Protein AF-0000000087147751 (afdb_homodimer)

Radius of gyration: 36.34 Å; Cα contacts (8 Å, |Δi|>4): 1838; chains: 2; bounding box: 48×115×85 Å

Structure (mmCIF, N/CA/C/O backbone):
data_AF-0000000087147751-model_v1
#
loop_
_entity.id
_entity.type
_entity.pdbx_description
1 polymer 'NUDIX domain-containing protein'
#
loop_
_atom_site.group_PDB
_atom_site.id
_atom_site.type_symbol
_atom_site.label_atom_id
_atom_site.label_alt_id
_atom_site.label_comp_id
_atom_site.label_asym_id
_atom_site.label_entity_id
_atom_site.label_seq_id
_atom_site.pdbx_PDB_ins_code
_atom_site.Cartn_x
_atom_site.Cartn_y
_atom_site.Cartn_z
_atom_site.occupancy
_atom_site.B_iso_or_equiv
_atom_site.auth_seq_id
_atom_site.auth_comp_id
_atom_site.auth_asym_id
_atom_site.auth_atom_id
_atom_site.pdbx_PDB_model_num
ATOM 1 N N . MET A 1 1 ? 7.914 -26.922 -52.219 1 71.75 1 MET A N 1
ATOM 2 C CA . MET A 1 1 ? 7.77 -27.781 -51.062 1 71.75 1 MET A CA 1
ATOM 3 C C . MET A 1 1 ? 6.504 -27.438 -50.281 1 71.75 1 MET A C 1
ATOM 5 O O . MET A 1 1 ? 6.188 -26.266 -50.094 1 71.75 1 MET A O 1
ATOM 9 N N . THR A 1 2 ? 5.574 -28.391 -50.031 1 90.44 2 THR A N 1
ATOM 10 C CA . THR A 1 2 ? 4.281 -28.219 -49.375 1 90.44 2 THR A CA 1
ATOM 11 C C . THR A 1 2 ? 4.465 -27.938 -47.906 1 90.44 2 THR A C 1
ATOM 13 O O . THR A 1 2 ? 5.297 -28.562 -47.25 1 90.44 2 THR A O 1
ATOM 16 N N . HIS A 1 3 ? 3.869 -26.812 -47.469 1 95.81 3 HIS A N 1
ATOM 17 C CA . HIS A 1 3 ? 3.898 -26.453 -46.062 1 95.81 3 HIS A CA 1
ATOM 18 C C . HIS A 1 3 ? 2.564 -26.75 -45.375 1 95.81 3 HIS A C 1
ATOM 20 O O . HIS A 1 3 ? 1.504 -26.484 -45.938 1 95.81 3 HIS A O 1
ATOM 26 N N . VAL A 1 4 ? 2.639 -27.391 -44.219 1 96.81 4 VAL A N 1
ATOM 27 C CA . VAL A 1 4 ? 1.438 -27.688 -43.438 1 96.81 4 VAL A CA 1
ATOM 28 C C . VAL A 1 4 ? 1.617 -27.219 -42 1 96.81 4 VAL A C 1
ATOM 30 O O . VAL A 1 4 ? 2.742 -27.125 -41.5 1 96.81 4 VAL A O 1
ATOM 33 N N . VAL A 1 5 ? 0.512 -26.781 -41.375 1 97.56 5 VAL A N 1
ATOM 34 C CA . VAL A 1 5 ? 0.527 -26.531 -39.938 1 97.56 5 VAL A CA 1
ATOM 35 C C . VAL A 1 5 ? 0.043 -27.781 -39.188 1 97.56 5 VAL A C 1
ATOM 37 O O . VAL A 1 5 ? -0.838 -28.484 -39.688 1 97.56 5 VAL A O 1
ATOM 40 N N . THR A 1 6 ? 0.641 -28.109 -38.125 1 97.81 6 THR A N 1
ATOM 41 C CA . THR A 1 6 ? 0.133 -29.078 -37.156 1 97.81 6 THR A CA 1
ATOM 42 C C . THR A 1 6 ? -0.045 -28.422 -35.781 1 97.81 6 THR A C 1
ATOM 44 O O . THR A 1 6 ? 0.925 -27.953 -35.188 1 97.81 6 THR A O 1
ATOM 47 N N . CYS A 1 7 ? -1.287 -28.422 -35.312 1 98.12 7 CYS A N 1
ATOM 48 C CA . CYS A 1 7 ? -1.621 -27.766 -34.031 1 98.12 7 CYS A CA 1
ATOM 49 C C . CYS A 1 7 ? -1.933 -28.797 -32.969 1 98.12 7 CYS A C 1
ATOM 51 O O . CYS A 1 7 ? -2.799 -29.656 -33.156 1 98.12 7 CYS A O 1
ATOM 53 N N . PHE A 1 8 ? -1.188 -28.688 -31.922 1 98.38 8 PHE A N 1
ATOM 54 C CA . PHE A 1 8 ? -1.499 -29.453 -30.719 1 98.38 8 PHE A CA 1
ATOM 55 C C . PHE A 1 8 ? -2.309 -28.609 -29.734 1 98.38 8 PHE A C 1
ATOM 57 O O . PHE A 1 8 ? -1.876 -27.531 -29.328 1 98.38 8 PHE A O 1
ATOM 64 N N . LEU A 1 9 ? -3.48 -29.047 -29.359 1 97.81 9 LEU A N 1
ATOM 65 C CA . LEU A 1 9 ? -4.293 -28.438 -28.297 1 97.81 9 LEU A CA 1
ATOM 66 C C . LEU A 1 9 ? -4.059 -29.125 -26.969 1 97.81 9 LEU A C 1
ATOM 68 O O . LEU A 1 9 ? -4.211 -30.344 -26.859 1 97.81 9 LEU A O 1
ATOM 72 N N . ARG A 1 10 ? -3.725 -28.375 -26.062 1 97.19 10 ARG A N 1
ATOM 73 C CA . ARG A 1 10 ? -3.412 -28.938 -24.75 1 97.19 10 ARG A CA 1
ATOM 74 C C . ARG A 1 10 ? -4.438 -28.5 -23.703 1 97.19 10 ARG A C 1
ATOM 76 O O . ARG A 1 10 ? -4.852 -27.344 -23.672 1 97.19 10 ARG A O 1
ATOM 83 N N . HIS A 1 11 ? -4.891 -29.359 -22.906 1 94.75 11 HIS A N 1
ATOM 84 C CA . HIS A 1 11 ? -5.645 -29.172 -21.688 1 94.75 11 HIS A CA 1
ATOM 85 C C . HIS A 1 11 ? -5.023 -29.938 -20.516 1 94.75 11 HIS A C 1
ATOM 87 O O . HIS A 1 11 ? -4.938 -31.172 -20.562 1 94.75 11 HIS A O 1
ATOM 93 N N . GLY A 1 12 ? -4.562 -29.203 -19.484 1 91.94 12 GLY A N 1
ATOM 94 C CA . GLY A 1 12 ? -3.748 -29.859 -18.484 1 91.94 12 GLY A CA 1
ATOM 95 C C . GLY A 1 12 ? -2.391 -30.281 -19 1 91.94 12 GLY A C 1
ATOM 96 O O . GLY A 1 12 ? -1.564 -29.453 -19.359 1 91.94 12 GLY A O 1
ATOM 97 N N . THR A 1 13 ? -2.258 -31.641 -19.094 1 95.19 13 THR A N 1
ATOM 98 C CA . THR A 1 13 ? -1.017 -32.156 -19.641 1 95.19 13 THR A CA 1
ATOM 99 C C . THR A 1 13 ? -1.295 -33.031 -20.875 1 95.19 13 THR A C 1
ATOM 101 O O . THR A 1 13 ? -0.369 -33.562 -21.484 1 95.19 13 THR A O 1
ATOM 104 N N . ASP A 1 14 ? -2.547 -33.094 -21.234 1 97 14 ASP A N 1
ATOM 105 C CA . ASP A 1 14 ? -2.932 -33.906 -22.375 1 97 14 ASP A CA 1
ATOM 106 C C . ASP A 1 14 ? -3.043 -33.094 -23.641 1 97 14 ASP A C 1
ATOM 108 O O . ASP A 1 14 ? -3.246 -31.875 -23.578 1 97 14 ASP A O 1
ATOM 112 N N . VAL A 1 15 ? -2.893 -33.75 -24.766 1 97.88 15 VAL A N 1
ATOM 113 C CA . VAL A 1 15 ? -3.104 -33.125 -26.062 1 97.88 15 VAL A CA 1
ATOM 114 C C . VAL A 1 15 ? -4.211 -33.844 -26.812 1 97.88 15 VAL A C 1
ATOM 116 O O . VAL A 1 15 ? -4.465 -35.031 -26.578 1 97.88 15 VAL A O 1
ATOM 119 N N . LEU A 1 16 ? -4.812 -33.094 -27.672 1 97.94 16 LEU A N 1
ATOM 120 C CA . LEU A 1 16 ? -5.879 -33.625 -28.516 1 97.94 16 LEU A CA 1
ATOM 121 C C . LEU A 1 16 ? -5.301 -34.344 -29.734 1 97.94 16 LEU A C 1
ATOM 123 O O . LEU A 1 16 ? -4.492 -33.75 -30.469 1 97.94 16 LEU A O 1
ATOM 127 N N . LEU A 1 17 ? -5.668 -35.625 -29.969 1 97.62 17 LEU A N 1
ATOM 128 C CA . LEU A 1 17 ? -5.402 -36.312 -31.219 1 97.62 17 LEU A CA 1
ATOM 129 C C . LEU A 1 17 ? -6.703 -36.656 -31.938 1 97.62 17 LEU A C 1
ATOM 131 O O . LEU A 1 17 ? -7.672 -37.094 -31.312 1 97.62 17 LEU A O 1
ATOM 135 N N . GLY A 1 18 ? -6.711 -36.375 -33.188 1 97.06 18 GLY A N 1
ATOM 136 C CA . GLY A 1 18 ? -7.824 -36.75 -34.031 1 97.06 18 GLY A CA 1
ATOM 137 C C . GLY A 1 18 ? -7.465 -37.844 -35.031 1 97.06 18 GLY A C 1
ATOM 138 O O . GLY A 1 18 ? -6.375 -37.812 -35.625 1 97.06 18 GLY A O 1
ATOM 139 N N . ARG A 1 19 ? -8.367 -38.719 -35.156 1 97.38 19 ARG A N 1
ATOM 140 C CA . ARG A 1 19 ? -8.203 -39.719 -36.219 1 97.38 19 ARG A CA 1
ATOM 141 C C . ARG A 1 19 ? -8.773 -39.219 -37.531 1 97.38 19 ARG A C 1
ATOM 143 O O . ARG A 1 19 ? -9.945 -38.812 -37.594 1 97.38 19 ARG A O 1
ATOM 150 N N . ARG A 1 20 ? -7.93 -39.219 -38.531 1 96.25 20 ARG A N 1
ATOM 151 C CA . ARG A 1 20 ? -8.328 -38.688 -39.812 1 96.25 20 ARG A CA 1
ATOM 152 C C . ARG A 1 20 ? -9.422 -39.531 -40.469 1 96.25 20 ARG A C 1
ATOM 154 O O . ARG A 1 20 ? -9.336 -40.75 -40.469 1 96.25 20 ARG A O 1
ATOM 161 N N . SER A 1 21 ? -10.438 -38.844 -41 1 96.38 21 SER A N 1
ATOM 162 C CA . SER A 1 21 ? -11.602 -39.531 -41.562 1 96.38 21 SER A CA 1
ATOM 163 C C . SER A 1 21 ? -11.375 -39.906 -43 1 96.38 21 SER A C 1
ATOM 165 O O . SER A 1 21 ? -10.297 -39.688 -43.562 1 96.38 21 SER A O 1
ATOM 167 N N . ASP A 1 22 ? -12.461 -40.5 -43.562 1 94.88 22 ASP A N 1
ATOM 168 C CA . ASP A 1 22 ? -12.422 -40.875 -45 1 94.88 22 ASP A CA 1
ATOM 169 C C . ASP A 1 22 ? -12.594 -39.625 -45.875 1 94.88 22 ASP A C 1
ATOM 171 O O . ASP A 1 22 ? -12.359 -39.719 -47.094 1 94.88 22 ASP A O 1
ATOM 175 N N . ALA A 1 23 ? -12.852 -38.594 -45.281 1 91.88 23 ALA A N 1
ATOM 176 C CA . ALA A 1 23 ? -13.109 -37.344 -46.031 1 91.88 23 ALA A CA 1
ATOM 177 C C . ALA A 1 23 ? -11.797 -36.688 -46.438 1 91.88 23 ALA A C 1
ATOM 179 O O . ALA A 1 23 ? -11.789 -35.812 -47.312 1 91.88 23 ALA A O 1
ATOM 180 N N . VAL A 1 24 ? -10.758 -37.125 -45.875 1 89.94 24 VAL A N 1
ATOM 181 C CA . VAL A 1 24 ? -9.492 -36.469 -46.156 1 89.94 24 VAL A CA 1
ATOM 182 C C . VAL A 1 24 ? -8.758 -37.219 -47.25 1 89.94 24 VAL A C 1
ATOM 184 O O . VAL A 1 24 ? -9.055 -38.406 -47.531 1 89.94 24 VAL A O 1
ATOM 187 N N . GLY A 1 25 ? -7.816 -36.656 -47.844 1 87.25 25 GLY A N 1
ATOM 188 C CA . GLY A 1 25 ? -7.156 -37.188 -49.031 1 87.25 25 GLY A CA 1
ATOM 189 C C . GLY A 1 25 ? -5.926 -38 -48.719 1 87.25 25 GLY A C 1
ATOM 190 O O . GLY A 1 25 ? -5.461 -38.781 -49.531 1 87.25 25 GLY A O 1
ATOM 191 N N . THR A 1 26 ? -5.41 -37.781 -47.562 1 89.5 26 THR A N 1
ATOM 192 C CA . THR A 1 26 ? -4.168 -38.469 -47.25 1 89.5 26 THR A CA 1
ATOM 193 C C . THR A 1 26 ? -4.207 -39 -45.812 1 89.5 26 THR A C 1
ATOM 195 O O . THR A 1 26 ? -4.832 -38.406 -44.938 1 89.5 26 THR A O 1
ATOM 198 N N . TYR A 1 27 ? -3.531 -40.25 -45.594 1 95 27 TYR A N 1
ATOM 199 C CA . TYR A 1 27 ? -3.293 -40.844 -44.312 1 95 27 TYR A CA 1
ATOM 200 C C . TYR A 1 27 ? -4.605 -41.094 -43.562 1 95 27 TYR A C 1
ATOM 202 O O . TYR A 1 27 ? -4.75 -40.75 -42.406 1 95 27 TYR A O 1
ATOM 210 N N . ILE A 1 28 ? -5.547 -41.625 -44.281 1 95.38 28 ILE A N 1
ATOM 211 C CA . ILE A 1 28 ? -6.855 -41.969 -43.719 1 95.38 28 ILE A CA 1
ATOM 212 C C . ILE A 1 28 ? -6.688 -42.969 -42.594 1 95.38 28 ILE A C 1
ATOM 214 O O . ILE A 1 28 ? -5.918 -43.938 -42.688 1 95.38 28 ILE A O 1
ATOM 218 N N . GLY A 1 29 ? -7.312 -42.656 -41.469 1 96.38 29 GLY A N 1
ATOM 219 C CA . GLY A 1 29 ? -7.301 -43.562 -40.344 1 96.38 29 GLY A CA 1
ATOM 220 C C . GLY A 1 29 ? -6.141 -43.344 -39.406 1 96.38 29 GLY A C 1
ATOM 221 O O . GLY A 1 29 ? -6.086 -43.938 -38.312 1 96.38 29 GLY A O 1
ATOM 222 N N . ARG A 1 30 ? -5.238 -42.5 -39.75 1 97.5 30 ARG A N 1
ATOM 223 C CA . ARG A 1 30 ? -4.078 -42.25 -38.906 1 97.5 30 ARG A CA 1
ATOM 224 C C . ARG A 1 30 ? -4.387 -41.156 -37.875 1 97.5 30 ARG A C 1
ATOM 226 O O . ARG A 1 30 ? -5.238 -40.281 -38.125 1 97.5 30 ARG A O 1
ATOM 233 N N . TRP A 1 31 ? -3.795 -41.219 -36.75 1 97.94 31 TRP A N 1
ATOM 234 C CA . TRP A 1 31 ? -3.922 -40.219 -35.75 1 97.94 31 TRP A CA 1
ATOM 235 C C . TRP A 1 31 ? -3.061 -39 -36.062 1 97.94 31 TRP A C 1
ATOM 237 O O . TRP A 1 31 ? -1.941 -39.125 -36.562 1 97.94 31 TRP A O 1
ATOM 247 N N . ALA A 1 32 ? -3.574 -37.781 -35.844 1 97.38 32 ALA A N 1
ATOM 248 C CA . ALA A 1 32 ? -2.891 -36.531 -36.188 1 97.38 32 ALA A CA 1
ATOM 249 C C . ALA A 1 32 ? -3.301 -35.438 -35.219 1 97.38 32 ALA A C 1
ATOM 251 O O . ALA A 1 32 ? -4.27 -35.562 -34.469 1 97.38 32 ALA A O 1
ATOM 252 N N . GLY A 1 33 ? -2.467 -34.406 -35.188 1 96.81 33 GLY A N 1
ATOM 253 C CA . GLY A 1 33 ? -2.961 -33.125 -34.656 1 96.81 33 GLY A CA 1
ATOM 254 C C . GLY A 1 33 ? -3.873 -32.406 -35.625 1 96.81 33 GLY A C 1
ATOM 255 O O . GLY A 1 33 ? -4.145 -32.875 -36.719 1 96.81 33 GLY A O 1
ATOM 256 N N . VAL A 1 34 ? -4.328 -31.25 -35.188 1 96.12 34 VAL A N 1
ATOM 257 C CA . VAL A 1 34 ? -5.086 -30.391 -36.094 1 96.12 34 VAL A CA 1
ATOM 258 C C . VAL A 1 34 ? -4.16 -29.844 -37.156 1 96.12 34 VAL A C 1
ATOM 260 O O . VAL A 1 34 ? -3.16 -29.188 -36.875 1 96.12 34 VAL A O 1
ATOM 263 N N . SER A 1 35 ? -4.508 -30.203 -38.344 1 94.62 35 SER A N 1
ATOM 264 C CA . SER A 1 35 ? -3.551 -29.875 -39.406 1 94.62 35 SER A CA 1
ATOM 265 C C . SER A 1 35 ? -4.254 -29.344 -40.656 1 94.62 35 SER A C 1
ATOM 267 O O . SER A 1 35 ? -5.449 -29.562 -40.844 1 94.62 35 SER A O 1
ATOM 269 N N . GLY A 1 36 ? -3.488 -28.625 -41.438 1 93.44 36 GLY A N 1
ATOM 270 C CA . GLY A 1 36 ? -3.93 -28.094 -42.688 1 93.44 36 GLY A CA 1
ATOM 271 C C . GLY A 1 36 ? -2.82 -27.406 -43.469 1 93.44 36 GLY A C 1
ATOM 272 O O . GLY A 1 36 ? -1.712 -27.234 -42.969 1 93.44 36 GLY A O 1
ATOM 273 N N . TYR A 1 37 ? -3.148 -27.062 -44.656 1 93.94 37 TYR A N 1
ATOM 274 C CA . TYR A 1 37 ? -2.154 -26.453 -45.531 1 93.94 37 TYR A CA 1
ATOM 275 C C . TYR A 1 37 ? -1.902 -25 -45.125 1 93.94 37 TYR A C 1
ATOM 277 O O . TYR A 1 37 ? -2.818 -24.312 -44.688 1 93.94 37 TYR A O 1
ATOM 285 N N . VAL A 1 38 ? -0.638 -24.594 -45.281 1 95.06 38 VAL A N 1
ATOM 286 C CA . VAL A 1 38 ? -0.313 -23.172 -45.188 1 95.06 38 VAL A CA 1
ATOM 287 C C . VAL A 1 38 ? -0.698 -22.469 -46.469 1 95.06 38 VAL A C 1
ATOM 289 O O . VAL A 1 38 ? -0.096 -22.703 -47.531 1 95.06 38 VAL A O 1
ATOM 292 N N . GLU A 1 39 ? -1.648 -21.656 -46.438 1 90.69 39 GLU A N 1
ATOM 293 C CA . GLU A 1 39 ? -2.115 -20.938 -47.625 1 90.69 39 GLU A CA 1
ATOM 294 C C . GLU A 1 39 ? -1.396 -19.594 -47.75 1 90.69 39 GLU A C 1
ATOM 296 O O . GLU A 1 39 ? -1.243 -19.094 -48.875 1 90.69 39 GLU A O 1
ATOM 301 N N . GLY A 1 40 ? -1.021 -19.031 -46.656 1 87.69 40 GLY A N 1
ATOM 302 C CA . GLY A 1 40 ? -0.342 -17.75 -46.656 1 87.69 40 GLY A CA 1
ATOM 303 C C . GLY A 1 40 ? 1.17 -17.875 -46.656 1 87.69 40 GLY A C 1
ATOM 304 O O . GLY A 1 40 ? 1.737 -18.703 -47.375 1 87.69 40 GLY A O 1
ATOM 305 N N . ASP A 1 41 ? 1.798 -17 -45.938 1 89.56 41 ASP A N 1
ATOM 306 C CA . ASP A 1 41 ? 3.248 -16.953 -45.781 1 89.56 41 ASP A CA 1
ATOM 307 C C . ASP A 1 41 ? 3.719 -18.016 -44.781 1 89.56 41 ASP A C 1
ATOM 309 O O . ASP A 1 41 ? 3.354 -17.969 -43.594 1 89.56 41 ASP A O 1
ATOM 313 N N . PRO A 1 42 ? 4.551 -18.922 -45.219 1 88.25 42 PRO A N 1
ATOM 314 C CA . PRO A 1 42 ? 5.047 -19.938 -44.281 1 88.25 42 PRO A CA 1
ATOM 315 C C . PRO A 1 42 ? 5.824 -19.328 -43.125 1 88.25 42 PRO A C 1
ATOM 317 O O . PRO A 1 42 ? 5.945 -19.953 -42.062 1 88.25 42 PRO A O 1
ATOM 320 N N . GLY A 1 43 ? 6.297 -18.141 -43.312 1 87.19 43 GLY A N 1
ATOM 321 C CA . GLY A 1 43 ? 6.996 -17.469 -42.25 1 87.19 43 GLY A CA 1
ATOM 322 C C . GLY A 1 43 ? 6.07 -16.969 -41.156 1 87.19 43 GLY A C 1
ATOM 323 O O . GLY A 1 43 ? 6.523 -16.625 -40.062 1 87.19 43 GLY A O 1
ATOM 324 N N . ASP A 1 44 ? 4.82 -16.922 -41.531 1 88 44 ASP A N 1
ATOM 325 C CA . ASP A 1 44 ? 3.807 -16.531 -40.562 1 88 44 ASP A CA 1
ATOM 326 C C . ASP A 1 44 ? 2.58 -17.438 -40.656 1 88 44 ASP A C 1
ATOM 328 O O . ASP A 1 44 ? 1.507 -17 -41.062 1 88 44 ASP A O 1
ATOM 332 N N . ALA A 1 45 ? 2.754 -18.656 -40.156 1 94.81 45 ALA A N 1
ATOM 333 C CA . ALA A 1 45 ? 1.753 -19.688 -40.375 1 94.81 45 ALA A CA 1
ATOM 334 C C . ALA A 1 45 ? 0.719 -19.703 -39.25 1 94.81 45 ALA A C 1
ATOM 336 O O . ALA A 1 45 ? -0.13 -20.594 -39.188 1 94.81 45 ALA A O 1
ATOM 337 N N . GLU A 1 46 ? 0.84 -18.719 -38.25 1 95.88 46 GLU A N 1
ATOM 338 C CA . GLU A 1 46 ? -0.061 -18.734 -37.094 1 95.88 46 GLU A CA 1
ATOM 339 C C . GLU A 1 46 ? -1.511 -18.547 -37.531 1 95.88 46 GLU A C 1
ATOM 341 O O . GLU A 1 46 ? -2.42 -19.156 -36.969 1 95.88 46 GLU A O 1
ATOM 346 N N . ARG A 1 47 ? -1.731 -17.594 -38.5 1 94.19 47 ARG A N 1
ATOM 347 C CA . ARG A 1 47 ? -3.082 -17.344 -39 1 94.19 47 ARG A CA 1
ATOM 348 C C . ARG A 1 47 ? -3.705 -18.625 -39.531 1 94.19 47 ARG A C 1
ATOM 350 O O . ARG A 1 47 ? -4.875 -18.906 -39.281 1 94.19 47 ARG A O 1
ATOM 357 N N . ASP A 1 48 ? -2.947 -19.359 -40.312 1 95.94 48 ASP A N 1
ATOM 358 C CA . ASP A 1 48 ? -3.42 -20.625 -40.844 1 95.94 48 ASP A CA 1
ATOM 359 C C . ASP A 1 48 ? -3.686 -21.641 -39.75 1 95.94 48 ASP A C 1
ATOM 361 O O . ASP A 1 48 ? -4.66 -22.391 -39.812 1 95.94 48 ASP A O 1
ATOM 365 N N . ALA A 1 49 ? -2.795 -21.656 -38.781 1 96.94 49 ALA A N 1
ATOM 366 C CA . ALA A 1 49 ? -2.965 -22.531 -37.625 1 96.94 49 ALA A CA 1
ATOM 367 C C . ALA A 1 49 ? -4.289 -22.266 -36.906 1 96.94 49 ALA A C 1
ATOM 369 O O . ALA A 1 49 ? -5.059 -23.203 -36.656 1 96.94 49 ALA A O 1
ATOM 370 N N . ARG A 1 50 ? -4.543 -21.016 -36.594 1 96.25 50 ARG A N 1
ATOM 371 C CA . ARG A 1 50 ? -5.762 -20.641 -35.906 1 96.25 50 ARG A CA 1
ATOM 372 C C . ARG A 1 50 ? -7 -20.969 -36.719 1 96.25 50 ARG A C 1
ATOM 374 O O . ARG A 1 50 ? -8.031 -21.359 -36.188 1 96.25 50 ARG A O 1
ATOM 381 N N . ARG A 1 51 ? -6.926 -20.734 -38 1 95.19 51 ARG A N 1
ATOM 382 C CA . ARG A 1 51 ? -8.023 -21.078 -38.875 1 95.19 51 ARG A CA 1
ATOM 383 C C . ARG A 1 51 ? -8.344 -22.578 -38.812 1 95.19 51 ARG A C 1
ATOM 385 O O . ARG A 1 51 ? -9.5 -22.953 -38.656 1 95.19 51 ARG A O 1
ATOM 392 N N . GLU A 1 52 ? -7.309 -23.438 -38.938 1 95.69 52 GLU A N 1
ATOM 393 C CA . GLU A 1 52 ? -7.492 -24.875 -38.875 1 95.69 52 GLU A CA 1
ATOM 394 C C . GLU A 1 52 ? -8.078 -25.312 -37.531 1 95.69 52 GLU A C 1
ATOM 396 O O . GLU A 1 52 ? -8.938 -26.203 -37.5 1 95.69 52 GLU A O 1
ATOM 401 N N . VAL A 1 53 ? -7.57 -24.734 -36.406 1 96.75 53 VAL A N 1
ATOM 402 C CA . VAL A 1 53 ? -8.078 -25.062 -35.094 1 96.75 53 VAL A CA 1
ATOM 403 C C . VAL A 1 53 ? -9.57 -24.734 -35.031 1 96.75 53 VAL A C 1
ATOM 405 O O . VAL A 1 53 ? -10.367 -25.562 -34.531 1 96.75 53 VAL A O 1
ATOM 408 N N . ARG A 1 54 ? -9.938 -23.547 -35.5 1 95.62 54 ARG A N 1
ATOM 409 C CA . ARG A 1 54 ? -11.344 -23.156 -35.5 1 95.62 54 ARG A CA 1
ATOM 410 C C . ARG A 1 54 ? -12.188 -24.094 -36.375 1 95.62 54 ARG A C 1
ATOM 412 O O . ARG A 1 54 ? -13.25 -24.547 -35.938 1 95.62 54 ARG A O 1
ATOM 419 N N . GLU A 1 55 ? -11.781 -24.406 -37.531 1 95.12 55 GLU A N 1
ATOM 420 C CA . GLU A 1 55 ? -12.547 -25.188 -38.5 1 95.12 55 GLU A CA 1
ATOM 421 C C . GLU A 1 55 ? -12.688 -26.641 -38.031 1 95.12 55 GLU A C 1
ATOM 423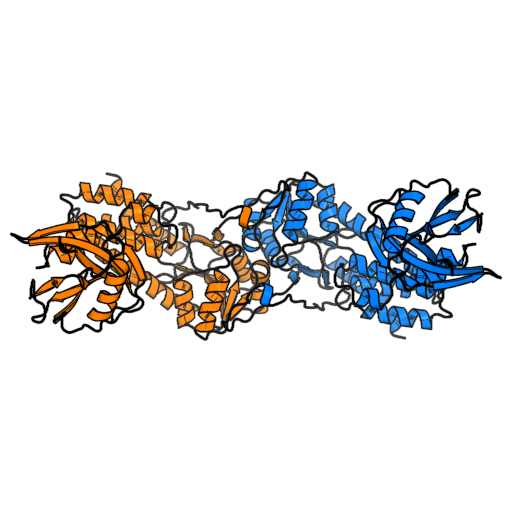 O O . GLU A 1 55 ? -13.766 -27.219 -38.156 1 95.12 55 GLU A O 1
ATOM 428 N N . GLU A 1 56 ? -11.602 -27.203 -37.531 1 95.5 56 GLU A N 1
ATOM 429 C CA . GLU A 1 56 ? -11.602 -28.641 -37.281 1 95.5 56 GLU A CA 1
ATOM 430 C C . GLU A 1 56 ? -12.109 -28.953 -35.875 1 95.5 56 GLU A C 1
ATOM 432 O O . GLU A 1 56 ? -12.531 -30.078 -35.594 1 95.5 56 GLU A O 1
ATOM 437 N N . THR A 1 57 ? -12.008 -27.984 -34.906 1 95.25 57 THR A N 1
ATOM 438 C CA . THR A 1 57 ? -12.32 -28.328 -33.5 1 95.25 57 THR A CA 1
ATOM 439 C C . THR A 1 57 ? -13.383 -27.391 -32.938 1 95.25 57 THR A C 1
ATOM 441 O O . THR A 1 57 ? -13.93 -27.656 -31.875 1 95.25 57 THR A O 1
ATOM 444 N N . GLY A 1 58 ? -13.648 -26.234 -33.562 1 92.38 58 GLY A N 1
ATOM 445 C CA . GLY A 1 58 ? -14.617 -25.281 -33.062 1 92.38 58 GLY A CA 1
ATOM 446 C C . GLY A 1 58 ? -14.039 -24.297 -32.094 1 92.38 58 GLY A C 1
ATOM 447 O O . GLY A 1 58 ? -14.727 -23.375 -31.641 1 92.38 58 GLY A O 1
ATOM 448 N N . TRP A 1 59 ? -12.766 -24.453 -31.656 1 87.81 59 TRP A N 1
ATOM 449 C CA . TRP A 1 59 ? -12.148 -23.547 -30.703 1 87.81 59 TRP A CA 1
ATOM 450 C C . TRP A 1 59 ? -11.664 -22.266 -31.391 1 87.81 59 TRP A C 1
ATOM 452 O O . TRP A 1 59 ? -10.758 -22.312 -32.219 1 87.81 59 TRP A O 1
ATOM 462 N N . GLY A 1 60 ? -12.258 -21.156 -31.047 1 85.81 60 GLY A N 1
ATOM 463 C CA . GLY A 1 60 ? -11.82 -19.891 -31.609 1 85.81 60 GLY A CA 1
ATOM 464 C C . GLY A 1 60 ? -10.898 -19.109 -30.688 1 85.81 60 GLY A C 1
ATOM 465 O O . GLY A 1 60 ? -10.164 -18.234 -31.141 1 85.81 60 GLY A O 1
ATOM 466 N N . ASP A 1 61 ? -10.875 -19.469 -29.469 1 88.56 61 ASP A N 1
ATOM 467 C CA . ASP A 1 61 ? -10.18 -18.609 -28.5 1 88.56 61 ASP A CA 1
ATOM 468 C C . ASP A 1 61 ? -9.047 -19.375 -27.812 1 88.56 61 ASP A C 1
ATOM 470 O O . ASP A 1 61 ? -8.727 -19.094 -26.656 1 88.56 61 ASP A O 1
ATOM 474 N N . ALA A 1 62 ? -8.43 -20.297 -28.531 1 91.56 62 ALA A N 1
ATOM 475 C CA . ALA A 1 62 ? -7.305 -21.016 -27.938 1 91.56 62 ALA A CA 1
ATOM 476 C C . ALA A 1 62 ? -6.102 -20.094 -27.75 1 91.56 62 ALA A C 1
ATOM 478 O O . ALA A 1 62 ? -5.836 -19.234 -28.594 1 91.56 62 ALA A O 1
ATOM 479 N N . THR A 1 63 ? -5.395 -20.266 -26.703 1 92.56 63 THR A N 1
ATOM 480 C CA . THR A 1 63 ? -4.254 -19.406 -26.391 1 92.56 63 THR A CA 1
ATOM 481 C C . THR A 1 63 ? -2.965 -20 -26.953 1 92.56 63 THR A C 1
ATOM 483 O O . THR A 1 63 ? -2.615 -21.141 -26.656 1 92.56 63 THR A O 1
ATOM 486 N N . LEU A 1 64 ? -2.238 -19.234 -27.781 1 95.06 64 LEU A N 1
ATOM 487 C CA . LEU A 1 64 ? -0.967 -19.703 -28.312 1 95.06 64 LEU A CA 1
ATOM 488 C C . LEU A 1 64 ? 0.08 -19.828 -27.219 1 95.06 64 LEU A C 1
ATOM 490 O O . LEU A 1 64 ? 0.342 -18.859 -26.5 1 95.06 64 LEU A O 1
ATOM 494 N N . VAL A 1 65 ? 0.631 -20.969 -27.094 1 94.81 65 VAL A N 1
ATOM 495 C CA . VAL A 1 65 ? 1.682 -21.203 -26.109 1 94.81 65 VAL A CA 1
ATOM 496 C C . VAL A 1 65 ? 3.051 -21.109 -26.766 1 94.81 65 VAL A C 1
ATOM 498 O O . VAL A 1 65 ? 3.961 -20.469 -26.234 1 94.81 65 VAL A O 1
ATOM 501 N N . ARG A 1 66 ? 3.141 -21.797 -27.969 1 95.38 66 ARG A N 1
ATOM 502 C CA . ARG A 1 66 ? 4.438 -21.844 -28.641 1 95.38 66 ARG A CA 1
ATOM 503 C C . ARG A 1 66 ? 4.281 -22.141 -30.125 1 95.38 66 ARG A C 1
ATOM 505 O O . ARG A 1 66 ? 3.459 -22.969 -30.516 1 95.38 66 ARG A O 1
ATOM 512 N N . ALA A 1 67 ? 5.051 -21.453 -30.922 1 96.81 67 ALA A N 1
ATOM 513 C CA . ALA A 1 67 ? 5.32 -21.812 -32.312 1 96.81 67 ALA A CA 1
ATOM 514 C C . ALA A 1 67 ? 6.684 -22.469 -32.469 1 96.81 67 ALA A C 1
ATOM 516 O O . ALA A 1 67 ? 7.719 -21.844 -32.219 1 96.81 67 ALA A O 1
ATOM 517 N N . GLY A 1 68 ? 6.648 -23.734 -32.812 1 96.44 68 GLY A N 1
ATOM 518 C CA . GLY A 1 68 ? 7.895 -24.469 -32.875 1 96.44 68 GLY A CA 1
ATOM 519 C C . GLY A 1 68 ? 8.633 -24.297 -34.188 1 96.44 68 GLY A C 1
ATOM 520 O O . GLY A 1 68 ? 8.07 -23.781 -35.156 1 96.44 68 GLY A O 1
ATOM 521 N N . ASP A 1 69 ? 9.922 -24.703 -34.188 1 95.88 69 ASP A N 1
ATOM 522 C CA . ASP A 1 69 ? 10.68 -24.734 -35.438 1 95.88 69 ASP A CA 1
ATOM 523 C C . ASP A 1 69 ? 10.062 -25.703 -36.438 1 95.88 69 ASP A C 1
ATOM 525 O O . ASP A 1 69 ? 9.609 -26.781 -36.031 1 95.88 69 ASP A O 1
ATOM 529 N N . PRO A 1 70 ? 10.055 -25.266 -37.688 1 96.94 70 PRO A N 1
ATOM 530 C CA . PRO A 1 70 ? 9.523 -26.172 -38.688 1 96.94 70 PRO A CA 1
ATOM 531 C C . PRO A 1 70 ? 10.297 -27.5 -38.75 1 96.94 70 PRO A C 1
ATOM 533 O O . PRO A 1 70 ? 11.508 -27.516 -38.531 1 96.94 70 PRO A O 1
ATOM 536 N N . VAL A 1 71 ? 9.547 -28.547 -39.062 1 97 71 VAL A N 1
ATOM 537 C CA . VAL A 1 71 ? 10.102 -29.891 -39.188 1 97 71 VAL A CA 1
ATOM 538 C C . VAL A 1 71 ? 9.875 -30.438 -40.594 1 97 71 VAL A C 1
ATOM 540 O O . VAL A 1 71 ? 8.734 -30.484 -41.062 1 97 71 VAL A O 1
ATOM 543 N N . ASP A 1 72 ? 10.969 -30.891 -41.219 1 96.75 72 ASP A N 1
ATOM 544 C CA . ASP A 1 72 ? 10.828 -31.547 -42.531 1 96.75 72 ASP A CA 1
ATOM 545 C C . ASP A 1 72 ? 10.477 -33.031 -42.375 1 96.75 72 ASP A C 1
ATOM 547 O O . ASP A 1 72 ? 11.141 -33.75 -41.625 1 96.75 72 ASP A O 1
ATOM 551 N N . VAL A 1 73 ? 9.453 -33.406 -43.062 1 96.31 73 VAL A N 1
ATOM 552 C CA . VAL A 1 73 ? 8.992 -34.781 -43 1 96.31 73 VAL A CA 1
ATOM 553 C C . VAL A 1 73 ? 9.117 -35.438 -44.344 1 96.31 73 VAL A C 1
ATOM 555 O O . VAL A 1 73 ? 8.82 -34.844 -45.375 1 96.31 73 VAL A O 1
ATOM 558 N N . GLU A 1 74 ? 9.625 -36.688 -44.344 1 94.31 74 GLU A N 1
ATOM 559 C CA . GLU A 1 74 ? 9.727 -37.5 -45.531 1 94.31 74 GLU A CA 1
ATOM 560 C C . GLU A 1 74 ? 8.977 -38.812 -45.375 1 94.31 74 GLU A C 1
ATOM 562 O O . GLU A 1 74 ? 9.125 -39.5 -44.375 1 94.31 74 GLU A O 1
ATOM 567 N N . ASP A 1 75 ? 8.148 -39.094 -46.25 1 93.31 75 ASP A N 1
ATOM 568 C CA . ASP A 1 75 ? 7.434 -40.375 -46.312 1 93.31 75 ASP A CA 1
ATOM 569 C C . ASP A 1 75 ? 7.434 -40.906 -47.75 1 93.31 75 ASP A C 1
ATOM 571 O O . ASP A 1 75 ? 6.508 -40.656 -48.531 1 93.31 75 ASP A O 1
ATOM 575 N N . GLY A 1 76 ? 8.367 -41.812 -47.969 1 91.62 76 GLY A N 1
ATOM 576 C CA . GLY A 1 76 ? 8.547 -42.281 -49.344 1 91.62 76 GLY A CA 1
ATOM 577 C C . GLY A 1 76 ? 8.938 -41.156 -50.281 1 91.62 76 GLY A C 1
ATOM 578 O O . GLY A 1 76 ? 9.945 -40.469 -50.062 1 91.62 76 GLY A O 1
ATOM 579 N N . ASP A 1 77 ? 8.039 -40.938 -51.219 1 87.94 77 ASP A N 1
ATOM 580 C CA . ASP A 1 77 ? 8.344 -39.969 -52.25 1 87.94 77 ASP A CA 1
ATOM 581 C C . ASP A 1 77 ? 7.73 -38.594 -51.906 1 87.94 77 ASP A C 1
ATOM 583 O O . ASP A 1 77 ? 7.918 -37.625 -52.625 1 87.94 77 ASP A O 1
ATOM 587 N N . ARG A 1 78 ? 7.09 -38.469 -50.812 1 89.31 78 ARG A N 1
ATOM 588 C CA . ARG A 1 78 ? 6.465 -37.219 -50.375 1 89.31 78 ARG A CA 1
ATOM 589 C C . ARG A 1 78 ? 7.324 -36.531 -49.344 1 89.31 78 ARG A C 1
ATOM 591 O O . ARG A 1 78 ? 7.84 -37.156 -48.406 1 89.31 78 ARG A O 1
ATOM 598 N N . THR A 1 79 ? 7.656 -35.312 -49.656 1 93.75 79 THR A N 1
ATOM 599 C CA . THR A 1 79 ? 8.344 -34.438 -48.688 1 93.75 79 THR A CA 1
ATOM 600 C C . THR A 1 79 ? 7.551 -33.188 -48.438 1 93.75 79 THR A C 1
ATOM 602 O O . THR A 1 79 ? 6.973 -32.594 -49.344 1 93.75 79 THR A O 1
ATOM 605 N N . TRP A 1 80 ? 7.414 -32.812 -47.25 1 95.06 80 TRP A N 1
ATOM 606 C CA . TRP A 1 80 ? 6.766 -31.547 -46.906 1 95.06 80 TRP A CA 1
ATOM 607 C C . TRP A 1 80 ? 7.328 -30.984 -45.594 1 95.06 80 TRP A C 1
ATOM 609 O O . TRP A 1 80 ? 8.102 -31.656 -44.906 1 95.06 80 TRP A O 1
ATOM 619 N N . THR A 1 81 ? 7.047 -29.703 -45.344 1 96.94 81 THR A N 1
ATOM 620 C CA . THR A 1 81 ? 7.48 -29.031 -44.125 1 96.94 81 THR A CA 1
ATOM 621 C C . THR A 1 81 ? 6.297 -28.797 -43.188 1 96.94 81 THR A C 1
ATOM 623 O O . THR A 1 81 ? 5.266 -28.25 -43.594 1 96.94 81 THR A O 1
ATOM 626 N N . VAL A 1 82 ? 6.465 -29.25 -41.938 1 97.5 82 VAL A N 1
ATOM 627 C CA . VAL A 1 82 ? 5.434 -29.078 -40.906 1 97.5 82 VAL A CA 1
ATOM 628 C C . VAL A 1 82 ? 5.77 -27.875 -40.031 1 97.5 82 VAL A C 1
ATOM 630 O O . VAL A 1 82 ? 6.887 -27.766 -39.531 1 97.5 82 VAL A O 1
ATOM 633 N N . HIS A 1 83 ? 4.84 -26.969 -39.875 1 98 83 HIS A N 1
ATOM 634 C CA . HIS A 1 83 ? 4.918 -25.891 -38.906 1 98 83 HIS A CA 1
ATOM 635 C C . HIS A 1 83 ? 4.117 -26.219 -37.656 1 98 83 HIS A C 1
ATOM 637 O O . HIS A 1 83 ? 2.893 -26.094 -37.625 1 98 83 HIS A O 1
ATOM 643 N N . PRO A 1 84 ? 4.785 -26.594 -36.562 1 98.25 84 PRO A N 1
ATOM 644 C CA . PRO A 1 84 ? 4.07 -27.031 -35.375 1 98.25 84 PRO A CA 1
ATOM 645 C C . PRO A 1 84 ? 3.674 -25.875 -34.469 1 98.25 84 PRO A C 1
ATOM 647 O O . PRO A 1 84 ? 4.438 -24.922 -34.312 1 98.25 84 PRO A O 1
ATOM 650 N N . PHE A 1 85 ? 2.488 -25.953 -33.812 1 98.19 85 PHE A N 1
ATOM 651 C CA . PHE A 1 85 ? 1.966 -25 -32.875 1 98.19 85 PHE A CA 1
ATOM 652 C C . PHE A 1 85 ? 1.371 -25.703 -31.656 1 98.19 85 PHE A C 1
ATOM 654 O O . PHE A 1 85 ? 0.785 -26.781 -31.781 1 98.19 85 PHE A O 1
ATOM 661 N N . LEU A 1 86 ? 1.576 -25.141 -30.516 1 98.12 86 LEU A N 1
ATOM 662 C CA . LEU A 1 86 ? 0.911 -25.578 -29.297 1 98.12 86 LEU A CA 1
ATOM 663 C C . LEU A 1 86 ? -0.04 -24.516 -28.781 1 98.12 86 LEU A C 1
ATOM 665 O O . LEU A 1 86 ? 0.363 -23.359 -28.578 1 98.12 86 LEU A O 1
ATOM 669 N N . PHE A 1 87 ? -1.321 -24.859 -28.578 1 97.31 87 PHE A N 1
ATOM 670 C CA . PHE A 1 87 ? -2.346 -23.984 -28.016 1 97.31 87 PHE A CA 1
ATOM 671 C C . PHE A 1 87 ? -2.879 -24.562 -26.703 1 97.31 87 PHE A C 1
ATOM 673 O O . PHE A 1 87 ? -2.965 -25.781 -26.547 1 97.31 87 PHE A O 1
ATOM 680 N N . GLU A 1 88 ? -3.184 -23.703 -25.797 1 95.5 88 GLU A N 1
ATOM 681 C CA . GLU A 1 88 ? -3.867 -24.094 -24.562 1 95.5 88 GLU A CA 1
ATOM 682 C C . GLU A 1 88 ? -5.363 -23.797 -24.641 1 95.5 88 GLU A C 1
ATOM 684 O O . GLU A 1 88 ? -5.766 -22.75 -25.172 1 95.5 88 GLU A O 1
ATOM 689 N N . VAL A 1 89 ? -6.156 -24.766 -24.219 1 93.81 89 VAL A N 1
ATOM 690 C CA . VAL A 1 89 ? -7.605 -24.594 -24.203 1 93.81 89 VAL A CA 1
ATOM 691 C C . VAL A 1 89 ? -8.133 -24.766 -22.781 1 93.81 89 VAL A C 1
ATOM 693 O O . VAL A 1 89 ? -7.484 -25.391 -21.953 1 93.81 89 VAL A O 1
ATOM 696 N N . ASP A 1 90 ? -9.336 -24.297 -22.531 1 86.44 90 ASP A N 1
ATOM 697 C CA . ASP A 1 90 ? -9.844 -24.234 -21.172 1 86.44 90 ASP A CA 1
ATOM 698 C C . ASP A 1 90 ? -10.852 -25.344 -20.906 1 86.44 90 ASP A C 1
ATOM 700 O O . ASP A 1 90 ? -11.359 -25.484 -19.797 1 86.44 90 ASP A O 1
ATOM 704 N N . SER A 1 91 ? -11.125 -26.062 -21.984 1 89.88 91 SER A N 1
ATOM 705 C CA . SER A 1 91 ? -12.023 -27.203 -21.828 1 89.88 91 SER A CA 1
ATOM 706 C C . SER A 1 91 ? -11.688 -28.312 -22.812 1 89.88 91 SER A C 1
ATOM 708 O O . SER A 1 91 ? -10.938 -28.094 -23.781 1 89.88 91 SER A O 1
ATOM 710 N N . ARG A 1 92 ? -12.25 -29.453 -22.594 1 92.94 92 ARG A N 1
ATOM 711 C CA . ARG A 1 92 ? -11.977 -30.609 -23.438 1 92.94 92 ARG A CA 1
ATOM 712 C C . ARG A 1 92 ? -13.094 -30.812 -24.453 1 92.94 92 ARG A C 1
ATOM 714 O O . ARG A 1 92 ? -13.133 -31.844 -25.141 1 92.94 92 ARG A O 1
ATOM 721 N N . THR A 1 93 ? -13.984 -29.844 -24.5 1 91.44 93 THR A N 1
ATOM 722 C CA . THR A 1 93 ? -15.094 -29.953 -25.438 1 91.44 93 THR A CA 1
ATOM 723 C C . THR A 1 93 ? -14.641 -29.625 -26.859 1 91.44 93 THR A C 1
ATOM 725 O O . THR A 1 93 ? -14.133 -28.531 -27.109 1 91.44 93 THR A O 1
ATOM 728 N N . VAL A 1 94 ? -14.867 -30.562 -27.75 1 92.69 94 VAL A N 1
ATOM 729 C CA . VAL A 1 94 ? -14.461 -30.406 -29.141 1 92.69 94 VAL A CA 1
ATOM 730 C C . VAL A 1 94 ? -15.672 -30.578 -30.062 1 92.69 94 VAL A C 1
ATOM 732 O O . VAL A 1 94 ? -16.516 -31.438 -29.828 1 92.69 94 VAL A O 1
ATOM 735 N N . THR A 1 95 ? -15.883 -29.734 -30.984 1 94.88 95 THR A N 1
ATOM 736 C CA . THR A 1 95 ? -16.828 -29.875 -32.094 1 94.88 95 THR A CA 1
ATOM 737 C C . THR A 1 95 ? -16.109 -30.172 -33.375 1 94.88 95 THR A C 1
ATOM 739 O O . THR A 1 95 ? -15.812 -29.266 -34.156 1 94.88 95 THR A O 1
ATOM 742 N N . PRO A 1 96 ? -15.891 -31.438 -33.688 1 94.38 96 PRO A N 1
ATOM 743 C CA . PRO A 1 96 ? -15.086 -31.797 -34.844 1 94.38 96 PRO A CA 1
ATOM 744 C C . PRO A 1 96 ? -15.836 -31.578 -36.156 1 94.38 96 PRO A C 1
ATOM 746 O O . PRO A 1 96 ? -17.062 -31.719 -36.219 1 94.38 96 PRO A O 1
ATOM 749 N N . ASN A 1 97 ? -15.125 -31.25 -37.188 1 94.81 97 ASN A N 1
ATOM 750 C CA . A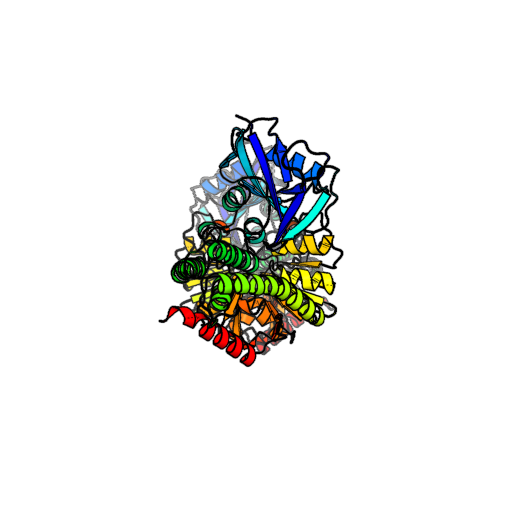SN A 1 97 ? -15.711 -31.234 -38.5 1 94.81 97 ASN A CA 1
ATOM 751 C C . ASN A 1 97 ? -15.586 -32.594 -39.188 1 94.81 97 ASN A C 1
ATOM 753 O O . ASN A 1 97 ? -15.305 -33.594 -38.531 1 94.81 97 ASN A O 1
ATOM 757 N N . GLU A 1 98 ? -15.773 -32.688 -40.531 1 94.5 98 GLU A N 1
ATOM 758 C CA . GLU A 1 98 ? -15.875 -33.938 -41.25 1 94.5 98 GLU A CA 1
ATOM 759 C C . GLU A 1 98 ? -14.508 -34.594 -41.406 1 94.5 98 GLU A C 1
ATOM 761 O O . GLU A 1 98 ? -14.414 -35.781 -41.719 1 94.5 98 GLU A O 1
ATOM 766 N N . GLU A 1 99 ? -13.453 -33.906 -41.188 1 94.12 99 GLU A N 1
ATOM 767 C CA . GLU A 1 99 ? -12.109 -34.438 -41.406 1 94.12 99 GLU A CA 1
ATOM 768 C C . GLU A 1 99 ? -11.68 -35.344 -40.25 1 94.12 99 GLU A C 1
ATOM 770 O O . GLU A 1 99 ? -10.734 -36.125 -40.375 1 94.12 99 GLU A O 1
ATOM 775 N N . ILE A 1 100 ? -12.352 -35.188 -39.062 1 95.44 100 ILE A N 1
ATOM 776 C CA . ILE A 1 100 ? -12.008 -35.969 -37.875 1 95.44 100 ILE A CA 1
ATOM 777 C C . ILE A 1 100 ? -13.07 -37 -37.594 1 95.44 100 ILE A C 1
ATOM 779 O O . ILE A 1 100 ? -14.227 -36.688 -37.312 1 95.44 100 ILE A O 1
ATOM 783 N N . ALA A 1 101 ? -12.656 -38.25 -37.656 1 96.31 101 ALA A N 1
ATOM 784 C CA . ALA A 1 101 ? -13.578 -39.375 -37.438 1 96.31 101 ALA A CA 1
ATOM 785 C C . ALA A 1 101 ? -13.875 -39.531 -35.938 1 96.31 101 ALA A C 1
ATOM 787 O O . ALA A 1 101 ? -15.016 -39.781 -35.562 1 96.31 101 ALA A O 1
ATOM 788 N N . THR A 1 102 ? -12.906 -39.469 -35.156 1 96.44 102 THR A N 1
ATOM 789 C CA . THR A 1 102 ? -12.969 -39.531 -33.688 1 96.44 102 THR A CA 1
ATOM 790 C C . THR A 1 102 ? -11.773 -38.781 -33.094 1 96.44 102 THR A C 1
ATOM 792 O O . THR A 1 102 ? -10.836 -38.406 -33.812 1 96.44 102 THR A O 1
ATOM 795 N N . TYR A 1 103 ? -11.867 -38.438 -31.844 1 96.75 103 TYR A N 1
ATOM 796 C CA . TYR A 1 103 ? -10.766 -37.75 -31.172 1 96.75 103 TYR A CA 1
ATOM 797 C C . TYR A 1 103 ? -10.586 -38.25 -29.75 1 96.75 103 TYR A C 1
ATOM 799 O O . TYR A 1 103 ? -11.508 -38.812 -29.172 1 96.75 103 TYR A O 1
ATOM 807 N N . GLU A 1 104 ? -9.398 -38.094 -29.172 1 97.56 104 GLU A N 1
ATOM 808 C CA . GLU A 1 104 ? -9.047 -38.469 -27.797 1 97.56 104 GLU A CA 1
ATOM 809 C C . GLU A 1 104 ? -8.078 -37.438 -27.203 1 97.56 104 GLU A C 1
ATOM 811 O O . GLU A 1 104 ? -7.23 -36.875 -27.906 1 97.56 104 GLU A O 1
ATOM 816 N N . TRP A 1 105 ? -8.25 -37.125 -25.953 1 97.38 105 TRP A N 1
ATOM 817 C CA . TRP A 1 105 ? -7.23 -36.438 -25.188 1 97.38 105 TRP A CA 1
ATOM 818 C C . TRP A 1 105 ? -6.242 -37.438 -24.562 1 97.38 105 TRP A C 1
ATOM 820 O O . TRP A 1 105 ? -6.633 -38.281 -23.781 1 97.38 105 TRP A O 1
ATOM 830 N N . VAL A 1 106 ? -5.004 -37.281 -24.984 1 97.12 106 VAL A N 1
ATOM 831 C CA . VAL A 1 106 ? -4.043 -38.312 -24.578 1 97.12 106 VAL A CA 1
ATOM 832 C C . VAL A 1 106 ? -2.779 -37.625 -24.047 1 97.12 106 VAL A C 1
ATOM 834 O O . VAL A 1 106 ? -2.525 -36.469 -24.328 1 97.12 106 VAL A O 1
ATOM 837 N N . SER A 1 107 ? -2.064 -38.469 -23.219 1 97.25 107 SER A N 1
ATOM 838 C CA . SER A 1 107 ? -0.688 -38.062 -22.938 1 97.25 107 SER A CA 1
ATOM 839 C C . SER A 1 107 ? 0.164 -38.094 -24.203 1 97.25 107 SER A C 1
ATOM 841 O O . SER A 1 107 ? 0.077 -39 -25 1 97.25 107 SER A O 1
ATOM 843 N N . PRO A 1 108 ? 0.956 -37.125 -24.391 1 97.94 108 PRO A N 1
ATOM 844 C CA . PRO A 1 108 ? 1.695 -37 -25.656 1 97.94 108 PRO A CA 1
ATOM 845 C C . PRO A 1 108 ? 2.525 -38.219 -25.984 1 97.94 108 PRO A C 1
ATOM 847 O O . PRO A 1 108 ? 2.604 -38.625 -27.141 1 97.94 108 PRO A O 1
ATOM 850 N N . PRO A 1 109 ? 3.115 -38.875 -25.062 1 97.38 109 PRO A N 1
ATOM 851 C CA . PRO A 1 109 ? 3.881 -40.094 -25.422 1 97.38 109 PRO A CA 1
ATOM 852 C C . PRO A 1 109 ? 3.039 -41.125 -26.156 1 97.38 109 PRO A C 1
ATOM 854 O O . PRO A 1 109 ? 3.586 -42 -26.828 1 97.38 109 PRO A O 1
ATOM 857 N N . ALA A 1 110 ? 1.796 -41.062 -26.047 1 96.44 110 ALA A N 1
ATOM 858 C CA . ALA A 1 110 ? 0.906 -41.938 -26.797 1 96.44 110 ALA A CA 1
ATOM 859 C C . ALA A 1 110 ? 1.118 -41.781 -28.297 1 96.44 110 ALA A C 1
ATOM 861 O O . ALA A 1 110 ? 0.839 -42.719 -29.062 1 96.44 110 ALA A O 1
ATOM 862 N N . ILE A 1 111 ? 1.579 -40.688 -28.719 1 97.75 111 ILE A N 1
ATOM 863 C CA . ILE A 1 111 ? 1.877 -40.438 -30.125 1 97.75 111 ILE A CA 1
ATOM 864 C C . ILE A 1 111 ? 2.861 -41.469 -30.656 1 97.75 111 ILE A C 1
ATOM 866 O O . ILE A 1 111 ? 2.77 -41.875 -31.812 1 97.7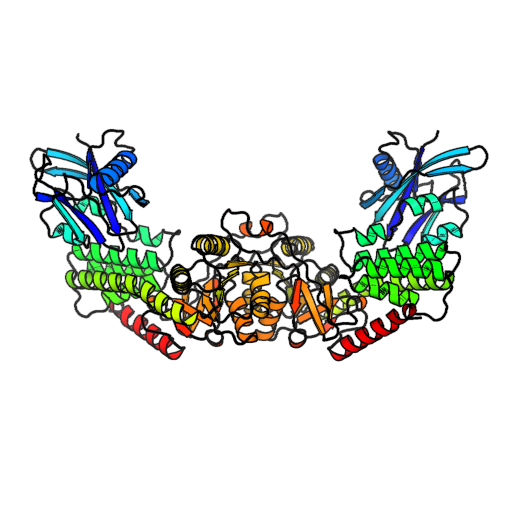5 111 ILE A O 1
ATOM 870 N N . ARG A 1 112 ? 3.744 -41.938 -29.844 1 96.62 112 ARG A N 1
ATOM 871 C CA . ARG A 1 112 ? 4.785 -42.875 -30.234 1 96.62 112 ARG A CA 1
ATOM 872 C C . ARG A 1 112 ? 4.242 -44.281 -30.281 1 96.62 112 ARG A C 1
ATOM 874 O O . ARG A 1 112 ? 4.875 -45.188 -30.844 1 96.62 112 ARG A O 1
ATOM 881 N N . GLU A 1 113 ? 3.088 -44.438 -29.734 1 95.62 113 GLU A N 1
ATOM 882 C CA . GLU A 1 113 ? 2.551 -45.781 -29.562 1 95.62 113 GLU A CA 1
ATOM 883 C C . GLU A 1 113 ? 1.371 -46.031 -30.5 1 95.62 113 GLU A C 1
ATOM 885 O O . GLU A 1 113 ? 0.781 -47.094 -30.5 1 95.62 113 GLU A O 1
ATOM 890 N N . ARG A 1 114 ? 1.098 -45.062 -31.297 1 96.81 114 ARG A N 1
ATOM 891 C CA . ARG A 1 114 ? -0.05 -45.125 -32.188 1 96.81 114 ARG A CA 1
ATOM 892 C C . ARG A 1 114 ? 0.382 -45 -33.656 1 96.81 114 ARG A C 1
ATOM 894 O O . ARG A 1 114 ? 1.51 -44.594 -33.938 1 96.81 114 ARG A O 1
ATOM 901 N N . GLU A 1 115 ? -0.539 -45.469 -34.531 1 97.31 115 GLU A N 1
ATOM 902 C CA . GLU A 1 115 ? -0.329 -45.188 -35.938 1 97.31 115 GLU A CA 1
ATOM 903 C C . GLU A 1 115 ? -0.689 -43.75 -36.312 1 97.31 115 GLU A C 1
ATOM 905 O O . GLU A 1 115 ? -1.856 -43.438 -36.562 1 97.31 115 GLU A O 1
ATOM 910 N N . THR A 1 116 ? 0.357 -42.906 -36.406 1 97.94 116 THR A N 1
ATOM 911 C CA . THR A 1 116 ? 0.138 -41.5 -36.625 1 97.94 116 THR A CA 1
ATOM 912 C C . THR A 1 116 ? 0.574 -41.094 -38.031 1 97.94 116 THR A C 1
ATOM 914 O O . THR A 1 116 ? 1.162 -41.906 -38.75 1 97.94 116 THR A O 1
ATOM 917 N N . VAL A 1 117 ? 0.176 -39.875 -38.438 1 97.12 117 VAL A N 1
ATOM 918 C CA . VAL A 1 117 ? 0.787 -39.281 -39.625 1 97.12 117 VAL A CA 1
ATOM 919 C C . VAL A 1 117 ? 2.297 -39.188 -39.406 1 97.12 117 VAL A C 1
ATOM 921 O O . VAL A 1 117 ? 2.779 -39.094 -38.281 1 97.12 117 VAL A O 1
ATOM 924 N N . PRO A 1 118 ? 3.018 -39.25 -40.5 1 96.44 118 PRO A N 1
ATOM 925 C CA . PRO A 1 118 ? 4.477 -39.188 -40.406 1 96.44 118 PRO A CA 1
ATOM 926 C C . PRO A 1 118 ? 4.965 -37.906 -39.719 1 96.44 118 PRO A C 1
ATOM 928 O O . PRO A 1 118 ? 4.438 -36.844 -39.969 1 96.44 118 PRO A O 1
ATOM 931 N N . GLY A 1 119 ? 5.922 -38.094 -38.75 1 96.56 119 GLY A N 1
ATOM 932 C CA . GLY A 1 119 ? 6.625 -36.969 -38.188 1 96.56 119 GLY A CA 1
ATOM 933 C C . GLY A 1 119 ? 5.871 -36.312 -37.031 1 96.56 119 GLY A C 1
ATOM 934 O O . GLY A 1 119 ? 6.273 -35.281 -36.531 1 96.56 119 GLY A O 1
ATOM 935 N N . LEU A 1 120 ? 4.816 -36.938 -36.594 1 98 120 LEU A N 1
ATOM 936 C CA . LEU A 1 120 ? 3.965 -36.281 -35.594 1 98 120 LEU A CA 1
ATOM 937 C C . LEU A 1 120 ? 4.719 -36.062 -34.281 1 98 120 LEU A C 1
ATOM 939 O O . LEU A 1 120 ? 4.59 -35.031 -33.656 1 98 120 LEU A O 1
ATOM 943 N N . TRP A 1 121 ? 5.512 -37 -33.812 1 97.94 121 TRP A N 1
ATOM 944 C CA . TRP A 1 121 ? 6.266 -36.875 -32.562 1 97.94 121 TRP A CA 1
ATOM 945 C C . TRP A 1 121 ? 7.301 -35.75 -32.688 1 97.94 121 TRP A C 1
ATOM 947 O O . TRP A 1 121 ? 7.469 -34.938 -31.766 1 97.94 121 TRP A O 1
ATOM 957 N N . ALA A 1 122 ? 7.965 -35.75 -33.812 1 97.44 122 ALA A N 1
ATOM 958 C CA . ALA A 1 122 ? 8.945 -34.688 -34.031 1 97.44 122 ALA A CA 1
ATOM 959 C C . ALA A 1 122 ? 8.289 -33.312 -34 1 97.44 122 ALA A C 1
ATOM 961 O O . ALA A 1 122 ? 8.875 -32.344 -33.5 1 97.44 122 ALA A O 1
ATOM 962 N N . ALA A 1 123 ? 7.137 -33.219 -34.562 1 98 123 ALA A N 1
ATOM 963 C CA . ALA A 1 123 ? 6.379 -31.969 -34.531 1 98 123 ALA A CA 1
ATOM 964 C C . ALA A 1 123 ? 6.004 -31.594 -33.125 1 98 123 ALA A C 1
ATOM 966 O O . ALA A 1 123 ? 6.121 -30.422 -32.719 1 98 123 ALA A O 1
ATOM 967 N N . TYR A 1 124 ? 5.598 -32.562 -32.375 1 98.12 124 TYR A N 1
ATOM 968 C CA . TYR A 1 124 ? 5.258 -32.312 -30.969 1 98.12 124 TYR A CA 1
ATOM 969 C C . TYR A 1 124 ? 6.484 -31.859 -30.188 1 98.12 124 TYR A C 1
ATOM 971 O O . TYR A 1 124 ? 6.422 -30.891 -29.422 1 98.12 124 TYR A O 1
ATOM 979 N N . GLU A 1 125 ? 7.539 -32.531 -30.359 1 97.69 125 GLU A N 1
ATOM 980 C CA . GLU A 1 125 ? 8.773 -32.188 -29.641 1 97.69 125 GLU A CA 1
ATOM 981 C C . GLU A 1 125 ? 9.18 -30.75 -29.891 1 97.69 125 GLU A C 1
ATOM 983 O O . GLU A 1 125 ? 9.734 -30.094 -29 1 97.69 125 GLU A O 1
ATOM 988 N N . ALA A 1 126 ? 8.859 -30.266 -31.062 1 97.62 126 ALA A N 1
ATOM 989 C CA . ALA A 1 126 ? 9.25 -28.922 -31.453 1 97.62 126 ALA A CA 1
ATOM 990 C C . ALA A 1 126 ? 8.477 -27.875 -30.641 1 97.62 126 ALA A C 1
ATOM 992 O O . ALA A 1 126 ? 8.883 -26.703 -30.578 1 97.62 126 ALA A O 1
ATOM 993 N N . VAL A 1 127 ? 7.387 -28.297 -30 1 98.06 127 VAL A N 1
ATOM 994 C CA . VAL A 1 127 ? 6.582 -27.312 -29.281 1 98.06 127 VAL A CA 1
ATOM 995 C C . VAL A 1 127 ? 6.453 -27.719 -27.828 1 98.06 127 VAL A C 1
ATOM 997 O O . VAL A 1 127 ? 5.891 -26.969 -27.016 1 98.06 127 VAL A O 1
ATOM 1000 N N . ALA A 1 128 ? 6.938 -28.906 -27.469 1 97.81 128 ALA A N 1
ATOM 1001 C CA . ALA A 1 128 ? 6.863 -29.391 -26.094 1 97.81 128 ALA A CA 1
ATOM 1002 C C . ALA A 1 128 ? 7.699 -28.516 -25.156 1 97.81 128 ALA A C 1
ATOM 1004 O O . ALA A 1 128 ? 8.664 -27.891 -25.594 1 97.81 128 ALA A O 1
ATOM 1005 N N . PRO A 1 129 ? 7.285 -28.438 -23.891 1 97.44 129 PRO A N 1
ATOM 1006 C CA . PRO A 1 129 ? 8.148 -27.719 -22.953 1 97.44 129 PRO A CA 1
ATOM 1007 C C . PRO A 1 129 ? 9.5 -28.406 -22.75 1 97.44 129 PRO A C 1
ATOM 1009 O O . PRO A 1 129 ? 9.625 -29.609 -22.953 1 97.44 129 PRO A O 1
ATOM 1012 N N . THR A 1 130 ? 10.508 -27.625 -22.453 1 97.25 130 THR A N 1
ATOM 1013 C CA . THR A 1 130 ? 11.867 -28.078 -22.188 1 97.25 130 THR A CA 1
ATOM 1014 C C . THR A 1 130 ? 12.344 -27.578 -20.812 1 97.25 130 THR A C 1
ATOM 1016 O O . THR A 1 130 ? 11.633 -26.844 -20.141 1 97.25 130 THR A O 1
ATOM 1019 N N . VAL A 1 131 ? 13.5 -28.062 -20.375 1 97.81 131 VAL A N 1
ATOM 1020 C CA . VAL A 1 131 ? 14.109 -27.562 -19.156 1 97.81 131 VAL A CA 1
ATOM 1021 C C . VAL A 1 131 ? 14.273 -26.047 -19.234 1 97.81 131 VAL A C 1
ATOM 1023 O O . VAL A 1 131 ? 14.031 -25.328 -18.266 1 97.81 131 VAL A O 1
ATOM 1026 N N . THR A 1 132 ? 14.602 -25.594 -20.422 1 96.44 132 THR A N 1
ATOM 1027 C CA . THR A 1 132 ? 14.789 -24.156 -20.641 1 96.44 132 THR A CA 1
ATOM 1028 C C . THR A 1 132 ? 13.469 -23.406 -20.5 1 96.44 132 THR A C 1
ATOM 1030 O O . THR A 1 132 ? 13.43 -22.312 -19.922 1 96.44 132 THR A O 1
ATOM 1033 N N . THR A 1 133 ? 12.367 -23.984 -21 1 94.62 133 THR A N 1
ATOM 1034 C CA . THR A 1 133 ? 11.039 -23.406 -20.828 1 94.62 133 THR A CA 1
ATOM 1035 C C . THR A 1 133 ? 10.711 -23.203 -19.359 1 94.62 133 THR A C 1
ATOM 1037 O O . THR A 1 133 ? 10.242 -22.125 -18.953 1 94.62 133 THR A O 1
ATOM 1040 N N . VAL A 1 134 ? 11 -24.125 -18.547 1 95.69 134 VAL A N 1
ATOM 1041 C CA . VAL A 1 134 ? 10.711 -24.094 -17.109 1 95.69 134 VAL A CA 1
ATOM 1042 C C . VAL A 1 134 ? 11.633 -23.094 -16.422 1 95.69 134 VAL A C 1
ATOM 1044 O O . VAL A 1 134 ? 11.188 -22.281 -15.602 1 95.69 134 VAL A O 1
ATOM 1047 N N . ALA A 1 135 ? 12.867 -23.031 -16.812 1 94.75 135 ALA A N 1
ATOM 1048 C CA . ALA A 1 135 ? 13.891 -22.219 -16.156 1 94.75 135 ALA A CA 1
ATOM 1049 C C . ALA A 1 135 ? 13.703 -20.734 -16.453 1 94.75 135 ALA A C 1
ATOM 1051 O O . ALA A 1 135 ? 14.062 -19.875 -15.648 1 94.75 135 ALA A O 1
ATOM 1052 N N . THR A 1 136 ? 13.039 -20.422 -17.625 1 92.5 136 THR A N 1
ATOM 1053 C CA . THR A 1 136 ? 13.086 -19.031 -18.062 1 92.5 136 THR A CA 1
ATOM 1054 C C . THR A 1 136 ? 11.703 -18.391 -18 1 92.5 136 THR A C 1
ATOM 1056 O O . THR A 1 136 ? 11.562 -17.188 -18.188 1 92.5 136 THR A O 1
ATOM 1059 N N . ASP A 1 137 ? 10.719 -19.188 -17.703 1 89.38 137 ASP A N 1
ATOM 1060 C CA . ASP A 1 137 ? 9.359 -18.656 -17.625 1 89.38 137 ASP A CA 1
ATOM 1061 C C . ASP A 1 137 ? 9.195 -17.734 -16.422 1 89.38 137 ASP A C 1
ATOM 1063 O O . ASP A 1 137 ? 9.32 -18.156 -15.281 1 89.38 137 ASP A O 1
ATOM 1067 N N . THR A 1 138 ? 8.922 -16.5 -16.656 1 78.62 138 THR A N 1
ATOM 1068 C CA . THR A 1 138 ? 8.742 -15.523 -15.578 1 78.62 138 THR A CA 1
ATOM 1069 C C . THR A 1 138 ? 7.285 -15.078 -15.492 1 78.62 138 THR A C 1
ATOM 1071 O O . THR A 1 138 ? 6.961 -14.133 -14.773 1 78.62 138 THR A O 1
ATOM 1074 N N . VAL A 1 139 ? 6.438 -15.688 -16.219 1 75.62 139 VAL A N 1
ATOM 1075 C CA . VAL A 1 139 ? 5.047 -15.258 -16.344 1 75.62 139 VAL A CA 1
ATOM 1076 C C . VAL A 1 139 ? 4.152 -16.109 -15.461 1 75.62 139 VAL A C 1
ATOM 1078 O O . VAL A 1 139 ? 3.254 -15.602 -14.797 1 75.62 139 VAL A O 1
ATOM 1081 N N . HIS A 1 140 ? 4.457 -17.359 -15.352 1 82.5 140 HIS A N 1
ATOM 1082 C CA . HIS A 1 140 ? 3.525 -18.281 -14.711 1 82.5 140 HIS A CA 1
ATOM 1083 C C . HIS A 1 140 ? 3.982 -18.625 -13.289 1 82.5 140 HIS A C 1
ATOM 1085 O O . HIS A 1 140 ? 5.164 -18.484 -12.969 1 82.5 140 HIS A O 1
ATOM 1091 N N . GLY A 1 141 ? 3.051 -19.125 -12.508 1 81.94 141 GLY A N 1
ATOM 1092 C CA . GLY A 1 141 ? 3.311 -19.531 -11.133 1 81.94 141 GLY A CA 1
ATOM 1093 C C . GLY A 1 141 ? 3.818 -20.953 -11.008 1 81.94 141 GLY A C 1
ATOM 1094 O O . GLY A 1 141 ? 3.93 -21.672 -12 1 81.94 141 GLY A O 1
ATOM 1095 N N . SER A 1 142 ? 4.102 -21.328 -9.812 1 88.12 142 SER A N 1
ATOM 1096 C CA . SER A 1 142 ? 4.75 -22.609 -9.531 1 88.12 142 SER A CA 1
ATOM 1097 C C . SER A 1 142 ? 3.832 -23.781 -9.852 1 88.12 142 SER A C 1
ATOM 1099 O O . SER A 1 142 ? 4.297 -24.844 -10.25 1 88.12 142 SER A O 1
ATOM 1101 N N . ALA A 1 143 ? 2.535 -23.625 -9.648 1 87.81 143 ALA A N 1
ATOM 1102 C CA . ALA A 1 143 ? 1.613 -24.703 -9.992 1 87.81 143 ALA A CA 1
ATOM 1103 C C . ALA A 1 143 ? 1.688 -25.031 -11.477 1 87.81 143 ALA A C 1
ATOM 1105 O O . ALA A 1 143 ? 1.768 -26.203 -11.852 1 87.81 143 ALA A O 1
ATOM 1106 N N . TRP A 1 144 ? 1.685 -24.016 -12.266 1 88.12 144 TRP A N 1
ATOM 1107 C CA . TRP A 1 144 ? 1.781 -24.203 -13.711 1 88.12 144 TRP A CA 1
ATOM 1108 C C . TRP A 1 144 ? 3.145 -24.766 -14.094 1 88.12 144 TRP A C 1
ATOM 1110 O O . TRP A 1 144 ? 3.23 -25.75 -14.836 1 88.12 144 TRP A O 1
ATOM 1120 N N . LEU A 1 145 ? 4.172 -24.219 -13.602 1 92.62 145 LEU A N 1
ATOM 1121 C CA . LEU A 1 145 ? 5.523 -24.594 -14.008 1 92.62 145 LEU A CA 1
ATOM 1122 C C . LEU A 1 145 ? 5.863 -26 -13.531 1 92.62 145 LEU A C 1
ATOM 1124 O O . LEU A 1 145 ? 6.609 -26.719 -14.195 1 92.62 145 LEU A O 1
ATOM 1128 N N . SER A 1 146 ? 5.348 -26.375 -12.375 1 95.88 146 SER A N 1
ATOM 1129 C CA . SER A 1 146 ? 5.613 -27.734 -11.914 1 95.88 146 SER A CA 1
ATOM 1130 C C . SER A 1 146 ? 4.969 -28.766 -12.828 1 95.88 146 SER A C 1
ATOM 1132 O O . SER A 1 146 ? 5.512 -29.859 -13.016 1 95.88 146 SER A O 1
ATOM 1134 N N . LEU A 1 147 ? 3.857 -28.422 -13.383 1 94.94 147 LEU A N 1
ATOM 1135 C CA . LEU A 1 147 ? 3.221 -29.297 -14.352 1 94.94 147 LEU A CA 1
ATOM 1136 C C . LEU A 1 147 ? 4.066 -29.406 -15.617 1 94.94 147 LEU A C 1
ATOM 1138 O O . LEU A 1 147 ? 4.227 -30.5 -16.156 1 94.94 147 LEU A O 1
ATOM 1142 N N . ARG A 1 148 ? 4.531 -28.281 -16.031 1 96.75 148 ARG A N 1
ATOM 1143 C CA . ARG A 1 148 ? 5.387 -28.297 -17.219 1 96.75 148 ARG A CA 1
ATOM 1144 C C . ARG A 1 148 ? 6.641 -29.125 -16.969 1 96.75 148 ARG A C 1
ATOM 1146 O O . ARG A 1 148 ? 7.105 -29.844 -17.859 1 96.75 148 ARG A O 1
ATOM 1153 N N . ALA A 1 149 ? 7.176 -29.031 -15.82 1 98.19 149 ALA A N 1
ATOM 1154 C CA . ALA A 1 149 ? 8.344 -29.828 -15.477 1 98.19 149 ALA A CA 1
ATOM 1155 C C . ALA A 1 149 ? 8.039 -31.328 -15.578 1 98.19 149 ALA A C 1
ATOM 1157 O O . ALA A 1 149 ? 8.836 -32.094 -16.109 1 98.19 149 ALA A O 1
ATOM 1158 N N . LEU A 1 150 ? 6.922 -31.703 -15.086 1 98.12 150 LEU A N 1
ATOM 1159 C CA . LEU A 1 150 ? 6.52 -33.094 -15.141 1 98.12 150 LEU A CA 1
ATOM 1160 C C . LEU A 1 150 ? 6.305 -33.562 -16.578 1 98.12 150 LEU A C 1
ATOM 1162 O O . LEU A 1 150 ? 6.59 -34.688 -16.938 1 98.12 150 LEU A O 1
ATOM 1166 N N . GLU A 1 151 ? 5.789 -32.656 -17.391 1 98.12 151 GLU A N 1
ATOM 1167 C CA . GLU A 1 151 ? 5.652 -32.938 -18.812 1 98.12 151 GLU A CA 1
ATOM 1168 C C . GLU A 1 151 ? 7.008 -33.219 -19.453 1 98.12 151 GLU A C 1
ATOM 1170 O O . GLU A 1 151 ? 7.152 -34.156 -20.234 1 98.12 151 GLU A O 1
ATOM 1175 N N . VAL A 1 152 ? 7.941 -32.375 -19.156 1 98.56 152 VAL A N 1
ATOM 1176 C CA . VAL A 1 152 ? 9.289 -32.562 -19.688 1 98.56 152 VAL A CA 1
ATOM 1177 C C . VAL A 1 152 ? 9.836 -33.906 -19.266 1 98.56 152 VAL A C 1
ATOM 1179 O O . VAL A 1 152 ? 10.367 -34.656 -20.094 1 98.56 152 VAL A O 1
ATOM 1182 N N . LEU A 1 153 ? 9.703 -34.219 -18.016 1 98.5 153 LEU A N 1
ATOM 1183 C CA . LEU A 1 153 ? 10.211 -35.469 -17.469 1 98.5 153 LEU A CA 1
ATOM 1184 C C . LEU A 1 153 ? 9.539 -36.656 -18.156 1 98.5 153 LEU A C 1
ATOM 1186 O O . LEU A 1 153 ? 10.211 -37.594 -18.578 1 98.5 153 LEU A O 1
ATOM 1190 N N . ARG A 1 154 ? 8.258 -36.625 -18.234 1 98.25 154 ARG A N 1
ATOM 1191 C CA . ARG A 1 154 ? 7.449 -37.656 -18.875 1 98.25 154 ARG A CA 1
ATOM 1192 C C . ARG A 1 154 ? 7.906 -37.875 -20.312 1 98.25 154 ARG A C 1
ATOM 1194 O O . ARG A 1 154 ? 8.141 -39.031 -20.703 1 98.25 154 ARG A O 1
ATOM 1201 N N . ASP A 1 155 ? 8.023 -36.812 -21.031 1 98.25 155 ASP A N 1
ATOM 1202 C CA . ASP A 1 155 ? 8.352 -36.906 -22.453 1 98.25 155 ASP A CA 1
ATOM 1203 C C . ASP A 1 155 ? 9.781 -37.406 -22.656 1 98.25 155 ASP A C 1
ATOM 1205 O O . ASP A 1 155 ? 10.047 -38.188 -23.578 1 98.25 155 ASP A O 1
ATOM 1209 N N . ARG A 1 156 ? 10.664 -36.938 -21.844 1 97.88 156 ARG A N 1
ATOM 1210 C CA . ARG A 1 156 ? 12.039 -37.438 -21.906 1 97.88 156 ARG A CA 1
ATOM 1211 C C . ARG A 1 156 ? 12.102 -38.938 -21.562 1 97.88 156 ARG A C 1
ATOM 1213 O O . ARG A 1 156 ? 12.828 -39.688 -22.219 1 97.88 156 ARG A O 1
ATOM 1220 N N . ALA A 1 157 ? 11.422 -39.344 -20.578 1 98 157 ALA A N 1
ATOM 1221 C CA . ALA A 1 157 ? 11.391 -40.75 -20.172 1 98 157 ALA A CA 1
ATOM 1222 C C . ALA A 1 157 ? 10.875 -41.625 -21.312 1 98 157 ALA A C 1
ATOM 1224 O O . ALA A 1 157 ? 11.305 -42.781 -21.453 1 98 157 ALA A O 1
ATOM 1225 N N . ALA A 1 158 ? 9.992 -41.094 -22.094 1 96.88 158 ALA A N 1
ATOM 1226 C CA . ALA A 1 158 ? 9.375 -41.844 -23.188 1 96.88 158 ALA A CA 1
ATOM 1227 C C . ALA A 1 158 ? 10.391 -42.125 -24.281 1 96.88 158 ALA A C 1
ATOM 1229 O O . ALA A 1 158 ? 10.203 -43.062 -25.062 1 96.88 158 ALA A O 1
ATOM 1230 N N . VAL A 1 159 ? 11.492 -41.406 -24.375 1 96.75 159 VAL A N 1
ATOM 1231 C CA . VAL A 1 159 ? 12.414 -41.562 -25.484 1 96.75 159 VAL A CA 1
ATOM 1232 C C . VAL A 1 159 ? 13.789 -41.969 -24.953 1 96.75 159 VAL A C 1
ATOM 1234 O O . VAL A 1 159 ? 14.703 -42.281 -25.719 1 96.75 159 VAL A O 1
ATOM 1237 N N . ALA A 1 160 ? 13.953 -41.969 -23.656 1 96.62 160 ALA A N 1
ATOM 1238 C CA . ALA A 1 160 ? 15.266 -42.188 -23.062 1 96.62 160 ALA A CA 1
ATOM 1239 C C . ALA A 1 160 ? 15.656 -43.656 -23.172 1 96.62 160 ALA A C 1
ATOM 1241 O O . ALA A 1 160 ? 14.797 -44.562 -23.078 1 96.62 160 ALA A O 1
ATOM 1242 N N . ASP A 1 161 ? 16.969 -43.938 -23.25 1 94.94 161 ASP A N 1
ATOM 1243 C CA . ASP A 1 161 ? 17.5 -45.281 -23.391 1 94.94 161 ASP A CA 1
ATOM 1244 C C . ASP A 1 161 ? 17.609 -45.969 -22.031 1 94.94 161 ASP A C 1
ATOM 1246 O O . ASP A 1 161 ? 17.5 -47.188 -21.922 1 94.94 161 ASP A O 1
ATOM 1250 N N . ASP A 1 162 ? 17.922 -45.125 -21.031 1 96.06 162 ASP A N 1
ATOM 1251 C CA . ASP A 1 162 ? 18.109 -45.688 -19.688 1 96.06 162 ASP A CA 1
ATOM 1252 C C . ASP A 1 162 ? 17.766 -44.656 -18.609 1 96.06 162 ASP A C 1
ATOM 1254 O O . ASP A 1 162 ? 17.406 -43.531 -18.922 1 96.06 162 ASP A O 1
ATOM 1258 N N . HIS A 1 163 ? 17.859 -45.188 -17.453 1 95.31 163 HIS A N 1
ATOM 1259 C CA . HIS A 1 163 ? 17.469 -44.406 -16.297 1 95.31 163 HIS A CA 1
ATOM 1260 C C . HIS A 1 163 ? 18.406 -43.219 -16.094 1 95.31 163 HIS A C 1
ATOM 1262 O O . HIS A 1 163 ? 17.984 -42.156 -15.664 1 95.31 163 HIS A O 1
ATOM 1268 N N . ALA A 1 164 ? 19.641 -43.375 -16.391 1 95.88 164 ALA A N 1
ATOM 1269 C CA . ALA A 1 164 ? 20.641 -42.312 -16.188 1 95.88 164 ALA A CA 1
ATOM 1270 C C . ALA A 1 164 ? 20.297 -41.062 -17.016 1 95.88 164 ALA A C 1
ATOM 1272 O O . ALA A 1 164 ? 20.484 -39.938 -16.547 1 95.88 164 ALA A O 1
ATOM 1273 N N . ALA A 1 165 ? 19.828 -41.312 -18.156 1 96.5 165 ALA A N 1
ATOM 1274 C CA . ALA A 1 165 ? 19.438 -40.188 -19.031 1 96.5 165 ALA A CA 1
ATOM 1275 C C . ALA A 1 165 ? 18.25 -39.438 -18.453 1 96.5 165 ALA A C 1
ATOM 1277 O O . ALA A 1 165 ? 18.219 -38.188 -18.484 1 96.5 165 ALA A O 1
ATOM 1278 N N . VAL A 1 166 ? 17.312 -40.156 -17.922 1 97.5 166 VAL A N 1
ATOM 1279 C CA . VAL A 1 166 ? 16.141 -39.531 -17.312 1 97.5 166 VAL A CA 1
ATOM 1280 C C . VAL A 1 166 ? 16.531 -38.781 -16.047 1 97.5 166 VAL A C 1
ATOM 1282 O O . VAL A 1 166 ? 16.078 -37.656 -15.797 1 97.5 166 VAL A O 1
ATOM 1285 N N . ALA A 1 167 ? 17.422 -39.375 -15.281 1 97.38 167 ALA A N 1
ATOM 1286 C CA . ALA A 1 167 ? 17.891 -38.781 -14.023 1 97.38 167 ALA A CA 1
ATOM 1287 C C . ALA A 1 167 ? 18.609 -37.469 -14.266 1 97.38 167 ALA A C 1
ATOM 1289 O O . ALA A 1 167 ? 18.5 -36.531 -13.461 1 97.38 167 ALA A O 1
ATOM 1290 N N . SER A 1 168 ? 19.344 -37.406 -15.328 1 97.31 168 SER A N 1
ATOM 1291 C CA . SER A 1 168 ? 20.031 -36.188 -15.664 1 97.31 168 SER A CA 1
ATOM 1292 C C . SER A 1 168 ? 19.047 -35.031 -15.914 1 97.31 168 SER A C 1
ATOM 1294 O O . SER A 1 168 ? 19.234 -33.938 -15.398 1 97.31 168 SER A O 1
ATOM 1296 N N . VAL A 1 169 ? 17.984 -35.312 -16.609 1 97.75 169 VAL A N 1
ATOM 1297 C CA . VAL A 1 169 ? 16.953 -34.312 -16.891 1 97.75 169 VAL A CA 1
ATOM 1298 C C . VAL A 1 169 ? 16.234 -33.938 -15.594 1 97.75 169 VAL A C 1
ATOM 1300 O O . VAL A 1 169 ? 15.922 -32.781 -15.367 1 97.75 169 VAL A O 1
ATOM 1303 N N . ALA A 1 170 ? 15.984 -34.906 -14.781 1 98.06 170 ALA A N 1
ATOM 1304 C CA . ALA A 1 170 ? 15.328 -34.688 -13.5 1 98.06 170 ALA A CA 1
ATOM 1305 C C . ALA A 1 170 ? 16.141 -33.719 -12.641 1 98.06 170 ALA A C 1
ATOM 1307 O O . ALA A 1 170 ? 15.578 -32.812 -12.008 1 98.06 170 ALA A O 1
ATOM 1308 N N . ARG A 1 171 ? 17.438 -33.875 -12.633 1 97.5 171 ARG A N 1
ATOM 1309 C CA . ARG A 1 171 ? 18.312 -33 -11.883 1 97.5 171 ARG A CA 1
ATOM 1310 C C . ARG A 1 171 ? 18.234 -31.562 -12.422 1 97.5 171 ARG A C 1
ATOM 1312 O O . ARG A 1 171 ? 18.172 -30.594 -11.656 1 97.5 171 ARG A O 1
ATOM 1319 N N . ASP A 1 172 ? 18.234 -31.453 -13.711 1 97.75 172 ASP A N 1
ATOM 1320 C CA . ASP A 1 172 ? 18.141 -30.156 -14.344 1 97.75 172 ASP A CA 1
ATOM 1321 C C . ASP A 1 172 ? 16.812 -29.469 -14 1 97.75 172 ASP A C 1
ATOM 1323 O O . ASP A 1 172 ? 16.797 -28.25 -13.75 1 97.75 172 ASP A O 1
ATOM 1327 N N . LEU A 1 173 ? 15.734 -30.203 -13.992 1 97.75 173 LEU A N 1
ATOM 1328 C CA . LEU A 1 173 ? 14.414 -29.656 -13.695 1 97.75 173 LEU A CA 1
ATOM 1329 C C . LEU A 1 173 ? 14.328 -29.219 -12.234 1 97.75 173 LEU A C 1
ATOM 1331 O O . LEU A 1 173 ? 13.797 -28.156 -11.938 1 97.75 173 LEU A O 1
ATOM 1335 N N . ARG A 1 174 ? 14.828 -30.031 -11.383 1 94.88 174 ARG A N 1
ATOM 1336 C CA . ARG A 1 174 ? 14.836 -29.734 -9.953 1 94.88 174 ARG A CA 1
ATOM 1337 C C . ARG A 1 174 ? 15.539 -28.406 -9.688 1 94.88 174 ARG A C 1
ATOM 1339 O O . ARG A 1 174 ? 15.109 -27.641 -8.82 1 94.88 174 ARG A O 1
ATOM 1346 N N . ASP A 1 175 ? 16.531 -28.141 -10.438 1 93.56 175 ASP A N 1
ATOM 1347 C CA . ASP A 1 175 ? 17.391 -26.984 -10.18 1 93.56 175 ASP A CA 1
ATOM 1348 C C . ASP A 1 175 ? 16.953 -25.781 -11 1 93.56 175 ASP A C 1
ATOM 1350 O O . ASP A 1 175 ? 17.484 -24.672 -10.82 1 93.56 175 ASP A O 1
ATOM 1354 N N . ALA A 1 176 ? 15.961 -26 -11.836 1 94.31 176 ALA A N 1
ATOM 1355 C CA . ALA A 1 176 ? 15.57 -24.969 -12.797 1 94.31 176 ALA A CA 1
ATOM 1356 C C . ALA A 1 176 ? 14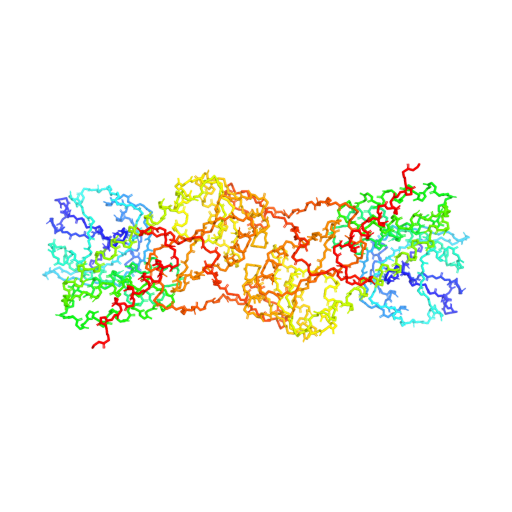.945 -23.766 -12.094 1 94.31 176 ALA A C 1
ATOM 1358 O O . ALA A 1 176 ? 15.102 -22.625 -12.539 1 94.31 176 ALA A O 1
ATOM 1359 N N . ARG A 1 177 ? 14.211 -24.094 -11.016 1 92.06 177 ARG A N 1
ATOM 1360 C CA . ARG A 1 177 ? 13.539 -23.047 -10.25 1 92.06 177 ARG A CA 1
ATOM 1361 C C . ARG A 1 177 ? 13.703 -23.281 -8.75 1 92.06 177 ARG A C 1
ATOM 1363 O O . ARG A 1 177 ? 12.742 -23.641 -8.062 1 92.06 177 ARG A O 1
ATOM 1370 N N . PRO A 1 178 ? 14.82 -22.922 -8.203 1 88.75 178 PRO A N 1
ATOM 1371 C CA . PRO A 1 178 ? 15.102 -23.25 -6.801 1 88.75 178 PRO A CA 1
ATOM 1372 C C . PRO A 1 178 ? 14.109 -22.609 -5.832 1 88.75 178 PRO A C 1
ATOM 1374 O O . PRO A 1 178 ? 13.867 -23.156 -4.75 1 88.75 178 PRO A O 1
ATOM 1377 N N . SER A 1 179 ? 13.492 -21.562 -6.238 1 88.25 179 SER A N 1
ATOM 1378 C CA . SER A 1 179 ? 12.57 -20.859 -5.352 1 88.25 179 SER A CA 1
ATOM 1379 C C . SER A 1 179 ? 11.18 -21.484 -5.383 1 88.25 179 SER A C 1
ATOM 1381 O O . SER A 1 179 ? 10.344 -21.188 -4.527 1 88.25 179 SER A O 1
ATOM 1383 N N . MET A 1 180 ? 10.938 -22.312 -6.355 1 91.25 180 MET A N 1
ATOM 1384 C CA . MET A 1 180 ? 9.617 -22.922 -6.508 1 91.25 180 MET A CA 1
ATOM 1385 C C . MET A 1 180 ? 9.625 -24.375 -6.051 1 91.25 180 MET A C 1
ATOM 1387 O O . MET A 1 180 ? 9.875 -25.281 -6.848 1 91.25 180 MET A O 1
ATOM 1391 N N . ALA A 1 181 ? 9.297 -24.547 -4.832 1 94.44 181 ALA A N 1
ATOM 1392 C CA . ALA A 1 181 ? 9.398 -25.859 -4.184 1 94.44 181 ALA A CA 1
ATOM 1393 C C . ALA A 1 181 ? 8.57 -26.906 -4.922 1 94.44 181 ALA A C 1
ATOM 1395 O O . ALA A 1 181 ? 8.953 -28.062 -4.992 1 94.44 181 ALA A O 1
ATOM 1396 N N . ALA A 1 182 ? 7.43 -26.484 -5.426 1 95.88 182 ALA A N 1
ATOM 1397 C CA . ALA A 1 182 ? 6.523 -27.422 -6.074 1 95.88 182 ALA A CA 1
ATOM 1398 C C . ALA A 1 182 ? 7.203 -28.109 -7.254 1 95.88 182 ALA A C 1
ATOM 1400 O O . ALA A 1 182 ? 6.949 -29.297 -7.52 1 95.88 182 ALA A O 1
ATOM 1401 N N . VAL A 1 183 ? 8.062 -27.406 -7.98 1 96.44 183 VAL A N 1
ATOM 1402 C CA . VAL A 1 183 ? 8.75 -27.984 -9.133 1 96.44 183 VAL A CA 1
ATOM 1403 C C . VAL A 1 183 ? 9.656 -29.125 -8.688 1 96.44 183 VAL A C 1
ATOM 1405 O O . VAL A 1 183 ? 9.492 -30.266 -9.133 1 96.44 183 VAL A O 1
ATOM 1408 N N . ALA A 1 184 ? 10.516 -28.859 -7.75 1 96.44 184 ALA A N 1
ATOM 1409 C CA . ALA A 1 184 ? 11.453 -29.875 -7.273 1 96.44 184 ALA A CA 1
ATOM 1410 C C . ALA A 1 184 ? 10.719 -31.031 -6.602 1 96.44 184 ALA A C 1
ATOM 1412 O O . ALA A 1 184 ? 11.039 -32.188 -6.832 1 96.44 184 ALA A O 1
ATOM 1413 N N . ASN A 1 185 ? 9.75 -30.703 -5.789 1 97.62 185 ASN A N 1
ATOM 1414 C CA . ASN A 1 185 ? 9.055 -31.719 -5.008 1 97.62 185 ASN A CA 1
ATOM 1415 C C . ASN A 1 185 ? 8.312 -32.719 -5.906 1 97.62 185 ASN A C 1
ATOM 1417 O O . ASN A 1 185 ? 8.328 -33.906 -5.656 1 97.62 185 ASN A O 1
ATOM 1421 N N . ARG A 1 186 ? 7.711 -32.219 -6.93 1 97.62 186 ARG A N 1
ATOM 1422 C CA . ARG A 1 186 ? 6.961 -33.125 -7.809 1 97.62 186 ARG A CA 1
ATOM 1423 C C . ARG A 1 186 ? 7.898 -33.938 -8.672 1 97.62 186 ARG A C 1
ATOM 1425 O O . ARG A 1 186 ? 7.641 -35.125 -8.93 1 97.62 186 ARG A O 1
ATOM 1432 N N . VAL A 1 187 ? 8.977 -33.344 -9.133 1 98 187 VAL A N 1
ATOM 1433 C CA . VAL A 1 187 ? 9.977 -34.094 -9.883 1 98 187 VAL A CA 1
ATOM 1434 C C . VAL A 1 187 ? 10.57 -35.188 -8.992 1 98 187 VAL A C 1
ATOM 1436 O O . VAL A 1 187 ? 10.664 -36.344 -9.406 1 98 187 VAL A O 1
ATOM 1439 N N . ASN A 1 188 ? 10.93 -34.812 -7.793 1 97.75 188 ASN A N 1
ATOM 1440 C CA . ASN A 1 188 ? 11.461 -35.781 -6.84 1 97.75 188 ASN A CA 1
ATOM 1441 C C . ASN A 1 188 ? 10.477 -36.938 -6.586 1 97.75 188 ASN A C 1
ATOM 1443 O O . ASN A 1 188 ? 10.875 -38.094 -6.508 1 97.75 188 ASN A O 1
ATOM 1447 N N . ARG A 1 189 ? 9.281 -36.625 -6.418 1 97.5 189 ARG A N 1
ATOM 1448 C CA . ARG A 1 189 ? 8.266 -37.625 -6.176 1 97.5 189 ARG A CA 1
ATOM 1449 C C . ARG A 1 189 ? 8.203 -38.625 -7.328 1 97.5 189 ARG A C 1
ATOM 1451 O O . ARG A 1 189 ? 8.125 -39.844 -7.105 1 97.5 189 ARG A O 1
ATOM 1458 N N . ALA A 1 190 ? 8.281 -38.156 -8.57 1 97.75 190 ALA A N 1
ATOM 1459 C CA . ALA A 1 190 ? 8.227 -39 -9.75 1 97.75 190 ALA A CA 1
ATOM 1460 C C . ALA A 1 190 ? 9.461 -39.906 -9.82 1 97.75 190 ALA A C 1
ATOM 1462 O O . ALA A 1 190 ? 9.383 -41.031 -10.344 1 97.75 190 ALA A O 1
ATOM 1463 N N . MET A 1 191 ? 10.539 -39.5 -9.242 1 97.56 191 MET A N 1
ATOM 1464 C CA . MET A 1 191 ? 11.805 -40.219 -9.367 1 97.56 191 MET A CA 1
ATOM 1465 C C . MET A 1 191 ? 12.008 -41.156 -8.188 1 97.56 191 MET A C 1
ATOM 1467 O O . MET A 1 191 ? 12.875 -42.062 -8.234 1 97.56 191 MET A O 1
ATOM 1471 N N . SER A 1 192 ? 11.344 -41.031 -7.125 1 94.94 192 SER A N 1
ATOM 1472 C CA . SER A 1 192 ? 11.664 -41.625 -5.828 1 94.94 192 SER A CA 1
ATOM 1473 C C . SER A 1 192 ? 11.336 -43.125 -5.797 1 94.94 192 SER A C 1
ATOM 1475 O O . SER A 1 192 ? 11.789 -43.844 -4.906 1 94.94 192 SER A O 1
ATOM 1477 N N . ALA A 1 193 ? 10.766 -43.75 -6.699 1 87.94 193 ALA A N 1
ATOM 1478 C CA . ALA A 1 193 ? 10.344 -45.156 -6.621 1 87.94 193 ALA A CA 1
ATOM 1479 C C . ALA A 1 193 ? 11.508 -46.094 -6.926 1 87.94 193 ALA A C 1
ATOM 1481 O O . ALA A 1 193 ? 12.508 -45.656 -7.512 1 87.94 193 ALA A O 1
ATOM 1482 N N . ALA A 1 194 ? 11.289 -47.281 -6.531 1 84.62 194 ALA A N 1
ATOM 1483 C CA . ALA A 1 194 ? 12.32 -48.312 -6.641 1 84.62 194 ALA A CA 1
ATOM 1484 C C . ALA A 1 194 ? 12.547 -48.719 -8.094 1 84.62 194 ALA A C 1
ATOM 1486 O O . ALA A 1 194 ? 13.688 -48.969 -8.508 1 84.62 194 ALA A O 1
ATOM 1487 N N . ASP A 1 195 ? 11.531 -48.75 -8.844 1 89.38 195 ASP A N 1
ATOM 1488 C CA . ASP A 1 195 ? 11.672 -49.062 -10.25 1 89.38 195 ASP A CA 1
ATOM 1489 C C . ASP A 1 195 ? 12.266 -47.906 -11.039 1 89.38 195 ASP A C 1
ATOM 1491 O O . ASP A 1 195 ? 11.594 -46.906 -11.266 1 89.38 195 ASP A O 1
ATOM 1495 N N . ARG A 1 196 ? 13.492 -48.156 -11.484 1 92.25 196 ARG A N 1
ATOM 1496 C CA . ARG A 1 196 ? 14.25 -47.062 -12.102 1 92.25 196 ARG A CA 1
ATOM 1497 C C . ARG A 1 196 ? 14.383 -47.281 -13.602 1 92.25 196 ARG A C 1
ATOM 1499 O O . ARG A 1 196 ? 15.477 -47.156 -14.156 1 92.25 196 ARG A O 1
ATOM 1506 N N . THR A 1 197 ? 13.305 -47.594 -14.211 1 96.06 197 THR A N 1
ATOM 1507 C CA . THR A 1 197 ? 13.273 -47.688 -15.672 1 96.06 197 THR A CA 1
ATOM 1508 C C . THR A 1 197 ? 12.617 -46.438 -16.25 1 96.06 197 THR A C 1
ATOM 1510 O O . THR A 1 197 ? 11.75 -45.812 -15.617 1 96.06 197 THR A O 1
ATOM 1513 N N . PRO A 1 198 ? 13.031 -46.094 -17.406 1 97.06 198 PRO A N 1
ATOM 1514 C CA . PRO A 1 198 ? 12.391 -44.938 -18.047 1 97.06 198 PRO A CA 1
ATOM 1515 C C . PRO A 1 198 ? 10.867 -45.094 -18.141 1 97.06 198 PRO A C 1
ATOM 1517 O O . PRO A 1 198 ? 10.133 -44.156 -17.875 1 97.06 198 PRO A O 1
ATOM 1520 N N . ALA A 1 199 ? 10.445 -46.281 -18.422 1 96.44 199 ALA A N 1
ATOM 1521 C CA . ALA A 1 199 ? 9.008 -46.531 -18.531 1 96.44 199 ALA A CA 1
ATOM 1522 C C . ALA A 1 199 ? 8.305 -46.281 -17.203 1 96.44 199 ALA A C 1
ATOM 1524 O O . ALA A 1 199 ? 7.199 -45.719 -17.172 1 96.44 199 ALA A O 1
ATOM 1525 N N . ALA A 1 200 ? 8.922 -46.75 -16.172 1 97.25 200 ALA A N 1
ATOM 1526 C CA . ALA A 1 200 ? 8.344 -46.531 -14.852 1 97.25 200 ALA A CA 1
ATOM 1527 C C . ALA A 1 200 ? 8.289 -45.062 -14.492 1 97.25 200 ALA A C 1
ATOM 1529 O O . ALA A 1 200 ? 7.301 -44.594 -13.922 1 97.25 200 ALA A O 1
ATOM 1530 N N . VAL A 1 201 ? 9.359 -44.344 -14.805 1 97.75 201 VAL A N 1
ATOM 1531 C CA . VAL A 1 201 ? 9.406 -42.906 -14.531 1 97.75 201 VAL A CA 1
ATOM 1532 C C . VAL A 1 201 ? 8.32 -42.188 -15.344 1 97.75 201 VAL A C 1
ATOM 1534 O O . VAL A 1 201 ? 7.645 -41.312 -14.828 1 97.75 201 VAL A O 1
ATOM 1537 N N . ARG A 1 202 ? 8.133 -42.531 -16.609 1 97.75 202 ARG A N 1
ATOM 1538 C CA . ARG A 1 202 ? 7.082 -41.969 -17.438 1 97.75 202 ARG A CA 1
ATOM 1539 C C . ARG A 1 202 ? 5.715 -42.125 -16.766 1 97.75 202 ARG A C 1
ATOM 1541 O O . ARG A 1 202 ? 4.973 -41.125 -16.641 1 97.75 202 ARG A O 1
ATOM 1548 N N . THR A 1 203 ? 5.469 -43.281 -16.312 1 97.25 203 THR A N 1
ATOM 1549 C CA . THR A 1 203 ? 4.184 -43.594 -15.695 1 97.25 203 THR A CA 1
ATOM 1550 C C . THR A 1 203 ? 3.994 -42.781 -14.414 1 97.25 203 THR A C 1
ATOM 1552 O O . THR A 1 203 ? 2.92 -42.219 -14.18 1 97.25 203 THR A O 1
ATOM 1555 N N . ARG A 1 204 ? 5.004 -42.688 -13.656 1 97.69 204 ARG A N 1
ATOM 1556 C CA . ARG A 1 204 ? 4.918 -41.938 -12.406 1 97.69 204 ARG A CA 1
ATOM 1557 C C . ARG A 1 204 ? 4.777 -40.438 -12.664 1 97.69 204 ARG A C 1
ATOM 1559 O O . ARG A 1 204 ? 4.039 -39.75 -11.961 1 97.69 204 ARG A O 1
ATOM 1566 N N . ALA A 1 205 ? 5.527 -39.938 -13.625 1 97.94 205 ALA A N 1
ATOM 1567 C CA . ALA A 1 205 ? 5.41 -38.531 -13.977 1 97.94 205 ALA A CA 1
ATOM 1568 C C . ALA A 1 205 ? 3.984 -38.188 -14.398 1 97.94 205 ALA A C 1
ATOM 1570 O O . ALA A 1 205 ? 3.461 -37.125 -14.023 1 97.94 205 ALA A O 1
ATOM 1571 N N . GLU A 1 206 ? 3.33 -39.031 -15.141 1 97.06 206 GLU A N 1
ATOM 1572 C CA . GLU A 1 206 ? 1.939 -38.844 -15.547 1 97.06 206 GLU A CA 1
ATOM 1573 C C . GLU A 1 206 ? 1.009 -38.844 -14.336 1 97.06 206 GLU A C 1
ATOM 1575 O O . GLU A 1 206 ? 0.13 -38 -14.227 1 97.06 206 GLU A O 1
ATOM 1580 N N . ARG A 1 207 ? 1.257 -39.781 -13.477 1 96.81 207 ARG A N 1
ATOM 1581 C CA . ARG A 1 207 ? 0.424 -39.906 -12.281 1 96.81 207 ARG A CA 1
ATOM 1582 C C . ARG A 1 207 ? 0.591 -38.656 -11.391 1 96.81 207 ARG A C 1
ATOM 1584 O O . ARG A 1 207 ? -0.39 -38.125 -10.867 1 96.81 207 ARG A O 1
ATOM 1591 N N . VAL A 1 208 ? 1.84 -38.281 -11.203 1 97.31 208 VAL A N 1
ATOM 1592 C CA . VAL A 1 208 ? 2.121 -37.125 -10.375 1 97.31 208 VAL A CA 1
ATOM 1593 C C . VAL A 1 208 ? 1.503 -35.875 -11.008 1 97.31 208 VAL A C 1
ATOM 1595 O O . VAL A 1 208 ? 0.983 -35 -10.297 1 97.31 208 VAL A O 1
ATOM 1598 N N . ALA A 1 209 ? 1.51 -35.75 -12.297 1 96.75 209 ALA A N 1
ATOM 1599 C CA . ALA A 1 209 ? 0.905 -34.625 -12.992 1 96.75 209 ALA A CA 1
ATOM 1600 C C . ALA A 1 209 ? -0.61 -34.594 -12.805 1 96.75 209 ALA A C 1
ATOM 1602 O O . ALA A 1 209 ? -1.199 -33.562 -12.539 1 96.75 209 ALA A O 1
ATOM 1603 N N . ASP A 1 210 ? -1.229 -35.75 -12.953 1 94.94 210 ASP A N 1
ATOM 1604 C CA . ASP A 1 210 ? -2.666 -35.844 -12.727 1 94.94 210 ASP A CA 1
ATOM 1605 C C . ASP A 1 210 ? -3.025 -35.438 -11.297 1 94.94 210 ASP A C 1
ATOM 1607 O O . ASP A 1 210 ? -3.979 -34.688 -11.086 1 94.94 210 ASP A O 1
ATOM 1611 N N . ALA A 1 211 ? -2.273 -35.938 -10.398 1 96 211 ALA A N 1
ATOM 1612 C CA . ALA A 1 211 ? -2.494 -35.625 -9 1 96 211 ALA A CA 1
ATOM 1613 C C . ALA A 1 211 ? -2.312 -34.125 -8.75 1 96 211 ALA A C 1
ATOM 1615 O O . ALA A 1 211 ? -3.004 -33.531 -7.914 1 96 211 ALA A O 1
ATOM 1616 N N . ALA A 1 212 ? -1.343 -33.562 -9.406 1 94.75 212 ALA A N 1
ATOM 1617 C CA . ALA A 1 212 ? -1.085 -32.125 -9.258 1 94.75 212 ALA A CA 1
ATOM 1618 C C . ALA A 1 212 ? -2.289 -31.312 -9.711 1 94.75 212 ALA A C 1
ATOM 1620 O O . ALA A 1 212 ? -2.648 -30.328 -9.062 1 94.75 212 ALA A O 1
ATOM 1621 N N . LEU A 1 213 ? -2.898 -31.656 -10.797 1 91.12 213 LEU A N 1
ATOM 1622 C CA . LEU A 1 213 ? -4.09 -30.984 -11.305 1 91.12 213 LEU A CA 1
ATOM 1623 C C . LEU A 1 213 ? -5.246 -31.109 -10.32 1 91.12 213 LEU A C 1
ATOM 1625 O O . LEU A 1 213 ? -5.965 -30.141 -10.07 1 91.12 213 LEU A O 1
ATOM 1629 N N . ASP A 1 214 ? -5.332 -32.25 -9.734 1 93.5 214 ASP A N 1
ATOM 1630 C CA . ASP A 1 214 ? -6.402 -32.5 -8.773 1 93.5 214 ASP A CA 1
ATOM 1631 C C . ASP A 1 214 ? -6.141 -31.797 -7.453 1 93.5 214 ASP A C 1
ATOM 1633 O O . ASP A 1 214 ? -7.078 -31.375 -6.77 1 93.5 214 ASP A O 1
ATOM 1637 N N . ALA A 1 215 ? -4.898 -31.688 -7.102 1 94.62 215 ALA A N 1
ATOM 1638 C CA . ALA A 1 215 ? -4.512 -31.109 -5.82 1 94.62 215 ALA A CA 1
ATOM 1639 C C . ALA A 1 215 ? -5.027 -29.672 -5.695 1 94.62 215 ALA A C 1
ATOM 1641 O O . ALA A 1 215 ? -5.562 -29.297 -4.648 1 94.62 215 ALA A O 1
ATOM 1642 N N . GLY A 1 216 ? -4.879 -28.906 -6.711 1 90.62 216 GLY A N 1
ATOM 1643 C CA . GLY A 1 216 ? -5.379 -27.547 -6.699 1 90.62 216 GLY A CA 1
ATOM 1644 C C . GLY A 1 216 ? -6.883 -27.453 -6.547 1 90.62 216 GLY A C 1
ATOM 1645 O O . GLY A 1 216 ? -7.391 -26.656 -5.754 1 90.62 216 GLY A O 1
ATOM 1646 N N . ARG A 1 217 ? -7.539 -28.297 -7.246 1 92 217 ARG A N 1
ATOM 1647 C CA . ARG A 1 217 ? -9 -28.328 -7.203 1 92 217 ARG A CA 1
ATOM 1648 C C . ARG A 1 217 ? -9.492 -28.734 -5.824 1 92 217 ARG A C 1
ATOM 1650 O O . ARG A 1 217 ? -10.43 -28.141 -5.289 1 92 217 ARG A O 1
ATOM 1657 N N . GLU A 1 218 ? -8.906 -29.734 -5.312 1 96.94 218 GLU A N 1
ATOM 1658 C CA . GLU A 1 218 ? -9.305 -30.234 -4.008 1 96.94 218 GLU A CA 1
ATOM 1659 C C . GLU A 1 218 ? -9.023 -29.219 -2.902 1 96.94 218 GLU A C 1
ATOM 1661 O O . GLU A 1 218 ? -9.844 -29.031 -2.002 1 96.94 218 GLU A O 1
ATOM 1666 N N . ALA A 1 219 ? -7.891 -28.641 -2.977 1 97.19 219 ALA A N 1
ATOM 1667 C CA . ALA A 1 219 ? -7.562 -27.594 -2.004 1 97.19 219 ALA A CA 1
ATOM 1668 C C . ALA A 1 219 ? -8.578 -26.469 -2.047 1 97.19 219 ALA A C 1
ATOM 1670 O O . ALA A 1 219 ? -9.031 -25.984 -1.004 1 97.19 219 ALA A O 1
ATOM 1671 N N . ALA A 1 220 ? -8.961 -26.031 -3.232 1 96.56 220 ALA A N 1
ATOM 1672 C CA . ALA A 1 220 ? -9.938 -24.953 -3.402 1 96.56 220 ALA A CA 1
ATOM 1673 C C . ALA A 1 220 ? -11.289 -25.344 -2.828 1 96.56 220 ALA A C 1
ATOM 1675 O O . ALA A 1 220 ? -11.953 -24.531 -2.174 1 96.56 220 ALA A O 1
ATOM 1676 N N . THR A 1 221 ? -11.68 -26.562 -3.094 1 97.75 221 THR A N 1
ATOM 1677 C CA . THR A 1 221 ? -12.9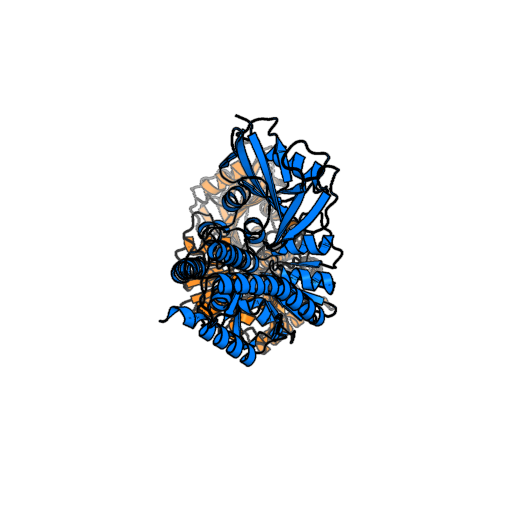61 -27.047 -2.598 1 97.75 221 THR A CA 1
ATOM 1678 C C . THR A 1 221 ? -12.984 -27.047 -1.072 1 97.75 221 THR A C 1
ATOM 1680 O O . THR A 1 221 ? -13.961 -26.594 -0.465 1 97.75 221 THR A O 1
ATOM 1683 N N . ARG A 1 222 ? -11.977 -27.516 -0.491 1 98.25 222 ARG A N 1
ATOM 1684 C CA . ARG A 1 222 ? -11.883 -27.547 0.965 1 98.25 222 ARG A CA 1
ATOM 1685 C C . ARG A 1 222 ? -11.844 -26.125 1.542 1 98.25 222 ARG A C 1
ATOM 1687 O O . ARG A 1 222 ? -12.422 -25.859 2.596 1 98.25 222 ARG A O 1
ATOM 1694 N N . ALA A 1 223 ? -11.117 -25.266 0.884 1 98.5 223 ALA A N 1
ATOM 1695 C CA . ALA A 1 223 ? -11.023 -23.875 1.327 1 98.5 223 ALA A CA 1
ATOM 1696 C C . ALA A 1 223 ? -12.383 -23.188 1.274 1 98.5 223 ALA A C 1
ATOM 1698 O O . ALA A 1 223 ? -12.703 -22.359 2.137 1 98.5 223 ALA A O 1
ATOM 1699 N N . ALA A 1 224 ? -13.156 -23.484 0.233 1 98.56 224 ALA A N 1
ATOM 1700 C CA . ALA A 1 224 ? -14.492 -22.906 0.082 1 98.56 224 ALA A CA 1
ATOM 1701 C C . ALA A 1 224 ? -15.359 -23.203 1.302 1 98.56 224 ALA A C 1
ATOM 1703 O O . ALA A 1 224 ? -16.172 -22.375 1.703 1 98.56 224 ALA A O 1
ATOM 1704 N N . GLU A 1 225 ? -15.102 -24.297 1.912 1 97.94 225 GLU A N 1
ATOM 1705 C CA . GLU A 1 225 ? -15.883 -24.719 3.072 1 97.94 225 GLU A CA 1
ATOM 1706 C C . GLU A 1 225 ? -15.5 -23.922 4.316 1 97.94 225 GLU A C 1
ATOM 1708 O O . GLU A 1 225 ? -16.219 -23.938 5.312 1 97.94 225 GLU A O 1
ATOM 1713 N N . ARG A 1 226 ? -14.461 -23.141 4.234 1 97.44 226 ARG A N 1
ATOM 1714 C CA . ARG A 1 226 ? -13.945 -22.406 5.387 1 97.44 226 ARG A CA 1
ATOM 1715 C C . ARG A 1 226 ? -14.227 -20.922 5.25 1 97.44 226 ARG A C 1
ATOM 1717 O O . ARG A 1 226 ? -13.875 -20.125 6.133 1 97.44 226 ARG A O 1
ATOM 1724 N N . CYS A 1 227 ? -14.766 -20.406 4.199 1 97.25 227 CYS A N 1
ATOM 1725 C CA . CYS A 1 227 ? -14.93 -18.984 3.893 1 97.25 227 CYS A CA 1
ATOM 1726 C C . CYS A 1 227 ? -16 -18.359 4.77 1 97.25 227 CYS A C 1
ATOM 1728 O O . CYS A 1 227 ? -15.844 -17.234 5.238 1 97.25 227 CYS A O 1
ATOM 1730 N N . GLY A 1 228 ? -17.109 -19 5.035 1 97.38 228 GLY A N 1
ATOM 1731 C CA . GLY A 1 228 ? -18.25 -18.359 5.676 1 97.38 228 GLY A CA 1
ATOM 1732 C C . GLY A 1 228 ? -18.938 -17.328 4.793 1 97.38 228 GLY A C 1
ATOM 1733 O O . GLY A 1 228 ? -19.031 -17.516 3.576 1 97.38 228 GLY A O 1
ATOM 1734 N N . ALA A 1 229 ? -19.5 -16.266 5.434 1 98.44 229 ALA A N 1
ATOM 1735 C CA . ALA A 1 229 ? -20.234 -15.25 4.703 1 98.44 229 ALA A CA 1
ATOM 1736 C C . ALA A 1 229 ? -19.297 -14.195 4.121 1 98.44 229 ALA A C 1
ATOM 1738 O O . ALA A 1 229 ? -19.641 -13.523 3.148 1 98.44 229 ALA A O 1
ATOM 1739 N N . SER A 1 230 ? -18.109 -14.055 4.699 1 98.81 230 SER A N 1
ATOM 1740 C CA . SER A 1 230 ? -17.188 -13.008 4.254 1 98.81 230 SER A CA 1
ATOM 1741 C C . SER A 1 230 ? -15.734 -13.406 4.473 1 98.81 230 SER A C 1
ATOM 1743 O O . SER A 1 230 ? -15.414 -14.07 5.461 1 98.81 230 SER A O 1
ATOM 1745 N N . VAL A 1 231 ? -14.906 -12.969 3.553 1 98.88 231 VAL A N 1
ATOM 1746 C CA . VAL A 1 231 ? -13.492 -13.336 3.574 1 98.88 231 VAL A CA 1
ATOM 1747 C C . VAL A 1 231 ? -12.633 -12.117 3.24 1 98.88 231 VAL A C 1
ATOM 1749 O O . VAL A 1 231 ? -13.047 -11.258 2.457 1 98.88 231 VAL A O 1
ATOM 1752 N N . ALA A 1 232 ? -11.531 -12.008 3.926 1 98.94 232 ALA A N 1
ATOM 1753 C CA . ALA A 1 232 ? -10.492 -11.07 3.521 1 98.94 232 ALA A CA 1
ATOM 1754 C C . ALA A 1 232 ? -9.344 -11.797 2.828 1 98.94 232 ALA A C 1
ATOM 1756 O O . ALA A 1 232 ? -9.008 -12.93 3.186 1 98.94 232 ALA A O 1
ATOM 1757 N N . THR A 1 233 ? -8.789 -11.188 1.799 1 98.81 233 THR A N 1
ATOM 1758 C CA . THR A 1 233 ? -7.695 -11.797 1.054 1 98.81 233 THR A CA 1
ATOM 1759 C C . THR A 1 233 ? -6.824 -10.727 0.404 1 98.81 233 THR A C 1
ATOM 1761 O O . THR A 1 233 ? -6.98 -9.539 0.682 1 98.81 233 THR A O 1
ATOM 1764 N N . LEU A 1 234 ? -5.75 -11.156 -0.249 1 98.38 234 LEU A N 1
ATOM 1765 C CA . LEU A 1 234 ? -4.887 -10.281 -1.039 1 98.38 234 LEU A CA 1
ATOM 1766 C C . LEU A 1 234 ? -4.23 -11.055 -2.178 1 98.38 234 LEU A C 1
ATOM 1768 O O . LEU A 1 234 ? -4.301 -12.281 -2.223 1 98.38 234 LEU A O 1
ATOM 1772 N N . SER A 1 235 ? -3.74 -10.375 -3.111 1 93.88 235 SER A N 1
ATOM 1773 C CA . SER A 1 235 ? -2.92 -10.891 -4.203 1 93.88 235 SER A CA 1
ATOM 1774 C C . SER A 1 235 ? -3.732 -11.797 -5.125 1 93.88 235 SER A C 1
ATOM 1776 O O . SER A 1 235 ? -4.965 -11.82 -5.055 1 93.88 235 SER A O 1
ATOM 1778 N N . ARG A 1 236 ? -3.012 -12.414 -6.09 1 92.88 236 ARG A N 1
ATOM 1779 C CA . ARG A 1 236 ? -3.604 -13.312 -7.074 1 92.88 236 ARG A CA 1
ATOM 1780 C C . ARG A 1 236 ? -3.164 -14.75 -6.832 1 92.88 236 ARG A C 1
ATOM 1782 O O . ARG A 1 236 ? -1.988 -15.086 -6.996 1 92.88 236 ARG A O 1
ATOM 1789 N N . SER A 1 237 ? -4.047 -15.508 -6.32 1 91.62 237 SER A N 1
ATOM 1790 C CA . SER A 1 237 ? -3.896 -16.953 -6.211 1 91.62 237 SER A CA 1
ATOM 1791 C C . SER A 1 237 ? -5.012 -17.688 -6.957 1 91.62 237 SER A C 1
ATOM 1793 O O . SER A 1 237 ? -6.191 -17.516 -6.637 1 91.62 237 SER A O 1
ATOM 1795 N N . GLY A 1 238 ? -4.617 -18.5 -7.922 1 89.56 238 GLY A N 1
ATOM 1796 C CA . GLY A 1 238 ? -5.617 -19.25 -8.656 1 89.56 238 GLY A CA 1
ATOM 1797 C C . GLY A 1 238 ? -6.453 -20.156 -7.777 1 89.56 238 GLY A C 1
ATOM 1798 O O . GLY A 1 238 ? -7.664 -20.281 -7.973 1 89.56 238 GLY A O 1
ATOM 1799 N N . THR A 1 239 ? -5.852 -20.75 -6.812 1 92.19 239 THR A N 1
ATOM 1800 C CA . THR A 1 239 ? -6.551 -21.656 -5.914 1 92.19 239 THR A CA 1
ATOM 1801 C C . THR A 1 239 ? -7.488 -20.906 -4.984 1 92.19 239 THR A C 1
ATOM 1803 O O . THR A 1 239 ? -8.602 -21.344 -4.715 1 92.19 239 THR A O 1
ATOM 1806 N N . VAL A 1 240 ? -7.109 -19.781 -4.488 1 96.75 240 VAL A N 1
ATOM 1807 C CA . VAL A 1 240 ? -7.953 -18.953 -3.629 1 96.75 240 VAL A CA 1
ATOM 1808 C C . VAL A 1 240 ? -9.141 -18.438 -4.43 1 96.75 240 VAL A C 1
ATOM 1810 O O . VAL A 1 240 ? -10.281 -18.469 -3.955 1 96.75 240 VAL A O 1
ATOM 1813 N N . ARG A 1 241 ? -8.836 -17.969 -5.652 1 95.56 241 ARG A N 1
ATOM 1814 C CA . ARG A 1 241 ? -9.914 -17.469 -6.496 1 95.56 241 ARG A CA 1
ATOM 1815 C C . ARG A 1 241 ? -10.961 -18.547 -6.75 1 95.56 241 ARG A C 1
ATOM 1817 O O . ARG A 1 241 ? -12.164 -18.281 -6.668 1 95.56 241 ARG A O 1
ATOM 1824 N N . ALA A 1 242 ? -10.5 -19.719 -7.043 1 93.56 242 ALA A N 1
ATOM 1825 C CA . ALA A 1 242 ? -11.414 -20.828 -7.281 1 93.56 242 ALA A CA 1
ATOM 1826 C C . ALA A 1 242 ? -12.273 -21.094 -6.051 1 93.56 242 ALA A C 1
ATOM 1828 O O . ALA A 1 242 ? -13.477 -21.359 -6.168 1 93.56 242 ALA A O 1
ATOM 1829 N N . ALA A 1 243 ? -11.68 -21.047 -4.898 1 97.69 243 ALA A N 1
ATOM 1830 C CA . ALA A 1 243 ? -12.406 -21.266 -3.65 1 97.69 243 ALA A CA 1
ATOM 1831 C C . ALA A 1 243 ? -13.477 -20.188 -3.459 1 97.69 243 ALA A C 1
ATOM 1833 O O . ALA A 1 243 ? -14.609 -20.484 -3.092 1 97.69 243 ALA A O 1
ATOM 1834 N N . LEU A 1 244 ? -13.133 -18.938 -3.721 1 98.44 244 LEU A N 1
ATOM 1835 C CA . LEU A 1 244 ? -14.047 -17.812 -3.545 1 98.44 244 LEU A CA 1
ATOM 1836 C C . LEU A 1 244 ? -15.203 -17.891 -4.527 1 98.44 244 LEU A C 1
ATOM 1838 O O . LEU A 1 244 ? -16.359 -17.625 -4.168 1 98.44 244 LEU A O 1
ATOM 1842 N N . GLU A 1 245 ? -14.914 -18.266 -5.75 1 97.25 245 GLU A N 1
ATOM 1843 C CA . GLU A 1 245 ? -15.961 -18.391 -6.762 1 97.25 245 GLU A CA 1
ATOM 1844 C C . GLU A 1 245 ? -16.938 -19.5 -6.418 1 97.25 245 GLU A C 1
ATOM 1846 O O . GLU A 1 245 ? -18.109 -19.453 -6.805 1 97.25 245 GLU A O 1
ATOM 1851 N N . ARG A 1 246 ? -16.453 -20.453 -5.742 1 97.19 246 ARG A N 1
ATOM 1852 C CA . ARG A 1 246 ? -17.297 -21.562 -5.312 1 97.19 246 ARG A CA 1
ATOM 1853 C C . ARG A 1 246 ? -18.141 -21.172 -4.102 1 97.19 246 ARG A C 1
ATOM 1855 O O . ARG A 1 246 ? -19.359 -21.406 -4.078 1 97.19 246 ARG A O 1
ATOM 1862 N N . ALA A 1 247 ? -17.5 -20.578 -3.129 1 98.38 247 ALA A N 1
ATOM 1863 C CA . ALA A 1 247 ? -18.156 -20.266 -1.864 1 98.38 247 ALA A CA 1
ATOM 1864 C C . ALA A 1 247 ? -19 -19 -1.983 1 98.38 247 ALA A C 1
ATOM 1866 O O . ALA A 1 247 ? -19.969 -18.828 -1.235 1 98.38 247 ALA A O 1
ATOM 1867 N N . ARG A 1 248 ? -18.656 -18.094 -2.803 1 98.38 248 ARG A N 1
ATOM 1868 C CA . ARG A 1 248 ? -19.297 -16.828 -3.148 1 98.38 248 ARG A CA 1
ATOM 1869 C C . ARG A 1 248 ? -19.531 -15.977 -1.907 1 98.38 248 ARG A C 1
ATOM 1871 O O . ARG A 1 248 ? -20.641 -15.492 -1.677 1 98.38 248 ARG A O 1
ATOM 1878 N N . PRO A 1 249 ? -18.562 -15.844 -1.034 1 98.75 249 PRO A N 1
ATOM 1879 C CA . PRO A 1 249 ? -18.688 -14.914 0.095 1 98.75 249 PRO A CA 1
ATOM 1880 C C . PRO A 1 249 ? -18.531 -13.453 -0.322 1 98.75 249 PRO A C 1
ATOM 1882 O O . PRO A 1 249 ? -18.172 -13.172 -1.464 1 98.75 249 PRO A O 1
ATOM 1885 N N . ALA A 1 250 ? -18.891 -12.508 0.591 1 98.81 250 ALA A N 1
ATOM 1886 C CA . ALA A 1 250 ? -18.391 -11.148 0.436 1 98.81 250 ALA A CA 1
ATOM 1887 C C . ALA A 1 250 ? -16.859 -11.117 0.577 1 98.81 250 ALA A C 1
ATOM 1889 O O . ALA A 1 250 ? -16.297 -11.82 1.419 1 98.81 250 ALA A O 1
ATOM 1890 N N . VAL A 1 251 ? -16.203 -10.312 -0.265 1 98.88 251 VAL A N 1
ATOM 1891 C CA . VAL A 1 251 ? -14.75 -10.375 -0.301 1 98.88 251 VAL A CA 1
ATOM 1892 C C . VAL A 1 251 ? -14.172 -8.984 -0.035 1 98.88 251 VAL A C 1
ATOM 1894 O O . VAL A 1 251 ? -14.539 -8.016 -0.695 1 98.88 251 VAL A O 1
ATOM 1897 N N . LEU A 1 252 ? -13.336 -8.867 0.972 1 98.94 252 LEU A N 1
ATOM 1898 C CA . LEU A 1 252 ? -12.422 -7.746 1.167 1 98.94 252 LEU A CA 1
ATOM 1899 C C . LEU A 1 252 ? -11.039 -8.078 0.62 1 98.94 252 LEU A C 1
ATOM 1901 O O . LEU A 1 252 ? -10.438 -9.078 1.005 1 98.94 252 LEU A O 1
ATOM 1905 N N . ILE A 1 253 ? -10.555 -7.238 -0.315 1 98.88 253 ILE A N 1
ATOM 1906 C CA . ILE A 1 253 ? -9.289 -7.609 -0.934 1 98.88 253 ILE A CA 1
ATOM 1907 C C . ILE A 1 253 ? -8.375 -6.387 -1.007 1 98.88 253 ILE A C 1
ATOM 1909 O O . ILE A 1 253 ? -8.828 -5.281 -1.313 1 98.88 253 ILE A O 1
ATOM 1913 N N . GLY A 1 254 ? -7.109 -6.582 -0.626 1 98.69 254 GLY A N 1
ATOM 1914 C CA . GLY A 1 254 ? -6.098 -5.551 -0.793 1 98.69 254 GLY A CA 1
ATOM 1915 C C . GLY A 1 254 ? -5.633 -5.398 -2.229 1 98.69 254 GLY A C 1
ATOM 1916 O O . GLY A 1 254 ? -5.66 -6.359 -3.002 1 98.69 254 GLY A O 1
ATOM 1917 N N . GLU A 1 255 ? -5.102 -4.305 -2.57 1 97.69 255 GLU A N 1
ATOM 1918 C CA . GLU A 1 255 ? -4.734 -4.012 -3.953 1 97.69 255 GLU A CA 1
ATOM 1919 C C . GLU A 1 255 ? -3.443 -4.723 -4.344 1 97.69 255 GLU A C 1
ATOM 1921 O O . GLU A 1 255 ? -3.232 -5.043 -5.516 1 97.69 255 GLU A O 1
ATOM 1926 N N . SER A 1 256 ? -2.498 -4.918 -3.344 1 96.31 256 SER A N 1
ATOM 1927 C CA . SER A 1 256 ? -1.23 -5.609 -3.555 1 96.31 256 SER A CA 1
ATOM 1928 C C . SER A 1 256 ? -0.296 -4.789 -4.441 1 96.31 256 SER A C 1
ATOM 1930 O O . SER A 1 256 ? 0.152 -5.266 -5.484 1 96.31 256 SER A O 1
ATOM 1932 N N . ARG A 1 257 ? 0.062 -3.635 -3.893 1 94.06 257 ARG A N 1
ATOM 1933 C CA . ARG A 1 257 ? 1.06 -2.785 -4.535 1 94.06 257 ARG A CA 1
ATOM 1934 C C . ARG A 1 257 ? 2.439 -3.432 -4.488 1 94.06 257 ARG A C 1
ATOM 1936 O O . ARG A 1 257 ? 2.756 -4.168 -3.551 1 94.06 257 ARG A O 1
ATOM 1943 N N . PRO A 1 258 ? 3.244 -3.24 -5.645 1 91.88 258 PRO A N 1
ATOM 1944 C CA . PRO A 1 258 ? 3.064 -2.232 -6.691 1 91.88 258 PRO A CA 1
ATOM 1945 C C . PRO A 1 258 ? 2.377 -2.789 -7.938 1 91.88 258 PRO A C 1
ATOM 1947 O O . PRO A 1 258 ? 1.883 -2.023 -8.766 1 91.88 258 PRO A O 1
ATOM 1950 N N . ALA A 1 259 ? 2.357 -4.145 -8.109 1 89.69 259 ALA A N 1
ATOM 1951 C CA . ALA A 1 259 ? 1.822 -4.746 -9.328 1 89.69 259 ALA A CA 1
ATOM 1952 C C . ALA A 1 259 ? 0.297 -4.684 -9.344 1 89.69 259 ALA A C 1
ATOM 1954 O O . ALA A 1 259 ? -0.322 -4.805 -10.406 1 89.69 259 ALA A O 1
ATOM 1955 N N . ARG A 1 260 ? -0.354 -4.594 -8.172 1 94.88 260 ARG A N 1
ATOM 1956 C CA . ARG A 1 260 ? -1.79 -4.406 -7.992 1 94.88 260 ARG A CA 1
ATOM 1957 C C . ARG A 1 260 ? -2.566 -5.625 -8.484 1 94.88 260 ARG A C 1
ATOM 1959 O O . ARG A 1 260 ? -3.619 -5.484 -9.109 1 94.88 260 ARG A O 1
ATOM 1966 N N . GLU A 1 261 ? -2.053 -6.785 -8.312 1 93.12 261 GLU A N 1
ATOM 1967 C CA . GLU A 1 261 ? -2.729 -8.016 -8.703 1 93.12 261 GLU A CA 1
ATOM 1968 C C . GLU A 1 261 ? -4.074 -8.164 -7.996 1 93.12 261 GLU A C 1
ATOM 1970 O O . GLU A 1 261 ? -5.012 -8.742 -8.547 1 93.12 261 GLU A O 1
ATOM 1975 N N . GLY A 1 262 ? -4.168 -7.617 -6.777 1 96.62 262 GLY A N 1
ATOM 1976 C CA . GLY A 1 262 ? -5.418 -7.684 -6.043 1 96.62 262 GLY A CA 1
ATOM 1977 C C . GLY A 1 262 ? -6.559 -6.965 -6.742 1 96.62 262 GLY A C 1
ATOM 1978 O O . GLY A 1 262 ? -7.711 -7.395 -6.668 1 96.62 262 GLY A O 1
ATOM 1979 N N . ALA A 1 263 ? -6.246 -5.883 -7.406 1 97.19 263 ALA A N 1
ATOM 1980 C CA . ALA A 1 263 ? -7.266 -5.137 -8.141 1 97.19 263 ALA A CA 1
ATOM 1981 C C . ALA A 1 263 ? -7.801 -5.953 -9.312 1 97.19 263 ALA A C 1
ATOM 1983 O O . ALA A 1 263 ? -9 -5.945 -9.594 1 97.19 263 ALA A O 1
ATOM 1984 N N . ASP A 1 264 ? -6.918 -6.66 -9.984 1 94.19 264 ASP A N 1
ATOM 1985 C CA . ASP A 1 264 ? -7.328 -7.527 -11.086 1 94.19 264 ASP A CA 1
ATOM 1986 C C . ASP A 1 264 ? -8.258 -8.633 -10.594 1 94.19 264 ASP A C 1
ATOM 1988 O O . ASP A 1 264 ? -9.258 -8.945 -11.242 1 94.19 264 ASP A O 1
ATOM 1992 N N . VAL A 1 265 ? -7.906 -9.219 -9.484 1 96.38 265 VAL A N 1
ATOM 1993 C CA . VAL A 1 265 ? -8.711 -10.281 -8.906 1 96.38 265 VAL A CA 1
ATOM 1994 C C . VAL A 1 265 ? -10.062 -9.727 -8.469 1 96.38 265 VAL A C 1
ATOM 1996 O O . VAL A 1 265 ? -11.102 -10.359 -8.68 1 96.38 265 VAL A O 1
ATOM 1999 N N . ALA A 1 266 ? -10.055 -8.539 -7.867 1 98.5 266 ALA A N 1
ATOM 2000 C CA . ALA A 1 266 ? -11.305 -7.895 -7.461 1 98.5 266 ALA A CA 1
ATOM 2001 C C . ALA A 1 266 ? -12.25 -7.73 -8.648 1 98.5 266 ALA A C 1
ATOM 2003 O O . ALA A 1 266 ? -13.438 -8.055 -8.555 1 98.5 266 ALA A O 1
ATOM 2004 N N . ALA A 1 267 ? -11.711 -7.262 -9.766 1 97.75 267 ALA A N 1
ATOM 2005 C CA . ALA A 1 267 ? -12.516 -7.055 -10.969 1 97.75 267 ALA A CA 1
ATOM 2006 C C . ALA A 1 267 ? -13.094 -8.375 -11.469 1 97.75 267 ALA A C 1
ATOM 2008 O O . ALA A 1 267 ? -14.281 -8.445 -11.797 1 97.75 267 ALA A O 1
ATOM 2009 N N . ALA A 1 268 ? -12.25 -9.391 -11.523 1 95.62 268 ALA A N 1
ATOM 2010 C CA . ALA A 1 268 ? -12.68 -10.695 -12.016 1 95.62 268 ALA A CA 1
ATOM 2011 C C . ALA A 1 268 ? -13.789 -11.281 -11.141 1 95.62 268 ALA A C 1
ATOM 2013 O O . ALA A 1 268 ? -14.781 -11.812 -11.648 1 95.62 268 ALA A O 1
ATOM 2014 N N . LEU A 1 269 ? -13.617 -11.18 -9.812 1 98.06 269 LEU A N 1
ATOM 2015 C CA . LEU A 1 269 ? -14.609 -11.703 -8.875 1 98.06 269 LEU A CA 1
ATOM 2016 C C . LEU A 1 269 ? -15.914 -10.922 -8.984 1 98.06 269 LEU A C 1
ATOM 2018 O O . LEU A 1 269 ? -17 -11.508 -8.953 1 98.06 269 LEU A O 1
ATOM 2022 N N . ALA A 1 270 ? -15.773 -9.625 -9.078 1 98.56 270 ALA A N 1
ATOM 2023 C CA . ALA A 1 270 ? -16.969 -8.797 -9.227 1 98.56 270 ALA A CA 1
ATOM 2024 C C . ALA A 1 270 ? -17.719 -9.133 -10.508 1 98.56 270 ALA A C 1
ATOM 2026 O O . ALA A 1 270 ? -18.953 -9.234 -10.508 1 98.56 270 ALA A O 1
ATOM 2027 N N . ASP A 1 271 ? -16.984 -9.328 -11.562 1 97.19 271 ASP A N 1
ATOM 2028 C CA . ASP A 1 271 ? -17.578 -9.711 -12.836 1 97.19 271 ASP A CA 1
ATOM 2029 C C . ASP A 1 271 ? -18.297 -11.055 -12.727 1 97.19 271 ASP A C 1
ATOM 2031 O O . ASP A 1 271 ? -19.281 -11.305 -13.422 1 97.19 271 ASP A O 1
ATOM 2035 N N . ALA A 1 272 ? -17.812 -11.859 -11.883 1 96.75 272 ALA A N 1
ATOM 2036 C CA . ALA A 1 272 ? -18.422 -13.172 -11.656 1 96.75 272 ALA A CA 1
ATOM 2037 C C . ALA A 1 272 ? -19.625 -13.055 -10.727 1 96.75 272 ALA A C 1
ATOM 2039 O O . ALA A 1 272 ? -20.266 -14.062 -10.406 1 96.75 272 ALA A O 1
ATOM 2040 N N . GLY A 1 273 ? -19.859 -11.906 -10.18 1 98.12 273 GLY A N 1
ATOM 2041 C CA . GLY A 1 273 ? -21.094 -11.664 -9.445 1 98.12 273 GLY A CA 1
ATOM 2042 C C . GLY A 1 273 ? -20.891 -11.625 -7.941 1 98.12 273 GLY A C 1
ATOM 2043 O O . GLY A 1 273 ? -21.859 -11.594 -7.18 1 98.12 273 GLY A O 1
ATOM 2044 N N . LEU A 1 274 ? -19.688 -11.641 -7.457 1 98.62 274 LEU A N 1
ATOM 2045 C CA . LEU A 1 274 ? -19.422 -11.602 -6.023 1 98.62 274 LEU A CA 1
ATOM 2046 C C . LEU A 1 274 ? -19.453 -10.164 -5.508 1 98.62 274 LEU A C 1
ATOM 2048 O O . LEU A 1 274 ? -19.219 -9.219 -6.273 1 98.62 274 LEU A O 1
ATOM 2052 N N . ASP A 1 275 ? -19.812 -10.016 -4.215 1 98.75 275 ASP A N 1
ATOM 2053 C CA . ASP A 1 275 ? -19.703 -8.742 -3.516 1 98.75 275 ASP A CA 1
ATOM 2054 C C . ASP A 1 275 ? -18.266 -8.477 -3.084 1 98.75 275 ASP A C 1
ATOM 2056 O O . ASP A 1 275 ? -17.766 -9.086 -2.131 1 98.75 275 ASP A O 1
ATOM 2060 N N . VAL A 1 276 ? -17.609 -7.531 -3.801 1 98.81 276 VAL A N 1
ATOM 2061 C CA . VAL A 1 276 ? -16.172 -7.359 -3.605 1 98.81 276 VAL A CA 1
ATOM 2062 C C . VAL A 1 276 ? -15.867 -5.922 -3.193 1 98.81 276 VAL A C 1
ATOM 2064 O O . VAL A 1 276 ? -16.344 -4.977 -3.824 1 98.81 276 VAL A O 1
ATOM 2067 N N . THR A 1 277 ? -15.117 -5.711 -2.15 1 98.88 277 THR A N 1
ATOM 2068 C CA . THR A 1 277 ? -14.578 -4.422 -1.727 1 98.88 277 THR A CA 1
ATOM 2069 C C . THR A 1 277 ? -13.062 -4.406 -1.852 1 98.88 277 THR A C 1
ATOM 2071 O O . THR A 1 277 ? -12.375 -5.211 -1.225 1 98.88 277 THR A O 1
ATOM 2074 N N . LEU A 1 278 ? -12.586 -3.541 -2.695 1 98.75 278 LEU A N 1
ATOM 2075 C CA . LEU A 1 278 ? -11.156 -3.312 -2.879 1 98.75 278 LEU A CA 1
ATOM 2076 C C . LEU A 1 278 ? -10.664 -2.189 -1.971 1 98.75 278 LEU A C 1
ATOM 2078 O O . LEU A 1 278 ? -11.336 -1.164 -1.826 1 98.75 278 LEU A O 1
ATOM 2082 N N . THR A 1 279 ? -9.547 -2.355 -1.346 1 98.69 279 THR A N 1
ATOM 2083 C CA . THR A 1 279 ? -8.953 -1.313 -0.52 1 98.69 279 THR A CA 1
ATOM 2084 C C . THR A 1 279 ? -7.438 -1.282 -0.7 1 98.69 279 THR A C 1
ATOM 2086 O O . THR A 1 279 ? -6.875 -2.115 -1.413 1 98.69 279 THR A O 1
ATOM 2089 N N . THR A 1 280 ? -6.73 -0.294 -0.155 1 98.31 280 THR A N 1
ATOM 2090 C CA . THR A 1 280 ? -5.273 -0.219 -0.206 1 98.31 280 THR A CA 1
ATOM 2091 C C . THR A 1 280 ? -4.648 -1.222 0.757 1 98.31 280 THR A C 1
ATOM 2093 O O . THR A 1 280 ? -5.301 -1.68 1.697 1 98.31 280 THR A O 1
ATOM 2096 N N . ASP A 1 281 ? -3.367 -1.562 0.517 1 98.44 281 ASP A N 1
ATOM 2097 C CA . ASP A 1 281 ? -2.662 -2.457 1.43 1 98.44 281 ASP A CA 1
ATOM 2098 C C . ASP A 1 281 ? -2.551 -1.844 2.822 1 98.44 281 ASP A C 1
ATOM 2100 O O . ASP A 1 281 ? -2.602 -2.557 3.828 1 98.44 281 ASP A O 1
ATOM 2104 N N . ALA A 1 282 ? -2.441 -0.537 2.895 1 98.19 282 ALA A N 1
ATOM 2105 C CA . ALA A 1 282 ? -2.336 0.185 4.16 1 98.19 282 ALA A CA 1
ATOM 2106 C C . ALA A 1 282 ? -3.623 0.062 4.969 1 98.19 282 ALA A C 1
ATOM 2108 O O . ALA A 1 282 ? -3.586 -0.003 6.199 1 98.19 282 ALA A O 1
ATOM 2109 N N . ALA A 1 283 ? -4.766 0.018 4.27 1 98.44 283 ALA A N 1
ATOM 2110 C CA . ALA A 1 283 ? -6.07 0.057 4.926 1 98.44 283 ALA A CA 1
ATOM 2111 C C . ALA A 1 283 ? -6.539 -1.348 5.297 1 98.44 283 ALA A C 1
ATOM 2113 O O . ALA A 1 283 ? -7.43 -1.511 6.133 1 98.44 283 ALA A O 1
ATOM 2114 N N . LEU A 1 284 ? -5.969 -2.355 4.703 1 98.62 284 LEU A N 1
ATOM 2115 C CA . LEU A 1 284 ? -6.477 -3.721 4.777 1 98.62 284 LEU A CA 1
ATOM 2116 C C . LEU A 1 284 ? -6.555 -4.195 6.223 1 98.62 284 LEU A C 1
ATOM 2118 O O . LEU A 1 284 ? -7.586 -4.723 6.652 1 98.62 284 LEU A O 1
ATOM 2122 N N . PRO A 1 285 ? -5.543 -3.951 7.098 1 98.44 285 PRO A N 1
ATOM 2123 C CA . PRO A 1 285 ? -5.641 -4.387 8.492 1 98.44 285 PRO A CA 1
ATOM 2124 C C . PRO A 1 285 ? -6.793 -3.715 9.242 1 98.44 285 PRO A C 1
ATOM 2126 O O . PRO A 1 285 ? -7.539 -4.383 9.961 1 98.44 285 PRO A O 1
ATOM 2129 N N . ALA A 1 286 ? -6.957 -2.424 9.023 1 98.19 286 ALA A N 1
ATOM 2130 C CA . ALA A 1 286 ? -8.023 -1.706 9.711 1 98.19 286 ALA A CA 1
ATOM 2131 C C . ALA A 1 286 ? -9.391 -2.113 9.18 1 98.19 286 ALA A C 1
ATOM 2133 O O . ALA A 1 286 ? -10.352 -2.246 9.938 1 98.19 286 ALA A O 1
ATOM 2134 N N . GLU A 1 287 ? -9.508 -2.291 7.863 1 98.5 287 GLU A N 1
ATOM 2135 C CA . GLU A 1 287 ? -10.766 -2.707 7.25 1 98.5 287 GLU A CA 1
ATOM 2136 C C . GLU A 1 287 ? -11.18 -4.098 7.727 1 98.5 287 GLU A C 1
ATOM 2138 O O . GLU A 1 287 ? -12.367 -4.375 7.883 1 98.5 287 GLU A O 1
ATOM 2143 N N . LEU A 1 288 ? -10.203 -4.973 7.883 1 98.69 288 LEU A N 1
ATOM 2144 C CA . LEU A 1 288 ? -10.508 -6.285 8.445 1 98.69 288 LEU A CA 1
ATOM 2145 C C . LEU A 1 288 ? -11.172 -6.152 9.805 1 98.69 288 LEU A C 1
ATOM 2147 O O . LEU A 1 288 ? -12.18 -6.805 10.078 1 98.69 288 LEU A O 1
ATOM 2151 N N . GLY A 1 289 ? -10.602 -5.348 10.664 1 97.56 289 GLY A N 1
ATOM 2152 C CA . GLY A 1 289 ? -11.188 -5.137 11.984 1 97.56 289 GLY A CA 1
ATOM 2153 C C . GLY A 1 289 ? -12.586 -4.559 11.922 1 97.56 289 GLY A C 1
ATOM 2154 O O . GLY A 1 289 ? -13.469 -4.973 12.68 1 97.56 289 GLY A O 1
ATOM 2155 N N . ALA A 1 290 ? -12.805 -3.611 11.031 1 96.75 290 ALA A N 1
ATOM 2156 C CA . ALA A 1 290 ? -14.086 -2.918 10.922 1 96.75 290 ALA A CA 1
ATOM 2157 C C . ALA A 1 290 ? -15.164 -3.84 10.367 1 96.75 290 ALA A C 1
ATOM 2159 O O . ALA A 1 290 ? -16.328 -3.754 10.758 1 96.75 290 ALA A O 1
ATOM 2160 N N . ARG A 1 291 ? -14.766 -4.793 9.5 1 97.19 291 ARG A N 1
ATOM 2161 C CA . ARG A 1 291 ? -15.742 -5.598 8.773 1 97.19 291 ARG A CA 1
ATOM 2162 C C . ARG A 1 291 ? -15.898 -6.973 9.414 1 97.19 291 ARG A C 1
ATOM 2164 O O . ARG A 1 291 ? -16.891 -7.66 9.188 1 97.19 291 ARG A O 1
ATOM 2171 N N . ASP A 1 292 ? -14.906 -7.391 10.133 1 97.44 292 ASP A N 1
ATOM 2172 C CA . ASP A 1 292 ? -14.953 -8.625 10.906 1 97.44 292 ASP A CA 1
ATOM 2173 C C . ASP A 1 292 ? -15.312 -9.82 10.023 1 97.44 292 ASP A C 1
ATOM 2175 O O . ASP A 1 292 ? -16.312 -10.5 10.273 1 97.44 292 ASP A O 1
ATOM 2179 N N . PRO A 1 293 ? -14.492 -10.078 8.984 1 98.69 293 PRO A N 1
ATOM 2180 C CA . PRO A 1 293 ? -14.766 -11.234 8.125 1 98.69 293 PRO A CA 1
ATOM 2181 C C . PRO A 1 293 ? -14.703 -12.562 8.883 1 98.69 293 PRO A C 1
ATOM 2183 O O . PRO A 1 293 ? -14.102 -12.633 9.961 1 98.69 293 PRO A O 1
ATOM 2186 N N . ASP A 1 294 ? -15.281 -13.594 8.328 1 98.81 294 ASP A N 1
ATOM 2187 C CA . ASP A 1 294 ? -15.328 -14.914 8.953 1 98.81 294 ASP A CA 1
ATOM 2188 C C . ASP A 1 294 ? -13.977 -15.617 8.844 1 98.81 294 ASP A C 1
ATOM 2190 O O . ASP A 1 294 ? -13.641 -16.453 9.68 1 98.81 294 ASP A O 1
ATOM 2194 N N . ALA A 1 295 ? -13.211 -15.266 7.793 1 98.88 295 ALA A N 1
ATOM 2195 C CA . ALA A 1 295 ? -11.906 -15.906 7.586 1 98.88 295 ALA A CA 1
ATOM 2196 C C . ALA A 1 295 ? -11.008 -15.039 6.707 1 98.88 295 ALA A C 1
ATOM 2198 O O . ALA A 1 295 ? -11.492 -14.148 6 1 98.88 295 ALA A O 1
ATOM 2199 N N . VAL A 1 296 ? -9.797 -15.258 6.902 1 98.94 296 VAL A N 1
ATOM 2200 C CA . VAL A 1 296 ? -8.797 -14.812 5.934 1 98.94 296 VAL A CA 1
ATOM 2201 C C . VAL A 1 296 ? -8.344 -16 5.082 1 98.94 296 VAL A C 1
ATOM 2203 O O . VAL A 1 296 ? -8.07 -17.078 5.605 1 98.94 296 VAL A O 1
ATOM 2206 N N . LEU A 1 297 ? -8.336 -15.812 3.777 1 98.88 297 LEU A N 1
ATOM 2207 C CA . LEU A 1 297 ? -7.887 -16.844 2.836 1 98.88 297 LEU A CA 1
ATOM 2208 C C . LEU A 1 297 ? -6.777 -16.297 1.939 1 98.88 297 LEU A C 1
ATOM 2210 O O . LEU A 1 297 ? -6.98 -15.328 1.207 1 98.88 297 LEU A O 1
ATOM 2214 N N . VAL A 1 298 ? -5.598 -16.922 2.01 1 98.5 298 VAL A N 1
ATOM 2215 C CA . VAL A 1 298 ? -4.484 -16.484 1.179 1 98.5 298 VAL A CA 1
ATOM 2216 C C . VAL A 1 298 ? -3.799 -17.688 0.541 1 98.5 298 VAL A C 1
ATOM 2218 O O . VAL A 1 298 ? -4.012 -18.828 0.966 1 98.5 298 VAL A O 1
ATOM 2221 N N . GLY A 1 299 ? -3.072 -17.438 -0.533 1 96.56 299 GLY A N 1
ATOM 2222 C CA . GLY A 1 299 ? -2.246 -18.469 -1.141 1 96.56 299 GLY A CA 1
ATOM 2223 C C . GLY A 1 299 ? -0.884 -18.594 -0.488 1 96.56 299 GLY A C 1
ATOM 2224 O O . GLY A 1 299 ? -0.685 -18.156 0.644 1 96.56 299 GLY A O 1
ATOM 2225 N N . ALA A 1 300 ? 0.007 -19.297 -1.187 1 96.12 300 ALA A N 1
ATOM 2226 C CA . ALA A 1 300 ? 1.388 -19.469 -0.738 1 96.12 300 ALA A CA 1
ATOM 2227 C C . ALA A 1 300 ? 2.332 -19.641 -1.923 1 96.12 300 ALA A C 1
ATOM 2229 O O . ALA A 1 300 ? 1.994 -20.328 -2.895 1 96.12 300 ALA A O 1
ATOM 2230 N N . ASP A 1 301 ? 3.379 -18.938 -1.799 1 92.88 301 ASP A N 1
ATOM 2231 C CA . ASP A 1 301 ? 4.496 -19.266 -2.676 1 92.88 301 ASP A CA 1
ATOM 2232 C C . ASP A 1 301 ? 5.238 -20.516 -2.176 1 92.88 301 ASP A C 1
ATOM 2234 O O . ASP A 1 301 ? 5.656 -21.359 -2.971 1 92.88 301 ASP A O 1
ATOM 2238 N N . ALA A 1 302 ? 5.305 -20.562 -0.879 1 95.56 302 ALA A N 1
ATOM 2239 C CA . ALA A 1 302 ? 5.895 -21.719 -0.219 1 95.56 302 ALA A CA 1
ATOM 2240 C C . ALA A 1 302 ? 5.41 -21.844 1.222 1 95.56 302 ALA A C 1
ATOM 2242 O O . ALA A 1 302 ? 5.074 -20.828 1.854 1 95.56 302 ALA A O 1
ATOM 2243 N N . VAL A 1 303 ? 5.301 -23.031 1.663 1 98.06 303 VAL A N 1
ATOM 2244 C CA . VAL A 1 303 ? 5.133 -23.328 3.08 1 98.06 303 VAL A CA 1
ATOM 2245 C C . VAL A 1 303 ? 6.414 -23.953 3.625 1 98.06 303 VAL A C 1
ATOM 2247 O O . VAL A 1 303 ? 6.871 -24.984 3.125 1 98.06 303 VAL A O 1
ATOM 2250 N N . LEU A 1 304 ? 7.004 -23.328 4.633 1 98.06 304 LEU A N 1
ATOM 2251 C CA . LEU A 1 304 ? 8.281 -23.812 5.152 1 98.06 304 LEU A CA 1
ATOM 2252 C C . LEU A 1 304 ? 8.07 -24.969 6.121 1 98.06 304 LEU A C 1
ATOM 2254 O O . LEU A 1 304 ? 6.965 -25.156 6.633 1 98.06 304 LEU A O 1
ATOM 2258 N N . ALA A 1 305 ? 9.109 -25.688 6.395 1 98.06 305 ALA A N 1
ATOM 2259 C CA . ALA A 1 305 ? 9.039 -26.906 7.203 1 98.06 305 ALA A CA 1
ATOM 2260 C C . ALA A 1 305 ? 8.594 -26.578 8.625 1 98.06 305 ALA A C 1
ATOM 2262 O O . ALA A 1 305 ? 8.016 -27.422 9.312 1 98.06 305 ALA A O 1
ATOM 2263 N N . ASP A 1 306 ? 8.773 -25.359 9.086 1 97.38 306 ASP A N 1
ATOM 2264 C CA . ASP A 1 306 ? 8.391 -24.984 10.445 1 97.38 306 ASP A CA 1
ATOM 2265 C C . ASP A 1 306 ? 6.949 -24.484 10.492 1 97.38 306 ASP A C 1
ATOM 2267 O O . ASP A 1 306 ? 6.469 -24.062 11.539 1 97.38 306 ASP A O 1
ATOM 2271 N N . GLY A 1 307 ? 6.371 -24.438 9.352 1 97.81 307 GLY A N 1
ATOM 2272 C CA . GLY A 1 307 ? 4.969 -24.047 9.289 1 97.81 307 GLY A CA 1
ATOM 2273 C C . GLY A 1 307 ? 4.77 -22.609 8.859 1 97.81 307 GLY A C 1
ATOM 2274 O O . GLY A 1 307 ? 3.646 -22.203 8.555 1 97.81 307 GLY A O 1
ATOM 2275 N N . SER A 1 308 ? 5.816 -21.828 8.828 1 98.12 308 SER A N 1
ATOM 2276 C CA . SER A 1 308 ? 5.684 -20.469 8.32 1 98.12 308 SER A CA 1
ATOM 2277 C C . SER A 1 308 ? 5.34 -20.453 6.836 1 98.12 308 SER A C 1
ATOM 2279 O O . SER A 1 308 ? 5.605 -21.438 6.129 1 98.12 308 SER A O 1
ATOM 2281 N N . VAL A 1 309 ? 4.789 -19.391 6.445 1 97.94 309 VAL A N 1
ATOM 2282 C CA . VAL A 1 309 ? 4.289 -19.312 5.074 1 97.94 309 VAL A CA 1
ATOM 2283 C C . VAL A 1 309 ? 4.945 -18.125 4.355 1 97.94 309 VAL A C 1
ATOM 2285 O O . VAL A 1 309 ? 5.039 -17.031 4.906 1 97.94 309 VAL A O 1
ATOM 2288 N N . VAL A 1 310 ? 5.48 -18.375 3.199 1 96.94 310 VAL A N 1
ATOM 2289 C CA . VAL A 1 310 ? 5.961 -17.344 2.301 1 96.94 310 VAL A CA 1
ATOM 2290 C C . VAL A 1 310 ? 4.898 -17.016 1.254 1 96.94 310 VAL A C 1
ATOM 2292 O O . VAL A 1 310 ? 4.523 -17.891 0.458 1 96.94 310 VAL A O 1
ATOM 2295 N N . ASN A 1 311 ? 4.375 -15.852 1.261 1 96.06 311 ASN A N 1
ATOM 2296 C CA . ASN A 1 311 ? 3.355 -15.391 0.322 1 96.06 311 ASN A CA 1
ATOM 2297 C C . ASN A 1 311 ? 3.523 -13.914 -0.009 1 96.06 311 ASN A C 1
ATOM 2299 O O . ASN A 1 311 ? 4.445 -13.266 0.486 1 96.06 311 ASN A O 1
ATOM 2303 N N . LYS A 1 312 ? 2.67 -13.492 -0.903 1 95.75 312 LYS A N 1
ATOM 2304 C CA . LYS A 1 312 ? 2.73 -12.094 -1.321 1 95.75 312 LYS A CA 1
ATOM 2305 C C . LYS A 1 312 ? 2.871 -11.172 -0.117 1 95.75 312 LYS A C 1
ATOM 2307 O O . LYS A 1 312 ? 2.211 -11.367 0.905 1 95.75 312 LYS A O 1
ATOM 2312 N N . VAL A 1 313 ? 3.75 -10.227 -0.346 1 97.31 313 VAL A N 1
ATOM 2313 C CA . VAL A 1 313 ? 3.99 -9.242 0.699 1 97.31 313 VAL A CA 1
ATOM 2314 C C . VAL A 1 313 ? 2.672 -8.594 1.112 1 97.31 313 VAL A C 1
ATOM 2316 O O . VAL A 1 313 ? 1.823 -8.305 0.266 1 97.31 313 VAL A O 1
ATOM 2319 N N . GLY A 1 314 ? 2.471 -8.359 2.434 1 98.38 314 GLY A N 1
ATOM 2320 C CA . GLY A 1 314 ? 1.216 -7.898 3.008 1 98.38 314 GLY A CA 1
ATOM 2321 C C . GLY A 1 314 ? 0.489 -8.977 3.787 1 98.38 314 GLY A C 1
ATOM 2322 O O . GLY A 1 314 ? -0.395 -8.68 4.594 1 98.38 314 GLY A O 1
ATOM 2323 N N . THR A 1 315 ? 0.856 -10.211 3.529 1 98.69 315 THR A N 1
ATOM 2324 C CA . THR A 1 315 ? 0.225 -11.336 4.207 1 98.69 315 THR A CA 1
ATOM 2325 C C . THR A 1 315 ? 0.52 -11.305 5.707 1 98.69 315 THR A C 1
ATOM 2327 O O . THR A 1 315 ? -0.372 -11.531 6.527 1 98.69 315 THR A O 1
ATOM 2330 N N . ARG A 1 316 ? 1.747 -11.023 6.074 1 98.62 316 ARG A N 1
ATOM 2331 C CA . ARG A 1 316 ? 2.102 -10.953 7.488 1 98.62 316 ARG A CA 1
ATOM 2332 C C . ARG A 1 316 ? 1.261 -9.906 8.211 1 98.62 316 ARG A C 1
ATOM 2334 O O . ARG A 1 316 ? 0.723 -10.172 9.289 1 98.62 316 ARG A O 1
ATOM 2341 N N . GLY A 1 317 ? 1.167 -8.688 7.582 1 98.69 317 GLY A N 1
ATOM 2342 C CA . GLY A 1 317 ? 0.352 -7.637 8.172 1 98.69 317 GLY A CA 1
ATOM 2343 C C . GLY A 1 317 ? -1.106 -8.031 8.328 1 98.69 317 GLY A C 1
ATOM 2344 O O . GLY A 1 317 ? -1.726 -7.754 9.352 1 98.69 317 GLY A O 1
ATOM 2345 N N . LEU A 1 318 ? -1.641 -8.656 7.324 1 98.88 318 LEU A N 1
ATOM 2346 C CA . LEU A 1 318 ? -3.027 -9.109 7.348 1 98.88 318 LEU A CA 1
ATOM 2347 C C . LEU A 1 318 ? -3.234 -10.156 8.438 1 98.88 318 LEU A C 1
ATOM 2349 O O . LEU A 1 318 ? -4.242 -10.133 9.141 1 98.88 318 LEU A O 1
ATOM 2353 N N . ALA A 1 319 ? -2.297 -11.039 8.562 1 98.94 319 ALA A N 1
ATOM 2354 C CA . ALA A 1 319 ? -2.387 -12.094 9.57 1 98.94 319 ALA A CA 1
ATOM 2355 C C . ALA A 1 319 ? -2.322 -11.516 10.977 1 98.94 319 ALA A C 1
ATOM 2357 O O . ALA A 1 319 ? -3.012 -11.992 11.883 1 98.94 319 ALA A O 1
ATOM 2358 N N . LEU A 1 320 ? -1.492 -10.555 11.195 1 98.88 320 LEU A N 1
ATOM 2359 C CA . LEU A 1 320 ? -1.428 -9.883 12.484 1 98.88 320 LEU A CA 1
ATOM 2360 C C . LEU A 1 320 ? -2.766 -9.234 12.828 1 98.88 320 LEU A C 1
ATOM 2362 O O . LEU A 1 320 ? -3.232 -9.328 13.969 1 98.88 320 LEU A O 1
ATOM 2366 N N . ALA A 1 321 ? -3.373 -8.539 11.852 1 98.88 321 ALA A N 1
ATOM 2367 C CA . ALA A 1 321 ? -4.684 -7.934 12.062 1 98.88 321 ALA A CA 1
ATOM 2368 C C . ALA A 1 321 ? -5.734 -8.984 12.398 1 98.88 321 ALA A C 1
ATOM 2370 O O . ALA A 1 321 ? -6.57 -8.781 13.281 1 98.88 321 ALA A O 1
ATOM 2371 N N . ALA A 1 322 ? -5.676 -10.102 11.68 1 98.88 322 ALA A N 1
ATOM 2372 C CA . ALA A 1 322 ? -6.613 -11.195 11.922 1 98.88 322 ALA A CA 1
ATOM 2373 C C . ALA A 1 322 ? -6.477 -11.727 13.344 1 98.88 322 ALA A C 1
ATOM 2375 O O . ALA A 1 322 ? -7.48 -11.992 14.016 1 98.88 322 ALA A O 1
ATOM 2376 N N . ALA A 1 323 ? -5.246 -11.914 13.781 1 98.75 323 ALA A N 1
ATOM 2377 C CA . ALA A 1 323 ? -4.996 -12.398 15.133 1 98.75 323 ALA A CA 1
ATOM 2378 C C . ALA A 1 323 ? -5.602 -11.461 16.172 1 98.75 323 ALA A C 1
ATOM 2380 O O . ALA A 1 323 ? -6.207 -11.914 17.156 1 98.75 323 ALA A O 1
ATOM 2381 N N . ARG A 1 324 ? -5.453 -10.156 15.938 1 98.25 324 ARG A N 1
ATOM 2382 C CA . ARG A 1 324 ? -5.996 -9.141 16.828 1 98.25 324 ARG A CA 1
ATOM 2383 C C . ARG A 1 324 ? -7.512 -9.273 16.953 1 98.25 324 ARG A C 1
ATOM 2385 O O . ARG A 1 324 ? -8.078 -9.047 18.031 1 98.25 324 ARG A O 1
ATOM 2392 N N . GLU A 1 325 ? -8.164 -9.641 15.891 1 98.31 325 GLU A N 1
ATOM 2393 C CA . GLU A 1 325 ? -9.617 -9.672 15.844 1 98.31 325 GLU A CA 1
ATOM 2394 C C . GLU A 1 325 ? -10.148 -11.094 16.016 1 98.31 325 GLU A C 1
ATOM 2396 O O . GLU A 1 325 ? -11.352 -11.336 15.898 1 98.31 325 GLU A O 1
ATOM 2401 N N . ASN A 1 326 ? -9.289 -12.078 16.219 1 98.44 326 ASN A N 1
ATOM 2402 C CA . ASN A 1 326 ? -9.633 -13.484 16.359 1 98.44 326 ASN A CA 1
ATOM 2403 C C . ASN A 1 326 ? -10.297 -14.039 15.109 1 98.44 326 ASN A C 1
ATOM 2405 O O . ASN A 1 326 ? -11.305 -14.75 15.188 1 98.44 326 ASN A O 1
ATOM 2409 N N . VAL A 1 327 ? -9.852 -13.617 13.984 1 98.81 327 VAL A N 1
ATOM 2410 C CA . VAL A 1 327 ? -10.289 -14.133 12.688 1 98.81 327 VAL A CA 1
ATOM 2411 C C . VAL A 1 327 ? -9.336 -15.242 12.227 1 98.81 327 VAL A C 1
ATOM 2413 O O . VAL A 1 327 ? -8.117 -15.039 12.188 1 98.81 327 VAL A O 1
ATOM 2416 N N . PRO A 1 328 ? -9.789 -16.422 11.867 1 98.88 328 PRO A N 1
ATOM 2417 C CA . PRO A 1 328 ? -8.891 -17.5 11.422 1 98.88 328 PRO A CA 1
ATOM 2418 C C . PRO A 1 328 ? -8.227 -17.188 10.086 1 98.88 328 PRO A C 1
ATOM 2420 O O . PRO A 1 328 ? -8.852 -16.594 9.203 1 98.88 328 PRO A O 1
ATOM 2423 N N . VAL A 1 329 ? -6.984 -17.609 9.961 1 98.94 329 VAL A N 1
ATOM 2424 C CA . VAL A 1 329 ? -6.211 -17.422 8.742 1 98.94 329 VAL A CA 1
ATOM 2425 C C . VAL A 1 329 ? -5.926 -18.781 8.102 1 98.94 329 VAL A C 1
ATOM 2427 O O . VAL A 1 329 ? -5.207 -19.609 8.68 1 98.94 329 VAL A O 1
ATOM 2430 N N . TYR A 1 330 ? -6.457 -19 6.91 1 98.88 330 TYR A N 1
ATOM 2431 C CA . TYR A 1 330 ? -6.223 -20.219 6.16 1 98.88 330 TYR A CA 1
ATOM 2432 C C . TYR A 1 330 ? -5.344 -19.969 4.941 1 98.88 330 TYR A C 1
ATOM 2434 O O . TYR A 1 330 ? -5.602 -19.031 4.176 1 98.88 330 TYR A O 1
ATOM 2442 N N . VAL A 1 331 ? -4.352 -20.766 4.816 1 98.81 331 VAL A N 1
ATOM 2443 C CA . VAL A 1 331 ? -3.488 -20.75 3.641 1 98.81 331 VAL A CA 1
ATOM 2444 C C . VAL A 1 331 ? -3.885 -21.891 2.697 1 98.81 331 VAL A C 1
ATOM 2446 O O . VAL A 1 331 ? -3.982 -23.047 3.115 1 98.81 331 VAL A O 1
ATOM 2449 N N . VAL A 1 332 ? -4.121 -21.547 1.466 1 98.25 332 VAL A N 1
ATOM 2450 C CA . VAL A 1 332 ? -4.566 -22.531 0.487 1 98.25 332 VAL A CA 1
ATOM 2451 C C . VAL A 1 332 ? -3.436 -22.844 -0.491 1 98.25 332 VAL A C 1
ATOM 2453 O O . VAL A 1 332 ? -2.992 -21.953 -1.231 1 98.25 332 VAL A O 1
ATOM 2456 N N . ALA A 1 333 ? -3.008 -24.047 -0.491 1 96.44 333 ALA A N 1
ATOM 2457 C CA . ALA A 1 333 ? -1.889 -24.438 -1.348 1 96.44 333 ALA A CA 1
ATOM 2458 C C . ALA A 1 333 ? -1.839 -25.938 -1.536 1 96.44 333 ALA A C 1
ATOM 2460 O O . ALA A 1 333 ? -2.336 -26.703 -0.696 1 96.44 333 ALA A O 1
ATOM 2461 N N . ALA A 1 334 ? -1.252 -26.391 -2.658 1 97 334 ALA A N 1
ATOM 2462 C CA . ALA A 1 334 ? -0.933 -27.812 -2.812 1 97 334 ALA A CA 1
ATOM 2463 C C . ALA A 1 334 ? 0.155 -28.234 -1.83 1 97 334 ALA A C 1
ATOM 2465 O O . ALA A 1 334 ? 1.062 -27.453 -1.523 1 97 334 ALA A O 1
ATOM 2466 N N . ALA A 1 335 ? 0.135 -29.453 -1.405 1 98 335 ALA A N 1
ATOM 2467 C CA . ALA A 1 335 ? 1.131 -29.969 -0.474 1 98 335 ALA A CA 1
ATOM 2468 C C . ALA A 1 335 ? 2.531 -29.906 -1.078 1 98 335 ALA A C 1
ATOM 2470 O O . ALA A 1 335 ? 3.523 -29.828 -0.352 1 98 335 ALA A O 1
ATOM 2471 N N . ALA A 1 336 ? 2.562 -29.859 -2.354 1 97.5 336 ALA A N 1
ATOM 2472 C CA . ALA A 1 336 ? 3.844 -29.828 -3.055 1 97.5 336 ALA A CA 1
ATOM 2473 C C . ALA A 1 336 ? 4.57 -28.516 -2.816 1 97.5 336 ALA A C 1
ATOM 2475 O O . ALA A 1 336 ? 5.77 -28.406 -3.072 1 97.5 336 ALA A O 1
ATOM 2476 N N . LYS A 1 337 ? 3.871 -27.5 -2.285 1 96.75 337 LYS A N 1
ATOM 2477 C CA . LYS A 1 337 ? 4.488 -26.203 -2.021 1 96.75 337 LYS A CA 1
ATOM 2478 C C . LYS A 1 337 ? 5.133 -26.172 -0.637 1 96.75 337 LYS A C 1
ATOM 2480 O O . LYS A 1 337 ? 5.762 -25.188 -0.262 1 96.75 337 LYS A O 1
ATOM 2485 N N . VAL A 1 338 ? 4.996 -27.234 0.115 1 98.12 338 VAL A N 1
ATOM 2486 C CA . VAL A 1 338 ? 5.719 -27.359 1.376 1 98.12 338 VAL A CA 1
ATOM 2487 C C . VAL A 1 338 ? 7.195 -27.641 1.102 1 98.12 338 VAL A C 1
ATOM 2489 O O . VAL A 1 338 ? 7.531 -28.578 0.378 1 98.12 338 VAL A O 1
ATOM 2492 N N . ARG A 1 339 ? 8.016 -26.875 1.639 1 97.31 339 ARG A N 1
ATOM 2493 C CA . ARG A 1 339 ? 9.453 -27.062 1.479 1 97.31 339 ARG A CA 1
ATOM 2494 C C . ARG A 1 339 ? 9.984 -28.094 2.461 1 97.31 339 ARG A C 1
ATOM 2496 O O . ARG A 1 339 ? 9.477 -28.219 3.582 1 97.31 339 ARG A O 1
ATOM 2503 N N . PRO A 1 340 ? 11.031 -28.781 2.008 1 96.31 340 PRO A N 1
ATOM 2504 C CA . PRO A 1 340 ? 11.664 -29.734 2.93 1 96.31 340 PRO A CA 1
ATOM 2505 C C . PRO A 1 340 ? 12.523 -29.031 3.988 1 96.31 340 PRO A C 1
ATOM 2507 O O . PRO A 1 340 ? 12.969 -29.672 4.945 1 96.31 340 PRO A O 1
ATOM 2510 N N . ASP A 1 341 ? 12.789 -27.766 3.758 1 95.5 341 ASP A N 1
ATOM 2511 C CA . ASP A 1 341 ? 13.625 -26.984 4.664 1 95.5 341 ASP A CA 1
ATOM 2512 C C . ASP A 1 341 ? 12.953 -25.656 5.02 1 95.5 341 ASP A C 1
ATOM 2514 O O . ASP A 1 341 ? 11.758 -25.484 4.793 1 95.5 341 ASP A O 1
ATOM 2518 N N . GLU A 1 342 ? 13.688 -24.797 5.652 1 95.06 342 GLU A N 1
ATOM 2519 C CA . GLU A 1 342 ? 13.133 -23.531 6.125 1 95.06 342 GLU A CA 1
ATOM 2520 C C . GLU A 1 342 ? 13.734 -22.359 5.371 1 95.06 342 GLU A C 1
ATOM 2522 O O . GLU A 1 342 ? 13.648 -21.219 5.832 1 95.06 342 GLU A O 1
ATOM 2527 N N . ARG A 1 343 ? 14.352 -22.734 4.219 1 92 343 ARG A N 1
ATOM 2528 C CA . ARG A 1 343 ? 15.008 -21.688 3.445 1 92 343 ARG A CA 1
ATOM 2529 C C . ARG A 1 343 ? 13.984 -20.781 2.75 1 92 343 ARG A C 1
ATOM 2531 O O . ARG A 1 343 ? 13.062 -21.281 2.096 1 92 343 ARG A O 1
ATOM 2538 N N . VAL A 1 344 ? 14.148 -19.406 2.957 1 90.69 344 VAL A N 1
ATOM 2539 C CA . VAL A 1 344 ? 13.344 -18.422 2.24 1 90.69 344 VAL A CA 1
ATOM 2540 C C . VAL A 1 344 ? 14.117 -17.906 1.034 1 90.69 344 VAL A C 1
ATOM 2542 O O . VAL A 1 344 ? 15.281 -17.516 1.158 1 90.69 344 VAL A O 1
ATOM 2545 N N . HIS A 1 345 ? 13.531 -17.938 -0.119 1 89.62 345 HIS A N 1
ATOM 2546 C CA . HIS A 1 345 ? 14.117 -17.359 -1.32 1 89.62 345 HIS A CA 1
ATOM 2547 C C . HIS A 1 345 ? 13.562 -15.961 -1.574 1 89.62 345 HIS A C 1
ATOM 2549 O O . HIS A 1 345 ? 12.438 -15.812 -2.051 1 89.62 345 HIS A O 1
ATOM 2555 N N . ALA A 1 346 ? 14.422 -15.062 -1.312 1 88.69 346 ALA A N 1
ATOM 2556 C CA . ALA A 1 346 ? 13.992 -13.672 -1.403 1 88.69 346 ALA A CA 1
ATOM 2557 C C . ALA A 1 346 ? 13.828 -13.234 -2.859 1 88.69 346 ALA A C 1
ATOM 2559 O O . ALA A 1 346 ? 14.625 -13.633 -3.721 1 88.69 346 ALA A O 1
ATOM 2560 N N . GLU A 1 347 ? 12.789 -12.609 -3.168 1 89.12 347 GLU A N 1
ATOM 2561 C CA . GLU A 1 347 ? 12.531 -11.945 -4.445 1 89.12 347 GLU A CA 1
ATOM 2562 C C . GLU A 1 347 ? 12.156 -10.484 -4.242 1 89.12 347 GLU A C 1
ATOM 2564 O O . GLU A 1 347 ? 11.422 -10.148 -3.311 1 89.12 347 GLU A O 1
ATOM 2569 N N . ALA A 1 348 ? 12.719 -9.633 -5.109 1 93.62 348 ALA A N 1
ATOM 2570 C CA . ALA A 1 348 ? 12.445 -8.203 -4.988 1 93.62 348 ALA A CA 1
ATOM 2571 C C . ALA A 1 348 ? 12.031 -7.609 -6.332 1 93.62 348 ALA A C 1
ATOM 2573 O O . ALA A 1 348 ? 12.523 -8.023 -7.383 1 93.62 348 ALA A O 1
ATOM 2574 N N . GLY A 1 349 ? 11.07 -6.711 -6.238 1 92.56 349 GLY A N 1
ATOM 2575 C CA . GLY A 1 349 ? 10.742 -5.922 -7.414 1 92.56 349 GLY A CA 1
ATOM 2576 C C . GLY A 1 349 ? 11.75 -4.82 -7.691 1 92.56 349 GLY A C 1
ATOM 2577 O O . GLY A 1 349 ? 12.711 -4.648 -6.941 1 92.56 349 GLY A O 1
ATOM 2578 N N . GLU A 1 350 ? 11.484 -4.055 -8.711 1 94.75 350 GLU A N 1
ATOM 2579 C CA . GLU A 1 350 ? 12.383 -2.977 -9.109 1 94.75 350 GLU A CA 1
ATOM 2580 C C . GLU A 1 350 ? 12.219 -1.753 -8.211 1 94.75 350 GLU A C 1
ATOM 2582 O O . GLU A 1 350 ? 11.094 -1.412 -7.828 1 94.75 350 GLU A O 1
ATOM 2587 N N . ALA A 1 351 ? 13.289 -1.129 -7.938 1 96.06 351 ALA A N 1
ATOM 2588 C CA . ALA A 1 351 ? 13.273 0.078 -7.117 1 96.06 351 ALA A CA 1
ATOM 2589 C C . ALA A 1 351 ? 12.453 1.182 -7.781 1 96.06 351 ALA A C 1
ATOM 2591 O O . ALA A 1 351 ? 11.742 1.927 -7.105 1 96.06 351 ALA A O 1
ATOM 2592 N N . VAL A 1 352 ? 12.469 1.249 -9.094 1 95.81 352 VAL A N 1
ATOM 2593 C CA . VAL A 1 352 ? 11.859 2.334 -9.859 1 95.81 352 VAL A CA 1
ATOM 2594 C C . VAL A 1 352 ? 10.336 2.262 -9.734 1 95.81 352 VAL A C 1
ATOM 2596 O O . VAL A 1 352 ? 9.648 3.268 -9.914 1 95.81 352 VAL A O 1
ATOM 2599 N N . ASP A 1 353 ? 9.836 1.089 -9.352 1 94.94 353 ASP A N 1
ATOM 2600 C CA . ASP A 1 353 ? 8.391 0.94 -9.164 1 94.94 353 ASP A CA 1
ATOM 2601 C C . ASP A 1 353 ? 7.906 1.758 -7.973 1 94.94 353 ASP A C 1
ATOM 2603 O O . ASP A 1 353 ? 6.719 2.082 -7.879 1 94.94 353 ASP A O 1
ATOM 2607 N N . LEU A 1 354 ? 8.844 2.086 -7.039 1 95.81 354 LEU A N 1
ATOM 2608 C CA . LEU A 1 354 ? 8.469 2.814 -5.832 1 95.81 354 LEU A CA 1
ATOM 2609 C C . LEU A 1 354 ? 9.023 4.234 -5.863 1 95.81 354 LEU A C 1
ATOM 2611 O O . LEU A 1 354 ? 8.398 5.16 -5.34 1 95.81 354 LEU A O 1
ATOM 2615 N N . TYR A 1 355 ? 10.234 4.355 -6.363 1 97.44 355 TYR A N 1
ATOM 2616 C CA . TYR A 1 355 ? 10.852 5.676 -6.352 1 97.44 355 TYR A CA 1
ATOM 2617 C C . TYR A 1 355 ? 11.758 5.867 -7.566 1 97.44 355 TYR A C 1
ATOM 2619 O O . TYR A 1 355 ? 12.68 5.086 -7.785 1 97.44 355 TYR A O 1
ATOM 2627 N N . ASP A 1 356 ? 11.516 6.945 -8.305 1 96.06 356 ASP A N 1
ATOM 2628 C CA . ASP A 1 356 ? 12.312 7.262 -9.484 1 96.06 356 ASP A CA 1
ATOM 2629 C C . ASP A 1 356 ? 12.844 8.688 -9.422 1 96.06 356 ASP A C 1
ATOM 2631 O O . ASP A 1 356 ? 13.25 9.258 -10.438 1 96.06 356 ASP A O 1
ATOM 2635 N N . GLY A 1 357 ? 12.844 9.328 -8.289 1 96 357 GLY A N 1
ATOM 2636 C CA . GLY A 1 357 ? 13.328 10.688 -8.125 1 96 357 GLY A CA 1
ATOM 2637 C C . GLY A 1 357 ? 14.828 10.773 -7.938 1 96 357 GLY A C 1
ATOM 2638 O O . GLY A 1 357 ? 15.516 9.75 -7.895 1 96 357 GLY A O 1
ATOM 2639 N N . PRO A 1 358 ? 15.344 11.953 -7.812 1 96.81 358 PRO A N 1
ATOM 2640 C CA . PRO A 1 358 ? 16.797 12.172 -7.781 1 96.81 358 PRO A CA 1
ATOM 2641 C C . PRO A 1 358 ? 17.391 11.984 -6.387 1 96.81 358 PRO A C 1
ATOM 2643 O O . PRO A 1 358 ? 18.609 11.852 -6.242 1 96.81 358 PRO A O 1
ATOM 2646 N N . ALA A 1 359 ? 16.578 11.984 -5.309 1 97.44 359 ALA A N 1
ATOM 2647 C CA . ALA A 1 359 ? 17.109 11.859 -3.949 1 97.44 359 ALA A CA 1
ATOM 2648 C C . ALA A 1 359 ? 17.719 10.484 -3.717 1 97.44 359 ALA A C 1
ATOM 2650 O O . ALA A 1 359 ? 17.297 9.5 -4.336 1 97.44 359 ALA A O 1
ATOM 2651 N N . PRO A 1 360 ? 18.719 10.391 -2.885 1 98.12 360 PRO A N 1
ATOM 2652 C CA . PRO A 1 360 ? 19.359 9.102 -2.637 1 98.12 360 PRO A CA 1
ATOM 2653 C C . PRO A 1 360 ? 18.562 8.227 -1.663 1 98.12 360 PRO A C 1
ATOM 2655 O O . PRO A 1 360 ? 19.094 7.84 -0.615 1 98.12 360 PRO A O 1
ATOM 2658 N N . VAL A 1 361 ? 17.469 7.855 -2.012 1 98.31 361 VAL A N 1
ATOM 2659 C CA . VAL A 1 361 ? 16.578 7.004 -1.227 1 98.31 361 VAL A CA 1
ATOM 2660 C C . VAL A 1 361 ? 16.859 5.535 -1.539 1 98.31 361 VAL A C 1
ATOM 2662 O O . VAL A 1 361 ? 16.969 5.152 -2.707 1 98.31 361 VAL A O 1
ATOM 2665 N N . SER A 1 362 ? 17.125 4.715 -0.522 1 98.44 362 SER A N 1
ATOM 2666 C CA . SER A 1 362 ? 17.125 3.266 -0.706 1 98.44 362 SER A CA 1
ATOM 2667 C C . SER A 1 362 ? 15.703 2.717 -0.788 1 98.44 362 SER A C 1
ATOM 2669 O O . SER A 1 362 ? 14.789 3.266 -0.177 1 98.44 362 SER A O 1
ATOM 2671 N N . VAL A 1 363 ? 15.547 1.633 -1.577 1 98.38 363 VAL A N 1
ATOM 2672 C CA . VAL A 1 363 ? 14.219 1.062 -1.749 1 98.38 363 VAL A CA 1
ATOM 2673 C C . VAL A 1 363 ? 14.227 -0.41 -1.342 1 98.38 363 VAL A C 1
ATOM 2675 O O . VAL A 1 363 ? 15.109 -1.169 -1.76 1 98.38 363 VAL A O 1
ATOM 2678 N N . ALA A 1 364 ? 13.352 -0.807 -0.455 1 98.38 364 ALA A N 1
ATOM 2679 C CA . ALA A 1 364 ? 13.023 -2.203 -0.179 1 98.38 364 ALA A CA 1
ATOM 2680 C C . ALA A 1 364 ? 11.695 -2.594 -0.816 1 98.38 364 ALA A C 1
ATOM 2682 O O . ALA A 1 364 ? 10.633 -2.162 -0.364 1 98.38 364 ALA A O 1
ATOM 2683 N N . ASN A 1 365 ? 11.742 -3.402 -1.844 1 97.69 365 ASN A N 1
ATOM 2684 C CA . ASN A 1 365 ? 10.555 -3.797 -2.588 1 97.69 365 ASN A CA 1
ATOM 2685 C C . ASN A 1 365 ? 10.406 -5.316 -2.652 1 97.69 365 ASN A C 1
ATOM 2687 O O . ASN A 1 365 ? 10.367 -5.895 -3.738 1 97.69 365 ASN A O 1
ATOM 2691 N N . PRO A 1 366 ? 10.289 -5.941 -1.473 1 97.12 366 PRO A N 1
ATOM 2692 C CA . PRO A 1 366 ? 10.141 -7.398 -1.482 1 97.12 366 PRO A CA 1
ATOM 2693 C C . PRO A 1 366 ? 8.828 -7.852 -2.111 1 97.12 366 PRO A C 1
ATOM 2695 O O . PRO A 1 366 ? 7.793 -7.203 -1.928 1 97.12 366 PRO A O 1
ATOM 2698 N N . VAL A 1 367 ? 8.82 -8.977 -2.805 1 93.5 367 VAL A N 1
ATOM 2699 C CA . VAL A 1 367 ? 7.629 -9.531 -3.447 1 93.5 367 VAL A CA 1
ATOM 2700 C C . VAL A 1 367 ? 6.836 -10.367 -2.441 1 93.5 367 VAL A C 1
ATOM 2702 O O . VAL A 1 367 ? 5.605 -10.391 -2.484 1 93.5 367 VAL A O 1
ATOM 2705 N N . PHE A 1 368 ? 7.551 -11.031 -1.542 1 94.62 368 PHE A N 1
ATOM 2706 C CA . PHE A 1 368 ? 6.934 -11.93 -0.575 1 94.62 368 PHE A CA 1
ATOM 2707 C C . PHE A 1 368 ? 7.379 -11.594 0.842 1 94.62 368 PHE A C 1
ATOM 2709 O O . PHE A 1 368 ? 8.391 -10.914 1.034 1 94.62 368 PHE A O 1
ATOM 2716 N N . ASP A 1 369 ? 6.598 -11.953 1.783 1 97.19 369 ASP A N 1
ATOM 2717 C CA . ASP A 1 369 ? 7.008 -11.906 3.184 1 97.19 369 ASP A CA 1
ATOM 2718 C C . ASP A 1 369 ? 6.746 -13.242 3.875 1 97.19 369 ASP A C 1
ATOM 2720 O O . ASP A 1 369 ? 6.125 -14.141 3.297 1 97.19 369 ASP A O 1
ATOM 2724 N N . ARG A 1 370 ? 7.418 -13.43 4.98 1 97.62 370 ARG A N 1
ATOM 2725 C CA . ARG A 1 370 ? 7.254 -14.625 5.793 1 97.62 370 ARG A CA 1
ATOM 2726 C C . ARG A 1 370 ? 6.242 -14.398 6.91 1 97.62 370 ARG A C 1
ATOM 2728 O O . ARG A 1 370 ? 6.434 -13.523 7.758 1 97.62 370 ARG A O 1
ATOM 2735 N N . THR A 1 371 ? 5.176 -15.094 6.902 1 98.31 371 THR A N 1
ATOM 2736 C CA . THR A 1 371 ? 4.176 -15.078 7.965 1 98.31 371 THR A CA 1
ATOM 2737 C C . THR A 1 371 ? 4.434 -16.203 8.961 1 98.31 371 THR A C 1
ATOM 2739 O O . THR A 1 371 ? 4.441 -17.391 8.586 1 98.31 371 THR A O 1
ATOM 2742 N N . PRO A 1 372 ? 4.625 -15.898 10.227 1 98.12 372 PRO A N 1
ATOM 2743 C CA . PRO A 1 372 ? 4.906 -16.922 11.234 1 98.12 372 PRO A CA 1
ATOM 2744 C C . PRO A 1 372 ? 3.789 -17.953 11.352 1 98.12 372 PRO A C 1
ATOM 2746 O O . PRO A 1 372 ? 2.611 -17.625 11.203 1 98.12 372 PRO A O 1
ATOM 2749 N N . ALA A 1 373 ? 4.184 -19.172 11.734 1 98.38 373 ALA A N 1
ATOM 2750 C CA . ALA A 1 373 ? 3.268 -20.297 11.789 1 98.38 373 ALA A CA 1
ATOM 2751 C C . ALA A 1 373 ? 2.154 -20.062 12.805 1 98.38 373 ALA A C 1
ATOM 2753 O O . ALA A 1 373 ? 1.021 -20.516 12.617 1 98.38 373 ALA A O 1
ATOM 2754 N N . ASP A 1 374 ? 2.453 -19.344 13.883 1 98.38 374 ASP A N 1
ATOM 2755 C CA . ASP A 1 374 ? 1.485 -19.141 14.953 1 98.38 374 ASP A CA 1
ATOM 2756 C C . ASP A 1 374 ? 0.357 -18.219 14.516 1 98.38 374 ASP A C 1
ATOM 2758 O O . ASP A 1 374 ? -0.677 -18.125 15.18 1 98.38 374 ASP A O 1
ATOM 2762 N N . LEU A 1 375 ? 0.502 -17.531 13.375 1 98.62 375 LEU A N 1
ATOM 2763 C CA . LEU A 1 375 ? -0.534 -16.641 12.852 1 98.62 375 LEU A CA 1
ATOM 2764 C C . LEU A 1 375 ? -1.408 -17.375 11.844 1 98.62 375 LEU A C 1
ATOM 2766 O O . LEU A 1 375 ? -2.375 -16.812 11.328 1 98.62 375 LEU A O 1
ATOM 2770 N N . VAL A 1 376 ? -1.079 -18.625 11.555 1 98.69 376 VAL A N 1
ATOM 2771 C CA . VAL A 1 376 ? -1.781 -19.422 10.555 1 98.69 376 VAL A CA 1
ATOM 2772 C C . VAL A 1 376 ? -2.645 -20.469 11.242 1 98.69 376 VAL A C 1
ATOM 2774 O O . VAL A 1 376 ? -2.133 -21.312 11.984 1 98.69 376 VAL A O 1
ATOM 2777 N N . THR A 1 377 ? -3.943 -20.438 11.016 1 98.69 377 THR A N 1
ATOM 2778 C CA . THR A 1 377 ? -4.871 -21.391 11.602 1 98.69 377 THR A CA 1
ATOM 2779 C C . THR A 1 377 ? -4.676 -22.781 10.992 1 98.69 377 THR A C 1
ATOM 2781 O O . THR A 1 377 ? -4.762 -23.797 11.688 1 98.69 377 THR A O 1
ATOM 2784 N N . GLY A 1 378 ? -4.414 -22.828 9.695 1 98.62 378 GLY A N 1
ATOM 2785 C CA . GLY A 1 378 ? -4.168 -24.078 8.992 1 98.62 378 GLY A CA 1
ATOM 2786 C C . GLY A 1 378 ? -3.809 -23.875 7.531 1 98.62 378 GLY A C 1
ATOM 2787 O O . GLY A 1 378 ? -4.164 -22.859 6.93 1 98.62 378 GLY A O 1
ATOM 2788 N N . VAL A 1 379 ? -3.111 -24.828 6.996 1 98.75 379 VAL A N 1
ATOM 2789 C CA . VAL A 1 379 ? -2.822 -24.875 5.566 1 98.75 379 VAL A CA 1
ATOM 2790 C C . VAL A 1 379 ? -3.777 -25.844 4.875 1 98.75 379 VAL A C 1
ATOM 2792 O O . VAL A 1 379 ? -3.709 -27.047 5.102 1 98.75 379 VAL A O 1
ATOM 2795 N N . VAL A 1 380 ? -4.617 -25.344 4.031 1 98.75 380 VAL A N 1
ATOM 2796 C CA . VAL A 1 380 ? -5.629 -26.141 3.354 1 98.75 380 VAL A CA 1
ATOM 2797 C C . VAL A 1 380 ? -5.047 -26.734 2.068 1 98.75 380 VAL A C 1
ATOM 2799 O O . VAL A 1 380 ? -4.691 -26 1.146 1 98.75 380 VAL A O 1
ATOM 2802 N N . THR A 1 381 ? -4.961 -28.047 1.978 1 98.31 381 THR A N 1
ATOM 2803 C CA . THR A 1 381 ? -4.391 -28.75 0.832 1 98.31 381 THR A CA 1
ATOM 2804 C C . THR A 1 381 ? -5.328 -29.859 0.357 1 98.31 381 THR A C 1
ATOM 2806 O O . THR A 1 381 ? -6.418 -30.031 0.904 1 98.31 381 THR A O 1
ATOM 2809 N N . GLU A 1 382 ? -4.863 -30.578 -0.633 1 97.62 382 GLU A N 1
ATOM 2810 C CA . GLU A 1 382 ? -5.605 -31.734 -1.125 1 97.62 382 GLU A CA 1
ATOM 2811 C C . GLU A 1 382 ? -5.59 -32.875 -0.111 1 97.62 382 GLU A C 1
ATOM 2813 O O . GLU A 1 382 ? -6.41 -33.781 -0.187 1 97.62 382 GLU A O 1
ATOM 2818 N N . ARG A 1 383 ? -4.766 -32.75 0.872 1 97.44 383 ARG A N 1
ATOM 2819 C CA . ARG A 1 383 ? -4.629 -33.781 1.896 1 97.44 383 ARG A CA 1
ATOM 2820 C C . ARG A 1 383 ? -5.418 -33.438 3.146 1 97.44 383 ARG A C 1
ATOM 2822 O O . ARG A 1 383 ? -5.355 -34.156 4.156 1 97.44 383 ARG A O 1
ATOM 2829 N N . GLY A 1 384 ? -6.105 -32.312 3.086 1 98 384 GLY A N 1
ATOM 2830 C CA . GLY A 1 384 ? -6.82 -31.797 4.242 1 98 384 GLY A CA 1
ATOM 2831 C C . GLY A 1 384 ? -6.262 -30.484 4.75 1 98 384 GLY A C 1
ATOM 2832 O O . GLY A 1 384 ? -5.555 -29.781 4.027 1 98 384 GLY A O 1
ATOM 2833 N N . VAL A 1 385 ? -6.711 -30.141 5.965 1 98.38 385 VAL A N 1
ATOM 2834 C CA . VAL A 1 385 ? -6.191 -28.938 6.625 1 98.38 385 VAL A CA 1
ATOM 2835 C C . VAL A 1 385 ? -5.012 -29.312 7.52 1 98.38 385 VAL A C 1
ATOM 2837 O O . VAL A 1 385 ? -5.191 -29.953 8.555 1 98.38 385 VAL A O 1
ATOM 2840 N N . LEU A 1 386 ? -3.859 -28.859 7.156 1 98.56 386 LEU A N 1
ATOM 2841 C CA . LEU A 1 386 ? -2.627 -29.25 7.828 1 98.56 386 LEU A CA 1
ATOM 2842 C C . LEU A 1 386 ? -2.303 -28.297 8.969 1 98.56 386 LEU A C 1
ATOM 2844 O O . LEU A 1 386 ? -2.309 -27.078 8.789 1 98.56 386 LEU A O 1
ATOM 2848 N N . ASP A 1 387 ? -2.027 -28.812 10.148 1 97.69 387 ASP A N 1
ATOM 2849 C CA . ASP A 1 387 ? -1.434 -28.016 11.227 1 97.69 387 ASP A CA 1
ATOM 2850 C C . ASP A 1 387 ? 0.09 -28.109 11.195 1 97.69 387 ASP A C 1
ATOM 2852 O O . ASP A 1 387 ? 0.669 -28.578 10.211 1 97.69 387 ASP A O 1
ATOM 2856 N N . GLY A 1 388 ? 0.74 -27.609 12.148 1 96.75 388 GLY A N 1
ATOM 2857 C CA . GLY A 1 388 ? 2.193 -27.562 12.18 1 96.75 388 GLY A CA 1
ATOM 2858 C C . GLY A 1 388 ? 2.834 -28.938 12.094 1 96.75 388 GLY A C 1
ATOM 2859 O O . GLY A 1 388 ? 3.809 -29.125 11.359 1 96.75 388 GLY A O 1
ATOM 2860 N N . ASP A 1 389 ? 2.268 -29.875 12.75 1 97.12 389 ASP A N 1
ATOM 2861 C CA . ASP A 1 389 ? 2.803 -31.234 12.734 1 97.12 389 ASP A CA 1
ATOM 2862 C C . ASP A 1 389 ? 2.609 -31.875 11.367 1 97.12 389 ASP A C 1
ATOM 2864 O O . ASP A 1 389 ? 3.488 -32.594 10.883 1 97.12 389 ASP A O 1
ATOM 2868 N N . ASP A 1 390 ? 1.464 -31.641 10.812 1 98.38 390 ASP A N 1
ATOM 2869 C CA . ASP A 1 390 ? 1.193 -32.156 9.477 1 98.38 390 ASP A CA 1
ATOM 2870 C C . ASP A 1 390 ? 2.168 -31.594 8.453 1 98.38 390 ASP A C 1
ATOM 2872 O O . ASP A 1 390 ? 2.648 -32.312 7.574 1 98.38 390 ASP A O 1
ATOM 2876 N N . VAL A 1 391 ? 2.432 -30.312 8.562 1 98.56 391 VAL A N 1
ATOM 2877 C CA . VAL A 1 391 ? 3.357 -29.656 7.645 1 98.56 391 VAL A CA 1
ATOM 2878 C C . VAL A 1 391 ? 4.746 -30.281 7.785 1 98.56 391 VAL A C 1
ATOM 2880 O O . VAL A 1 391 ? 5.41 -30.562 6.785 1 98.56 391 VAL A O 1
ATOM 2883 N N . ARG A 1 392 ? 5.148 -30.547 8.977 1 98 392 ARG A N 1
ATOM 2884 C CA . ARG A 1 392 ? 6.445 -31.172 9.219 1 98 392 ARG A CA 1
ATOM 2885 C C . ARG A 1 392 ? 6.508 -32.562 8.609 1 98 392 ARG A C 1
ATOM 2887 O O . ARG A 1 392 ? 7.543 -32.969 8.07 1 98 392 ARG A O 1
ATOM 2894 N N . ALA A 1 393 ? 5.441 -33.25 8.695 1 98.44 393 ALA A N 1
ATOM 2895 C CA . ALA A 1 393 ? 5.379 -34.594 8.125 1 98.44 393 ALA A CA 1
ATOM 2896 C C . ALA A 1 393 ? 5.492 -34.531 6.602 1 98.44 393 ALA A C 1
ATOM 2898 O O . ALA A 1 393 ? 6.184 -35.375 5.996 1 98.44 393 ALA A O 1
ATOM 2899 N N . VAL A 1 394 ? 4.801 -33.594 6.008 1 98.5 394 VAL A N 1
ATOM 2900 C CA . VAL A 1 394 ? 4.867 -33.438 4.559 1 98.5 394 VAL A CA 1
ATOM 2901 C C . VAL A 1 394 ? 6.289 -33.062 4.148 1 98.5 394 VAL A C 1
ATOM 2903 O O . VAL A 1 394 ? 6.82 -33.562 3.166 1 98.5 394 VAL A O 1
ATOM 2906 N N . ALA A 1 395 ? 6.914 -32.156 4.879 1 98.44 395 ALA A N 1
ATOM 2907 C CA . ALA A 1 395 ? 8.297 -31.766 4.617 1 98.44 395 ALA A CA 1
ATOM 2908 C C . ALA A 1 395 ? 9.234 -32.969 4.672 1 98.44 395 ALA A C 1
ATOM 2910 O O . ALA A 1 395 ? 10.117 -33.125 3.822 1 98.44 395 ALA A O 1
ATOM 2911 N N . ALA A 1 396 ? 9.008 -33.812 5.633 1 98.12 396 ALA A N 1
ATOM 2912 C CA . ALA A 1 396 ? 9.82 -35.031 5.777 1 98.12 396 ALA A CA 1
ATOM 2913 C C . ALA A 1 396 ? 9.625 -35.969 4.582 1 98.12 396 ALA A C 1
ATOM 2915 O O . ALA A 1 396 ? 10.586 -36.594 4.117 1 98.12 396 ALA A O 1
ATOM 2916 N N . GLU A 1 397 ? 8.438 -36.094 4.172 1 98 397 GLU A N 1
ATOM 2917 C CA . GLU A 1 397 ? 8.148 -36.906 2.982 1 98 397 GLU A CA 1
ATOM 2918 C C . GLU A 1 397 ? 8.898 -36.375 1.764 1 98 397 GLU A C 1
ATOM 2920 O O . GLU A 1 397 ? 9.461 -37.125 0.99 1 98 397 GLU A O 1
ATOM 2925 N N . HIS A 1 398 ? 8.867 -35.031 1.586 1 97.62 398 HIS A N 1
ATOM 2926 C CA . HIS A 1 398 ? 9.578 -34.438 0.464 1 97.62 398 HIS A CA 1
ATOM 2927 C C . HIS A 1 398 ? 11.078 -34.688 0.558 1 97.62 398 HIS A C 1
ATOM 2929 O O . HIS A 1 398 ? 11.734 -34.906 -0.457 1 97.62 398 HIS A O 1
ATOM 2935 N N . ARG A 1 399 ? 11.641 -34.625 1.765 1 96.25 399 ARG A N 1
ATOM 2936 C CA . ARG A 1 399 ? 13.055 -34.938 1.955 1 96.25 399 ARG A CA 1
ATOM 2937 C C . ARG A 1 399 ? 13.359 -36.406 1.547 1 96.25 399 ARG A C 1
ATOM 2939 O O . ARG A 1 399 ? 14.375 -36.656 0.898 1 96.25 399 ARG A O 1
ATOM 2946 N N . ALA A 1 400 ? 12.516 -37.25 1.944 1 96.88 400 ALA A N 1
ATOM 2947 C CA . ALA A 1 400 ? 12.695 -38.656 1.607 1 96.88 400 ALA A CA 1
ATOM 2948 C C . ALA A 1 400 ? 12.641 -38.875 0.098 1 96.88 400 ALA A C 1
ATOM 2950 O O . ALA A 1 400 ? 13.43 -39.656 -0.457 1 96.88 400 ALA A O 1
ATOM 2951 N N . ASN A 1 401 ? 11.68 -38.188 -0.561 1 96.69 401 ASN A N 1
ATOM 2952 C CA . ASN A 1 401 ? 11.547 -38.312 -2.01 1 96.69 401 ASN A CA 1
ATOM 2953 C C . ASN A 1 401 ? 12.797 -37.812 -2.727 1 96.69 401 ASN A C 1
ATOM 2955 O O . ASN A 1 401 ? 13.141 -38.281 -3.807 1 96.69 401 ASN A O 1
ATOM 2959 N N . ALA A 1 402 ? 13.461 -36.875 -2.146 1 95.44 402 ALA A N 1
ATOM 2960 C CA . ALA A 1 402 ? 14.625 -36.25 -2.775 1 95.44 402 ALA A CA 1
ATOM 2961 C C . ALA A 1 402 ? 15.844 -37.156 -2.689 1 95.44 402 ALA A C 1
ATOM 2963 O O . ALA A 1 402 ? 16.844 -36.938 -3.377 1 95.44 402 ALA A O 1
ATOM 2964 N N . ALA A 1 403 ? 15.812 -38.25 -2.031 1 93.94 403 ALA A N 1
ATOM 2965 C CA . ALA A 1 403 ? 16.953 -39.125 -1.736 1 93.94 403 ALA A CA 1
ATOM 2966 C C . ALA A 1 403 ? 17.297 -40 -2.936 1 93.94 403 ALA A C 1
ATOM 2968 O O . ALA A 1 403 ? 18.344 -40.656 -2.943 1 93.94 403 ALA A O 1
ATOM 2969 N N . TRP A 1 404 ? 16.516 -40.031 -3.943 1 92.88 404 TRP A N 1
ATOM 2970 C CA . TRP A 1 404 ? 16.781 -40.875 -5.113 1 92.88 404 TRP A CA 1
ATOM 2971 C C . TRP A 1 404 ? 18.109 -40.5 -5.766 1 92.88 404 TRP A C 1
ATOM 2973 O O . TRP A 1 404 ? 18.734 -41.312 -6.445 1 92.88 404 TRP A O 1
ATOM 2983 N N . ASP A 1 405 ? 18.578 -39.281 -5.555 1 84.38 405 ASP A N 1
ATOM 2984 C CA . ASP A 1 405 ? 19.75 -38.75 -6.227 1 84.38 405 ASP A CA 1
ATOM 2985 C C . ASP A 1 405 ? 21 -38.875 -5.348 1 84.38 405 ASP A C 1
ATOM 2987 O O . ASP A 1 405 ? 22.078 -38.469 -5.746 1 84.38 405 ASP A O 1
ATOM 2991 N N . GLU A 1 406 ? 21.062 -39.125 -4.02 1 77.12 406 GLU A N 1
ATOM 2992 C CA . GLU A 1 406 ? 22.188 -39.188 -3.105 1 77.12 406 GLU A CA 1
ATOM 2993 C C . GLU A 1 406 ? 23.047 -40.438 -3.369 1 77.12 406 GLU A C 1
ATOM 2995 O O . GLU A 1 406 ? 24.203 -40.5 -2.975 1 77.12 406 GLU A O 1
ATOM 3000 N N . GLY A 1 407 ? 22.766 -41.406 -4.309 1 55.19 407 GLY A N 1
ATOM 3001 C CA . GLY A 1 407 ? 23.625 -42.531 -4.547 1 55.19 407 GLY A CA 1
ATOM 3002 C C . GLY A 1 407 ? 24.422 -42.438 -5.844 1 55.19 407 GLY A C 1
ATOM 3003 O O . GLY A 1 407 ? 24.062 -41.656 -6.727 1 55.19 407 GLY A O 1
ATOM 3004 N N . MET B 1 1 ? -5.215 57.406 -11.688 1 72.19 1 MET B N 1
ATOM 3005 C CA . MET B 1 1 ? -5.172 57 -10.281 1 72.19 1 MET B CA 1
ATOM 3006 C C . MET B 1 1 ? -3.943 56.156 -9.992 1 72.19 1 MET B C 1
ATOM 3008 O O . MET B 1 1 ? -3.6 55.25 -10.781 1 72.19 1 MET B O 1
ATOM 3012 N N . THR B 1 2 ? -3.07 56.5 -9.055 1 90.44 2 THR B N 1
ATOM 3013 C CA . THR B 1 2 ? -1.819 55.844 -8.695 1 90.44 2 THR B CA 1
ATOM 3014 C C . THR B 1 2 ? -2.088 54.5 -8.016 1 90.44 2 THR B C 1
ATOM 3016 O O . THR B 1 2 ? -2.982 54.406 -7.172 1 90.44 2 THR B O 1
ATOM 3019 N N . HIS B 1 3 ? -1.488 53.469 -8.594 1 95.81 3 HIS B N 1
ATOM 3020 C CA . HIS B 1 3 ? -1.599 52.125 -8.016 1 95.81 3 HIS B CA 1
ATOM 3021 C C . HIS B 1 3 ? -0.321 51.75 -7.277 1 95.81 3 HIS B C 1
ATOM 3023 O O . HIS B 1 3 ? 0.783 52 -7.762 1 95.81 3 HIS B O 1
ATOM 3029 N N . VAL B 1 4 ? -0.478 51.219 -6.066 1 96.81 4 VAL B N 1
ATOM 3030 C CA . VAL B 1 4 ? 0.662 50.75 -5.277 1 96.81 4 VAL B CA 1
ATOM 3031 C C . VAL B 1 4 ? 0.406 49.344 -4.777 1 96.81 4 VAL B C 1
ATOM 3033 O O . VAL B 1 4 ? -0.746 48.938 -4.617 1 96.81 4 VAL B O 1
ATOM 3036 N N . VAL B 1 5 ? 1.485 48.562 -4.656 1 97.56 5 VAL B N 1
ATOM 3037 C CA . VAL B 1 5 ? 1.385 47.281 -3.969 1 97.56 5 VAL B CA 1
ATOM 3038 C C . VAL B 1 5 ? 1.777 47.438 -2.502 1 97.56 5 VAL B C 1
ATOM 3040 O O . VAL B 1 5 ? 2.662 48.219 -2.178 1 97.56 5 VAL B O 1
ATOM 3043 N N . THR B 1 6 ? 1.096 46.812 -1.619 1 97.88 6 THR B N 1
ATOM 3044 C CA . THR B 1 6 ? 1.508 46.625 -0.232 1 97.88 6 THR B CA 1
ATOM 3045 C C . THR B 1 6 ? 1.614 45.156 0.106 1 97.88 6 THR B C 1
ATOM 3047 O O . THR B 1 6 ? 0.622 44.406 0.049 1 97.88 6 THR B O 1
ATOM 3050 N N . CYS B 1 7 ? 2.832 44.719 0.481 1 98.19 7 CYS B N 1
ATOM 3051 C CA . CYS B 1 7 ? 3.102 43.312 0.768 1 98.19 7 CYS B CA 1
ATOM 3052 C C . CYS B 1 7 ? 3.309 43.094 2.262 1 98.19 7 CYS B C 1
ATOM 3054 O O . CYS B 1 7 ? 4.156 43.75 2.877 1 98.19 7 CYS B O 1
ATOM 3056 N N . PHE B 1 8 ? 2.5 42.25 2.762 1 98.38 8 PHE B N 1
ATOM 3057 C CA . PHE B 1 8 ? 2.705 41.75 4.121 1 98.38 8 PHE B CA 1
ATOM 3058 C C . PHE B 1 8 ? 3.473 40.438 4.117 1 98.38 8 PHE B C 1
ATOM 3060 O O . PHE B 1 8 ? 3.047 39.469 3.49 1 98.38 8 PHE B O 1
ATOM 3067 N N . LEU B 1 9 ? 4.605 40.375 4.77 1 97.88 9 LEU B N 1
ATOM 3068 C CA . LEU B 1 9 ? 5.363 39.156 4.988 1 97.88 9 LEU B CA 1
ATOM 3069 C C . LEU B 1 9 ? 5.016 38.531 6.34 1 97.88 9 LEU B C 1
ATOM 3071 O O . LEU B 1 9 ? 5.125 39.188 7.375 1 97.88 9 LEU B O 1
ATOM 3075 N N . ARG B 1 10 ? 4.645 37.344 6.285 1 97.25 10 ARG B N 1
ATOM 3076 C CA . ARG B 1 10 ? 4.234 36.688 7.516 1 97.25 10 ARG B CA 1
ATOM 3077 C C . ARG B 1 10 ? 5.203 35.562 7.883 1 97.25 10 ARG B C 1
ATOM 3079 O O . ARG B 1 10 ? 5.648 34.812 7.016 1 97.25 10 ARG B O 1
ATOM 3086 N N . HIS B 1 11 ? 5.578 35.469 9.07 1 94.88 11 HIS B N 1
ATOM 3087 C CA . HIS B 1 11 ? 6.262 34.344 9.727 1 94.88 11 HIS B CA 1
ATOM 3088 C C . HIS B 1 11 ? 5.539 33.938 11.008 1 94.88 11 HIS B C 1
ATOM 3090 O O . HIS B 1 11 ? 5.426 34.719 11.945 1 94.88 11 HIS B O 1
ATOM 3096 N N . GLY B 1 12 ? 5.035 32.656 11.031 1 92 12 GLY B N 1
ATOM 3097 C CA . GLY B 1 12 ? 4.133 32.312 12.117 1 92 12 GLY B CA 1
ATOM 3098 C C . GLY B 1 12 ? 2.799 33.031 12.047 1 92 12 GLY B C 1
ATOM 3099 O O . GLY B 1 12 ? 2.029 32.812 11.102 1 92 12 GLY B O 1
ATOM 3100 N N . THR B 1 13 ? 2.631 33.938 13.055 1 95.31 13 THR B N 1
ATOM 3101 C CA . THR B 1 13 ? 1.412 34.75 13.047 1 95.31 13 THR B CA 1
ATOM 3102 C C . THR B 1 13 ? 1.744 36.219 12.992 1 95.31 13 THR B C 1
ATOM 3104 O O . THR B 1 13 ? 0.844 37.062 12.984 1 95.31 13 THR B O 1
ATOM 3107 N N . ASP B 1 14 ? 3.02 36.5 12.883 1 97 14 ASP B N 1
ATOM 3108 C CA . ASP B 1 14 ? 3.453 37.906 12.859 1 97 14 ASP B CA 1
ATOM 3109 C C . ASP B 1 14 ? 3.674 38.375 11.43 1 97 14 ASP B C 1
ATOM 3111 O O . ASP B 1 14 ? 3.918 37.562 10.523 1 97 14 ASP B O 1
ATOM 3115 N N . VAL B 1 15 ? 3.566 39.688 11.258 1 97.94 15 VAL B N 1
ATOM 3116 C CA . VAL B 1 15 ? 3.885 40.312 9.969 1 97.94 15 VAL B CA 1
ATOM 3117 C C . VAL B 1 15 ? 5.016 41.312 10.148 1 97.94 15 VAL B C 1
ATOM 3119 O O . VAL B 1 15 ? 5.219 41.844 11.242 1 97.94 15 VAL B O 1
ATOM 3122 N N . LEU B 1 16 ? 5.691 41.5 9.07 1 98 16 LEU B N 1
ATOM 3123 C CA . LEU B 1 16 ? 6.789 42.469 9.047 1 98 16 LEU B CA 1
ATOM 3124 C C . LEU B 1 16 ? 6.27 43.875 8.82 1 98 16 LEU B C 1
ATOM 3126 O O . LEU B 1 16 ? 5.531 44.125 7.863 1 98 16 LEU B O 1
ATOM 3130 N N . LEU B 1 17 ? 6.602 44.844 9.711 1 97.69 17 LEU B N 1
ATOM 3131 C CA . LEU B 1 17 ? 6.395 46.25 9.484 1 97.69 17 LEU B CA 1
ATOM 3132 C C . LEU B 1 17 ? 7.727 47 9.383 1 97.69 17 LEU B C 1
ATOM 3134 O O . LEU B 1 17 ? 8.641 46.75 10.172 1 97.69 17 LEU B O 1
ATOM 3138 N N . GLY B 1 18 ? 7.832 47.781 8.414 1 97.12 18 GLY B N 1
ATOM 3139 C CA . GLY B 1 18 ? 8.984 48.656 8.266 1 97.12 18 GLY B CA 1
ATOM 3140 C C . GLY B 1 18 ? 8.656 50.125 8.461 1 97.12 18 GLY B C 1
ATOM 3141 O O . GLY B 1 18 ? 7.613 50.594 8.016 1 97.12 18 GLY B O 1
ATOM 3142 N N . ARG B 1 19 ? 9.531 50.75 9.156 1 97.44 19 ARG B N 1
ATOM 3143 C CA . ARG B 1 19 ? 9.406 52.188 9.273 1 97.44 19 ARG B CA 1
ATOM 3144 C C . ARG B 1 19 ? 10.086 52.906 8.109 1 97.44 19 ARG B C 1
ATOM 3146 O O . ARG B 1 19 ? 11.266 52.656 7.836 1 97.44 19 ARG B O 1
ATOM 3153 N N . ARG B 1 20 ? 9.305 53.719 7.457 1 96.31 20 ARG B N 1
ATOM 3154 C CA . ARG B 1 20 ? 9.805 54.406 6.262 1 96.31 20 ARG B CA 1
ATOM 3155 C C . ARG B 1 20 ? 10.914 55.375 6.613 1 96.31 20 ARG B C 1
ATOM 3157 O O . ARG B 1 20 ? 10.789 56.156 7.566 1 96.31 20 ARG B O 1
ATOM 3164 N N . SER B 1 21 ? 11.984 55.344 5.812 1 96.38 21 SER B N 1
ATOM 3165 C CA . SER B 1 21 ? 13.156 56.156 6.082 1 96.38 21 SER B CA 1
ATOM 3166 C C . SER B 1 21 ? 13.016 57.562 5.461 1 96.38 21 SER B C 1
ATOM 3168 O O . SER B 1 21 ? 11.984 57.875 4.867 1 96.38 21 SER B O 1
ATOM 3170 N N . ASP B 1 22 ? 14.109 58.344 5.652 1 94.94 22 ASP B N 1
ATOM 3171 C CA . ASP B 1 22 ? 14.156 59.656 5.074 1 94.94 22 ASP B CA 1
ATOM 3172 C C . ASP B 1 22 ? 14.43 59.625 3.574 1 94.94 22 ASP B C 1
ATOM 3174 O O . ASP B 1 22 ? 14.266 60.625 2.869 1 94.94 22 ASP B O 1
ATOM 3178 N N . ALA B 1 23 ? 14.68 58.469 3.131 1 91.88 23 ALA B N 1
ATOM 3179 C CA . ALA B 1 23 ? 15.023 58.312 1.722 1 91.88 23 ALA B CA 1
ATOM 3180 C C . ALA B 1 23 ? 13.773 58.281 0.854 1 91.88 23 ALA B C 1
ATOM 3182 O O . ALA B 1 23 ? 13.844 58.406 -0.368 1 91.88 23 ALA B O 1
ATOM 3183 N N . VAL B 1 24 ? 12.68 58.125 1.496 1 90 24 VAL B N 1
ATOM 3184 C CA . VAL B 1 24 ? 11.461 57.969 0.71 1 90 24 VAL B CA 1
ATOM 3185 C C . VAL B 1 24 ? 10.781 59.344 0.576 1 90 24 VAL B C 1
ATOM 3187 O O . VAL B 1 24 ? 11.062 60.25 1.345 1 90 24 VAL B O 1
ATOM 3190 N N . GLY B 1 25 ? 9.898 59.469 -0.306 1 87.44 25 GLY B N 1
ATOM 3191 C CA . GLY B 1 25 ? 9.305 60.75 -0.662 1 87.44 25 GLY B CA 1
ATOM 3192 C C . GLY B 1 25 ? 8.023 61.031 0.099 1 87.44 25 GLY B C 1
ATOM 3193 O O . GLY B 1 25 ? 7.594 62.188 0.176 1 87.44 25 GLY B O 1
ATOM 3194 N N . THR B 1 26 ? 7.434 60.031 0.587 1 89.31 26 THR B N 1
ATOM 3195 C CA . THR B 1 26 ? 6.148 60.219 1.245 1 89.31 26 THR B CA 1
ATOM 3196 C C . THR B 1 26 ? 6.074 59.438 2.541 1 89.31 26 THR B C 1
ATOM 3198 O O . THR B 1 26 ? 6.648 58.344 2.641 1 89.31 26 THR B O 1
ATOM 3201 N N . TYR B 1 27 ? 5.352 60.062 3.602 1 94.94 27 TYR B N 1
ATOM 3202 C CA . TYR B 1 27 ? 5.008 59.406 4.863 1 94.94 27 TYR B CA 1
ATOM 3203 C C . TYR B 1 27 ? 6.258 58.969 5.602 1 94.94 27 TYR B C 1
ATOM 3205 O O . TYR B 1 27 ? 6.332 57.812 6.055 1 94.94 27 TYR B O 1
ATOM 3213 N N . ILE B 1 28 ? 7.234 59.812 5.637 1 95.38 28 ILE B N 1
ATOM 3214 C CA . ILE B 1 28 ? 8.492 59.531 6.332 1 95.38 28 ILE B CA 1
ATOM 3215 C C . ILE B 1 28 ? 8.211 59.25 7.809 1 95.38 28 ILE B C 1
ATOM 3217 O O . ILE B 1 28 ? 7.426 59.969 8.438 1 95.38 28 ILE B O 1
ATOM 3221 N N . GLY B 1 29 ? 8.781 58.156 8.289 1 96.44 29 GLY B N 1
ATOM 3222 C CA . GLY B 1 29 ? 8.656 57.844 9.703 1 96.44 29 GLY B CA 1
ATOM 3223 C C . GLY B 1 29 ? 7.445 57 10.023 1 96.44 29 GLY B C 1
ATOM 3224 O O . GLY B 1 29 ? 7.305 56.5 11.141 1 96.44 29 GLY B O 1
ATOM 3225 N N . ARG B 1 30 ? 6.59 56.781 9.109 1 97.56 30 ARG B N 1
ATOM 3226 C CA . ARG B 1 30 ? 5.387 56 9.336 1 97.56 30 ARG B CA 1
ATOM 3227 C C . ARG B 1 30 ? 5.664 54.5 9.125 1 97.56 30 ARG B C 1
ATOM 3229 O O . ARG B 1 30 ? 6.555 54.156 8.359 1 97.56 30 ARG B O 1
ATOM 3236 N N . TRP B 1 31 ? 4.996 53.688 9.836 1 98 31 TRP B N 1
ATOM 3237 C CA . TRP B 1 31 ? 5.086 52.25 9.664 1 98 31 TRP B CA 1
ATOM 3238 C C . TRP B 1 31 ? 4.293 51.812 8.445 1 98 31 TRP B C 1
ATOM 3240 O O . TRP B 1 31 ? 3.207 52.312 8.172 1 98 31 TRP B O 1
ATOM 3250 N N . ALA B 1 32 ? 4.836 50.875 7.672 1 97.38 32 ALA B N 1
ATOM 3251 C CA . ALA B 1 32 ? 4.219 50.375 6.445 1 97.38 32 ALA B CA 1
ATOM 3252 C C . ALA B 1 32 ? 4.598 48.938 6.18 1 97.38 32 ALA B C 1
ATOM 3254 O O . ALA B 1 32 ? 5.516 48.406 6.809 1 97.38 32 ALA B O 1
ATOM 3255 N N . GLY B 1 33 ? 3.799 48.281 5.328 1 96.88 33 GLY B N 1
ATOM 3256 C CA . GLY B 1 33 ? 4.297 47.094 4.699 1 96.88 33 GLY B CA 1
ATOM 3257 C C . GLY B 1 33 ? 5.293 47.344 3.586 1 96.88 33 GLY B C 1
ATOM 3258 O O . GLY B 1 33 ? 5.609 48.5 3.299 1 96.88 33 GLY B O 1
ATOM 3259 N N . VAL B 1 34 ? 5.754 46.281 2.99 1 96.12 34 VAL B N 1
ATOM 3260 C CA . VAL B 1 34 ? 6.598 46.438 1.812 1 96.12 34 VAL B CA 1
ATOM 3261 C C . VAL B 1 34 ? 5.766 47 0.653 1 96.12 34 VAL B C 1
ATOM 3263 O O . VAL B 1 34 ? 4.762 46.375 0.264 1 96.12 34 VAL B O 1
ATOM 3266 N N . SER B 1 35 ? 6.184 48.125 0.217 1 94.69 35 SER B N 1
ATOM 3267 C CA . SER B 1 35 ? 5.309 48.781 -0.749 1 94.69 35 SER B CA 1
ATOM 3268 C C . SER B 1 35 ? 6.105 49.375 -1.895 1 94.69 35 SER B C 1
ATOM 3270 O O . SER B 1 35 ? 7.305 49.625 -1.761 1 94.69 35 SER B O 1
ATOM 3272 N N . GLY B 1 36 ? 5.414 49.594 -2.969 1 93.5 36 GLY B N 1
ATOM 3273 C CA . GLY B 1 36 ? 5.953 50.25 -4.148 1 93.5 36 GLY B CA 1
ATOM 3274 C C . GLY B 1 36 ? 4.918 50.469 -5.238 1 93.5 36 GLY B C 1
ATOM 3275 O O . GLY B 1 36 ? 3.785 50 -5.129 1 93.5 36 GLY B O 1
ATOM 3276 N N . TYR B 1 37 ? 5.328 51.188 -6.219 1 93.94 37 TYR B N 1
ATOM 3277 C CA . TYR B 1 37 ? 4.414 51.531 -7.305 1 93.94 37 TYR B CA 1
ATOM 3278 C C . TYR B 1 37 ? 4.184 50.312 -8.203 1 93.94 37 TYR B C 1
ATOM 3280 O O . TYR B 1 37 ? 5.09 49.5 -8.414 1 93.94 37 TYR B O 1
ATOM 3288 N N . VAL B 1 38 ? 2.945 50.219 -8.703 1 95.12 38 VAL B N 1
ATOM 3289 C CA . VAL B 1 38 ? 2.662 49.281 -9.781 1 95.12 38 VAL B CA 1
ATOM 3290 C C . VAL B 1 38 ? 3.154 49.844 -11.109 1 95.12 38 VAL B C 1
ATOM 3292 O O . VAL B 1 38 ? 2.619 50.844 -11.602 1 95.12 38 VAL B O 1
ATOM 3295 N N . GLU B 1 39 ? 4.129 49.281 -11.656 1 90.62 39 GLU B N 1
ATOM 3296 C CA . GLU B 1 39 ? 4.695 49.75 -12.914 1 90.62 39 GLU B CA 1
ATOM 3297 C C . GLU B 1 39 ? 4.035 49.062 -14.109 1 90.62 39 GLU B C 1
ATOM 3299 O O . GLU B 1 39 ? 3.977 49.656 -15.203 1 90.62 39 GLU B O 1
ATOM 3304 N N . GLY B 1 40 ? 3.602 47.875 -13.891 1 87.75 40 GLY B N 1
ATOM 3305 C CA . GLY B 1 40 ? 2.969 47.094 -14.961 1 87.75 40 GLY B CA 1
ATOM 3306 C C . GLY B 1 40 ? 1.455 47.219 -14.953 1 87.75 40 GLY B C 1
ATOM 3307 O O . GLY B 1 40 ? 0.909 48.312 -14.789 1 87.75 40 GLY B O 1
ATOM 3308 N N . ASP B 1 41 ? 0.808 46.125 -15.242 1 89.56 41 ASP B N 1
ATOM 3309 C CA . ASP B 1 41 ? -0.647 46.031 -15.273 1 89.56 41 ASP B CA 1
ATOM 3310 C C . ASP B 1 41 ? -1.218 45.906 -13.867 1 89.56 41 ASP B C 1
ATOM 3312 O O . ASP B 1 41 ? -0.924 44.938 -13.148 1 89.56 41 ASP B O 1
ATOM 3316 N N . PRO B 1 42 ? -2.053 46.844 -13.484 1 88.44 42 PRO B N 1
ATOM 3317 C CA . PRO B 1 42 ? -2.641 46.75 -12.148 1 88.44 42 PRO B CA 1
ATOM 3318 C C . PRO B 1 42 ? -3.475 45.469 -11.945 1 88.44 42 PRO B C 1
ATOM 3320 O O . PRO B 1 42 ? -3.682 45.031 -10.812 1 88.44 42 PRO B O 1
ATOM 3323 N N . GLY B 1 43 ? -3.887 44.938 -13.031 1 87.38 43 GLY B N 1
ATOM 3324 C CA . GLY B 1 43 ? -4.633 43.688 -12.945 1 87.38 43 GLY B CA 1
ATOM 3325 C C . GLY B 1 43 ? -3.768 42.5 -12.594 1 87.38 43 GLY B C 1
ATOM 3326 O O . GLY B 1 43 ? -4.277 41.438 -12.227 1 87.38 43 GLY B O 1
ATOM 3327 N N . ASP B 1 44 ? -2.492 42.719 -12.789 1 88.12 44 ASP B N 1
ATOM 3328 C CA . ASP B 1 44 ? -1.533 41.656 -12.422 1 88.12 44 ASP B CA 1
ATOM 3329 C C . ASP B 1 44 ? -0.33 42.281 -11.695 1 88.12 44 ASP B C 1
ATOM 3331 O O . ASP B 1 44 ? 0.78 42.281 -12.227 1 88.12 44 ASP B O 1
ATOM 3335 N N . ALA B 1 45 ? -0.568 42.625 -10.445 1 94.88 45 ALA B N 1
ATOM 3336 C CA . ALA B 1 45 ? 0.414 43.438 -9.703 1 94.88 45 ALA B CA 1
ATOM 3337 C C . ALA B 1 45 ? 1.371 42.531 -8.93 1 94.88 45 ALA B C 1
ATOM 3339 O O . ALA B 1 45 ? 2.184 43 -8.133 1 94.88 45 ALA B O 1
ATOM 3340 N N . GLU B 1 46 ? 1.216 41.125 -9.109 1 95.88 46 GLU B N 1
ATOM 3341 C CA . GLU B 1 46 ? 2.037 40.188 -8.32 1 95.88 46 GLU B CA 1
ATOM 3342 C C . GLU B 1 46 ? 3.52 40.375 -8.648 1 95.88 46 GLU B C 1
ATOM 3344 O O . GLU B 1 46 ? 4.371 40.281 -7.762 1 95.88 46 GLU B O 1
ATOM 3349 N N . ARG B 1 47 ? 3.83 40.531 -9.969 1 94.38 47 ARG B N 1
ATOM 3350 C CA . ARG B 1 47 ? 5.215 40.75 -10.375 1 94.38 47 ARG B CA 1
ATOM 3351 C C . ARG B 1 47 ? 5.836 41.938 -9.664 1 94.38 47 ARG B C 1
ATOM 3353 O O . ARG B 1 47 ? 6.973 41.875 -9.195 1 94.38 47 ARG B O 1
ATOM 3360 N N . ASP B 1 48 ? 5.109 43.031 -9.609 1 96 48 ASP B N 1
ATOM 3361 C CA . ASP B 1 48 ? 5.574 44.219 -8.914 1 96 48 ASP B CA 1
ATOM 3362 C C . ASP B 1 48 ? 5.734 43.969 -7.422 1 96 48 ASP B C 1
ATOM 3364 O O . ASP B 1 48 ? 6.684 44.438 -6.797 1 96 48 ASP B O 1
ATOM 3368 N N . ALA B 1 49 ? 4.781 43.25 -6.871 1 96.94 49 ALA B N 1
ATOM 3369 C CA . ALA B 1 49 ? 4.844 42.875 -5.457 1 96.94 49 ALA B CA 1
ATOM 3370 C C . ALA B 1 49 ? 6.125 42.125 -5.145 1 96.94 49 ALA B C 1
ATOM 3372 O O . ALA B 1 49 ? 6.844 42.438 -4.199 1 96.94 49 ALA B O 1
ATOM 3373 N N . ARG B 1 50 ? 6.402 41.094 -5.93 1 96.25 50 ARG B N 1
ATOM 3374 C CA . ARG B 1 50 ? 7.586 40.25 -5.711 1 96.25 50 ARG B CA 1
ATOM 3375 C C . ARG B 1 50 ? 8.867 41.062 -5.879 1 96.25 50 ARG B C 1
ATOM 3377 O O . ARG B 1 50 ? 9.852 40.844 -5.172 1 96.25 50 ARG B O 1
ATOM 3384 N N . ARG B 1 51 ? 8.883 41.906 -6.844 1 95.25 51 ARG B N 1
ATOM 3385 C CA . ARG B 1 51 ? 10.023 42.812 -7.043 1 95.25 51 ARG B CA 1
ATOM 3386 C C . ARG B 1 51 ? 10.281 43.656 -5.801 1 95.25 51 ARG B C 1
ATOM 3388 O O . ARG B 1 51 ? 11.422 43.75 -5.332 1 95.25 51 ARG B O 1
ATOM 3395 N N . GLU B 1 52 ? 9.234 44.312 -5.266 1 95.75 52 GLU B N 1
ATOM 3396 C CA . GLU B 1 52 ? 9.367 45.156 -4.086 1 95.75 52 GLU B CA 1
ATOM 3397 C C . GLU B 1 52 ? 9.852 44.375 -2.881 1 95.75 52 GLU B C 1
ATOM 3399 O O . GLU B 1 52 ? 10.664 44.844 -2.094 1 95.75 52 GLU B O 1
ATOM 3404 N N . VAL B 1 53 ? 9.289 43.125 -2.691 1 96.81 53 VAL B N 1
ATOM 3405 C CA . VAL B 1 53 ? 9.695 42.281 -1.582 1 96.81 53 VAL B CA 1
ATOM 3406 C C . VAL B 1 53 ? 11.188 41.969 -1.689 1 96.81 53 VAL B C 1
ATOM 3408 O O . VAL B 1 53 ? 11.922 42.094 -0.702 1 96.81 53 VAL B O 1
ATOM 3411 N N . ARG B 1 54 ? 11.633 41.625 -2.898 1 95.69 54 ARG B N 1
ATOM 3412 C CA . ARG B 1 54 ? 13.047 41.312 -3.113 1 95.69 54 ARG B CA 1
ATOM 3413 C C . ARG B 1 54 ? 13.906 42.531 -2.854 1 95.69 54 ARG B C 1
ATOM 3415 O O . ARG B 1 54 ? 14.93 42.469 -2.16 1 95.69 54 ARG B O 1
ATOM 3422 N N . GLU B 1 55 ? 13.562 43.656 -3.348 1 95.25 55 GLU B N 1
ATOM 3423 C CA . GLU B 1 55 ? 14.367 44.875 -3.273 1 95.25 55 GLU B CA 1
ATOM 3424 C C . GLU B 1 55 ? 14.422 45.406 -1.848 1 95.25 55 GLU B C 1
ATOM 3426 O O . GLU B 1 55 ? 15.484 45.844 -1.375 1 95.25 55 GLU B O 1
ATOM 3431 N N . GLU B 1 56 ? 13.297 45.406 -1.15 1 95.56 56 GLU B N 1
ATOM 3432 C CA . GLU B 1 56 ? 13.227 46.094 0.134 1 95.56 56 GLU B CA 1
ATOM 3433 C C . GLU B 1 56 ? 13.633 45.156 1.279 1 95.56 56 GLU B C 1
ATOM 3435 O O . GLU B 1 56 ? 14 45.625 2.357 1 95.56 56 GLU B O 1
ATOM 3440 N N . THR B 1 57 ? 13.492 43.812 1.108 1 95.31 57 THR B N 1
ATOM 3441 C CA . THR B 1 57 ? 13.703 42.938 2.252 1 95.31 57 THR B CA 1
ATOM 3442 C C . THR B 1 57 ? 14.758 41.875 1.937 1 95.31 57 THR B C 1
ATOM 3444 O O . THR B 1 57 ? 15.234 41.156 2.834 1 95.31 57 THR B O 1
ATOM 3447 N N . GLY B 1 58 ? 15.102 41.625 0.666 1 92.56 58 GLY B N 1
ATOM 3448 C CA . GLY B 1 58 ? 16.078 40.625 0.277 1 92.56 58 GLY B CA 1
ATOM 3449 C C . GLY B 1 58 ? 15.453 39.25 0.074 1 92.56 58 GLY B C 1
ATOM 3450 O O . GLY B 1 58 ? 16.141 38.312 -0.335 1 92.56 58 GLY B O 1
ATOM 3451 N N . TRP B 1 59 ? 14.156 39.062 0.364 1 88 59 TRP B N 1
ATOM 3452 C CA . TRP B 1 59 ? 13.508 37.75 0.203 1 88 59 TRP B CA 1
ATOM 3453 C C . TRP B 1 59 ? 13.109 37.531 -1.25 1 88 59 TRP B C 1
ATOM 3455 O O . TRP B 1 59 ? 12.258 38.25 -1.789 1 88 59 TRP B O 1
ATOM 3465 N N . GLY B 1 60 ? 13.711 36.562 -1.869 1 85.88 60 GLY B N 1
ATOM 3466 C CA . GLY B 1 60 ? 13.352 36.219 -3.242 1 85.88 60 GLY B CA 1
ATOM 3467 C C . GLY B 1 60 ? 12.398 35.062 -3.352 1 85.88 60 GLY B C 1
ATOM 3468 O O . GLY B 1 60 ? 11.727 34.906 -4.371 1 85.88 60 GLY B O 1
ATOM 3469 N N . ASP B 1 61 ? 12.273 34.312 -2.33 1 88.69 61 ASP B N 1
ATOM 3470 C CA . ASP B 1 61 ? 11.547 33.062 -2.463 1 88.69 61 ASP B CA 1
ATOM 3471 C C . ASP B 1 61 ? 10.344 33 -1.521 1 88.69 61 ASP B C 1
ATOM 3473 O O . ASP B 1 61 ? 9.969 31.938 -1.034 1 88.69 61 ASP B O 1
ATOM 3477 N N . ALA B 1 62 ? 9.758 34.156 -1.274 1 91.5 62 ALA B N 1
ATOM 3478 C CA . ALA B 1 62 ? 8.578 34.188 -0.419 1 91.5 62 ALA B CA 1
ATOM 3479 C C . ALA B 1 62 ? 7.395 33.5 -1.102 1 91.5 62 ALA B C 1
ATOM 3481 O O . ALA B 1 62 ? 7.207 33.625 -2.314 1 91.5 62 ALA B O 1
ATOM 3482 N N . THR B 1 63 ? 6.621 32.781 -0.369 1 92.56 63 THR B N 1
ATOM 3483 C CA . THR B 1 63 ? 5.488 32.062 -0.92 1 92.56 63 THR B CA 1
ATOM 3484 C C . THR B 1 63 ? 4.223 32.906 -0.887 1 92.56 63 THR B C 1
ATOM 3486 O O . THR B 1 63 ? 3.814 33.375 0.175 1 92.56 63 THR B O 1
ATOM 3489 N N . LEU B 1 64 ? 3.58 33.094 -2.049 1 95.12 64 LEU B N 1
ATOM 3490 C CA . LEU B 1 64 ? 2.334 33.875 -2.096 1 95.12 64 LEU B CA 1
ATOM 3491 C C . LEU B 1 64 ? 1.211 33.094 -1.395 1 95.12 64 LEU B C 1
ATOM 3493 O O . LEU B 1 64 ? 0.926 31.953 -1.735 1 95.12 64 LEU B O 1
ATOM 3497 N N . VAL B 1 65 ? 0.62 33.719 -0.453 1 94.88 65 VAL B N 1
ATOM 3498 C CA . VAL B 1 65 ? -0.5 33.125 0.272 1 94.88 65 VAL B CA 1
ATOM 3499 C C . VAL B 1 65 ? -1.818 33.625 -0.31 1 94.88 65 VAL B C 1
ATOM 3501 O O . VAL B 1 65 ? -2.742 32.844 -0.541 1 94.88 65 VAL B O 1
ATOM 3504 N N . ARG B 1 66 ? -1.856 35 -0.51 1 95.38 66 ARG B N 1
ATOM 3505 C CA . ARG B 1 66 ? -3.109 35.594 -0.966 1 95.38 66 ARG B CA 1
ATOM 3506 C C . ARG B 1 66 ? -2.867 36.969 -1.635 1 95.38 66 ARG B C 1
ATOM 3508 O O . ARG B 1 66 ? -2.047 37.75 -1.168 1 95.38 66 ARG B O 1
ATOM 3515 N N . ALA B 1 67 ? -3.551 37.188 -2.721 1 96.88 67 ALA B N 1
ATOM 3516 C CA . ALA B 1 67 ? -3.738 38.5 -3.316 1 96.88 67 ALA B CA 1
ATOM 3517 C C . ALA B 1 67 ? -5.113 39.062 -2.973 1 96.88 67 ALA B C 1
ATOM 3519 O O . ALA B 1 67 ? -6.137 38.531 -3.398 1 96.88 67 ALA B O 1
ATOM 3520 N N . GLY B 1 68 ? -5.105 40.094 -2.193 1 96.44 68 GLY B N 1
ATOM 3521 C CA . GLY B 1 68 ? -6.371 40.656 -1.731 1 96.44 68 GLY B CA 1
ATOM 3522 C C . GLY B 1 68 ? -7.012 41.594 -2.727 1 96.44 68 GLY B C 1
ATOM 3523 O O . GLY B 1 68 ? -6.367 42.031 -3.691 1 96.44 68 GLY B O 1
ATOM 3524 N N . ASP B 1 69 ? -8.312 41.906 -2.496 1 95.88 69 ASP B N 1
ATOM 3525 C CA . ASP B 1 69 ? -8.984 42.938 -3.295 1 95.88 69 ASP B CA 1
ATOM 3526 C C . ASP B 1 69 ? -8.336 44.281 -3.096 1 95.88 69 ASP B C 1
ATOM 3528 O O . ASP B 1 69 ? -7.938 44.656 -1.981 1 95.88 69 ASP B O 1
ATOM 3532 N N . PRO B 1 70 ? -8.234 45 -4.215 1 96.94 70 PRO B N 1
ATOM 3533 C CA . PRO B 1 70 ? -7.672 46.344 -4.082 1 96.94 70 PRO B CA 1
ATOM 3534 C C . PRO B 1 70 ? -8.477 47.219 -3.131 1 96.94 70 PRO B C 1
ATOM 3536 O O . PRO B 1 70 ? -9.695 47.094 -3.051 1 96.94 70 PRO B O 1
ATOM 3539 N N . VAL B 1 71 ? -7.738 48.125 -2.449 1 97.06 71 VAL B N 1
ATOM 3540 C CA . VAL B 1 71 ? -8.328 49.031 -1.497 1 97.06 71 VAL B CA 1
ATOM 3541 C C . VAL B 1 71 ? -8.023 50.469 -1.924 1 97.06 71 VAL B C 1
ATOM 3543 O O . VAL B 1 71 ? -6.863 50.844 -2.105 1 97.06 71 VAL B O 1
ATOM 3546 N N . ASP B 1 72 ? -9.094 51.312 -2.031 1 96.81 72 ASP B N 1
ATOM 3547 C CA . ASP B 1 72 ? -8.883 52.719 -2.312 1 96.81 72 ASP B CA 1
ATOM 3548 C C . ASP B 1 72 ? -8.602 53.5 -1.029 1 96.81 72 ASP B C 1
ATOM 3550 O O . ASP B 1 72 ? -9.32 53.375 -0.041 1 96.81 72 ASP B O 1
ATOM 3554 N N . VAL B 1 73 ? -7.543 54.25 -1.089 1 96.31 73 VAL B N 1
ATOM 3555 C CA . VAL B 1 73 ?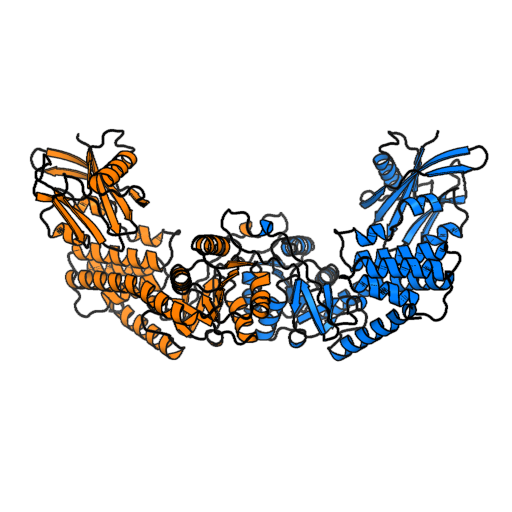 -7.137 55.031 0.077 1 96.31 73 VAL B CA 1
ATOM 3556 C C . VAL B 1 73 ? -7.188 56.531 -0.251 1 96.31 73 VAL B C 1
ATOM 3558 O O . VAL B 1 73 ? -6.805 56.938 -1.347 1 96.31 73 VAL B O 1
ATOM 3561 N N . GLU B 1 74 ? -7.738 57.281 0.693 1 94.38 74 GLU B N 1
ATOM 3562 C CA . GLU B 1 74 ? -7.789 58.719 0.587 1 94.38 74 GLU B CA 1
ATOM 3563 C C . GLU B 1 74 ? -7.094 59.406 1.772 1 94.38 74 GLU B C 1
ATOM 3565 O O . GLU B 1 74 ? -7.328 59.031 2.924 1 94.38 74 GLU B O 1
ATOM 3570 N N . ASP B 1 75 ? -6.234 60.219 1.517 1 93.38 75 ASP B N 1
ATOM 3571 C CA . ASP B 1 75 ? -5.562 61.031 2.521 1 93.38 75 ASP B CA 1
ATOM 3572 C C . ASP B 1 75 ? -5.48 62.5 2.08 1 93.38 75 ASP B C 1
ATOM 3574 O O . ASP B 1 75 ? -4.504 62.906 1.455 1 93.38 75 ASP B O 1
ATOM 3578 N N . GLY B 1 76 ? -6.422 63.281 2.598 1 91.69 76 GLY B N 1
ATOM 3579 C CA . GLY B 1 76 ? -6.523 64.625 2.104 1 91.69 76 GLY B CA 1
ATOM 3580 C C . GLY B 1 76 ? -6.816 64.688 0.616 1 91.69 76 GLY B C 1
ATOM 3581 O O . GLY B 1 76 ? -7.812 64.188 0.145 1 91.69 76 GLY B O 1
ATOM 3582 N N . ASP B 1 77 ? -5.852 65.25 -0.058 1 87.75 77 ASP B N 1
ATOM 3583 C CA . ASP B 1 77 ? -6.055 65.5 -1.488 1 87.75 77 ASP B CA 1
ATOM 3584 C C . ASP B 1 77 ? -5.418 64.375 -2.305 1 87.75 77 ASP B C 1
ATOM 3586 O O . ASP B 1 77 ? -5.516 64.375 -3.533 1 87.75 77 ASP B O 1
ATOM 3590 N N . ARG B 1 78 ? -4.855 63.406 -1.698 1 87.38 78 ARG B N 1
ATOM 3591 C CA . ARG B 1 78 ? -4.223 62.281 -2.365 1 87.38 78 ARG B CA 1
ATOM 3592 C C . ARG B 1 78 ? -5.121 61.031 -2.328 1 87.38 78 ARG B C 1
ATOM 3594 O O . ARG B 1 78 ? -5.703 60.719 -1.289 1 87.38 78 ARG B O 1
ATOM 3601 N N . THR B 1 79 ? -5.387 60.531 -3.51 1 93.75 79 THR B N 1
ATOM 3602 C CA . THR B 1 79 ? -6.109 59.281 -3.631 1 93.75 79 THR B CA 1
ATOM 3603 C C . THR B 1 79 ? -5.293 58.25 -4.422 1 93.75 79 THR B C 1
ATOM 3605 O O . THR B 1 79 ? -4.641 58.594 -5.406 1 93.75 79 THR B O 1
ATOM 3608 N N . TRP B 1 80 ? -5.219 57.094 -3.984 1 95.12 80 TRP B N 1
ATOM 3609 C CA . TRP B 1 80 ? -4.555 56.031 -4.711 1 95.12 80 TRP B CA 1
ATOM 3610 C C . TRP B 1 80 ? -5.184 54.656 -4.383 1 95.12 80 TRP B C 1
ATOM 3612 O O . TRP B 1 80 ? -6.02 54.562 -3.48 1 95.12 80 TRP B O 1
ATOM 3622 N N . THR B 1 81 ? -4.887 53.656 -5.219 1 96.94 81 THR B N 1
ATOM 3623 C CA . THR B 1 81 ? -5.371 52.312 -5.027 1 96.94 81 THR B CA 1
ATOM 3624 C C . THR B 1 81 ? -4.246 51.406 -4.551 1 96.94 81 THR B C 1
ATOM 3626 O O . THR B 1 81 ? -3.176 51.344 -5.16 1 96.94 81 THR B O 1
ATOM 3629 N N . VAL B 1 82 ? -4.492 50.688 -3.443 1 97.56 82 VAL B N 1
ATOM 3630 C CA . VAL B 1 82 ? -3.523 49.75 -2.881 1 97.56 82 VAL B CA 1
ATOM 3631 C C . VAL B 1 82 ? -3.879 48.312 -3.299 1 97.56 82 VAL B C 1
ATOM 3633 O O . VAL B 1 82 ? -5.02 47.906 -3.139 1 97.56 82 VAL B O 1
ATOM 3636 N N . HIS B 1 83 ? -2.941 47.625 -3.873 1 98 83 HIS B N 1
ATOM 3637 C CA . HIS B 1 83 ? -3.049 46.188 -4.129 1 98 83 HIS B CA 1
ATOM 3638 C C . HIS B 1 83 ? -2.342 45.375 -3.045 1 98 83 HIS B C 1
ATOM 3640 O O . HIS B 1 83 ? -1.116 45.25 -3.059 1 98 83 HIS B O 1
ATOM 3646 N N . PRO B 1 84 ? -3.088 44.781 -2.133 1 98.25 84 PRO B N 1
ATOM 3647 C CA . PRO B 1 84 ? -2.467 44.094 -0.999 1 98.25 84 PRO B CA 1
ATOM 3648 C C . PRO B 1 84 ? -2.092 42.656 -1.318 1 98.25 84 PRO B C 1
ATOM 3650 O O . PRO B 1 84 ? -2.832 41.969 -2.023 1 98.25 84 PRO B O 1
ATOM 3653 N N . PHE B 1 85 ? -0.954 42.156 -0.79 1 98.25 85 PHE B N 1
ATOM 3654 C CA . PHE B 1 85 ? -0.463 40.812 -0.924 1 98.25 85 PHE B CA 1
ATOM 3655 C C . PHE B 1 85 ? 0.03 40.25 0.416 1 98.25 85 PHE B C 1
ATOM 3657 O O . PHE B 1 85 ? 0.589 41 1.22 1 98.25 85 PHE B O 1
ATOM 3664 N N . LEU B 1 86 ? -0.234 39.031 0.666 1 98.19 86 LEU B N 1
ATOM 3665 C CA . LEU B 1 86 ? 0.335 38.312 1.807 1 98.19 86 LEU B CA 1
ATOM 3666 C C . LEU B 1 86 ? 1.283 37.219 1.345 1 98.19 86 LEU B C 1
ATOM 3668 O O . LEU B 1 86 ? 0.901 36.375 0.548 1 98.19 86 LEU B O 1
ATOM 3672 N N . PHE B 1 87 ? 2.535 37.25 1.811 1 97.31 87 PHE B N 1
ATOM 3673 C CA . PHE B 1 87 ? 3.547 36.219 1.545 1 97.31 87 PHE B CA 1
ATOM 3674 C C . PHE B 1 87 ? 3.975 35.531 2.836 1 97.31 87 PHE B C 1
ATOM 3676 O O . PHE B 1 87 ? 4.012 36.156 3.896 1 97.31 87 PHE B O 1
ATOM 3683 N N . GLU B 1 88 ? 4.242 34.281 2.744 1 95.56 88 GLU B N 1
ATOM 3684 C CA . GLU B 1 88 ? 4.828 33.531 3.85 1 95.56 88 GLU B CA 1
ATOM 3685 C C . GLU B 1 88 ? 6.336 33.344 3.668 1 95.56 88 GLU B C 1
ATOM 3687 O O . GLU B 1 88 ? 6.809 33.094 2.557 1 95.56 88 GLU B O 1
ATOM 3692 N N . VAL B 1 89 ? 7.07 33.625 4.746 1 93.88 89 VAL B N 1
ATOM 3693 C CA . VAL B 1 89 ? 8.523 33.438 4.711 1 93.88 89 VAL B CA 1
ATOM 3694 C C . VAL B 1 89 ? 8.945 32.438 5.758 1 93.88 89 VAL B C 1
ATOM 3696 O O . VAL B 1 89 ? 8.227 32.188 6.727 1 93.88 89 VAL B O 1
ATOM 3699 N N . ASP B 1 90 ? 10.141 31.875 5.625 1 86.5 90 ASP B N 1
ATOM 3700 C CA . ASP B 1 90 ? 10.555 30.75 6.457 1 86.5 90 ASP B CA 1
ATOM 3701 C C . ASP B 1 90 ? 11.516 31.203 7.555 1 86.5 90 ASP B C 1
ATOM 3703 O O . ASP B 1 90 ? 11.945 30.391 8.375 1 86.5 90 ASP B O 1
ATOM 3707 N N . SER B 1 91 ? 11.844 32.5 7.457 1 89.94 91 SER B N 1
ATOM 3708 C CA . SER B 1 91 ? 12.695 33.031 8.5 1 89.94 91 SER B CA 1
ATOM 3709 C C . SER B 1 91 ? 12.383 34.531 8.75 1 89.94 91 SER B C 1
ATOM 3711 O O . SER B 1 91 ? 11.703 35.156 7.941 1 89.94 91 SER B O 1
ATOM 3713 N N . ARG B 1 92 ? 12.883 35.031 9.82 1 93 92 ARG B N 1
ATOM 3714 C CA . ARG B 1 92 ? 12.633 36.406 10.195 1 93 92 ARG B CA 1
ATOM 3715 C C . ARG B 1 92 ? 13.805 37.312 9.812 1 93 92 ARG B C 1
ATOM 3717 O O . ARG B 1 92 ? 13.852 38.469 10.195 1 93 92 ARG B O 1
ATOM 3724 N N . THR B 1 93 ? 14.719 36.719 9.078 1 91.5 93 THR B N 1
ATOM 3725 C CA . THR B 1 93 ? 15.883 37.469 8.664 1 91.5 93 THR B CA 1
ATOM 3726 C C . THR B 1 93 ? 15.531 38.406 7.504 1 91.5 93 THR B C 1
ATOM 3728 O O . THR B 1 93 ? 15.062 37.969 6.457 1 91.5 93 THR B O 1
ATOM 3731 N N . VAL B 1 94 ? 15.805 39.688 7.703 1 92.81 94 VAL B N 1
ATOM 3732 C CA . VAL B 1 94 ? 15.492 40.688 6.703 1 92.81 94 VAL B CA 1
ATOM 3733 C C . VAL B 1 94 ? 16.75 41.5 6.352 1 92.81 94 VAL B C 1
ATOM 3735 O O . VAL B 1 94 ? 17.547 41.812 7.23 1 92.81 94 VAL B O 1
ATOM 3738 N N . THR B 1 95 ? 17.062 41.688 5.125 1 95 95 THR B N 1
ATOM 3739 C CA . THR B 1 95 ? 18.078 42.625 4.637 1 95 95 THR B CA 1
ATOM 3740 C C . THR B 1 95 ? 17.422 43.844 4.016 1 95 95 THR B C 1
ATOM 3742 O O . THR B 1 95 ? 17.219 43.906 2.801 1 95 95 THR B O 1
ATOM 3745 N N . PRO B 1 96 ? 17.188 44.844 4.809 1 94.44 96 PRO B N 1
ATOM 3746 C CA . PRO B 1 96 ? 16.453 46.031 4.316 1 94.44 96 PRO B CA 1
ATOM 3747 C C . PRO B 1 96 ? 17.281 46.906 3.389 1 94.44 96 PRO B C 1
ATOM 3749 O O . PRO B 1 96 ? 18.5 46.969 3.549 1 94.44 96 PRO B O 1
ATOM 3752 N N . ASN B 1 97 ? 16.656 47.5 2.463 1 94.88 97 ASN B N 1
ATOM 3753 C CA . ASN B 1 97 ? 17.344 48.531 1.678 1 94.88 97 ASN B CA 1
ATOM 3754 C C . ASN B 1 97 ? 17.203 49.906 2.322 1 94.88 97 ASN B C 1
ATOM 3756 O O . ASN B 1 97 ? 16.859 50.031 3.498 1 94.88 97 ASN B O 1
ATOM 3760 N N . GLU B 1 98 ? 17.484 51 1.593 1 94.56 98 GLU B N 1
ATOM 3761 C CA . GLU B 1 98 ? 17.594 52.344 2.148 1 94.56 98 GLU B CA 1
ATOM 3762 C C . GLU B 1 98 ? 16.219 52.938 2.475 1 94.56 98 GLU B C 1
ATOM 3764 O O . GLU B 1 98 ? 16.109 53.906 3.221 1 94.56 98 GLU B O 1
ATOM 3769 N N . GLU B 1 99 ? 15.172 52.375 1.997 1 94.25 99 GLU B N 1
ATOM 3770 C CA . GLU B 1 99 ? 13.82 52.906 2.193 1 94.25 99 GLU B CA 1
ATOM 3771 C C . GLU B 1 99 ? 13.289 52.562 3.58 1 94.25 99 GLU B C 1
ATOM 3773 O O . GLU B 1 99 ? 12.328 53.156 4.051 1 94.25 99 GLU B O 1
ATOM 3778 N N . ILE B 1 100 ? 13.891 51.531 4.238 1 95.56 100 ILE B N 1
ATOM 3779 C CA . ILE B 1 100 ? 13.438 51.062 5.547 1 95.56 100 ILE B CA 1
ATOM 3780 C C . ILE B 1 100 ? 14.453 51.469 6.613 1 95.56 100 ILE B C 1
ATOM 3782 O O . ILE B 1 100 ? 15.594 51 6.602 1 95.56 100 ILE B O 1
ATOM 3786 N N . ALA B 1 101 ? 13.992 52.312 7.523 1 96.38 101 ALA B N 1
ATOM 3787 C CA . ALA B 1 101 ? 14.867 52.781 8.594 1 96.38 101 ALA B CA 1
ATOM 3788 C C . ALA B 1 101 ? 15.047 51.688 9.664 1 96.38 101 ALA B C 1
ATOM 3790 O O . ALA B 1 101 ? 16.156 51.5 10.18 1 96.38 101 ALA B O 1
ATOM 3791 N N . THR B 1 102 ? 14.031 51.062 10.047 1 96.5 102 THR B N 1
ATOM 3792 C CA . THR B 1 102 ? 14 49.938 10.977 1 96.5 102 THR B CA 1
ATOM 3793 C C . THR B 1 102 ? 12.789 49.062 10.695 1 96.5 102 THR B C 1
ATOM 3795 O O . THR B 1 102 ? 11.922 49.406 9.898 1 96.5 102 THR B O 1
ATOM 3798 N N . TYR B 1 103 ? 12.812 47.844 11.188 1 96.81 103 TYR B N 1
ATOM 3799 C CA . TYR B 1 103 ? 11.695 46.938 10.977 1 96.81 103 TYR B CA 1
ATOM 3800 C C . TYR B 1 103 ? 11.406 46.125 12.234 1 96.81 103 TYR B C 1
ATOM 3802 O O . TYR B 1 103 ? 12.266 46 13.109 1 96.81 103 TYR B O 1
ATOM 3810 N N . GLU B 1 104 ? 10.195 45.625 12.398 1 97.56 104 GLU B N 1
ATOM 3811 C CA . GLU B 1 104 ? 9.742 44.781 13.492 1 97.56 104 GLU B CA 1
ATOM 3812 C C . GLU B 1 104 ? 8.766 43.719 13 1 97.56 104 GLU B C 1
ATOM 3814 O O . GLU B 1 104 ? 7.984 43.938 12.078 1 97.56 104 GLU B O 1
ATOM 3819 N N . TRP B 1 105 ? 8.875 42.531 13.531 1 97.44 105 TRP B N 1
ATOM 3820 C CA . TRP B 1 105 ? 7.828 41.531 13.391 1 97.44 105 TRP B CA 1
ATOM 3821 C C . TRP B 1 105 ? 6.77 41.688 14.477 1 97.44 105 TRP B C 1
ATOM 3823 O O . TRP B 1 105 ? 7.078 41.594 15.664 1 97.44 105 TRP B O 1
ATOM 3833 N N . VAL B 1 106 ? 5.574 41.969 14.039 1 97.19 106 VAL B N 1
ATOM 3834 C CA . VAL B 1 106 ? 4.555 42.312 15.031 1 97.19 106 VAL B CA 1
ATOM 3835 C C . VAL B 1 106 ? 3.281 41.5 14.742 1 97.19 106 VAL B C 1
ATOM 3837 O O . VAL B 1 106 ? 3.086 41.031 13.633 1 97.19 106 VAL B O 1
ATOM 3840 N N . SER B 1 107 ? 2.484 41.406 15.859 1 97.31 107 SER B N 1
ATOM 3841 C CA . SER B 1 107 ? 1.106 40.969 15.625 1 97.31 107 SER B CA 1
ATOM 3842 C C . SER B 1 107 ? 0.341 42 14.805 1 97.31 107 SER B C 1
ATOM 3844 O O . SER B 1 107 ? 0.456 43.219 15.039 1 97.31 107 SER B O 1
ATOM 3846 N N . PRO B 1 108 ? -0.405 41.594 13.875 1 97.94 108 PRO B N 1
ATOM 3847 C CA . PRO B 1 108 ? -1.056 42.531 12.945 1 97.94 108 PRO B CA 1
ATOM 3848 C C . PRO B 1 108 ? -1.9 43.562 13.664 1 97.94 108 PRO B C 1
ATOM 3850 O O . PRO B 1 108 ? -1.916 44.75 13.258 1 97.94 108 PRO B O 1
ATOM 3853 N N . PRO B 1 109 ? -2.572 43.281 14.711 1 97.38 109 PRO B N 1
ATOM 3854 C CA . PRO B 1 109 ? -3.35 44.312 15.391 1 97.38 109 PRO B CA 1
ATOM 3855 C C . PRO B 1 109 ? -2.496 45.5 15.812 1 97.38 109 PRO B C 1
ATOM 3857 O O . PRO B 1 109 ? -3.021 46.594 16.031 1 97.38 109 PRO B O 1
ATOM 3860 N N . ALA B 1 110 ? -1.255 45.344 15.898 1 96.56 110 ALA B N 1
ATOM 3861 C CA . ALA B 1 110 ? -0.346 46.469 16.188 1 96.56 110 ALA B CA 1
ATOM 3862 C C . ALA B 1 110 ? -0.457 47.562 15.133 1 96.56 110 ALA B C 1
ATOM 3864 O O . ALA B 1 110 ? -0.159 48.719 15.398 1 96.56 110 ALA B O 1
ATOM 3865 N N . ILE B 1 111 ? -0.866 47.219 13.984 1 97.81 111 ILE B N 1
ATOM 3866 C CA . ILE B 1 111 ? -1.063 48.156 12.891 1 97.81 111 ILE B CA 1
ATOM 3867 C C . ILE B 1 111 ? -2.045 49.25 13.32 1 97.81 111 ILE B C 1
ATOM 3869 O O . ILE B 1 111 ? -1.892 50.406 12.953 1 97.81 111 ILE B O 1
ATOM 3873 N N . ARG B 1 112 ? -2.979 48.938 14.125 1 96.69 112 ARG B N 1
ATOM 3874 C CA . ARG B 1 112 ? -4.023 49.875 14.555 1 96.69 112 ARG B CA 1
ATOM 3875 C C . ARG B 1 112 ? -3.527 50.75 15.688 1 96.69 112 ARG B C 1
ATOM 3877 O O . ARG B 1 112 ? -4.148 51.781 16 1 96.69 112 ARG B O 1
ATOM 3884 N N . GLU B 1 113 ? -2.426 50.375 16.203 1 95.69 113 GLU B N 1
ATOM 3885 C CA . GLU B 1 113 ? -1.943 51.062 17.406 1 95.69 113 GLU B CA 1
ATOM 3886 C C . GLU B 1 113 ? -0.714 51.906 17.094 1 95.69 113 GLU B C 1
ATOM 3888 O O . GLU B 1 113 ? -0.164 52.562 17.984 1 95.69 113 GLU B O 1
ATOM 3893 N N . ARG B 1 114 ? -0.357 51.906 15.867 1 96.88 114 ARG B N 1
ATOM 3894 C CA . ARG B 1 114 ? 0.842 52.656 15.461 1 96.88 114 ARG B CA 1
ATOM 3895 C C . ARG B 1 114 ? 0.511 53.719 14.422 1 96.88 114 ARG B C 1
ATOM 3897 O O . ARG B 1 114 ? -0.583 53.719 13.852 1 96.88 114 ARG B O 1
ATOM 3904 N N . GLU B 1 115 ? 1.475 54.656 14.305 1 97.31 115 GLU B N 1
ATOM 3905 C CA . GLU B 1 115 ? 1.366 55.625 13.211 1 97.31 115 GLU B CA 1
ATOM 3906 C C . GLU B 1 115 ? 1.797 55 11.883 1 97.31 115 GLU B C 1
ATOM 3908 O O . GLU B 1 115 ? 2.986 55 11.562 1 97.31 115 GLU B O 1
ATOM 3913 N N . THR B 1 116 ? 0.779 54.594 11.102 1 98 116 THR B N 1
ATOM 3914 C CA . THR B 1 116 ? 1.06 53.875 9.852 1 98 116 THR B CA 1
ATOM 3915 C C . THR B 1 116 ? 0.729 54.75 8.648 1 98 116 THR B C 1
ATOM 3917 O O . THR B 1 116 ? 0.166 55.844 8.805 1 98 116 THR B O 1
ATOM 3920 N N . VAL B 1 117 ? 1.189 54.312 7.484 1 97.19 117 VAL B N 1
ATOM 3921 C CA . VAL B 1 117 ? 0.68 54.906 6.254 1 97.19 117 VAL B CA 1
ATOM 3922 C C . VAL B 1 117 ? -0.836 54.719 6.188 1 97.19 117 VAL B C 1
ATOM 3924 O O . VAL B 1 117 ? -1.392 53.812 6.785 1 97.19 117 VAL B O 1
ATOM 3927 N N . PRO B 1 118 ? -1.482 55.656 5.52 1 96.44 118 PRO B N 1
ATOM 3928 C CA . PRO B 1 118 ? -2.943 55.594 5.445 1 96.44 118 PRO B CA 1
ATOM 3929 C C . PRO B 1 118 ? -3.434 54.281 4.832 1 96.44 118 PRO B C 1
ATOM 3931 O O . PRO B 1 118 ? -2.852 53.781 3.859 1 96.44 118 PRO B O 1
ATOM 3934 N N . GLY B 1 119 ? -4.457 53.656 5.508 1 96.56 119 GLY B N 1
ATOM 3935 C CA . GLY B 1 119 ? -5.16 52.531 4.926 1 96.56 119 GLY B CA 1
ATOM 3936 C C . GLY B 1 119 ? -4.461 51.219 5.172 1 96.56 119 GLY B C 1
ATOM 3937 O O . GLY B 1 119 ? -4.867 50.188 4.629 1 96.56 119 GLY B O 1
ATOM 3938 N N . LEU B 1 120 ? -3.453 51.188 5.98 1 98.06 120 LEU B N 1
ATOM 3939 C CA . LEU B 1 120 ? -2.648 50 6.133 1 98.06 120 LEU B CA 1
ATOM 3940 C C . LEU B 1 120 ? -3.48 48.844 6.727 1 98.06 120 LEU B C 1
ATOM 3942 O O . LEU B 1 120 ? -3.348 47.688 6.312 1 98.06 120 LEU B O 1
ATOM 3946 N N . TRP B 1 121 ? -4.332 49.094 7.695 1 98 121 TRP B N 1
ATOM 3947 C CA . TRP B 1 121 ? -5.16 48.031 8.297 1 98 121 TRP B CA 1
ATOM 3948 C C . TRP B 1 121 ? -6.148 47.469 7.285 1 98 121 TRP B C 1
ATOM 3950 O O . TRP B 1 121 ? -6.352 46.25 7.215 1 98 121 TRP B O 1
ATOM 3960 N N . ALA B 1 122 ? -6.734 48.375 6.535 1 97.44 122 ALA B N 1
ATOM 3961 C CA . ALA B 1 122 ? -7.668 47.938 5.5 1 97.44 122 ALA B CA 1
ATOM 3962 C C . ALA B 1 122 ? -6.969 47.031 4.484 1 97.44 122 ALA B C 1
ATOM 3964 O O . ALA B 1 122 ? -7.551 46.062 4.008 1 97.44 122 ALA B O 1
ATOM 3965 N N . ALA B 1 123 ? -5.777 47.406 4.148 1 98 123 ALA B N 1
ATOM 3966 C CA . ALA B 1 123 ? -4.984 46.562 3.234 1 98 123 ALA B CA 1
ATOM 3967 C C . ALA B 1 123 ? -4.688 45.219 3.838 1 98 123 ALA B C 1
ATOM 3969 O O . ALA B 1 123 ? -4.785 44.188 3.154 1 98 123 ALA B O 1
ATOM 3970 N N . TYR B 1 124 ? -4.359 45.188 5.094 1 98.19 124 TYR B N 1
ATOM 3971 C CA . TYR B 1 124 ? -4.105 43.938 5.77 1 98.19 124 TYR B CA 1
ATOM 3972 C C . TYR B 1 124 ? -5.363 43.062 5.82 1 98.19 124 TYR B C 1
ATOM 3974 O O . TYR B 1 124 ? -5.316 41.875 5.539 1 98.19 124 TYR B O 1
ATOM 3982 N N . GLU B 1 125 ? -6.434 43.656 6.164 1 97.69 125 GLU B N 1
ATOM 3983 C CA . GLU B 1 125 ? -7.695 42.938 6.258 1 97.69 125 GLU B CA 1
ATOM 3984 C C . GLU B 1 125 ? -8.039 42.25 4.941 1 97.69 125 GLU B C 1
ATOM 3986 O O . GLU B 1 125 ? -8.625 41.156 4.934 1 97.69 125 GLU B O 1
ATOM 3991 N N . ALA B 1 126 ? -7.633 42.844 3.881 1 97.62 126 ALA B N 1
ATOM 3992 C CA . ALA B 1 126 ? -7.953 42.344 2.551 1 97.62 126 ALA B CA 1
ATOM 3993 C C . ALA B 1 126 ? -7.203 41.031 2.273 1 97.62 126 ALA B C 1
ATOM 3995 O O . ALA B 1 126 ? -7.57 40.281 1.37 1 97.62 126 ALA B O 1
ATOM 3996 N N . VAL B 1 127 ? -6.168 40.75 3.074 1 98.06 127 VAL B N 1
ATOM 3997 C CA . VAL B 1 127 ? -5.383 39.562 2.789 1 98.06 127 VAL B CA 1
ATOM 3998 C C . VAL B 1 127 ? -5.359 38.656 4.016 1 98.06 127 VAL B C 1
ATOM 4000 O O . VAL B 1 127 ? -4.824 37.531 3.967 1 98.06 127 VAL B O 1
ATOM 4003 N N . ALA B 1 128 ? -5.902 39.125 5.125 1 97.81 128 ALA B N 1
ATOM 4004 C CA . ALA B 1 128 ? -5.934 38.344 6.359 1 97.81 128 ALA B CA 1
ATOM 4005 C C . ALA B 1 128 ? -6.805 37.094 6.203 1 97.81 128 ALA B C 1
ATOM 4007 O O . ALA B 1 128 ? -7.715 37.062 5.371 1 97.81 128 ALA B O 1
ATOM 4008 N N . PRO B 1 129 ? -6.469 36.031 6.953 1 97.44 129 PRO B N 1
ATOM 4009 C CA . PRO B 1 129 ? -7.371 34.875 6.91 1 97.44 129 PRO B CA 1
ATOM 4010 C C . PRO B 1 129 ? -8.758 35.188 7.477 1 97.44 129 PRO B C 1
ATOM 4012 O O . PRO B 1 129 ? -8.898 36.094 8.297 1 97.44 129 PRO B O 1
ATOM 4015 N N . THR B 1 130 ? -9.75 34.5 6.98 1 97.25 130 THR B N 1
ATOM 4016 C CA . THR B 1 130 ? -11.141 34.625 7.414 1 97.25 130 THR B CA 1
ATOM 4017 C C . THR B 1 130 ? -11.688 33.281 7.836 1 97.25 130 THR B C 1
ATOM 4019 O O . THR B 1 130 ? -11 32.25 7.719 1 97.25 130 THR B O 1
ATOM 4022 N N . VAL B 1 131 ? -12.883 33.25 8.398 1 97.88 131 VAL B N 1
ATOM 4023 C CA . VAL B 1 131 ? -13.555 32 8.719 1 97.88 131 VAL B CA 1
ATOM 4024 C C . VAL B 1 131 ? -13.672 31.141 7.465 1 97.88 131 VAL B C 1
ATOM 4026 O O . VAL B 1 131 ? -13.469 29.922 7.52 1 97.88 131 VAL B O 1
ATOM 4029 N N . THR B 1 132 ? -13.906 31.797 6.355 1 96.44 132 THR B N 1
ATOM 4030 C CA . THR B 1 132 ? -14.039 31.094 5.09 1 96.44 132 THR B CA 1
ATOM 4031 C C . THR B 1 132 ? -12.711 30.469 4.676 1 96.44 132 THR B C 1
ATOM 4033 O O . THR B 1 132 ? -12.68 29.344 4.176 1 96.44 132 THR B O 1
ATOM 4036 N N . THR B 1 133 ? -11.594 31.172 4.883 1 94.69 133 THR B N 1
ATOM 4037 C CA . THR B 1 133 ? -10.266 30.641 4.609 1 94.69 133 THR B CA 1
ATOM 4038 C C . THR B 1 133 ? -10.031 29.359 5.383 1 94.69 133 THR B C 1
ATOM 4040 O O . THR B 1 133 ? -9.547 28.359 4.82 1 94.69 133 THR B O 1
ATOM 4043 N N . VAL B 1 134 ? -10.391 29.297 6.602 1 95.75 134 VAL B N 1
ATOM 4044 C CA . VAL B 1 134 ? -10.195 28.141 7.473 1 95.75 134 VAL B CA 1
ATOM 4045 C C . VAL B 1 134 ? -11.133 27.016 7.051 1 95.75 134 VAL B C 1
ATOM 4047 O O . VAL B 1 134 ? -10.719 25.859 6.957 1 95.75 134 VAL B O 1
ATOM 4050 N N . ALA B 1 135 ? -12.336 27.328 6.68 1 94.94 135 ALA B N 1
ATOM 4051 C CA . ALA B 1 135 ? -13.375 26.344 6.383 1 94.94 135 ALA B CA 1
ATOM 4052 C C . ALA B 1 135 ? -13.117 25.656 5.047 1 94.94 135 ALA B C 1
ATOM 4054 O O . ALA B 1 135 ? -13.492 24.5 4.855 1 94.94 135 ALA B O 1
ATOM 4055 N N . THR B 1 136 ? -12.375 26.359 4.125 1 92.5 136 THR B N 1
ATOM 4056 C CA . THR B 1 136 ? -12.352 25.844 2.76 1 92.5 136 THR B CA 1
ATOM 4057 C C . THR B 1 136 ? -10.953 25.359 2.389 1 92.5 136 THR B C 1
ATOM 4059 O O . THR B 1 136 ? -10.758 24.75 1.328 1 92.5 136 THR B O 1
ATOM 4062 N N . ASP B 1 137 ? -10.023 25.578 3.254 1 89.38 137 ASP B N 1
ATOM 4063 C CA . ASP B 1 137 ? -8.656 25.141 2.969 1 89.38 137 ASP B CA 1
ATOM 4064 C C . ASP B 1 137 ? -8.539 23.625 2.98 1 89.38 137 ASP B C 1
ATOM 4066 O O . ASP B 1 137 ? -8.766 22.984 4.012 1 89.38 137 ASP B O 1
ATOM 4070 N N . THR B 1 138 ? -8.203 23.016 1.887 1 79 138 THR B N 1
ATOM 4071 C CA . THR B 1 138 ? -8.062 21.578 1.791 1 79 138 THR B CA 1
ATOM 4072 C C . THR B 1 138 ? -6.605 21.188 1.583 1 79 138 THR B C 1
ATOM 4074 O O . THR B 1 138 ? -6.301 20.016 1.295 1 79 138 THR B O 1
ATOM 4077 N N . VAL B 1 139 ? -5.73 22.109 1.685 1 75.69 139 VAL B N 1
ATOM 4078 C CA . VAL B 1 139 ? -4.324 21.906 1.358 1 75.69 139 VAL B CA 1
ATOM 4079 C C . VAL B 1 139 ? -3.52 21.703 2.641 1 75.69 139 VAL B C 1
ATOM 4081 O O . VAL B 1 139 ? -2.652 20.828 2.709 1 75.69 139 VAL B O 1
ATOM 4084 N N . HIS B 1 140 ? -3.861 22.391 3.67 1 82.5 140 HIS B N 1
ATOM 4085 C CA . HIS B 1 140 ? -3.002 22.406 4.848 1 82.5 140 HIS B CA 1
ATOM 4086 C C . HIS B 1 140 ? -3.559 21.531 5.957 1 82.5 140 HIS B C 1
ATOM 4088 O O . HIS B 1 140 ? -4.754 21.219 5.973 1 82.5 140 HIS B O 1
ATOM 4094 N N . GLY B 1 141 ? -2.699 21.203 6.902 1 81.94 141 GLY B N 1
ATOM 4095 C CA . GLY B 1 141 ? -3.062 20.375 8.039 1 81.94 141 GLY B CA 1
ATOM 4096 C C . GLY B 1 141 ? -3.625 21.172 9.203 1 81.94 141 GLY B C 1
ATOM 4097 O O . GLY B 1 141 ? -3.693 22.391 9.148 1 81.94 141 GLY B O 1
ATOM 4098 N N . SER B 1 142 ? -4 20.484 10.227 1 88.06 142 SER B N 1
ATOM 4099 C CA . SER B 1 142 ? -4.707 21.062 11.359 1 88.06 142 SER B CA 1
ATOM 4100 C C . SER B 1 142 ? -3.809 22.016 12.141 1 88.06 142 SER B C 1
ATOM 4102 O O . SER B 1 142 ? -4.281 23 12.703 1 88.06 142 SER B O 1
ATOM 4104 N N . ALA B 1 143 ? -2.521 21.719 12.234 1 87.75 143 ALA B N 1
ATOM 4105 C CA . ALA B 1 143 ? -1.613 22.609 12.938 1 87.75 143 ALA B CA 1
ATOM 4106 C C . ALA B 1 143 ? -1.595 24 12.289 1 87.75 143 ALA B C 1
ATOM 4108 O O . ALA B 1 143 ? -1.675 25.016 12.977 1 87.75 143 ALA B O 1
ATOM 4109 N N . TRP B 1 144 ? -1.517 23.984 11.008 1 88.12 144 TRP B N 1
ATOM 4110 C CA . TRP B 1 144 ? -1.521 25.234 10.258 1 88.12 144 TRP B CA 1
ATOM 4111 C C . TRP B 1 144 ? -2.873 25.938 10.367 1 88.12 144 TRP B C 1
ATOM 4113 O O . TRP B 1 144 ? -2.938 27.125 10.68 1 88.12 144 TRP B O 1
ATOM 4123 N N . LEU B 1 145 ? -3.904 25.234 10.164 1 92.62 145 LEU B N 1
ATOM 4124 C CA . LEU B 1 145 ? -5.234 25.828 10.117 1 92.62 145 LEU B CA 1
ATOM 4125 C C . LEU B 1 145 ? -5.652 26.344 11.492 1 92.62 145 LEU B C 1
ATOM 4127 O O . LEU B 1 145 ? -6.379 27.328 11.602 1 92.62 145 LEU B O 1
ATOM 4131 N N . SER B 1 146 ? -5.234 25.656 12.531 1 95.88 146 SER B N 1
ATOM 4132 C CA . SER B 1 146 ? -5.574 26.125 13.867 1 95.88 146 SER B CA 1
ATOM 4133 C C . SER B 1 146 ? -4.902 27.469 14.164 1 95.88 146 SER B C 1
ATOM 4135 O O . SER B 1 146 ? -5.465 28.297 14.867 1 95.88 146 SER B O 1
ATOM 4137 N N . LEU B 1 147 ? -3.75 27.656 13.625 1 94.94 147 LEU B N 1
ATOM 4138 C CA . LEU B 1 147 ? -3.076 28.938 13.766 1 94.94 147 LEU B CA 1
ATOM 4139 C C . LEU B 1 147 ? -3.836 30.031 13.023 1 94.94 147 LEU B C 1
ATOM 4141 O O . LEU B 1 147 ? -3.996 31.141 13.531 1 94.94 147 LEU B O 1
ATOM 4145 N N . ARG B 1 148 ? -4.238 29.672 11.836 1 96.75 148 ARG B N 1
ATOM 4146 C CA . ARG B 1 148 ? -5.012 30.641 11.07 1 96.75 148 ARG B CA 1
ATOM 4147 C C . ARG B 1 148 ? -6.309 31 11.789 1 96.75 148 ARG B C 1
ATOM 4149 O O . ARG B 1 148 ? -6.73 32.156 11.773 1 96.75 148 ARG B O 1
ATOM 4156 N N . ALA B 1 149 ? -6.91 30.062 12.383 1 98.19 149 ALA B N 1
ATOM 4157 C CA . ALA B 1 149 ? -8.125 30.312 13.148 1 98.19 149 ALA B CA 1
ATOM 4158 C C . ALA B 1 149 ? -7.859 31.312 14.273 1 98.19 149 ALA B C 1
ATOM 4160 O O . ALA B 1 149 ? -8.648 32.219 14.508 1 98.19 149 ALA B O 1
ATOM 4161 N N . LEU B 1 150 ? -6.797 31.125 14.953 1 98.12 150 LEU B N 1
ATOM 4162 C CA . LEU B 1 150 ? -6.434 32.031 16.047 1 98.12 150 LEU B CA 1
ATOM 4163 C C . LEU B 1 150 ? -6.133 33.438 15.523 1 98.12 150 LEU B C 1
ATOM 4165 O O . LEU B 1 150 ? -6.43 34.406 16.188 1 98.12 150 LEU B O 1
ATOM 4169 N N . GLU B 1 151 ? -5.539 33.469 14.344 1 98.12 151 GLU B N 1
ATOM 4170 C CA . GLU B 1 151 ? -5.316 34.781 13.711 1 98.12 151 GLU B CA 1
ATOM 4171 C C . GLU B 1 151 ? -6.637 35.5 13.445 1 98.12 151 GLU B C 1
ATOM 4173 O O . GLU B 1 151 ? -6.754 36.688 13.695 1 98.12 151 GLU B O 1
ATOM 4178 N N . VAL B 1 152 ? -7.555 34.781 12.914 1 98.56 152 VAL B N 1
ATOM 4179 C CA . VAL B 1 152 ? -8.867 35.344 12.641 1 98.56 152 VAL B CA 1
ATOM 4180 C C . VAL B 1 152 ? -9.484 35.875 13.93 1 98.56 152 VAL B C 1
ATOM 4182 O O . VAL B 1 152 ? -9.984 37 13.977 1 98.56 152 VAL B O 1
ATOM 4185 N N . LEU B 1 153 ? -9.445 35.062 14.945 1 98.5 153 LEU B N 1
ATOM 4186 C CA . LEU B 1 153 ? -10.023 35.438 16.234 1 98.5 153 LEU B CA 1
ATOM 4187 C C . LEU B 1 153 ? -9.344 36.688 16.797 1 98.5 153 LEU B C 1
ATOM 4189 O O . LEU B 1 153 ? -10.016 37.625 17.234 1 98.5 153 LEU B O 1
ATOM 4193 N N . ARG B 1 154 ? -8.062 36.688 16.797 1 98.25 154 ARG B N 1
ATOM 4194 C CA . ARG B 1 154 ? -7.25 37.781 17.266 1 98.25 154 ARG B CA 1
ATOM 4195 C C . ARG B 1 154 ? -7.617 39.062 16.531 1 98.25 154 ARG B C 1
ATOM 4197 O O . ARG B 1 154 ? -7.852 40.094 17.156 1 98.25 154 ARG B O 1
ATOM 4204 N N . ASP B 1 155 ? -7.66 39 15.234 1 98.25 155 ASP B N 1
ATOM 4205 C CA . ASP B 1 155 ? -7.895 40.156 14.414 1 98.25 155 ASP B CA 1
ATOM 4206 C C . ASP B 1 155 ? -9.32 40.688 14.586 1 98.25 155 ASP B C 1
ATOM 4208 O O . ASP B 1 155 ? -9.555 41.906 14.602 1 98.25 155 ASP B O 1
ATOM 4212 N N . ARG B 1 156 ? -10.242 39.781 14.672 1 97.88 156 ARG B N 1
ATOM 4213 C CA . ARG B 1 156 ? -11.617 40.188 14.93 1 97.88 156 ARG B CA 1
ATOM 4214 C C . ARG B 1 156 ? -11.75 40.844 16.297 1 97.88 156 ARG B C 1
ATOM 4216 O O . ARG B 1 156 ? -12.469 41.844 16.453 1 97.88 156 ARG B O 1
ATOM 4223 N N . ALA B 1 157 ? -11.156 40.312 17.266 1 98 157 ALA B N 1
ATOM 4224 C CA . ALA B 1 157 ? -11.203 40.875 18.625 1 98 157 ALA B CA 1
ATOM 4225 C C . ALA B 1 157 ? -10.641 42.281 18.656 1 98 157 ALA B C 1
ATOM 4227 O O . ALA B 1 157 ? -11.094 43.125 19.438 1 98 157 ALA B O 1
ATOM 4228 N N . ALA B 1 158 ? -9.688 42.531 17.812 1 96.88 158 ALA B N 1
ATOM 4229 C CA . ALA B 1 158 ? -9.023 43.812 17.766 1 96.88 158 ALA B CA 1
ATOM 4230 C C . ALA B 1 158 ? -9.977 44.906 17.266 1 96.88 158 ALA B C 1
ATOM 4232 O O . ALA B 1 158 ? -9.773 46.094 17.531 1 96.88 158 ALA B O 1
ATOM 4233 N N . VAL B 1 159 ? -11.055 44.562 16.562 1 96.75 159 VAL B N 1
ATOM 4234 C CA . VAL B 1 159 ? -11.914 45.562 15.953 1 96.75 159 VAL B CA 1
ATOM 4235 C C . VAL B 1 159 ? -13.336 45.438 16.5 1 96.75 159 VAL B C 1
ATOM 4237 O O . VAL B 1 159 ? -14.195 46.281 16.203 1 96.75 159 VAL B O 1
ATOM 4240 N N . ALA B 1 160 ? -13.578 44.406 17.266 1 96.62 160 ALA B N 1
ATOM 4241 C CA . ALA B 1 160 ? -14.93 44.156 17.734 1 96.62 160 ALA B CA 1
ATOM 4242 C C . ALA B 1 160 ? -15.352 45.156 18.797 1 96.62 160 ALA B C 1
ATOM 4244 O O . ALA B 1 160 ? -14.539 45.594 19.625 1 96.62 160 ALA B O 1
ATOM 4245 N N . ASP B 1 161 ? -16.672 45.438 18.875 1 94.94 161 ASP B N 1
ATOM 4246 C CA . ASP B 1 161 ? -17.234 46.375 19.828 1 94.94 161 ASP B CA 1
ATOM 4247 C C . ASP B 1 161 ? -17.453 45.75 21.188 1 94.94 161 ASP B C 1
ATOM 4249 O O . ASP B 1 161 ? -17.391 46.406 22.219 1 94.94 161 ASP B O 1
ATOM 4253 N N . ASP B 1 162 ? -17.797 44.438 21.141 1 96.06 162 ASP B N 1
ATOM 4254 C CA . ASP B 1 162 ? -18.078 43.75 22.391 1 96.06 162 ASP B CA 1
ATOM 4255 C C . ASP B 1 162 ? -17.781 42.281 22.266 1 96.06 162 ASP B C 1
ATOM 4257 O O . ASP B 1 162 ? -17.359 41.781 21.203 1 96.06 162 ASP B O 1
ATOM 4261 N N . HIS B 1 163 ? -17.969 41.688 23.391 1 95.38 163 HIS B N 1
ATOM 4262 C CA . HIS B 1 163 ? -17.625 40.25 23.5 1 95.38 163 HIS B CA 1
ATOM 4263 C C . HIS B 1 163 ? -18.547 39.406 22.641 1 95.38 163 HIS B C 1
ATOM 4265 O O . HIS B 1 163 ? -18.109 38.375 22.094 1 95.38 163 HIS B O 1
ATOM 4271 N N . ALA B 1 164 ? -19.766 39.781 22.5 1 95.88 164 ALA B N 1
ATOM 4272 C CA . ALA B 1 164 ? -20.734 39 21.734 1 95.88 164 ALA B CA 1
ATOM 4273 C C . ALA B 1 164 ? -20.297 38.875 20.281 1 95.88 164 ALA B C 1
ATOM 4275 O O . ALA B 1 164 ? -20.484 37.812 19.672 1 95.88 164 ALA B O 1
ATOM 4276 N N . ALA B 1 165 ? -19.766 39.906 19.766 1 96.5 165 ALA B N 1
ATOM 4277 C CA . ALA B 1 165 ? -19.297 39.875 18.391 1 96.5 165 ALA B CA 1
ATOM 4278 C C . ALA B 1 165 ? -18.125 38.906 18.219 1 96.5 165 ALA B C 1
ATOM 4280 O O . ALA B 1 165 ? -18.047 38.188 17.234 1 96.5 165 ALA B O 1
ATOM 4281 N N . VAL B 1 166 ? -17.234 38.906 19.156 1 97.5 166 VAL B N 1
ATOM 4282 C CA . VAL B 1 166 ? -16.094 38.031 19.125 1 97.5 166 VAL B CA 1
ATOM 4283 C C . VAL B 1 166 ? -16.547 36.562 19.297 1 97.5 166 VAL B C 1
ATOM 4285 O O . VAL B 1 166 ? -16.062 35.688 18.594 1 97.5 166 VAL B O 1
ATOM 4288 N N . ALA B 1 167 ? -17.5 36.375 20.172 1 97.38 167 ALA B N 1
ATOM 4289 C CA . ALA B 1 167 ? -18.031 35.031 20.453 1 97.38 167 ALA B CA 1
ATOM 4290 C C . ALA B 1 167 ? -18.688 34.438 19.219 1 97.38 167 ALA B C 1
ATOM 4292 O O . ALA B 1 167 ? -18.609 33.219 18.984 1 97.38 167 ALA B O 1
ATOM 4293 N N . SER B 1 168 ? -19.344 35.25 18.484 1 97.31 168 SER B N 1
ATOM 4294 C CA . SER B 1 168 ? -19.969 34.781 17.25 1 97.31 168 SER B CA 1
ATOM 4295 C C . SER B 1 168 ? -18.938 34.25 16.266 1 97.31 168 SER B C 1
ATOM 4297 O O . SER B 1 168 ? -19.125 33.156 15.703 1 97.31 168 SER B O 1
ATOM 4299 N N . VAL B 1 169 ? -17.844 34.906 16.125 1 97.75 169 VAL B N 1
ATOM 4300 C CA . VAL B 1 169 ? -16.766 34.5 15.234 1 97.75 169 VAL B CA 1
ATOM 4301 C C . VAL B 1 169 ? -16.125 33.219 15.781 1 97.75 169 VAL B C 1
ATOM 4303 O O . VAL B 1 169 ? -15.781 32.312 15.023 1 97.75 169 VAL B O 1
ATOM 4306 N N . ALA B 1 170 ? -15.953 33.188 17.062 1 98.06 170 ALA B N 1
ATOM 4307 C CA . ALA B 1 170 ? -15.375 32 17.703 1 98.06 170 ALA B CA 1
ATOM 4308 C C . ALA B 1 170 ? -16.203 30.766 17.422 1 98.06 170 ALA B C 1
ATOM 4310 O O . ALA B 1 170 ? -15.656 29.688 17.156 1 98.06 170 ALA B O 1
ATOM 4311 N N . ARG B 1 171 ? -17.516 30.906 17.484 1 97.56 171 ARG B N 1
ATOM 4312 C CA . ARG B 1 171 ? -18.406 29.781 17.172 1 97.56 171 ARG B CA 1
ATOM 4313 C C . ARG B 1 171 ? -18.25 29.328 15.734 1 97.56 171 ARG B C 1
ATOM 4315 O O . ARG B 1 171 ? -18.203 28.141 15.453 1 97.56 171 ARG B O 1
ATOM 4322 N N . ASP B 1 172 ? -18.156 30.281 14.867 1 97.81 172 ASP B N 1
ATOM 4323 C CA . ASP B 1 172 ? -17.984 29.969 13.453 1 97.81 172 ASP B CA 1
ATOM 4324 C C . ASP B 1 172 ? -16.672 29.219 13.211 1 97.81 172 ASP B C 1
ATOM 4326 O O . ASP B 1 172 ? -16.609 28.281 12.422 1 97.81 172 ASP B O 1
ATOM 4330 N N . LEU B 1 173 ? -15.609 29.641 13.867 1 97.81 173 LEU B N 1
ATOM 4331 C CA . LEU B 1 173 ? -14.297 29.031 13.711 1 97.81 173 LEU B CA 1
ATOM 4332 C C . LEU B 1 173 ? -14.289 27.609 14.266 1 97.81 173 LEU B C 1
ATOM 4334 O O . LEU B 1 173 ? -13.742 26.688 13.648 1 97.81 173 LEU B O 1
ATOM 4338 N N . ARG B 1 174 ? -14.867 27.453 15.406 1 95 174 ARG B N 1
ATOM 4339 C CA . ARG B 1 174 ? -14.961 26.156 16.047 1 95 174 ARG B CA 1
ATOM 4340 C C . ARG B 1 174 ? -15.633 25.141 15.125 1 95 174 ARG B C 1
ATOM 4342 O O . ARG B 1 174 ? -15.242 23.969 15.078 1 95 174 ARG B O 1
ATOM 4349 N N . ASP B 1 175 ? -16.578 25.594 14.391 1 93.62 175 ASP B N 1
ATOM 4350 C CA . ASP B 1 175 ? -17.406 24.703 13.586 1 93.62 175 ASP B CA 1
ATOM 4351 C C . ASP B 1 175 ? -16.891 24.594 12.156 1 93.62 175 ASP B C 1
ATOM 4353 O O . ASP B 1 175 ? -17.375 23.781 11.367 1 93.62 175 ASP B O 1
ATOM 4357 N N . ALA B 1 176 ? -15.844 25.344 11.883 1 94.44 176 ALA B N 1
ATOM 4358 C CA . ALA B 1 176 ? -15.352 25.453 10.508 1 94.44 176 ALA B CA 1
ATOM 4359 C C . ALA B 1 176 ? -14.742 24.141 10.039 1 94.44 176 ALA B C 1
ATOM 4361 O O . ALA B 1 176 ? -14.836 23.797 8.859 1 94.44 176 ALA B O 1
ATOM 4362 N N . ARG B 1 177 ? -14.094 23.469 10.992 1 92.19 177 ARG B N 1
ATOM 4363 C CA . ARG B 1 177 ? -13.438 22.203 10.688 1 92.19 177 ARG B CA 1
ATOM 4364 C C . ARG B 1 177 ? -13.711 21.172 11.773 1 92.19 177 ARG B C 1
ATOM 4366 O O . ARG B 1 177 ? -12.82 20.828 12.555 1 92.19 177 ARG B O 1
ATOM 4373 N N . PRO B 1 178 ? -14.852 20.547 11.758 1 88.94 178 PRO B N 1
ATOM 4374 C CA . PRO B 1 178 ? -15.242 19.656 12.859 1 88.94 178 PRO B CA 1
ATOM 4375 C C . PRO B 1 178 ? -14.297 18.469 13.023 1 88.94 178 PRO B C 1
ATOM 4377 O O . PRO B 1 178 ? -14.141 17.953 14.133 1 88.94 178 PRO B O 1
ATOM 4380 N N . SER B 1 179 ? -13.609 18.125 11.977 1 88.38 179 SER B N 1
ATOM 4381 C CA . SER B 1 179 ? -12.727 16.969 12.031 1 88.38 179 SER B CA 1
ATOM 4382 C C . SER B 1 179 ? -11.359 17.328 12.602 1 88.38 179 SER B C 1
ATOM 4384 O O . SER B 1 179 ? -10.57 16.453 12.945 1 88.38 179 SER B O 1
ATOM 4386 N N . MET B 1 180 ? -11.078 18.609 12.672 1 91.38 180 MET B N 1
ATOM 4387 C CA . MET B 1 180 ? -9.773 19.062 13.148 1 91.38 180 MET B CA 1
ATOM 4388 C C . MET B 1 180 ? -9.859 19.594 14.57 1 91.38 180 MET B C 1
ATOM 4390 O O . MET B 1 180 ? -10.078 20.797 14.773 1 91.38 180 MET B O 1
ATOM 4394 N N . ALA B 1 181 ? -9.617 18.734 15.477 1 94.62 181 ALA B N 1
ATOM 4395 C CA . ALA B 1 181 ? -9.805 19.031 16.891 1 94.62 181 ALA B CA 1
ATOM 4396 C C . ALA B 1 181 ? -8.961 20.234 17.312 1 94.62 181 ALA B C 1
ATOM 4398 O O . ALA B 1 181 ? -9.375 21.016 18.172 1 94.62 181 ALA B O 1
ATOM 4399 N N . ALA B 1 182 ? -7.777 20.328 16.75 1 95.94 182 ALA B N 1
ATOM 4400 C CA . ALA B 1 182 ? -6.859 21.391 17.156 1 95.94 182 ALA B CA 1
ATOM 4401 C C . ALA B 1 182 ? -7.484 22.766 16.922 1 95.94 182 ALA B C 1
ATOM 4403 O O . ALA B 1 182 ? -7.25 23.703 17.703 1 95.94 182 ALA B O 1
ATOM 4404 N N . VAL B 1 183 ? -8.273 22.922 15.859 1 96.5 183 VAL B N 1
ATOM 4405 C CA . VAL B 1 183 ? -8.898 24.203 15.555 1 96.5 183 VAL B CA 1
ATOM 4406 C C . VAL B 1 183 ? -9.867 24.594 16.672 1 96.5 183 VAL B C 1
ATOM 4408 O O . VAL B 1 183 ? -9.711 25.641 17.297 1 96.5 183 VAL B O 1
ATOM 4411 N N . ALA B 1 184 ? -10.773 23.734 16.984 1 96.5 184 ALA B N 1
ATOM 4412 C CA . ALA B 1 184 ? -11.773 24.016 18.016 1 96.5 184 ALA B CA 1
ATOM 4413 C C . ALA B 1 184 ? -11.117 24.172 19.375 1 96.5 184 ALA B C 1
ATOM 4415 O O . ALA B 1 184 ? -11.461 25.078 20.141 1 96.5 184 ALA B O 1
ATOM 4416 N N . ASN B 1 185 ? -10.195 23.297 19.703 1 97.69 185 ASN B N 1
ATOM 4417 C CA . ASN B 1 185 ? -9.586 23.297 21.016 1 97.69 185 ASN B CA 1
ATOM 4418 C C . ASN B 1 185 ? -8.82 24.578 21.297 1 97.69 185 ASN B C 1
ATOM 4420 O O . ASN B 1 185 ? -8.883 25.125 22.391 1 97.69 185 ASN B O 1
ATOM 4424 N N . ARG B 1 186 ? -8.141 25.062 20.312 1 97.69 186 ARG B N 1
ATOM 4425 C CA . ARG B 1 186 ? -7.359 26.281 20.531 1 97.69 186 ARG B CA 1
ATOM 4426 C C . ARG B 1 186 ? -8.266 27.516 20.578 1 97.69 186 ARG B C 1
ATOM 4428 O O . ARG B 1 186 ? -8.023 28.422 21.375 1 97.69 186 ARG B O 1
ATOM 4435 N N . VAL B 1 187 ? -9.289 27.531 19.766 1 98.06 187 VAL B N 1
ATOM 4436 C CA . VAL B 1 187 ? -10.266 28.609 19.828 1 98.06 187 VAL B CA 1
ATOM 4437 C C . VAL B 1 187 ? -10.945 28.609 21.203 1 98.06 187 VAL B C 1
ATOM 4439 O O . VAL B 1 187 ? -11.047 29.656 21.844 1 98.06 187 VAL B O 1
ATOM 4442 N N . ASN B 1 188 ? -11.359 27.453 21.625 1 97.75 188 ASN B N 1
ATOM 4443 C CA . ASN B 1 188 ? -11.992 27.328 22.938 1 97.75 188 ASN B CA 1
ATOM 4444 C C . ASN B 1 188 ? -11.062 27.797 24.047 1 97.75 188 ASN B C 1
ATOM 4446 O O . ASN B 1 188 ? -11.5 28.453 24.984 1 97.75 188 ASN B O 1
ATOM 4450 N N . ARG B 1 189 ? -9.867 27.422 23.984 1 97.5 189 ARG B N 1
ATOM 4451 C CA . ARG B 1 189 ? -8.898 27.828 25 1 97.5 189 ARG B CA 1
ATOM 4452 C C . ARG B 1 189 ? -8.797 29.344 25.078 1 97.5 189 ARG B C 1
ATOM 4454 O O . ARG B 1 189 ? -8.773 29.922 26.172 1 97.5 189 ARG B O 1
ATOM 4461 N N . ALA B 1 190 ? -8.789 30.031 23.938 1 97.75 190 ALA B N 1
ATOM 4462 C CA . ALA B 1 190 ? -8.688 31.5 23.891 1 97.75 190 ALA B CA 1
ATOM 4463 C C . ALA B 1 190 ? -9.938 32.156 24.469 1 97.75 190 ALA B C 1
ATOM 4465 O O . ALA B 1 190 ? -9.867 33.25 25.031 1 97.75 190 ALA B O 1
ATOM 4466 N N . MET B 1 191 ? -11.039 31.469 24.438 1 97.56 191 MET B N 1
ATOM 4467 C CA . MET B 1 191 ? -12.312 32.062 24.844 1 97.56 191 MET B CA 1
ATOM 4468 C C . MET B 1 191 ? -12.633 31.703 26.297 1 97.56 191 MET B C 1
ATOM 4470 O O . MET B 1 191 ? -13.523 32.312 26.891 1 97.56 191 MET B O 1
ATOM 4474 N N . SER B 1 192 ? -12.023 30.781 26.906 1 94.94 192 SER B N 1
ATOM 4475 C CA . SER B 1 192 ? -12.461 30.125 28.125 1 94.94 192 SER B CA 1
ATOM 4476 C C . SER B 1 192 ? -12.18 31 29.344 1 94.94 192 SER B C 1
ATOM 4478 O O . SER B 1 192 ? -12.727 30.766 30.422 1 94.94 192 SER B O 1
ATOM 4480 N N . ALA B 1 193 ? -11.547 32.062 29.312 1 88 193 ALA B N 1
ATOM 4481 C CA . ALA B 1 193 ? -11.18 32.875 30.484 1 88 193 ALA B CA 1
ATOM 4482 C C . ALA B 1 193 ? -12.344 33.719 30.969 1 88 193 ALA B C 1
ATOM 4484 O O . ALA B 1 193 ? -13.289 33.969 30.203 1 88 193 ALA B O 1
ATOM 4485 N N . ALA B 1 194 ? -12.195 34.156 32.188 1 84.62 194 ALA B N 1
ATOM 4486 C CA . ALA B 1 194 ? -13.25 34.906 32.844 1 84.62 194 ALA B CA 1
ATOM 4487 C C . ALA B 1 194 ? -13.391 36.312 32.25 1 84.62 194 ALA B C 1
ATOM 4489 O O . ALA B 1 194 ? -14.508 36.812 32.125 1 84.62 194 ALA B O 1
ATOM 4490 N N . ASP B 1 195 ? -12.336 36.875 31.875 1 89.5 195 ASP B N 1
ATOM 4491 C CA . ASP B 1 195 ? -12.383 38.219 31.281 1 89.5 195 ASP B CA 1
ATOM 4492 C C . ASP B 1 195 ? -12.898 38.125 29.844 1 89.5 195 ASP B C 1
ATOM 4494 O O . ASP B 1 195 ? -12.18 37.688 28.938 1 89.5 195 ASP B O 1
ATOM 4498 N N . ARG B 1 196 ? -14.109 38.656 29.688 1 92.19 196 ARG B N 1
ATOM 4499 C CA . ARG B 1 196 ? -14.789 38.5 28.406 1 92.19 196 ARG B CA 1
ATOM 4500 C C . ARG B 1 196 ? -14.844 39.844 27.656 1 92.19 196 ARG B C 1
ATOM 4502 O O . ARG B 1 196 ? -15.906 40.25 27.188 1 92.19 196 ARG B O 1
ATOM 4509 N N . THR B 1 197 ? -13.727 40.469 27.562 1 96.12 197 THR B N 1
ATOM 4510 C CA . THR B 1 197 ? -13.602 41.656 26.734 1 96.12 197 THR B CA 1
ATOM 4511 C C . THR B 1 197 ? -12.875 41.312 25.422 1 96.12 197 THR B C 1
ATOM 4513 O O . THR B 1 197 ? -12.023 40.406 25.391 1 96.12 197 THR B O 1
ATOM 4516 N N . PRO B 1 198 ? -13.195 42.031 24.438 1 97.06 198 PRO B N 1
ATOM 4517 C CA . PRO B 1 198 ? -12.477 41.812 23.188 1 97.06 198 PRO B CA 1
ATOM 4518 C C . PRO B 1 198 ? -10.961 41.938 23.344 1 97.06 198 PRO B C 1
ATOM 4520 O O . PRO B 1 198 ? -10.211 41.094 22.812 1 97.06 198 PRO B O 1
ATOM 4523 N N . ALA B 1 199 ? -10.547 42.844 24.125 1 96.44 199 ALA B N 1
ATOM 4524 C CA . ALA B 1 199 ? -9.117 43.062 24.344 1 96.44 199 ALA B CA 1
ATOM 4525 C C . ALA B 1 199 ? -8.492 41.844 25.016 1 96.44 199 ALA B C 1
ATOM 4527 O O . ALA B 1 199 ? -7.379 41.438 24.688 1 96.44 199 ALA B O 1
ATOM 4528 N N . ALA B 1 200 ? -9.195 41.344 25.969 1 97.25 200 ALA B N 1
ATOM 4529 C CA . ALA B 1 200 ? -8.703 40.156 26.672 1 97.25 200 ALA B CA 1
ATOM 4530 C C . ALA B 1 200 ? -8.617 38.938 25.719 1 97.25 200 ALA B C 1
ATOM 4532 O O . ALA B 1 200 ? -7.66 38.188 25.766 1 97.25 200 ALA B O 1
ATOM 4533 N N . VAL B 1 201 ? -9.648 38.781 24.891 1 97.75 201 VAL B N 1
ATOM 4534 C CA . VAL B 1 201 ? -9.672 37.688 23.938 1 97.75 201 VAL B CA 1
ATOM 4535 C C . VAL B 1 201 ? -8.516 37.844 22.953 1 97.75 201 VAL B C 1
ATOM 4537 O O . VAL B 1 201 ? -7.844 36.875 22.609 1 97.75 201 VAL B O 1
ATOM 4540 N N . ARG B 1 202 ? -8.258 39.031 22.438 1 97.81 202 ARG B N 1
ATOM 4541 C CA . ARG B 1 202 ? -7.133 39.312 21.547 1 97.81 202 ARG B CA 1
ATOM 4542 C C . ARG B 1 202 ? -5.82 38.844 22.172 1 97.81 202 ARG B C 1
ATOM 4544 O O . ARG B 1 202 ? -5.059 38.094 21.531 1 97.81 202 ARG B O 1
ATOM 4551 N N . THR B 1 203 ? -5.637 39.188 23.391 1 97.25 203 THR B N 1
ATOM 4552 C CA . THR B 1 203 ? -4.406 38.844 24.094 1 97.25 203 THR B CA 1
ATOM 4553 C C . THR B 1 203 ? -4.277 37.344 24.25 1 97.25 203 THR B C 1
ATOM 4555 O O . THR B 1 203 ? -3.205 36.781 24.031 1 97.25 203 THR B O 1
ATOM 4558 N N . ARG B 1 204 ? -5.328 36.75 24.594 1 97.69 204 ARG B N 1
ATOM 4559 C CA . ARG B 1 204 ? -5.305 35.281 24.781 1 97.69 204 ARG B CA 1
ATOM 4560 C C . ARG B 1 204 ? -5.102 34.562 23.453 1 97.69 204 ARG B C 1
ATOM 4562 O O . ARG B 1 204 ? -4.391 33.562 23.391 1 97.69 204 ARG B O 1
ATOM 4569 N N . ALA B 1 205 ? -5.77 35.031 22.422 1 97.94 205 ALA B N 1
ATOM 4570 C CA . ALA B 1 205 ? -5.586 34.438 21.094 1 97.94 205 ALA B CA 1
ATOM 4571 C C . ALA B 1 205 ? -4.121 34.5 20.672 1 97.94 205 ALA B C 1
ATOM 4573 O O . ALA B 1 205 ? -3.59 33.531 20.109 1 97.94 205 ALA B O 1
ATOM 4574 N N . GLU B 1 206 ? -3.451 35.594 20.906 1 97.06 206 GLU B N 1
ATOM 4575 C CA . GLU B 1 206 ? -2.033 35.75 20.594 1 97.06 206 GLU B CA 1
ATOM 4576 C C . GLU B 1 206 ? -1.185 34.75 21.391 1 97.06 206 GLU B C 1
ATOM 4578 O O . GLU B 1 206 ? -0.288 34.125 20.844 1 97.06 206 GLU B O 1
ATOM 4583 N N . ARG B 1 207 ? -1.514 34.688 22.656 1 96.81 207 ARG B N 1
ATOM 4584 C CA . ARG B 1 207 ? -0.764 33.781 23.531 1 96.81 207 ARG B CA 1
ATOM 4585 C C . ARG B 1 207 ? -0.951 32.312 23.109 1 96.81 207 ARG B C 1
ATOM 4587 O O . ARG B 1 207 ? 0.01 31.547 23.078 1 96.81 207 ARG B O 1
ATOM 4594 N N . VAL B 1 208 ? -2.191 31.969 22.844 1 97.31 208 VAL B N 1
ATOM 4595 C CA . VAL B 1 208 ? -2.488 30.609 22.406 1 97.31 208 VAL B CA 1
ATOM 4596 C C . VAL B 1 208 ? -1.79 30.312 21.094 1 97.31 208 VAL B C 1
ATOM 4598 O O . VAL B 1 208 ? -1.288 29.219 20.875 1 97.31 208 VAL B O 1
ATOM 4601 N N . ALA B 1 209 ? -1.714 31.25 20.188 1 96.75 209 ALA B N 1
ATOM 4602 C CA . ALA B 1 209 ? -1.029 31.078 18.922 1 96.75 209 ALA B CA 1
ATOM 4603 C C . ALA B 1 209 ? 0.47 30.875 19.125 1 96.75 209 ALA B C 1
ATOM 4605 O O . ALA B 1 209 ? 1.074 30 18.5 1 96.75 209 ALA B O 1
ATOM 4606 N N . ASP B 1 210 ? 1.062 31.688 19.969 1 94.94 210 ASP B N 1
ATOM 4607 C CA . ASP B 1 210 ? 2.479 31.531 20.297 1 94.94 210 ASP B CA 1
ATOM 4608 C C . ASP B 1 210 ? 2.76 30.156 20.875 1 94.94 210 ASP B C 1
ATOM 4610 O O . ASP B 1 210 ? 3.723 29.484 20.484 1 94.94 210 ASP B O 1
ATOM 4614 N N . ALA B 1 211 ? 1.932 29.766 21.766 1 95.88 211 ALA B N 1
ATOM 4615 C CA . ALA B 1 211 ? 2.072 28.453 22.391 1 95.88 211 ALA B CA 1
ATOM 4616 C C . ALA B 1 211 ? 1.924 27.344 21.359 1 95.88 211 ALA B C 1
ATOM 4618 O O . ALA B 1 211 ? 2.578 26.312 21.453 1 95.88 211 ALA B O 1
ATOM 4619 N N . ALA B 1 212 ? 1.016 27.547 20.453 1 94.69 212 ALA B N 1
ATOM 4620 C CA . ALA B 1 212 ? 0.796 26.562 19.406 1 94.69 212 ALA B CA 1
ATOM 4621 C C . ALA B 1 212 ? 2.053 26.359 18.562 1 94.69 212 ALA B C 1
ATOM 4623 O O . ALA B 1 212 ? 2.4 25.234 18.203 1 94.69 212 ALA B O 1
ATOM 4624 N N . LEU B 1 213 ? 2.719 27.422 18.188 1 91 213 LEU B N 1
ATOM 4625 C CA . LEU B 1 213 ? 3.961 27.375 17.438 1 91 213 LEU B CA 1
ATOM 4626 C C . LEU B 1 213 ? 5.047 26.641 18.219 1 91 213 LEU B C 1
ATOM 4628 O O . LEU B 1 213 ? 5.777 25.812 17.656 1 91 213 LEU B O 1
ATOM 4632 N N . ASP B 1 214 ? 5.062 26.875 19.469 1 93.44 214 ASP B N 1
ATOM 4633 C CA . ASP B 1 214 ? 6.055 26.25 20.328 1 93.44 214 ASP B CA 1
ATOM 4634 C C . ASP B 1 214 ? 5.73 24.766 20.562 1 93.44 214 ASP B C 1
ATOM 4636 O O . ASP B 1 214 ? 6.633 23.953 20.719 1 93.44 214 ASP B O 1
ATOM 4640 N N . ALA B 1 215 ? 4.469 24.469 20.625 1 94.62 215 ALA B N 1
ATOM 4641 C CA . ALA B 1 215 ? 4.02 23.109 20.922 1 94.62 215 ALA B CA 1
ATOM 4642 C C . ALA B 1 215 ? 4.574 22.109 19.906 1 94.62 215 ALA B C 1
ATOM 4644 O O . ALA B 1 215 ? 5.043 21.031 20.281 1 94.62 215 ALA B O 1
ATOM 4645 N N . GLY B 1 216 ? 4.512 22.438 18.672 1 90.56 216 GLY B N 1
ATOM 4646 C CA . GLY B 1 216 ? 5.055 21.578 17.641 1 90.56 216 GLY B CA 1
ATOM 4647 C C . GLY B 1 216 ? 6.547 21.359 17.781 1 90.56 216 GLY B C 1
ATOM 4648 O O . GLY B 1 216 ? 7.027 20.219 17.672 1 90.56 216 GLY B O 1
ATOM 4649 N N . ARG B 1 217 ? 7.223 22.406 18.047 1 92 217 ARG B N 1
ATOM 4650 C CA . ARG B 1 217 ? 8.672 22.328 18.188 1 92 217 ARG B CA 1
ATOM 4651 C C . ARG B 1 217 ? 9.062 21.484 19.406 1 92 217 ARG B C 1
ATOM 4653 O O . ARG B 1 217 ? 9.984 20.672 19.328 1 92 217 ARG B O 1
ATOM 4660 N N . GLU B 1 218 ? 8.406 21.719 20.453 1 96.88 218 GLU B N 1
ATOM 4661 C CA . GLU B 1 218 ? 8.703 21 21.688 1 96.88 218 GLU B CA 1
ATOM 4662 C C . GLU B 1 218 ? 8.383 19.516 21.547 1 96.88 218 GLU B C 1
ATOM 4664 O O . GLU B 1 218 ? 9.148 18.656 22.016 1 96.88 218 GLU B O 1
ATOM 4669 N N . ALA B 1 219 ? 7.277 19.234 20.969 1 97.19 219 ALA B N 1
ATOM 4670 C CA . ALA B 1 219 ? 6.918 17.844 20.719 1 97.19 219 ALA B CA 1
ATOM 4671 C C . ALA B 1 219 ? 7.973 17.141 19.875 1 97.19 219 ALA B C 1
ATOM 4673 O O . ALA B 1 219 ? 8.367 16.016 20.172 1 97.19 219 ALA B O 1
ATOM 4674 N N . ALA B 1 220 ? 8.445 17.797 18.828 1 96.5 220 ALA B N 1
ATOM 4675 C CA . ALA B 1 220 ? 9.461 17.234 17.938 1 96.5 220 ALA B CA 1
ATOM 4676 C C . ALA B 1 220 ? 10.766 16.984 18.703 1 96.5 220 ALA B C 1
ATOM 4678 O O . ALA B 1 220 ? 11.414 15.953 18.5 1 96.5 220 ALA B O 1
ATOM 4679 N N . THR B 1 221 ? 11.141 17.922 19.516 1 97.69 221 THR B N 1
ATOM 4680 C CA . THR B 1 221 ? 12.367 17.797 20.297 1 97.69 221 THR B CA 1
ATOM 4681 C C . THR B 1 221 ? 12.289 16.609 21.234 1 97.69 221 THR B C 1
ATOM 4683 O O . THR B 1 221 ? 13.234 15.812 21.312 1 97.69 221 THR B O 1
ATOM 4686 N N . ARG B 1 222 ? 11.227 16.453 21.875 1 98.25 222 ARG B N 1
ATOM 4687 C CA . ARG B 1 222 ? 11.031 15.328 22.797 1 98.25 222 ARG B CA 1
ATOM 4688 C C . ARG B 1 222 ? 11 14.008 22.031 1 98.25 222 ARG B C 1
ATOM 4690 O O . ARG B 1 222 ? 11.516 13 22.516 1 98.25 222 ARG B O 1
ATOM 4697 N N . ALA B 1 223 ? 10.352 14.016 20.906 1 98.5 223 ALA B N 1
ATOM 4698 C CA . ALA B 1 223 ? 10.273 12.812 20.078 1 98.5 223 ALA B CA 1
ATOM 4699 C C . ALA B 1 223 ? 11.656 12.383 19.594 1 98.5 223 ALA B C 1
ATOM 4701 O O . ALA B 1 223 ? 11.945 11.188 19.5 1 98.5 223 ALA B O 1
ATOM 4702 N N . ALA B 1 224 ? 12.492 13.367 19.25 1 98.56 224 ALA B N 1
ATOM 4703 C CA . ALA B 1 224 ? 13.852 13.086 18.781 1 98.56 224 ALA B CA 1
ATOM 4704 C C . ALA B 1 224 ? 14.625 12.273 19.828 1 98.56 224 ALA B C 1
ATOM 4706 O O . ALA B 1 224 ? 15.438 11.422 19.469 1 98.56 224 ALA B O 1
ATOM 4707 N N . GLU B 1 225 ? 14.289 12.484 21.047 1 97.94 225 GLU B N 1
ATOM 4708 C CA . GLU B 1 225 ? 14.977 11.805 22.141 1 97.94 225 GLU B CA 1
ATOM 4709 C C . GLU B 1 225 ? 14.531 10.352 22.25 1 97.94 225 GLU B C 1
ATOM 4711 O O . GLU B 1 225 ? 15.188 9.547 22.922 1 97.94 225 GLU B O 1
ATOM 4716 N N . ARG B 1 226 ? 13.531 9.961 21.516 1 97.44 226 ARG B N 1
ATOM 4717 C CA . ARG B 1 226 ? 12.961 8.625 21.609 1 97.44 226 ARG B CA 1
ATOM 4718 C C . ARG B 1 226 ? 13.297 7.793 20.375 1 97.44 226 ARG B C 1
ATOM 4720 O O . ARG B 1 226 ? 12.922 6.625 20.281 1 97.44 226 ARG B O 1
ATOM 4727 N N . CYS B 1 227 ? 13.93 8.289 19.359 1 97.25 227 CYS B N 1
ATOM 4728 C CA . CYS B 1 227 ? 14.156 7.648 18.062 1 97.25 227 CYS B CA 1
ATOM 4729 C C . CYS B 1 227 ? 15.188 6.535 18.188 1 97.25 227 CYS B C 1
ATOM 4731 O O . CYS B 1 227 ? 15.031 5.469 17.594 1 97.25 227 CYS B O 1
ATOM 4733 N N . GLY B 1 228 ? 16.25 6.676 18.906 1 97.38 228 GLY B N 1
ATOM 4734 C CA . GLY B 1 228 ? 17.375 5.746 18.875 1 97.38 228 GLY B CA 1
ATOM 4735 C C . GLY B 1 228 ? 18.141 5.781 17.578 1 97.38 228 GLY B C 1
ATOM 4736 O O . GLY B 1 228 ? 18.297 6.848 16.969 1 97.38 228 GLY B O 1
ATOM 4737 N N . ALA B 1 229 ? 18.688 4.617 17.188 1 98.44 229 ALA B N 1
ATOM 4738 C CA . ALA B 1 229 ? 19.516 4.535 15.984 1 98.44 229 ALA B CA 1
ATOM 4739 C C . ALA B 1 229 ? 18.656 4.371 14.734 1 98.44 229 ALA B C 1
ATOM 4741 O O . ALA B 1 229 ? 19.078 4.711 13.625 1 98.44 229 ALA B O 1
ATOM 4742 N N . SER B 1 230 ? 17.422 3.857 14.891 1 98.81 230 SER B N 1
ATOM 4743 C CA . SER B 1 230 ? 16.578 3.596 13.734 1 98.81 230 SER B CA 1
ATOM 4744 C C . SER B 1 230 ? 15.102 3.719 14.086 1 98.81 230 SER B C 1
ATOM 4746 O O . SER B 1 230 ? 14.695 3.357 15.195 1 98.81 230 SER B O 1
ATOM 4748 N N . VAL B 1 231 ? 14.352 4.207 13.125 1 98.88 231 VAL B N 1
ATOM 4749 C CA . VAL B 1 231 ? 12.93 4.465 13.336 1 98.88 231 VAL B CA 1
ATOM 4750 C C . VAL B 1 231 ? 12.133 4 12.109 1 98.88 231 VAL B C 1
ATOM 4752 O O . VAL B 1 231 ? 12.625 4.07 10.984 1 98.88 231 VAL B O 1
ATOM 4755 N N . ALA B 1 232 ? 10.992 3.438 12.375 1 98.94 232 ALA B N 1
ATOM 4756 C CA . ALA B 1 232 ? 10.008 3.209 11.32 1 98.94 232 ALA B CA 1
ATOM 4757 C C . ALA B 1 232 ? 8.883 4.238 11.391 1 98.94 232 ALA B C 1
ATOM 4759 O O . ALA B 1 232 ? 8.492 4.668 12.477 1 98.94 232 ALA B O 1
ATOM 4760 N N . THR B 1 233 ? 8.43 4.684 10.25 1 98.81 233 THR B N 1
ATOM 4761 C CA . THR B 1 233 ? 7.367 5.684 10.195 1 98.81 233 THR B CA 1
ATOM 4762 C C . THR B 1 233 ? 6.574 5.559 8.898 1 98.81 233 THR B C 1
ATOM 4764 O O . THR B 1 233 ? 6.758 4.605 8.141 1 98.81 233 THR B O 1
ATOM 4767 N N . LEU B 1 234 ? 5.527 6.375 8.758 1 98.38 234 LEU B N 1
ATOM 4768 C CA . LEU B 1 234 ? 4.75 6.484 7.523 1 98.38 234 LEU B CA 1
ATOM 4769 C C . LEU B 1 234 ? 4.145 7.875 7.387 1 98.38 234 LEU B C 1
ATOM 4771 O O . LEU B 1 234 ? 4.168 8.664 8.336 1 98.38 234 LEU B O 1
ATOM 4775 N N . SER B 1 235 ? 3.736 8.195 6.246 1 93.94 235 SER B N 1
ATOM 4776 C CA . SER B 1 235 ? 2.973 9.398 5.926 1 93.94 235 SER B CA 1
ATOM 4777 C C . SER B 1 235 ? 3.814 10.656 6.121 1 93.94 235 SER B C 1
ATOM 4779 O O . SER B 1 235 ? 5.039 10.578 6.238 1 93.94 235 SER B O 1
ATOM 4781 N N . ARG B 1 236 ? 3.143 11.828 5.984 1 92.88 236 ARG B N 1
ATOM 4782 C CA . ARG B 1 236 ? 3.768 13.141 6.117 1 92.88 236 ARG B CA 1
ATOM 4783 C C . ARG B 1 236 ? 3.27 13.859 7.371 1 92.88 236 ARG B C 1
ATOM 4785 O O . ARG B 1 236 ? 2.096 14.227 7.457 1 92.88 236 ARG B O 1
ATOM 4792 N N . SER B 1 237 ? 4.094 13.891 8.336 1 91.69 237 SER B N 1
ATOM 4793 C CA . SER B 1 237 ? 3.891 14.703 9.531 1 91.69 237 SER B CA 1
ATOM 4794 C C . SER B 1 237 ? 5.027 15.703 9.719 1 91.69 237 SER B C 1
ATOM 4796 O O . SER B 1 237 ? 6.188 15.312 9.859 1 91.69 237 SER B O 1
ATOM 4798 N N . GLY B 1 238 ? 4.676 16.969 9.75 1 89.5 238 GLY B N 1
ATOM 4799 C CA . GLY B 1 238 ? 5.695 17.984 9.961 1 89.5 238 GLY B CA 1
ATOM 4800 C C . GLY B 1 238 ? 6.441 17.828 11.266 1 89.5 238 GLY B C 1
ATOM 4801 O O . GLY B 1 238 ? 7.66 18.016 11.32 1 89.5 238 GLY B O 1
ATOM 4802 N N . THR B 1 239 ? 5.762 17.453 12.281 1 92.12 239 THR B N 1
ATOM 4803 C CA . THR B 1 239 ? 6.371 17.281 13.602 1 92.12 239 THR B CA 1
ATOM 4804 C C . THR B 1 239 ? 7.27 16.047 13.633 1 92.12 239 THR B C 1
ATOM 4806 O O . THR B 1 239 ? 8.344 16.078 14.234 1 92.12 239 THR B O 1
ATOM 4809 N N . VAL B 1 240 ? 6.887 14.977 13.031 1 96.75 240 VAL B N 1
ATOM 4810 C CA . VAL B 1 240 ? 7.699 13.766 12.961 1 96.75 240 VAL B CA 1
ATOM 4811 C C . VAL B 1 240 ? 8.953 14.031 12.141 1 96.75 240 VAL B C 1
ATOM 4813 O O . VAL B 1 240 ? 10.055 13.641 12.531 1 96.75 240 VAL B O 1
ATOM 4816 N N . ARG B 1 241 ? 8.742 14.719 11 1 95.5 241 ARG B N 1
ATOM 4817 C CA . ARG B 1 241 ? 9.891 15.039 10.156 1 95.5 241 ARG B CA 1
ATOM 4818 C C . ARG B 1 241 ? 10.914 15.867 10.914 1 95.5 241 ARG B C 1
ATOM 4820 O O . ARG B 1 241 ? 12.117 15.602 10.844 1 95.5 241 ARG B O 1
ATOM 4827 N N . ALA B 1 242 ? 10.438 16.844 11.625 1 93.5 242 ALA B N 1
ATOM 4828 C CA . ALA B 1 242 ? 11.336 17.688 12.414 1 93.5 242 ALA B CA 1
ATOM 4829 C C . ALA B 1 242 ? 12.102 16.859 13.445 1 93.5 242 ALA B C 1
ATOM 4831 O O . ALA B 1 242 ? 13.297 17.078 13.656 1 93.5 242 ALA B O 1
ATOM 4832 N N . ALA B 1 243 ? 11.43 15.938 14.078 1 97.62 243 ALA B N 1
ATOM 4833 C CA . ALA B 1 243 ? 12.07 15.062 15.055 1 97.62 243 ALA B CA 1
ATOM 4834 C C . ALA B 1 243 ? 13.156 14.219 14.398 1 97.62 243 ALA B C 1
ATOM 4836 O O . ALA B 1 243 ? 14.258 14.078 14.938 1 97.62 243 ALA B O 1
ATOM 4837 N N . LEU B 1 244 ? 12.875 13.656 13.242 1 98.38 244 LEU B N 1
ATOM 4838 C CA . LEU B 1 244 ? 13.812 12.797 12.523 1 98.38 244 LEU B CA 1
ATOM 4839 C C . LEU B 1 244 ? 15.031 13.586 12.062 1 98.38 244 LEU B C 1
ATOM 4841 O O . LEU B 1 244 ? 16.156 13.094 12.141 1 98.38 244 LEU B O 1
ATOM 4845 N N . GLU B 1 245 ? 14.805 14.781 11.578 1 97.19 245 GLU B N 1
ATOM 4846 C CA . GLU B 1 245 ? 15.906 15.617 11.117 1 97.19 245 GLU B CA 1
ATOM 4847 C C . GLU B 1 245 ? 16.828 16.016 12.273 1 97.19 245 GLU B C 1
ATOM 4849 O O . GLU B 1 245 ? 18.016 16.234 12.07 1 97.19 245 GLU B O 1
ATOM 4854 N N . ARG B 1 246 ? 16.281 16.094 13.414 1 97.12 246 ARG B N 1
ATOM 4855 C CA . ARG B 1 246 ? 17.062 16.406 14.602 1 97.12 246 ARG B CA 1
ATOM 4856 C C . ARG B 1 246 ? 17.828 15.188 15.094 1 97.12 246 ARG B C 1
ATOM 4858 O O . ARG B 1 246 ? 19.031 15.281 15.375 1 97.12 246 ARG B O 1
ATOM 4865 N N . ALA B 1 247 ? 17.141 14.07 15.18 1 98.38 247 ALA B N 1
ATOM 4866 C CA . ALA B 1 247 ? 17.719 12.867 15.75 1 98.38 247 ALA B CA 1
ATOM 4867 C C . ALA B 1 247 ? 18.609 12.156 14.742 1 98.38 247 ALA B C 1
ATOM 4869 O O . ALA B 1 247 ? 19.531 11.422 15.117 1 98.38 247 ALA B O 1
ATOM 4870 N N . ARG B 1 248 ? 18.344 12.234 13.5 1 98.38 248 ARG B N 1
ATOM 4871 C CA . ARG B 1 248 ? 19.047 11.711 12.336 1 98.38 248 ARG B CA 1
ATOM 4872 C C . ARG B 1 248 ? 19.219 10.195 12.438 1 98.38 248 ARG B C 1
ATOM 4874 O O . ARG B 1 248 ? 20.328 9.68 12.281 1 98.38 248 ARG B O 1
ATOM 4881 N N . PRO B 1 249 ? 18.219 9.469 12.812 1 98.75 249 PRO B N 1
ATOM 4882 C CA . PRO B 1 249 ? 18.281 8.008 12.781 1 98.75 249 PRO B CA 1
ATOM 4883 C C . PRO B 1 249 ? 18.219 7.434 11.367 1 98.75 249 PRO B C 1
ATOM 4885 O O . PRO B 1 249 ? 17.938 8.172 10.414 1 98.75 249 PRO B O 1
ATOM 4888 N N . ALA B 1 250 ? 18.547 6.117 11.219 1 98.81 250 ALA B N 1
ATOM 4889 C CA . ALA B 1 250 ? 18.094 5.418 10.023 1 98.81 250 ALA B CA 1
ATOM 4890 C C . ALA B 1 250 ? 16.562 5.336 9.984 1 98.81 250 ALA B C 1
ATOM 4892 O O . ALA B 1 250 ? 15.922 5.125 11.016 1 98.81 250 ALA B O 1
ATOM 4893 N N . VAL B 1 251 ? 15.992 5.52 8.781 1 98.88 251 VAL B N 1
ATOM 4894 C CA . VAL B 1 251 ? 14.539 5.633 8.719 1 98.88 251 VAL B CA 1
ATOM 4895 C C . VAL B 1 251 ? 13.984 4.59 7.75 1 98.88 251 VAL B C 1
ATOM 4897 O O . VAL B 1 251 ? 14.43 4.492 6.605 1 98.88 251 VAL B O 1
ATOM 4900 N N . LEU B 1 252 ? 13.094 3.746 8.219 1 98.94 252 LEU B N 1
ATOM 4901 C CA . LEU B 1 252 ? 12.211 2.934 7.395 1 98.94 252 LEU B CA 1
ATOM 4902 C C . LEU B 1 252 ? 10.852 3.611 7.223 1 98.94 252 LEU B C 1
ATOM 4904 O O . LEU B 1 252 ? 10.195 3.947 8.211 1 98.94 252 LEU B O 1
ATOM 4908 N N . ILE B 1 253 ? 10.461 3.848 5.953 1 98.88 253 ILE B N 1
ATOM 4909 C CA . ILE B 1 253 ? 9.227 4.602 5.777 1 98.88 253 ILE B CA 1
ATOM 4910 C C . ILE B 1 253 ? 8.359 3.936 4.711 1 98.88 253 ILE B C 1
ATOM 4912 O O . ILE B 1 253 ? 8.867 3.479 3.686 1 98.88 253 ILE B O 1
ATOM 4916 N N . GLY B 1 254 ? 7.059 3.789 5.016 1 98.69 254 GLY B N 1
ATOM 4917 C CA . GLY B 1 254 ? 6.094 3.318 4.035 1 98.69 254 GLY B CA 1
ATOM 4918 C C . GLY B 1 254 ? 5.73 4.371 3.002 1 98.69 254 GLY B C 1
ATOM 4919 O O . GLY B 1 254 ? 5.785 5.57 3.285 1 98.69 254 GLY B O 1
ATOM 4920 N N . GLU B 1 255 ? 5.254 3.986 1.896 1 97.69 255 GLU B N 1
ATOM 4921 C CA . GLU B 1 255 ? 4.992 4.91 0.795 1 97.69 255 GLU B CA 1
ATOM 4922 C C . GLU B 1 255 ? 3.709 5.699 1.029 1 97.69 255 GLU B C 1
ATOM 4924 O O . GLU B 1 255 ? 3.568 6.824 0.544 1 97.69 255 GLU B O 1
ATOM 4929 N N . SER B 1 256 ? 2.693 5.059 1.736 1 96.31 256 SER B N 1
ATOM 4930 C CA . SER B 1 256 ? 1.42 5.691 2.062 1 96.31 256 SER B CA 1
ATOM 4931 C C . SER B 1 256 ? 0.575 5.91 0.812 1 96.31 256 SER B C 1
ATOM 4933 O O . SER B 1 256 ? 0.179 7.039 0.514 1 96.31 256 SER B O 1
ATOM 4935 N N . ARG B 1 257 ? 0.224 4.789 0.21 1 94 257 ARG B N 1
ATOM 4936 C CA . ARG B 1 257 ? -0.703 4.801 -0.917 1 94 257 ARG B CA 1
ATOM 4937 C C . ARG B 1 257 ? -2.104 5.203 -0.47 1 94 257 ARG B C 1
ATOM 4939 O O . ARG B 1 257 ? -2.502 4.93 0.664 1 94 257 ARG B O 1
ATOM 4946 N N . PRO B 1 258 ? -2.828 6.027 -1.385 1 91.88 258 PRO B N 1
ATOM 4947 C CA . PRO B 1 258 ? -2.547 6.219 -2.809 1 91.88 258 PRO B CA 1
ATOM 4948 C C . PRO B 1 258 ? -1.796 7.52 -3.092 1 91.88 258 PRO B C 1
ATOM 4950 O O . PRO B 1 258 ? -1.218 7.68 -4.172 1 91.88 258 PRO B O 1
ATOM 4953 N N . ALA B 1 259 ? -1.81 8.5 -2.127 1 89.62 259 ALA B N 1
ATOM 4954 C CA . ALA B 1 259 ? -1.212 9.812 -2.369 1 89.62 259 ALA B CA 1
ATOM 4955 C C . ALA B 1 259 ? 0.312 9.734 -2.326 1 89.62 259 ALA B C 1
ATOM 4957 O O . ALA B 1 259 ? 0.999 10.617 -2.85 1 89.62 259 ALA B O 1
ATOM 4958 N N . ARG B 1 260 ? 0.885 8.734 -1.626 1 94.88 260 ARG B N 1
ATOM 4959 C CA . ARG B 1 260 ? 2.311 8.43 -1.562 1 94.88 260 ARG B CA 1
ATOM 4960 C C . ARG B 1 260 ? 3.08 9.539 -0.856 1 94.88 260 ARG B C 1
ATOM 4962 O O . ARG B 1 260 ? 4.176 9.906 -1.28 1 94.88 260 ARG B O 1
ATOM 4969 N N . GLU B 1 261 ? 2.52 10.141 0.133 1 93.19 261 GLU B N 1
ATOM 4970 C CA . GLU B 1 261 ? 3.18 11.188 0.908 1 93.19 261 GLU B CA 1
ATOM 4971 C C . GLU B 1 261 ? 4.469 10.672 1.541 1 93.19 261 GLU B C 1
ATOM 4973 O O . GLU B 1 261 ? 5.422 11.438 1.723 1 93.19 261 GLU B O 1
ATOM 4978 N N . GLY B 1 262 ? 4.5 9.367 1.868 1 96.69 262 GLY B N 1
ATOM 4979 C CA . GLY B 1 262 ? 5.699 8.789 2.451 1 96.69 262 GLY B CA 1
ATOM 4980 C C . GLY B 1 262 ? 6.902 8.852 1.531 1 96.69 262 GLY B C 1
ATOM 4981 O O . GLY B 1 262 ? 8.031 9.023 1.992 1 96.69 262 GLY B O 1
ATOM 4982 N N . ALA B 1 263 ? 6.668 8.727 0.256 1 97.19 263 ALA B N 1
ATOM 4983 C CA . ALA B 1 263 ? 7.754 8.812 -0.717 1 97.19 263 ALA B CA 1
ATOM 4984 C C . ALA B 1 263 ? 8.336 10.219 -0.76 1 97.19 263 ALA B C 1
ATOM 4986 O O . ALA B 1 263 ? 9.555 10.391 -0.862 1 97.19 263 ALA B O 1
ATOM 4987 N N . ASP B 1 264 ? 7.477 11.203 -0.683 1 94.19 264 ASP B N 1
ATOM 4988 C CA . ASP B 1 264 ? 7.934 12.594 -0.653 1 94.19 264 ASP B CA 1
ATOM 4989 C C . ASP B 1 264 ? 8.789 12.867 0.582 1 94.19 264 ASP B C 1
ATOM 4991 O O . ASP B 1 264 ? 9.82 13.531 0.494 1 94.19 264 ASP B O 1
ATOM 4995 N N . VAL B 1 265 ? 8.352 12.359 1.701 1 96.31 265 VAL B N 1
ATOM 4996 C CA . VAL B 1 265 ? 9.086 12.539 2.949 1 96.31 265 VAL B CA 1
ATOM 4997 C C . VAL B 1 265 ? 10.422 11.805 2.871 1 96.31 265 VAL B C 1
ATOM 4999 O O . VAL B 1 265 ? 11.453 12.328 3.305 1 96.31 265 VAL B O 1
ATOM 5002 N N . ALA B 1 266 ? 10.414 10.602 2.309 1 98.5 266 ALA B N 1
ATOM 5003 C CA . ALA B 1 266 ? 11.648 9.844 2.127 1 98.5 266 ALA B CA 1
ATOM 5004 C C . ALA B 1 266 ? 12.68 10.648 1.331 1 98.5 266 ALA B C 1
ATOM 5006 O O . ALA B 1 266 ? 13.844 10.727 1.719 1 98.5 266 ALA B O 1
ATOM 5007 N N . ALA B 1 267 ? 12.219 11.25 0.248 1 97.75 267 ALA B N 1
ATOM 5008 C CA . ALA B 1 267 ? 13.102 12.039 -0.603 1 97.75 267 ALA B CA 1
ATOM 5009 C C . ALA B 1 267 ? 13.68 13.234 0.161 1 97.75 267 ALA B C 1
ATOM 5011 O O . ALA B 1 267 ? 14.883 13.5 0.093 1 97.75 267 ALA B O 1
ATOM 5012 N N . ALA B 1 268 ? 12.805 13.93 0.875 1 95.56 268 ALA B N 1
ATOM 5013 C CA . ALA B 1 268 ? 13.227 15.109 1.626 1 95.56 268 ALA B CA 1
ATOM 5014 C C . ALA B 1 268 ? 14.258 14.742 2.691 1 95.56 268 ALA B C 1
ATOM 5016 O O . ALA B 1 268 ? 15.258 15.445 2.861 1 95.56 268 ALA B O 1
ATOM 5017 N N . LEU B 1 269 ? 14.016 13.648 3.426 1 98.06 269 LEU B N 1
ATOM 5018 C CA . LEU B 1 269 ? 14.93 13.203 4.473 1 98.06 269 LEU B CA 1
ATOM 5019 C C . LEU B 1 269 ? 16.266 12.766 3.877 1 98.06 269 LEU B C 1
ATOM 5021 O O . LEU B 1 269 ? 17.328 13.062 4.426 1 98.06 269 LEU B O 1
ATOM 5025 N N . ALA B 1 270 ? 16.172 12.047 2.787 1 98.56 270 ALA B N 1
ATOM 5026 C CA . ALA B 1 270 ? 17.391 11.609 2.121 1 98.56 270 ALA B CA 1
ATOM 5027 C C . ALA B 1 270 ? 18.219 12.805 1.651 1 98.56 270 ALA B C 1
ATOM 5029 O O . ALA B 1 270 ? 19.438 12.82 1.811 1 98.56 270 ALA B O 1
ATOM 5030 N N . ASP B 1 271 ? 17.547 13.773 1.108 1 97.12 271 ASP B N 1
ATOM 5031 C CA . ASP B 1 271 ? 18.219 14.992 0.67 1 97.12 271 ASP B CA 1
ATOM 5032 C C . ASP B 1 271 ? 18.875 15.711 1.847 1 97.12 271 ASP B C 1
ATOM 5034 O O . ASP B 1 271 ? 19.891 16.391 1.677 1 97.12 271 ASP B O 1
ATOM 5038 N N . ALA B 1 272 ? 18.297 15.555 2.967 1 96.69 272 ALA B N 1
ATOM 5039 C CA . ALA B 1 272 ? 18.844 16.156 4.172 1 96.69 272 ALA B CA 1
ATOM 5040 C C . ALA B 1 272 ? 20 15.328 4.734 1 96.69 272 ALA B C 1
ATOM 5042 O O . ALA B 1 272 ? 20.578 15.68 5.766 1 96.69 272 ALA B O 1
ATOM 5043 N N . GLY B 1 273 ? 20.234 14.188 4.184 1 98.06 273 GLY B N 1
ATOM 5044 C CA . GLY B 1 273 ? 21.422 13.414 4.527 1 98.06 273 GLY B CA 1
ATOM 5045 C C . GLY B 1 273 ? 21.109 12.219 5.41 1 98.06 273 GLY B C 1
ATOM 5046 O O . GLY B 1 273 ? 22.031 11.562 5.906 1 98.06 273 GLY B O 1
ATOM 5047 N N . LEU B 1 274 ? 19.891 11.883 5.633 1 98.62 274 LEU B N 1
ATOM 5048 C CA . LEU B 1 274 ? 19.547 10.734 6.465 1 98.62 274 LEU B CA 1
ATOM 5049 C C . LEU B 1 274 ? 19.578 9.445 5.652 1 98.62 274 LEU B C 1
ATOM 5051 O O . LEU B 1 274 ? 19.438 9.477 4.43 1 98.62 274 LEU B O 1
ATOM 5055 N N . ASP B 1 275 ? 19.859 8.32 6.352 1 98.75 275 ASP B N 1
ATOM 5056 C CA . ASP B 1 275 ? 19.734 6.984 5.773 1 98.75 275 ASP B CA 1
ATOM 5057 C C . ASP B 1 275 ? 18.281 6.531 5.738 1 98.75 275 ASP B C 1
ATOM 5059 O O . ASP B 1 275 ? 17.703 6.168 6.77 1 98.75 275 ASP B O 1
ATOM 5063 N N . VAL B 1 276 ? 17.703 6.535 4.516 1 98.81 276 VAL B N 1
ATOM 5064 C CA . VAL B 1 276 ? 16.266 6.328 4.406 1 98.81 276 VAL B CA 1
ATOM 5065 C C . VAL B 1 276 ? 15.984 5.125 3.508 1 98.81 276 VAL B C 1
ATOM 5067 O O . VAL B 1 276 ? 16.531 5.023 2.406 1 98.81 276 VAL B O 1
ATOM 5070 N N . THR B 1 277 ? 15.172 4.203 3.934 1 98.88 277 THR B N 1
ATOM 5071 C CA . THR B 1 277 ? 14.656 3.094 3.146 1 98.88 277 THR B CA 1
ATOM 5072 C C . THR B 1 277 ? 13.148 3.227 2.955 1 98.88 277 THR B C 1
ATOM 5074 O O . THR B 1 277 ? 12.391 3.254 3.928 1 98.88 277 THR B O 1
ATOM 5077 N N . LEU B 1 278 ? 12.758 3.371 1.726 1 98.75 278 LEU B N 1
ATOM 5078 C CA . LEU B 1 278 ? 11.352 3.42 1.34 1 98.75 278 LEU B CA 1
ATOM 5079 C C . LEU B 1 278 ? 10.844 2.029 0.981 1 98.75 278 LEU B C 1
ATOM 5081 O O . LEU B 1 278 ? 11.531 1.263 0.307 1 98.75 278 LEU B O 1
ATOM 5085 N N . THR B 1 279 ? 9.68 1.674 1.415 1 98.69 279 THR B N 1
ATOM 5086 C CA . THR B 1 279 ? 9.062 0.4 1.062 1 98.69 279 THR B CA 1
ATOM 5087 C C . THR B 1 279 ? 7.566 0.572 0.827 1 98.69 279 THR B C 1
ATOM 5089 O O . THR B 1 279 ? 7.023 1.664 1.011 1 98.69 279 THR B O 1
ATOM 5092 N N . THR B 1 280 ? 6.855 -0.443 0.327 1 98.31 280 THR B N 1
ATOM 5093 C CA . THR B 1 280 ? 5.406 -0.403 0.141 1 98.31 280 THR B CA 1
ATOM 5094 C C . THR B 1 280 ? 4.688 -0.521 1.48 1 98.31 280 THR B C 1
ATOM 5096 O O . THR B 1 280 ? 5.262 -1 2.461 1 98.31 280 THR B O 1
ATOM 5099 N N . ASP B 1 281 ? 3.416 -0.071 1.517 1 98.44 281 ASP B N 1
ATOM 5100 C CA . ASP B 1 281 ? 2.625 -0.214 2.734 1 98.44 281 ASP B CA 1
ATOM 5101 C C . ASP B 1 281 ? 2.436 -1.685 3.098 1 98.44 281 ASP B C 1
ATOM 5103 O O . ASP B 1 281 ? 2.393 -2.037 4.277 1 98.44 281 ASP B O 1
ATOM 5107 N N . ALA B 1 282 ? 2.371 -2.539 2.107 1 98.19 282 ALA B N 1
ATOM 5108 C CA . ALA B 1 282 ? 2.205 -3.977 2.305 1 98.19 282 ALA B CA 1
ATOM 5109 C C . ALA B 1 282 ? 3.432 -4.582 2.984 1 98.19 282 ALA B C 1
ATOM 5111 O O . ALA B 1 282 ? 3.309 -5.512 3.787 1 98.19 282 ALA B O 1
ATOM 5112 N N . ALA B 1 283 ? 4.617 -4.047 2.67 1 98.5 283 ALA B N 1
ATOM 5113 C CA . ALA B 1 283 ? 5.875 -4.629 3.129 1 98.5 283 ALA B CA 1
ATOM 5114 C C . ALA B 1 283 ? 6.273 -4.07 4.492 1 98.5 283 ALA B C 1
ATOM 5116 O O . ALA B 1 283 ? 7.102 -4.656 5.191 1 98.5 283 ALA B O 1
ATOM 5117 N N . LEU B 1 284 ? 5.707 -2.971 4.887 1 98.62 284 LEU B N 1
ATOM 5118 C CA . LEU B 1 284 ? 6.164 -2.199 6.039 1 98.62 284 LEU B CA 1
ATOM 5119 C C . LEU B 1 284 ? 6.129 -3.045 7.309 1 98.62 284 LEU B C 1
ATOM 5121 O O . LEU B 1 284 ? 7.109 -3.09 8.055 1 98.62 284 LEU B O 1
ATOM 5125 N N . PRO B 1 285 ? 5.074 -3.85 7.578 1 98.44 285 PRO B N 1
ATOM 5126 C CA . PRO B 1 285 ? 5.062 -4.68 8.789 1 98.44 285 PRO B CA 1
ATOM 5127 C C . PRO B 1 285 ? 6.18 -5.723 8.797 1 98.44 285 PRO B C 1
ATOM 5129 O O . PRO B 1 285 ? 6.852 -5.902 9.812 1 98.44 285 PRO B O 1
ATOM 5132 N N . ALA B 1 286 ? 6.402 -6.352 7.668 1 98.19 286 ALA B N 1
ATOM 5133 C CA . ALA B 1 286 ? 7.445 -7.371 7.598 1 98.19 286 ALA B CA 1
ATOM 5134 C C . ALA B 1 286 ? 8.836 -6.742 7.684 1 98.19 286 ALA B C 1
ATOM 5136 O O . ALA B 1 286 ? 9.734 -7.293 8.32 1 98.19 286 ALA B O 1
ATOM 5137 N N . GLU B 1 287 ? 9.031 -5.605 7.023 1 98.5 287 GLU B N 1
ATOM 5138 C CA . GLU B 1 287 ? 10.312 -4.91 7.059 1 98.5 287 GLU B CA 1
ATOM 5139 C C . GLU B 1 287 ? 10.648 -4.438 8.469 1 98.5 287 GLU B C 1
ATOM 5141 O O . GLU B 1 287 ? 11.812 -4.43 8.867 1 98.5 287 GLU B O 1
ATOM 5146 N N . LEU B 1 288 ? 9.625 -3.992 9.188 1 98.75 288 LEU B N 1
ATOM 5147 C CA . LEU B 1 288 ? 9.844 -3.633 10.586 1 98.75 288 LEU B CA 1
ATOM 5148 C C . LEU B 1 288 ? 10.422 -4.812 11.367 1 98.75 288 LEU B C 1
ATOM 5150 O O . LEU B 1 288 ? 11.391 -4.652 12.109 1 98.75 288 LEU B O 1
ATOM 5154 N N . GLY B 1 289 ? 9.828 -5.957 11.219 1 97.56 289 GLY B N 1
ATOM 5155 C CA . GLY B 1 289 ? 10.336 -7.141 11.898 1 97.56 289 GLY B CA 1
ATOM 5156 C C . GLY B 1 289 ? 11.758 -7.496 11.5 1 97.56 289 GLY B C 1
ATOM 5157 O O . GLY B 1 289 ? 12.57 -7.863 12.352 1 97.56 289 GLY B O 1
ATOM 5158 N N . ALA B 1 290 ? 12.055 -7.391 10.234 1 96.75 290 ALA B N 1
ATOM 5159 C CA . ALA B 1 290 ? 13.359 -7.773 9.703 1 96.75 290 ALA B CA 1
ATOM 5160 C C . ALA B 1 290 ? 14.445 -6.797 10.164 1 96.75 290 ALA B C 1
ATOM 5162 O O . ALA B 1 290 ? 15.578 -7.199 10.43 1 96.75 290 ALA B O 1
ATOM 5163 N N . ARG B 1 291 ? 14.086 -5.516 10.344 1 97.25 291 ARG B N 1
ATOM 5164 C CA . ARG B 1 291 ? 15.086 -4.48 10.602 1 97.25 291 ARG B CA 1
ATOM 5165 C C . ARG B 1 291 ? 15.148 -4.137 12.086 1 97.25 291 ARG B C 1
ATOM 5167 O O . ARG B 1 291 ? 16.141 -3.568 12.555 1 97.25 291 ARG B O 1
ATOM 5174 N N . ASP B 1 292 ? 14.094 -4.418 12.789 1 97.44 292 ASP B N 1
ATOM 5175 C CA . ASP B 1 292 ? 14.039 -4.266 14.242 1 97.44 292 ASP B CA 1
ATOM 5176 C C . ASP B 1 292 ? 14.43 -2.85 14.656 1 97.44 292 ASP B C 1
ATOM 5178 O O . ASP B 1 292 ? 15.375 -2.66 15.422 1 97.44 292 ASP B O 1
ATOM 5182 N N . PRO B 1 293 ? 13.664 -1.836 14.156 1 98.69 293 PRO B N 1
ATOM 5183 C CA . PRO B 1 293 ? 13.961 -0.458 14.555 1 98.69 293 PRO B CA 1
ATOM 5184 C C . PRO B 1 293 ? 13.805 -0.235 16.062 1 98.69 293 PRO B C 1
ATOM 5186 O O . PRO B 1 293 ? 13.125 -1.015 16.734 1 98.69 293 PRO B O 1
ATOM 5189 N N . ASP B 1 294 ? 14.391 0.823 16.578 1 98.81 294 ASP B N 1
ATOM 5190 C CA . ASP B 1 294 ? 14.352 1.143 18 1 98.81 294 ASP B CA 1
ATOM 5191 C C . ASP B 1 294 ? 12.992 1.709 18.391 1 98.81 294 ASP B C 1
ATOM 5193 O O . ASP B 1 294 ? 12.57 1.573 19.547 1 98.81 294 ASP B O 1
ATOM 5197 N N . ALA B 1 295 ? 12.305 2.348 17.438 1 98.88 295 ALA B N 1
ATOM 5198 C CA . ALA B 1 295 ? 11 2.945 17.719 1 98.88 295 ALA B CA 1
ATOM 5199 C C . ALA B 1 295 ? 10.188 3.133 16.438 1 98.88 295 ALA B C 1
ATOM 5201 O O . ALA B 1 295 ? 10.742 3.121 15.336 1 98.88 295 ALA B O 1
ATOM 5202 N N . VAL B 1 296 ? 8.953 3.154 16.641 1 98.94 296 VAL B N 1
ATOM 5203 C CA . VAL B 1 296 ? 8.039 3.68 15.633 1 98.94 296 VAL B CA 1
ATOM 5204 C C . VAL B 1 296 ? 7.609 5.094 16 1 98.94 296 VAL B C 1
ATOM 5206 O O . VAL B 1 296 ? 7.262 5.359 17.156 1 98.94 296 VAL B O 1
ATOM 5209 N N . LEU B 1 297 ? 7.699 6.004 15.062 1 98.88 297 LEU B N 1
ATOM 5210 C CA . LEU B 1 297 ? 7.281 7.387 15.258 1 98.88 297 LEU B CA 1
ATOM 5211 C C . LEU B 1 297 ? 6.254 7.797 14.211 1 98.88 297 LEU B C 1
ATOM 5213 O O . LEU B 1 297 ? 6.535 7.77 13.008 1 98.88 297 LEU B O 1
ATOM 5217 N N . VAL B 1 298 ? 5.043 8.164 14.672 1 98.5 298 VAL B N 1
ATOM 5218 C CA . VAL B 1 298 ? 4.004 8.578 13.734 1 98.5 298 VAL B CA 1
ATOM 5219 C C . VAL B 1 298 ? 3.322 9.844 14.25 1 98.5 298 VAL B C 1
ATOM 5221 O O . VAL B 1 298 ? 3.467 10.203 15.414 1 98.5 298 VAL B O 1
ATOM 5224 N N . GLY B 1 299 ? 2.676 10.562 13.336 1 96.56 299 GLY B N 1
ATOM 5225 C CA . GLY B 1 299 ? 1.859 11.703 13.719 1 96.56 299 GLY B CA 1
ATOM 5226 C C . GLY B 1 299 ? 0.451 11.32 14.133 1 96.56 299 GLY B C 1
ATOM 5227 O O . GLY B 1 299 ? 0.192 10.156 14.469 1 96.56 299 GLY B O 1
ATOM 5228 N N . ALA B 1 300 ? -0.406 12.32 14.188 1 96.12 300 ALA B N 1
ATOM 5229 C CA . ALA B 1 300 ? -1.817 12.117 14.5 1 96.12 300 ALA B CA 1
ATOM 5230 C C . ALA B 1 300 ? -2.688 13.195 13.859 1 96.12 300 ALA B C 1
ATOM 5232 O O . ALA B 1 300 ? -2.307 14.367 13.82 1 96.12 300 ALA B O 1
ATOM 5233 N N . ASP B 1 301 ? -3.729 12.695 13.305 1 92.94 301 ASP B N 1
ATOM 5234 C CA . ASP B 1 301 ? -4.797 13.625 12.953 1 92.94 301 ASP B CA 1
ATOM 5235 C C . ASP B 1 301 ? -5.609 14.023 14.188 1 92.94 301 ASP B C 1
ATOM 5237 O O . ASP B 1 301 ? -5.996 15.18 14.336 1 92.94 301 ASP B O 1
ATOM 5241 N N . ALA B 1 302 ? -5.758 13.031 15.016 1 95.62 302 ALA B N 1
ATOM 5242 C CA . ALA B 1 302 ? -6.426 13.25 16.297 1 95.62 302 ALA B CA 1
ATOM 5243 C C . ALA B 1 302 ? -6.039 12.172 17.312 1 95.62 302 ALA B C 1
ATOM 5245 O O . ALA B 1 302 ? -5.715 11.047 16.922 1 95.62 302 ALA B O 1
ATOM 5246 N N . VAL B 1 303 ? -5.992 12.555 18.516 1 98.06 303 VAL B N 1
ATOM 5247 C CA . VAL B 1 303 ? -5.93 11.625 19.641 1 98.06 303 VAL B CA 1
ATOM 5248 C C . VAL B 1 303 ? -7.262 11.625 20.391 1 98.06 303 VAL B C 1
ATOM 5250 O O . VAL B 1 303 ? -7.719 12.664 20.859 1 98.06 303 VAL B O 1
ATOM 5253 N N . LEU B 1 304 ? -7.895 10.453 20.469 1 98.12 304 LEU B N 1
ATOM 5254 C CA . LEU B 1 304 ? -9.219 10.383 21.078 1 98.12 304 LEU B CA 1
ATOM 5255 C C . LEU B 1 304 ? -9.109 10.336 22.594 1 98.12 304 LEU B C 1
ATOM 5257 O O . LEU B 1 304 ? -8.047 10.008 23.141 1 98.12 304 LEU B O 1
ATOM 5261 N N . ALA B 1 305 ? -10.188 10.609 23.266 1 98.06 305 ALA B N 1
ATOM 5262 C CA . ALA B 1 305 ? -10.203 10.711 24.719 1 98.06 305 ALA B CA 1
ATOM 5263 C C . ALA B 1 305 ? -9.844 9.383 25.375 1 98.06 305 ALA B C 1
ATOM 5265 O O . ALA B 1 305 ? -9.336 9.344 26.5 1 98.06 305 ALA B O 1
ATOM 5266 N N . ASP B 1 306 ? -10.016 8.281 24.688 1 97.44 306 ASP B N 1
ATOM 5267 C CA . ASP B 1 306 ? -9.719 6.965 25.25 1 97.44 306 ASP B CA 1
ATOM 5268 C C . ASP B 1 306 ? -8.266 6.574 24.984 1 97.44 306 ASP B C 1
ATOM 5270 O O . ASP B 1 306 ? -7.84 5.469 25.328 1 97.44 306 ASP B O 1
ATOM 5274 N N . GLY B 1 307 ? -7.605 7.418 24.281 1 97.81 307 GLY B N 1
ATOM 5275 C CA . GLY B 1 307 ? -6.191 7.176 24.031 1 97.81 307 GLY B CA 1
ATOM 5276 C C . GLY B 1 307 ? -5.914 6.617 22.656 1 97.81 307 GLY B C 1
ATOM 5277 O O . GLY B 1 307 ? -4.762 6.57 22.219 1 97.81 307 GLY B O 1
ATOM 5278 N N . SER B 1 308 ? -6.938 6.195 21.953 1 98.12 308 SER B N 1
ATOM 5279 C CA . SER B 1 308 ? -6.727 5.75 20.578 1 98.12 308 SER B CA 1
ATOM 5280 C C . SER B 1 308 ? -6.289 6.902 19.688 1 98.12 308 SER B C 1
ATOM 5282 O O . SER B 1 308 ? -6.539 8.07 19.984 1 98.12 308 SER B O 1
ATOM 5284 N N . VAL B 1 309 ? -5.684 6.527 18.625 1 97.94 309 VAL B N 1
ATOM 5285 C CA . VAL B 1 309 ? -5.094 7.543 17.766 1 97.94 309 VAL B CA 1
ATOM 5286 C C . VAL B 1 309 ? -5.66 7.402 16.344 1 97.94 309 VAL B C 1
ATOM 5288 O O . VAL B 1 309 ? -5.742 6.293 15.812 1 97.94 309 VAL B O 1
ATOM 5291 N N . VAL B 1 310 ? -6.129 8.484 15.805 1 96.94 310 VAL B N 1
ATOM 5292 C CA . VAL B 1 310 ? -6.516 8.562 14.406 1 96.94 310 VAL B CA 1
ATOM 5293 C C . VAL B 1 310 ? -5.371 9.156 13.586 1 96.94 310 VAL B C 1
ATOM 5295 O O . VAL B 1 310 ? -4.973 10.305 13.797 1 96.94 310 VAL B O 1
ATOM 5298 N N . ASN B 1 311 ? -4.816 8.414 12.703 1 96.06 311 ASN B N 1
ATOM 5299 C CA . ASN B 1 311 ? -3.723 8.836 11.836 1 96.06 311 ASN B CA 1
ATOM 5300 C C . ASN B 1 311 ? -3.82 8.188 10.461 1 96.06 311 ASN B C 1
ATOM 5302 O O . ASN B 1 311 ? -4.754 7.43 10.188 1 96.06 311 ASN B O 1
ATOM 5306 N N . LYS B 1 312 ? -2.893 8.602 9.633 1 95.75 312 LYS B N 1
ATOM 5307 C CA . LYS B 1 312 ? -2.881 8.07 8.273 1 95.75 312 LYS B CA 1
ATOM 5308 C C . LYS B 1 312 ? -3.074 6.559 8.281 1 95.75 312 LYS B C 1
ATOM 5310 O O . LYS B 1 312 ? -2.488 5.852 9.102 1 95.75 312 LYS B O 1
ATOM 5315 N N . VAL B 1 313 ? -3.91 6.191 7.336 1 97.31 313 VAL B N 1
ATOM 5316 C CA . VAL B 1 313 ? -4.191 4.77 7.184 1 97.31 313 VAL B CA 1
ATOM 5317 C C . VAL B 1 313 ? -2.881 4 7.012 1 97.31 313 VAL B C 1
ATOM 5319 O O . VAL B 1 313 ? -1.967 4.461 6.328 1 97.31 313 VAL B O 1
ATOM 5322 N N . GLY B 1 314 ? -2.762 2.799 7.656 1 98.38 314 GLY B N 1
ATOM 5323 C CA . GLY B 1 314 ? -1.533 2.023 7.73 1 98.38 314 GLY B CA 1
ATOM 5324 C C . GLY B 1 314 ? -0.893 2.053 9.109 1 98.38 314 GLY B C 1
ATOM 5325 O O . GLY B 1 314 ? -0.056 1.205 9.422 1 98.38 314 GLY B O 1
ATOM 5326 N N . THR B 1 315 ? -1.271 3.039 9.891 1 98.69 315 THR B N 1
ATOM 5327 C CA . THR B 1 315 ? -0.721 3.178 11.234 1 98.69 315 THR B CA 1
ATOM 5328 C C . THR B 1 315 ? -1.117 1.989 12.109 1 98.69 315 THR B C 1
ATOM 5330 O O . THR B 1 315 ? -0.292 1.456 12.852 1 98.69 315 THR B O 1
ATOM 5333 N N . ARG B 1 316 ? -2.359 1.567 12.039 1 98.62 316 ARG B N 1
ATOM 5334 C CA . ARG B 1 316 ? -2.807 0.425 12.828 1 98.62 316 ARG B CA 1
ATOM 5335 C C . ARG B 1 316 ? -1.984 -0.818 12.508 1 98.62 316 ARG B C 1
ATOM 5337 O O . ARG B 1 316 ? -1.529 -1.52 13.414 1 98.62 316 ARG B O 1
ATOM 5344 N N . GLY B 1 317 ? -1.812 -1.085 11.172 1 98.69 317 GLY B N 1
ATOM 5345 C CA . GLY B 1 317 ? -1.006 -2.227 10.766 1 98.69 317 GLY B CA 1
ATOM 5346 C C . GLY B 1 317 ? 0.426 -2.152 11.258 1 98.69 317 GLY B C 1
ATOM 5347 O O . GLY B 1 317 ? 0.982 -3.15 11.719 1 98.69 317 GLY B O 1
ATOM 5348 N N . LEU B 1 318 ? 1.009 -0.991 11.164 1 98.88 318 LEU B N 1
ATOM 5349 C CA . LEU B 1 318 ? 2.375 -0.776 11.625 1 98.88 318 LEU B CA 1
ATOM 5350 C C . LEU B 1 318 ? 2.479 -0.99 13.133 1 98.88 318 LEU B C 1
ATOM 5352 O O . LEU B 1 318 ? 3.438 -1.597 13.617 1 98.88 318 LEU B O 1
ATOM 5356 N N . ALA B 1 319 ? 1.508 -0.52 13.844 1 98.94 319 ALA B N 1
ATOM 5357 C CA . ALA B 1 319 ? 1.497 -0.661 15.297 1 98.94 319 ALA B CA 1
ATOM 5358 C C . ALA B 1 319 ? 1.359 -2.125 15.703 1 98.94 319 ALA B C 1
ATOM 5360 O O . ALA B 1 319 ? 1.971 -2.564 16.688 1 98.94 319 ALA B O 1
ATOM 5361 N N . LEU B 1 320 ? 0.541 -2.861 15.023 1 98.88 320 LEU B N 1
ATOM 5362 C CA . LEU B 1 320 ? 0.413 -4.289 15.289 1 98.88 320 LEU B CA 1
ATOM 5363 C C . LEU B 1 320 ? 1.745 -5.004 15.086 1 98.88 320 LEU B C 1
ATOM 5365 O O . LEU B 1 320 ? 2.133 -5.852 15.891 1 98.88 320 LEU B O 1
ATOM 5369 N N . ALA B 1 321 ? 2.436 -4.684 13.977 1 98.88 321 ALA B N 1
ATOM 5370 C CA . ALA B 1 321 ? 3.748 -5.266 13.711 1 98.88 321 ALA B CA 1
ATOM 5371 C C . ALA B 1 321 ? 4.738 -4.914 14.812 1 98.88 321 ALA B C 1
ATOM 5373 O O . ALA B 1 321 ? 5.52 -5.762 15.25 1 98.88 321 ALA B O 1
ATOM 5374 N N . ALA B 1 322 ? 4.695 -3.65 15.242 1 98.94 322 ALA B N 1
ATOM 5375 C CA . ALA B 1 322 ? 5.578 -3.195 16.312 1 98.94 322 ALA B CA 1
ATOM 5376 C C . ALA B 1 322 ? 5.332 -3.975 17.594 1 98.94 322 ALA B C 1
ATOM 5378 O O . ALA B 1 322 ? 6.281 -4.375 18.281 1 98.94 322 ALA B O 1
ATOM 5379 N N . ALA B 1 323 ? 4.074 -4.172 17.938 1 98.75 323 ALA B N 1
ATOM 5380 C CA . ALA B 1 323 ? 3.721 -4.93 19.125 1 98.75 323 ALA B CA 1
ATOM 5381 C C . ALA B 1 323 ? 4.285 -6.344 19.078 1 98.75 323 ALA B C 1
ATOM 5383 O O . ALA B 1 323 ? 4.809 -6.852 20.062 1 98.75 323 ALA B O 1
ATOM 5384 N N . ARG B 1 324 ? 4.199 -6.961 17.891 1 98.25 324 ARG B N 1
ATOM 5385 C CA . ARG B 1 324 ? 4.711 -8.312 17.688 1 98.25 324 ARG B CA 1
ATOM 5386 C C . ARG B 1 324 ? 6.211 -8.375 17.969 1 98.25 324 ARG B C 1
ATOM 5388 O O . ARG B 1 324 ? 6.711 -9.375 18.469 1 98.25 324 ARG B O 1
ATOM 5395 N N . GLU B 1 325 ? 6.91 -7.324 17.641 1 98.31 325 GLU B N 1
ATOM 5396 C CA . GLU B 1 325 ? 8.367 -7.309 17.719 1 98.31 325 GLU B CA 1
ATOM 5397 C C . GLU B 1 325 ? 8.836 -6.586 18.984 1 98.31 325 GLU B C 1
ATOM 5399 O O . GLU B 1 325 ? 10.031 -6.371 19.172 1 98.31 325 GLU B O 1
ATOM 5404 N N . ASN B 1 326 ? 7.938 -6.105 19.828 1 98.44 326 ASN B N 1
ATOM 5405 C CA . ASN B 1 326 ? 8.227 -5.363 21.062 1 98.44 326 ASN B CA 1
ATOM 5406 C C . ASN B 1 326 ? 8.953 -4.055 20.766 1 98.44 326 ASN B C 1
ATOM 5408 O O . ASN B 1 326 ? 9.93 -3.711 21.438 1 98.44 326 ASN B O 1
ATOM 5412 N N . VAL B 1 327 ? 8.594 -3.422 19.703 1 98.81 327 VAL B N 1
ATOM 5413 C CA . VAL B 1 327 ? 9.102 -2.1 19.344 1 98.81 327 VAL B CA 1
ATOM 5414 C C . VAL B 1 327 ? 8.148 -1.025 19.859 1 98.81 327 VAL B C 1
ATOM 5416 O O . VAL B 1 327 ? 6.941 -1.077 19.609 1 98.81 327 VAL B O 1
ATOM 5419 N N . PRO B 1 328 ? 8.586 -0.027 20.609 1 98.88 328 PRO B N 1
ATOM 5420 C CA . PRO B 1 328 ? 7.688 1.011 21.125 1 98.88 328 PRO B CA 1
ATOM 5421 C C . PRO B 1 328 ? 7.125 1.896 20.016 1 98.88 328 PRO B C 1
ATOM 5423 O O . PRO B 1 328 ? 7.828 2.205 19.047 1 98.88 328 PRO B O 1
ATOM 5426 N N . VAL B 1 329 ? 5.875 2.291 20.188 1 98.94 329 VAL B N 1
ATOM 5427 C CA . VAL B 1 329 ? 5.191 3.168 19.234 1 98.94 329 VAL B CA 1
ATOM 5428 C C . VAL B 1 329 ? 4.91 4.516 19.891 1 98.94 329 VAL B C 1
ATOM 5430 O O . VAL B 1 329 ? 4.125 4.602 20.844 1 98.94 329 VAL B O 1
ATOM 5433 N N . TYR B 1 330 ? 5.512 5.566 19.359 1 98.88 330 TYR B N 1
ATOM 5434 C CA . TYR B 1 330 ? 5.285 6.922 19.844 1 98.88 330 TYR B CA 1
ATOM 5435 C C . TYR B 1 330 ? 4.5 7.746 18.828 1 98.88 330 TYR B C 1
ATOM 5437 O O . TYR B 1 330 ? 4.832 7.762 17.641 1 98.88 330 TYR B O 1
ATOM 5445 N N . VAL B 1 331 ? 3.49 8.367 19.328 1 98.81 331 VAL B N 1
ATOM 5446 C CA . VAL B 1 331 ? 2.707 9.312 18.547 1 98.81 331 VAL B CA 1
ATOM 5447 C C . VAL B 1 331 ? 3.131 10.742 18.875 1 98.81 331 VAL B C 1
ATOM 5449 O O . VAL B 1 331 ? 3.162 11.125 20.047 1 98.81 331 VAL B O 1
ATOM 5452 N N . VAL B 1 332 ? 3.457 11.492 17.859 1 98.19 332 VAL B N 1
ATOM 5453 C CA . VAL B 1 332 ? 3.934 12.859 18.062 1 98.19 332 VAL B CA 1
ATOM 5454 C C . VAL B 1 332 ? 2.859 13.852 17.641 1 98.19 332 VAL B C 1
ATOM 5456 O O . VAL B 1 332 ? 2.494 13.906 16.453 1 98.19 332 VAL B O 1
ATOM 5459 N N . ALA B 1 333 ? 2.393 14.609 18.547 1 96.44 333 ALA B N 1
ATOM 5460 C CA . ALA B 1 333 ? 1.319 15.555 18.25 1 96.44 333 ALA B CA 1
ATOM 5461 C C . ALA B 1 333 ? 1.233 16.641 19.328 1 96.44 333 ALA B C 1
ATOM 5463 O O . ALA B 1 333 ? 1.647 16.422 20.469 1 96.44 333 ALA B O 1
ATOM 5464 N N . ALA B 1 334 ? 0.706 17.828 18.938 1 97 334 ALA B N 1
ATOM 5465 C CA . ALA B 1 334 ? 0.352 18.828 19.938 1 97 334 ALA B CA 1
ATOM 5466 C C . ALA B 1 334 ? -0.813 18.359 20.812 1 97 334 ALA B C 1
ATOM 5468 O O . ALA B 1 334 ? -1.714 17.672 20.328 1 97 334 ALA B O 1
ATOM 5469 N N . ALA B 1 335 ? -0.858 18.766 22.031 1 98 335 ALA B N 1
ATOM 5470 C CA . ALA B 1 335 ? -1.929 18.391 22.938 1 98 335 ALA B CA 1
ATOM 5471 C C . ALA B 1 335 ? -3.283 18.875 22.438 1 98 335 ALA B C 1
ATOM 5473 O O . ALA B 1 335 ? -4.32 18.281 22.75 1 98 335 ALA B O 1
ATOM 5474 N N . ALA B 1 336 ? -3.227 19.844 21.609 1 97.5 336 ALA B N 1
ATOM 5475 C CA . ALA B 1 336 ? -4.457 20.422 21.078 1 97.5 336 ALA B CA 1
ATOM 5476 C C . ALA B 1 336 ? -5.152 19.438 20.125 1 97.5 336 ALA B C 1
ATOM 5478 O O . ALA B 1 336 ? -6.332 19.609 19.812 1 97.5 336 ALA B O 1
ATOM 5479 N N . LYS B 1 337 ? -4.465 18.391 19.703 1 96.75 337 LYS B N 1
ATOM 5480 C CA . LYS B 1 337 ? -5.055 17.391 18.812 1 96.75 337 LYS B CA 1
ATOM 5481 C C . LYS B 1 337 ? -5.785 16.312 19.594 1 96.75 337 LYS B C 1
ATOM 5483 O O . LYS B 1 337 ? -6.41 15.422 19 1 96.75 337 LYS B O 1
ATOM 5488 N N . VAL B 1 338 ? -5.73 16.359 20.906 1 98.12 338 VAL B N 1
ATOM 5489 C CA . VAL B 1 338 ? -6.539 15.477 21.734 1 98.12 338 VAL B CA 1
ATOM 5490 C C . VAL B 1 338 ? -8 15.914 21.688 1 98.12 338 VAL B C 1
ATOM 5492 O O . VAL B 1 338 ? -8.32 17.078 21.953 1 98.12 338 VAL B O 1
ATOM 5495 N N . ARG B 1 339 ? -8.828 15.031 21.359 1 97.31 339 ARG B N 1
ATOM 5496 C CA . ARG B 1 339 ? -10.258 15.32 21.312 1 97.31 339 ARG B CA 1
ATOM 5497 C C . ARG B 1 339 ? -10.883 15.203 22.688 1 97.31 339 ARG B C 1
ATOM 5499 O O . ARG B 1 339 ? -10.461 14.375 23.5 1 97.31 339 ARG B O 1
ATOM 5506 N N . PRO B 1 340 ? -11.922 16.031 22.891 1 96.31 340 PRO B N 1
ATOM 5507 C CA . PRO B 1 340 ? -12.641 15.898 24.156 1 96.31 340 PRO B CA 1
ATOM 5508 C C . PRO B 1 340 ? -13.547 14.672 24.203 1 96.31 340 PRO B C 1
ATOM 5510 O O . PRO B 1 340 ? -14.078 14.328 25.266 1 96.31 340 PRO B O 1
ATOM 5513 N N . ASP B 1 341 ? -13.758 14.07 23.031 1 95.38 341 ASP B N 1
ATOM 5514 C CA . ASP B 1 341 ? -14.625 12.898 22.922 1 95.38 341 ASP B CA 1
ATOM 5515 C C . ASP B 1 341 ? -13.938 11.781 22.141 1 95.38 341 ASP B C 1
ATOM 5517 O O . ASP B 1 341 ? -12.719 11.805 21.969 1 95.38 341 ASP B O 1
ATOM 5521 N N . GLU B 1 342 ? -14.688 10.781 21.812 1 95 342 GLU B N 1
ATOM 5522 C CA . GLU B 1 342 ? -14.117 9.609 21.141 1 95 342 GLU B CA 1
ATOM 5523 C C . GLU B 1 342 ? -14.633 9.492 19.703 1 95 342 GLU B C 1
ATOM 5525 O O . GLU B 1 342 ? -14.555 8.422 19.109 1 95 342 GLU B O 1
ATOM 5530 N N . ARG B 1 343 ? -15.172 10.656 19.234 1 91.75 343 ARG B N 1
ATOM 5531 C CA . ARG B 1 343 ? -15.742 10.641 17.891 1 91.75 343 ARG B CA 1
ATOM 5532 C C . ARG B 1 343 ? -14.648 10.602 16.844 1 91.75 343 ARG B C 1
ATOM 5534 O O . ARG B 1 343 ? -13.695 11.391 16.891 1 91.75 343 ARG B O 1
ATOM 5541 N N . VAL B 1 344 ? -14.781 9.586 15.883 1 90.56 344 VAL B N 1
ATOM 5542 C CA . VAL B 1 344 ? -13.906 9.516 14.719 1 90.56 344 VAL B CA 1
ATOM 5543 C C . VAL B 1 344 ? -14.578 10.164 13.516 1 90.56 344 VAL B C 1
ATOM 5545 O O . VAL B 1 344 ? -15.742 9.875 13.219 1 90.56 344 VAL B O 1
ATOM 5548 N N . HIS B 1 345 ? -13.914 11.078 12.891 1 89.75 345 HIS B N 1
ATOM 5549 C CA . HIS B 1 345 ? -14.398 11.68 11.656 1 89.75 345 HIS B CA 1
ATOM 5550 C C . HIS B 1 345 ? -13.781 11 10.438 1 89.75 345 HIS B C 1
ATOM 5552 O O . HIS B 1 345 ? -12.625 11.258 10.094 1 89.75 345 HIS B O 1
ATOM 5558 N N . ALA B 1 346 ? -14.617 10.273 9.82 1 88.62 346 ALA B N 1
ATOM 5559 C CA . ALA B 1 346 ? -14.141 9.469 8.695 1 88.62 346 ALA B CA 1
ATOM 5560 C C . ALA B 1 346 ? -13.875 10.344 7.477 1 88.62 346 ALA B C 1
ATOM 5562 O O . ALA B 1 346 ? -14.617 11.289 7.207 1 88.62 346 ALA B O 1
ATOM 5563 N N . GLU B 1 347 ? -12.797 10.172 6.859 1 89 347 GLU B N 1
ATOM 5564 C CA . GLU B 1 347 ? -12.445 10.758 5.57 1 89 347 GLU B CA 1
ATOM 5565 C C . GLU B 1 347 ? -12.039 9.68 4.566 1 89 347 GLU B C 1
ATOM 5567 O O . GLU B 1 347 ? -11.367 8.711 4.926 1 89 347 GLU B O 1
ATOM 5572 N N . ALA B 1 348 ? -12.516 9.852 3.334 1 93.62 348 ALA B N 1
ATOM 5573 C CA . ALA B 1 348 ? -12.211 8.859 2.303 1 93.62 348 ALA B CA 1
ATOM 5574 C C . ALA B 1 348 ? -11.688 9.531 1.038 1 93.62 348 ALA B C 1
ATOM 5576 O O . ALA B 1 348 ? -12.117 10.633 0.683 1 93.62 348 ALA B O 1
ATOM 5577 N N . GLY B 1 349 ? -10.703 8.875 0.441 1 92.56 349 GLY B N 1
ATOM 5578 C CA . GLY B 1 349 ? -10.281 9.297 -0.882 1 92.56 349 GLY B CA 1
ATOM 5579 C C . GLY B 1 349 ? -11.227 8.867 -1.983 1 92.56 349 GLY B C 1
ATOM 5580 O O . GLY B 1 349 ? -12.227 8.203 -1.721 1 92.56 349 GLY B O 1
ATOM 5581 N N . GLU B 1 350 ? -10.859 9.188 -3.188 1 94.81 350 GLU B N 1
ATOM 5582 C CA . GLU B 1 350 ? -11.703 8.867 -4.34 1 94.81 350 GLU B CA 1
ATOM 5583 C C . GLU B 1 350 ? -11.547 7.406 -4.742 1 94.81 350 GLU B C 1
ATOM 5585 O O . GLU B 1 350 ? -10.445 6.855 -4.695 1 94.81 350 GLU B O 1
ATOM 5590 N N . ALA B 1 351 ? -12.625 6.832 -5.133 1 96.06 351 ALA B N 1
ATOM 5591 C CA . ALA B 1 351 ? -12.617 5.441 -5.578 1 96.06 351 ALA B CA 1
ATOM 5592 C C . ALA B 1 351 ? -11.719 5.258 -6.797 1 96.06 351 ALA B C 1
ATOM 5594 O O . ALA B 1 351 ? -11.031 4.242 -6.922 1 96.06 351 ALA B O 1
ATOM 5595 N N . VAL B 1 352 ? -11.641 6.258 -7.656 1 95.88 352 VAL B N 1
ATOM 5596 C CA . VAL B 1 352 ? -10.945 6.168 -8.938 1 95.88 352 VAL B CA 1
ATOM 5597 C C . VAL B 1 352 ? -9.438 6.066 -8.703 1 95.88 352 VAL B C 1
ATOM 5599 O O . VAL B 1 352 ? -8.703 5.559 -9.562 1 95.88 352 VAL B O 1
ATOM 5602 N N . ASP B 1 353 ? -9 6.465 -7.512 1 94.94 353 ASP B N 1
ATOM 5603 C CA . ASP B 1 353 ? -7.586 6.363 -7.184 1 94.94 353 ASP B CA 1
ATOM 5604 C C . ASP B 1 353 ? -7.152 4.902 -7.066 1 94.94 353 ASP B C 1
ATOM 5606 O O . ASP B 1 353 ? -5.965 4.59 -7.188 1 94.94 353 ASP B O 1
ATOM 5610 N N . LEU B 1 354 ? -8.141 3.99 -6.816 1 95.81 354 LEU B N 1
ATOM 5611 C CA . LEU B 1 354 ? -7.82 2.58 -6.625 1 95.81 354 LEU B CA 1
ATOM 5612 C C . LEU B 1 354 ? -8.328 1.745 -7.797 1 95.81 354 LEU B C 1
ATOM 5614 O O . LEU B 1 354 ? -7.711 0.739 -8.156 1 95.81 354 LEU B O 1
ATOM 5618 N N . TYR B 1 355 ? -9.508 2.105 -8.273 1 97.5 355 TYR B N 1
ATOM 5619 C CA . TYR B 1 355 ? -10.086 1.301 -9.344 1 97.5 355 TYR B CA 1
ATOM 5620 C C . TYR B 1 355 ? -10.898 2.166 -10.297 1 97.5 355 TYR B C 1
ATOM 5622 O O . TYR B 1 355 ? -11.828 2.859 -9.883 1 97.5 355 TYR B O 1
ATOM 5630 N N . ASP B 1 356 ? -10.586 2.07 -11.586 1 96.19 356 ASP B N 1
ATOM 5631 C CA . ASP B 1 356 ? -11.297 2.828 -12.617 1 96.19 356 ASP B CA 1
ATOM 5632 C C . ASP B 1 356 ? -11.789 1.912 -13.734 1 96.19 356 ASP B C 1
ATOM 5634 O O . ASP B 1 356 ? -12.109 2.377 -14.828 1 96.19 356 ASP B O 1
ATOM 5638 N N . GLY B 1 357 ? -11.844 0.633 -13.539 1 96.06 357 GLY B N 1
ATOM 5639 C CA . GLY B 1 357 ? -12.297 -0.323 -14.539 1 96.06 357 GLY B CA 1
ATOM 5640 C C . GLY B 1 357 ? -13.805 -0.471 -14.586 1 96.06 357 GLY B C 1
ATOM 5641 O O . GLY B 1 357 ? -14.523 0.154 -13.797 1 96.06 357 GLY B O 1
ATOM 5642 N N . PRO B 1 358 ? -14.281 -1.274 -15.469 1 96.88 358 PRO B N 1
ATOM 5643 C CA . PRO B 1 358 ? -15.719 -1.381 -15.711 1 96.88 358 PRO B CA 1
ATOM 5644 C C . PRO B 1 358 ? -16.406 -2.348 -14.75 1 96.88 358 PRO B C 1
ATOM 5646 O O . PRO B 1 358 ? -17.641 -2.338 -14.633 1 96.88 358 PRO B O 1
ATOM 5649 N N . ALA B 1 359 ? -15.672 -3.217 -14.039 1 97.5 359 ALA B N 1
ATOM 5650 C CA . ALA B 1 359 ? -16.297 -4.191 -13.148 1 97.5 359 ALA B CA 1
ATOM 5651 C C . ALA B 1 359 ? -16.953 -3.504 -11.953 1 97.5 359 ALA B C 1
ATOM 5653 O O . ALA B 1 359 ? -16.531 -2.424 -11.539 1 97.5 359 ALA B O 1
ATOM 5654 N N . PRO B 1 360 ? -18 -4.07 -11.438 1 98.12 360 PRO B N 1
ATOM 5655 C CA . PRO B 1 360 ? -18.703 -3.447 -10.312 1 98.12 360 PRO B CA 1
ATOM 5656 C C . PRO B 1 360 ? -18 -3.695 -8.977 1 98.12 360 PRO B C 1
ATOM 5658 O O . PRO B 1 360 ? -18.609 -4.262 -8.055 1 98.12 360 PRO B O 1
ATOM 5661 N N . VAL B 1 361 ? -16.906 -3.227 -8.82 1 98.31 361 VAL B N 1
ATOM 5662 C CA . VAL B 1 361 ? -16.094 -3.348 -7.609 1 98.31 361 VAL B CA 1
ATOM 5663 C C . VAL B 1 361 ? -16.406 -2.188 -6.668 1 98.31 361 VAL B C 1
ATOM 5665 O O . VAL B 1 361 ? -16.438 -1.028 -7.09 1 98.31 361 VAL B O 1
ATOM 5668 N N . SER B 1 362 ? -16.75 -2.459 -5.414 1 98.44 362 SER B N 1
ATOM 5669 C CA . SER B 1 362 ? -16.797 -1.421 -4.391 1 98.44 362 SER B CA 1
ATOM 5670 C C . SER B 1 362 ? -15.383 -1.064 -3.918 1 98.44 362 SER B C 1
ATOM 5672 O O . SER B 1 362 ? -14.492 -1.913 -3.92 1 98.44 362 SER B O 1
ATOM 5674 N N . VAL B 1 363 ? -15.211 0.212 -3.535 1 98.38 363 VAL B N 1
ATOM 5675 C CA . VAL B 1 363 ? -13.891 0.656 -3.105 1 98.38 363 VAL B CA 1
ATOM 5676 C C . VAL B 1 363 ? -13.969 1.246 -1.699 1 98.38 363 VAL B C 1
ATOM 5678 O O . VAL B 1 363 ? -14.844 2.07 -1.417 1 98.38 363 VAL B O 1
ATOM 5681 N N . ALA B 1 364 ? -13.164 0.767 -0.793 1 98.38 364 ALA B N 1
ATOM 5682 C CA . ALA B 1 364 ? -12.906 1.399 0.498 1 98.38 364 ALA B CA 1
ATOM 5683 C C . ALA B 1 364 ? -11.547 2.098 0.503 1 98.38 364 ALA B C 1
ATOM 5685 O O . ALA B 1 364 ? -10.508 1.44 0.519 1 98.38 364 ALA B O 1
ATOM 5686 N N . ASN B 1 365 ? -11.562 3.402 0.503 1 97.69 365 ASN B N 1
ATOM 5687 C CA . ASN B 1 365 ? -10.336 4.195 0.436 1 97.69 365 ASN B CA 1
ATOM 5688 C C . ASN B 1 365 ? -10.242 5.176 1.6 1 97.69 365 ASN B C 1
ATOM 5690 O O . ASN B 1 365 ? -10.148 6.387 1.391 1 97.69 365 ASN B O 1
ATOM 5694 N N . PRO B 1 366 ? -10.219 4.633 2.828 1 97.12 366 PRO B N 1
ATOM 5695 C CA . PRO B 1 366 ? -10.109 5.535 3.979 1 97.12 366 PRO B CA 1
ATOM 5696 C C . PRO B 1 366 ? -8.773 6.27 4.031 1 97.12 366 PRO B C 1
ATOM 5698 O O . PRO B 1 366 ? -7.734 5.691 3.701 1 97.12 366 PRO B O 1
ATOM 5701 N N . VAL B 1 367 ? -8.758 7.508 4.5 1 93.56 367 VAL B N 1
ATOM 5702 C CA . VAL B 1 367 ? -7.547 8.312 4.617 1 93.56 367 VAL B CA 1
ATOM 5703 C C . VAL B 1 367 ? -6.852 8.016 5.945 1 93.56 367 VAL B C 1
ATOM 5705 O O . VAL B 1 367 ? -5.621 8.031 6.023 1 93.56 367 VAL B O 1
ATOM 5708 N N . PHE B 1 368 ? -7.645 7.734 6.977 1 94.62 368 PHE B N 1
ATOM 5709 C CA . PHE B 1 368 ? -7.121 7.508 8.32 1 94.62 368 PHE B CA 1
ATOM 5710 C C . PHE B 1 368 ? -7.652 6.199 8.891 1 94.62 368 PHE B C 1
ATOM 5712 O O . PHE B 1 368 ? -8.648 5.66 8.406 1 94.62 368 PHE B O 1
ATOM 5719 N N . ASP B 1 369 ? -6.945 5.66 9.805 1 97.25 369 ASP B N 1
ATOM 5720 C CA . ASP B 1 369 ? -7.445 4.547 10.602 1 97.25 369 ASP B CA 1
ATOM 5721 C C . ASP B 1 369 ? -7.273 4.82 12.094 1 97.25 369 ASP B C 1
ATOM 5723 O O . ASP B 1 369 ? -6.645 5.809 12.484 1 97.25 369 ASP B O 1
ATOM 5727 N N . ARG B 1 370 ? -8.016 4.086 12.883 1 97.62 370 ARG B N 1
ATOM 5728 C CA . ARG B 1 370 ? -7.945 4.184 14.336 1 97.62 370 ARG B CA 1
ATOM 5729 C C . ARG B 1 370 ? -7.008 3.131 14.914 1 97.62 370 ARG B C 1
ATOM 5731 O O . ARG B 1 370 ? -7.23 1.931 14.734 1 97.62 370 ARG B O 1
ATOM 5738 N N . THR B 1 371 ? -5.953 3.529 15.508 1 98.31 371 THR B N 1
ATOM 5739 C CA . THR B 1 371 ? -5.031 2.652 16.219 1 98.31 371 THR B CA 1
ATOM 5740 C C . THR B 1 371 ? -5.395 2.572 17.703 1 98.31 371 THR B C 1
ATOM 5742 O O . THR B 1 371 ? -5.414 3.592 18.391 1 98.31 371 THR B O 1
ATOM 5745 N N . PRO B 1 372 ? -5.652 1.403 18.234 1 98.12 372 PRO B N 1
ATOM 5746 C CA . PRO B 1 372 ? -6.031 1.251 19.641 1 98.12 372 PRO B CA 1
ATOM 5747 C C . PRO B 1 372 ? -4.961 1.758 20.594 1 98.12 372 PRO B C 1
ATOM 5749 O O . PRO B 1 372 ? -3.766 1.63 20.312 1 98.12 372 PRO B O 1
ATOM 5752 N N . ALA B 1 373 ? -5.426 2.213 21.766 1 98.38 373 ALA B N 1
ATOM 5753 C CA . ALA B 1 373 ? -4.555 2.844 22.75 1 98.38 373 ALA B CA 1
ATOM 5754 C C . ALA B 1 373 ? -3.504 1.863 23.266 1 98.38 373 ALA B C 1
ATOM 5756 O O . ALA B 1 373 ? -2.377 2.258 23.562 1 98.38 373 ALA B O 1
ATOM 5757 N N . ASP B 1 374 ? -3.844 0.589 23.328 1 98.38 374 ASP B N 1
ATOM 5758 C CA . ASP B 1 374 ? -2.943 -0.404 23.906 1 98.38 374 ASP B CA 1
ATOM 5759 C C . ASP B 1 374 ? -1.758 -0.671 22.969 1 98.38 374 ASP B C 1
ATOM 5761 O O . ASP B 1 374 ? -0.766 -1.276 23.391 1 98.38 374 ASP B O 1
ATOM 5765 N N . LEU B 1 375 ? -1.808 -0.199 21.719 1 98.62 375 LEU B N 1
ATOM 5766 C CA . LEU B 1 375 ? -0.709 -0.366 20.781 1 98.62 375 LEU B CA 1
ATOM 5767 C C . LEU B 1 375 ? 0.207 0.853 20.781 1 98.62 375 LEU B C 1
ATOM 5769 O O . LEU B 1 375 ? 1.228 0.874 20.094 1 98.62 375 LEU B O 1
ATOM 5773 N N . VAL B 1 376 ? -0.148 1.859 21.562 1 98.69 376 VAL B N 1
ATOM 5774 C CA . VAL B 1 376 ? 0.592 3.115 21.625 1 98.69 376 VAL B CA 1
ATOM 5775 C C . VAL B 1 376 ? 1.373 3.195 22.938 1 98.69 376 VAL B C 1
ATOM 5777 O O . VAL B 1 376 ? 0.787 3.148 24.016 1 98.69 376 VAL B O 1
ATOM 5780 N N . THR B 1 377 ? 2.688 3.312 22.844 1 98.69 377 THR B N 1
ATOM 5781 C CA . THR B 1 377 ? 3.543 3.412 24.031 1 98.69 377 THR B CA 1
ATOM 5782 C C . THR B 1 377 ? 3.348 4.754 24.719 1 98.69 377 THR B C 1
ATOM 5784 O O . THR B 1 377 ? 3.359 4.828 25.953 1 98.69 377 THR B O 1
ATOM 5787 N N . GLY B 1 378 ? 3.166 5.809 23.953 1 98.62 378 GLY B N 1
ATOM 5788 C CA . GLY B 1 378 ? 2.928 7.141 24.484 1 98.62 378 GLY B CA 1
ATOM 5789 C C . GLY B 1 378 ? 2.67 8.172 23.406 1 98.62 378 GLY B C 1
ATOM 5790 O O . GLY B 1 378 ? 3.096 8.008 22.25 1 98.62 378 GLY B O 1
ATOM 5791 N N . VAL B 1 379 ? 1.976 9.203 23.781 1 98.75 379 VAL B N 1
ATOM 5792 C CA . VAL B 1 379 ? 1.781 10.359 22.922 1 98.75 379 VAL B CA 1
ATOM 5793 C C . VAL B 1 379 ? 2.748 11.477 23.312 1 98.75 379 VAL B C 1
ATOM 5795 O O . VAL B 1 379 ? 2.627 12.047 24.406 1 98.75 379 VAL B O 1
ATOM 5798 N N . VAL B 1 380 ? 3.658 11.805 22.469 1 98.75 380 VAL B N 1
ATOM 5799 C CA . VAL B 1 380 ? 4.688 12.797 22.75 1 98.75 380 VAL B CA 1
ATOM 5800 C C . VAL B 1 380 ? 4.176 14.188 22.375 1 98.75 380 VAL B C 1
ATOM 5802 O O . VAL B 1 380 ? 3.908 14.469 21.203 1 98.75 380 VAL B O 1
ATOM 5805 N N . THR B 1 381 ? 4.047 15.078 23.344 1 98.31 381 THR B N 1
ATOM 5806 C CA . THR B 1 381 ? 3.535 16.438 23.156 1 98.31 381 THR B CA 1
ATOM 5807 C C . THR B 1 381 ? 4.465 17.453 23.797 1 98.31 381 THR B C 1
ATOM 5809 O O . THR B 1 381 ? 5.508 17.094 24.344 1 98.31 381 THR B O 1
ATOM 5812 N N . GLU B 1 382 ? 4.047 18.703 23.719 1 97.62 382 GLU B N 1
ATOM 5813 C CA . GLU B 1 382 ? 4.785 19.781 24.375 1 97.62 382 GLU B CA 1
ATOM 5814 C C . GLU B 1 382 ? 4.664 19.688 25.891 1 97.62 382 GLU B C 1
ATOM 5816 O O . GLU B 1 382 ? 5.457 20.281 26.625 1 97.62 382 GLU B O 1
ATOM 5821 N N . ARG B 1 383 ? 3.773 18.875 26.359 1 97.38 383 ARG B N 1
ATOM 5822 C CA . ARG B 1 383 ? 3.537 18.703 27.781 1 97.38 383 ARG B CA 1
ATOM 5823 C C . ARG B 1 383 ? 4.254 17.469 28.328 1 97.38 383 ARG B C 1
ATOM 5825 O O . ARG B 1 383 ? 4.102 17.125 29.5 1 97.38 383 ARG B O 1
ATOM 5832 N N . GLY B 1 384 ? 4.98 16.812 27.453 1 98 384 GLY B N 1
ATOM 5833 C CA . GLY B 1 384 ? 5.637 15.555 27.797 1 98 384 GLY B CA 1
ATOM 5834 C C . GLY B 1 384 ? 5.09 14.359 27.047 1 98 384 GLY B C 1
ATOM 5835 O O . GLY B 1 384 ? 4.453 14.523 26 1 98 384 GLY B O 1
ATOM 5836 N N . VAL B 1 385 ? 5.469 13.164 27.547 1 98.38 385 VAL B N 1
ATOM 5837 C CA . VAL B 1 385 ? 4.945 11.922 26.984 1 98.38 385 VAL B CA 1
ATOM 5838 C C . VAL B 1 385 ? 3.699 11.492 27.75 1 98.38 385 VAL B C 1
ATOM 5840 O O . VAL B 1 385 ? 3.791 11.062 28.906 1 98.38 385 VAL B O 1
ATOM 5843 N N . LEU B 1 386 ? 2.584 11.547 27.094 1 98.56 386 LEU B N 1
ATOM 5844 C CA . LEU B 1 386 ? 1.296 11.305 27.734 1 98.56 386 LEU B CA 1
ATOM 5845 C C . LEU B 1 386 ? 0.926 9.82 27.672 1 98.56 386 LEU B C 1
ATOM 5847 O O . LEU B 1 386 ? 0.978 9.219 26.594 1 98.56 386 LEU B O 1
ATOM 5851 N N . ASP B 1 387 ? 0.564 9.234 28.781 1 97.69 387 ASP B N 1
ATOM 5852 C CA . ASP B 1 387 ? -0.071 7.918 28.781 1 97.69 387 ASP B CA 1
ATOM 5853 C C . ASP B 1 387 ? -1.592 8.047 28.719 1 97.69 387 ASP B C 1
ATOM 5855 O O . ASP B 1 387 ? -2.121 9.125 28.453 1 97.69 387 ASP B O 1
ATOM 5859 N N . GLY B 1 388 ? -2.287 7.004 28.891 1 96.75 388 GLY B N 1
ATOM 5860 C CA . GLY B 1 388 ? -3.736 7 28.781 1 96.75 388 GLY B CA 1
ATOM 5861 C C . GLY B 1 388 ? -4.414 7.941 29.75 1 96.75 388 GLY B C 1
ATOM 5862 O O . GLY B 1 388 ? -5.352 8.656 29.391 1 96.75 388 GLY B O 1
ATOM 5863 N N . ASP B 1 389 ? -3.926 7.984 30.922 1 97.12 389 ASP B N 1
ATOM 5864 C CA . ASP B 1 389 ? -4.504 8.852 31.953 1 97.12 389 ASP B CA 1
ATOM 5865 C C . ASP B 1 389 ? -4.242 10.32 31.625 1 97.12 389 ASP B C 1
ATOM 5867 O O . ASP B 1 389 ? -5.109 11.172 31.844 1 97.12 389 ASP B O 1
ATOM 5871 N N . ASP B 1 390 ? -3.057 10.562 31.172 1 98.38 390 ASP B N 1
ATOM 5872 C CA . ASP B 1 390 ? -2.719 11.93 30.781 1 98.38 390 ASP B CA 1
ATOM 5873 C C . ASP B 1 390 ? -3.605 12.414 29.641 1 98.38 390 ASP B C 1
ATOM 5875 O O . ASP B 1 390 ? -4.047 13.562 29.641 1 98.38 390 ASP B O 1
ATOM 5879 N N . VAL B 1 391 ? -3.834 11.539 28.688 1 98.56 391 VAL B N 1
ATOM 5880 C CA . VAL B 1 391 ? -4.676 11.883 27.547 1 98.56 391 VAL B CA 1
ATOM 5881 C C . VAL B 1 391 ? -6.09 12.195 28.031 1 98.56 391 VAL B C 1
ATOM 5883 O O . VAL B 1 391 ? -6.699 13.172 27.594 1 98.56 391 VAL B O 1
ATOM 5886 N N . ARG B 1 392 ? -6.582 11.453 28.938 1 97.94 392 ARG B N 1
ATOM 5887 C CA . ARG B 1 392 ? -7.91 11.688 29.5 1 97.94 392 ARG B CA 1
ATOM 5888 C C . ARG B 1 392 ? -7.977 13.031 30.203 1 97.94 392 ARG B C 1
ATOM 5890 O O . ARG B 1 392 ? -8.992 13.734 30.125 1 97.94 392 ARG B O 1
ATOM 5897 N N . ALA B 1 393 ? -6.941 13.352 30.875 1 98.44 393 ALA B N 1
ATOM 5898 C CA . ALA B 1 393 ? -6.883 14.625 31.578 1 98.44 393 ALA B CA 1
ATOM 5899 C C . ALA B 1 393 ? -6.895 15.797 30.594 1 98.44 393 ALA B C 1
ATOM 5901 O O . ALA B 1 393 ? -7.566 16.797 30.828 1 98.44 393 ALA B O 1
ATOM 5902 N N . VAL B 1 394 ? -6.133 15.656 29.531 1 98.5 394 VAL B N 1
ATOM 5903 C CA . VAL B 1 394 ? -6.098 16.688 28.516 1 98.5 394 VAL B CA 1
ATOM 5904 C C . VAL B 1 394 ? -7.477 16.828 27.859 1 98.5 394 VAL B C 1
ATOM 5906 O O . VAL B 1 394 ? -7.957 17.938 27.625 1 98.5 394 VAL B O 1
ATOM 5909 N N . ALA B 1 395 ? -8.125 15.727 27.578 1 98.44 395 ALA B N 1
ATOM 5910 C CA . ALA B 1 395 ? -9.469 15.727 27.016 1 98.44 395 ALA B CA 1
ATOM 5911 C C . ALA B 1 395 ? -10.445 16.453 27.922 1 98.44 395 ALA B C 1
ATOM 5913 O O . ALA B 1 395 ? -11.273 17.25 27.469 1 98.44 395 ALA B O 1
ATOM 5914 N N . ALA B 1 396 ? -10.312 16.219 29.203 1 98.12 396 ALA B N 1
ATOM 5915 C CA . ALA B 1 396 ? -11.164 16.875 30.188 1 98.12 396 ALA B CA 1
ATOM 5916 C C . ALA B 1 396 ? -10.93 18.391 30.188 1 98.12 396 ALA B C 1
ATOM 5918 O O . ALA B 1 396 ? -11.867 19.172 30.344 1 98.12 396 ALA B O 1
ATOM 5919 N N . GLU B 1 397 ? -9.711 18.75 30.125 1 98 397 GLU B N 1
ATOM 5920 C CA . GLU B 1 397 ? -9.367 20.172 30.047 1 98 397 GLU B CA 1
ATOM 5921 C C . GLU B 1 397 ? -10.016 20.828 28.828 1 98 397 GLU B C 1
ATOM 5923 O O . GLU B 1 397 ? -10.555 21.938 28.922 1 98 397 GLU B O 1
ATOM 5928 N N . HIS B 1 398 ? -9.945 20.156 27.688 1 97.62 398 HIS B N 1
ATOM 5929 C CA . HIS B 1 398 ? -10.555 20.688 26.469 1 97.62 398 HIS B CA 1
ATOM 5930 C C . HIS B 1 398 ? -12.062 20.812 26.609 1 97.62 398 HIS B C 1
ATOM 5932 O O . HIS B 1 398 ? -12.664 21.781 26.125 1 97.62 398 HIS B O 1
ATOM 5938 N N . ARG B 1 399 ? -12.711 19.859 27.281 1 96.25 399 ARG B N 1
ATOM 5939 C CA . ARG B 1 399 ? -14.141 19.953 27.562 1 96.25 399 ARG B CA 1
ATOM 5940 C C . ARG B 1 399 ? -14.461 21.172 28.422 1 96.25 399 ARG B C 1
ATOM 5942 O O . ARG B 1 399 ? -15.438 21.875 28.156 1 96.25 399 ARG B O 1
ATOM 5949 N N . ALA B 1 400 ? -13.68 21.344 29.406 1 96.88 400 ALA B N 1
ATOM 5950 C CA . ALA B 1 400 ? -13.875 22.484 30.297 1 96.88 400 ALA B CA 1
ATOM 5951 C C . ALA B 1 400 ? -13.727 23.812 29.531 1 96.88 400 ALA B C 1
ATOM 5953 O O . ALA B 1 400 ? -14.5 24.75 29.75 1 96.88 400 ALA B O 1
ATOM 5954 N N . ASN B 1 401 ? -12.703 23.875 28.672 1 96.75 401 ASN B N 1
ATOM 5955 C CA . ASN B 1 401 ? -12.477 25.078 27.875 1 96.75 401 ASN B CA 1
ATOM 5956 C C . ASN B 1 401 ? -13.656 25.359 26.938 1 96.75 401 ASN B C 1
ATOM 5958 O O . ASN B 1 401 ? -13.938 26.531 26.625 1 96.75 401 ASN B O 1
ATOM 5962 N N . ALA B 1 402 ? -14.328 24.344 26.516 1 95.44 402 ALA B N 1
ATOM 5963 C CA . ALA B 1 402 ? -15.422 24.5 25.562 1 95.44 402 ALA B CA 1
ATOM 5964 C C . ALA B 1 402 ? -16.688 25.031 26.25 1 95.44 402 ALA B C 1
ATOM 5966 O O . ALA B 1 402 ? -17.625 25.469 25.578 1 95.44 402 ALA B O 1
ATOM 5967 N N . ALA B 1 403 ? -16.719 25.188 27.531 1 93.94 403 ALA B N 1
ATOM 5968 C CA . ALA B 1 403 ? -17.906 25.531 28.297 1 93.94 403 ALA B CA 1
ATOM 5969 C C . ALA B 1 403 ? -18.203 27.016 28.234 1 93.94 403 ALA B C 1
ATOM 5971 O O . ALA B 1 403 ? -19.266 27.469 28.688 1 93.94 403 ALA B O 1
ATOM 5972 N N . TRP B 1 404 ? -17.375 27.812 27.703 1 92.88 404 TRP B N 1
ATOM 5973 C CA . TRP B 1 404 ? -17.578 29.25 27.625 1 92.88 404 TRP B CA 1
ATOM 5974 C C . TRP B 1 404 ? -18.844 29.578 26.828 1 92.88 404 TRP B C 1
ATOM 5976 O O . TRP B 1 404 ? -19.453 30.641 27.016 1 92.88 404 TRP B O 1
ATOM 5986 N N . ASP B 1 405 ? -19.297 28.688 26 1 84.44 405 ASP B N 1
ATOM 5987 C CA . ASP B 1 405 ? -20.406 28.922 25.094 1 84.44 405 ASP B CA 1
ATOM 5988 C C . ASP B 1 405 ? -21.703 28.344 25.641 1 84.44 405 ASP B C 1
ATOM 5990 O O . ASP B 1 405 ? -22.75 28.438 25 1 84.44 405 ASP B O 1
ATOM 5994 N N . GLU B 1 406 ? -21.875 27.469 26.656 1 77.44 406 GLU B N 1
ATOM 5995 C CA . GLU B 1 406 ? -23.062 26.828 27.203 1 77.44 406 GLU B CA 1
ATOM 5996 C C . GLU B 1 406 ? -23.938 27.812 27.969 1 77.44 406 GLU B C 1
ATOM 5998 O O . GLU B 1 406 ? -25.125 27.578 28.172 1 77.44 406 GLU B O 1
ATOM 6003 N N . GLY B 1 407 ? -23.641 29.156 28.156 1 55.75 407 GLY B N 1
ATOM 6004 C CA . GLY B 1 407 ? -24.516 30.078 28.875 1 55.75 407 GLY B CA 1
ATOM 6005 C C . GLY B 1 407 ? -25.188 31.078 27.953 1 55.75 407 GLY B C 1
ATOM 6006 O O . GLY B 1 407 ? -24.734 31.297 26.828 1 55.75 407 GLY B O 1
#

Solvent-accessible surface area (backbone atoms only — not comparable to full-atom values): 40702 Å² total; per-residue (Å²): 127,53,46,28,28,34,35,36,42,29,45,95,80,25,30,46,36,30,25,30,13,86,73,43,92,66,66,59,66,21,34,34,50,46,56,43,68,50,81,72,51,81,90,57,43,60,66,46,40,51,49,36,38,26,62,45,31,56,49,80,80,57,42,80,73,36,77,21,66,69,40,80,37,77,60,88,91,46,62,36,36,36,40,18,32,27,27,41,44,94,61,90,79,68,50,61,34,75,49,42,67,49,70,48,79,35,55,62,66,51,56,79,76,47,68,47,46,84,55,53,61,62,37,46,61,42,39,49,65,44,64,62,52,53,46,64,56,82,83,67,53,47,75,59,43,26,43,46,46,29,48,32,50,23,52,46,14,67,72,41,92,39,36,67,60,39,51,53,52,48,52,52,44,36,62,36,42,75,72,31,33,29,31,29,42,51,49,25,53,32,58,41,54,85,66,66,41,23,68,50,33,22,54,33,18,52,51,51,40,54,48,53,61,47,21,42,53,41,10,13,55,56,44,24,75,59,31,61,69,19,26,34,38,52,43,76,34,74,44,48,49,53,10,43,70,70,48,56,30,35,36,40,31,17,24,33,75,87,84,32,41,11,45,56,43,38,34,55,43,17,65,72,67,34,53,29,35,39,27,43,44,28,38,40,27,53,50,44,61,76,64,58,41,57,14,32,51,34,46,54,63,29,30,28,28,76,36,26,34,32,21,56,34,31,48,39,34,43,32,52,36,26,59,74,64,71,29,47,27,38,32,36,40,44,68,44,24,41,24,61,45,74,83,80,71,88,48,66,54,63,52,62,80,77,54,79,70,87,44,72,51,42,65,50,43,57,50,50,34,73,26,58,36,90,53,45,68,28,38,25,18,54,90,42,72,32,47,54,68,49,35,35,51,52,8,50,50,47,49,58,23,53,49,66,67,80,114,128,53,46,28,26,35,34,37,42,28,46,94,79,25,29,46,36,29,25,30,14,86,73,44,92,65,66,60,66,20,34,35,49,46,57,44,67,50,80,73,52,79,91,56,43,61,64,45,40,51,49,35,39,27,61,45,32,58,49,79,79,56,41,80,73,37,76,23,66,69,40,81,37,75,60,90,90,46,60,35,36,36,40,19,32,27,27,41,43,95,62,90,80,70,52,61,36,75,51,41,66,47,71,48,77,35,57,62,65,52,55,78,74,48,69,48,46,86,54,54,61,62,37,46,60,42,38,49,65,44,64,65,52,55,46,65,56,82,83,69,54,49,74,58,43,25,45,46,45,28,49,32,50,22,52,45,14,68,70,42,92,39,38,68,60,39,50,53,52,50,53,52,43,36,61,38,42,75,71,29,34,28,32,30,42,51,51,25,52,30,57,40,55,86,66,68,40,23,67,50,33,22,52,34,19,51,51,51,40,54,47,52,62,47,22,41,53,41,11,14,56,56,44,26,75,58,31,61,68,19,26,35,38,52,43,78,35,73,42,46,50,50,10,44,69,71,48,55,30,37,35,40,30,17,24,35,75,87,83,32,43,11,47,55,44,39,33,55,42,17,67,73,66,35,54,30,35,39,26,42,43,27,37,40,29,53,49,43,61,76,65,59,42,56,15,33,50,34,44,55,62,30,30,28,27,77,36,26,33,34,22,57,34,30,48,40,35,42,32,51,37,25,58,76,64,71,29,48,27,37,31,37,40,42,68,44,25,41,23,62,44,74,82,80,71,87,47,67,57,62,53,63,80,77,54,78,69,88,45,71,53,42,64,50,43,58,50,49,33,74,27,60,34,91,53,46,67,27,38,24,18,53,90,42,73,31,46,56,66,50,35,34,50,52,7,50,50,45,48,60,23,51,50,64,69,79,116

Organism: NCBI:txid1816183

InterPro domains:
  IPR000086 NUDIX hydrolase domain [PF00293] (5-115)
  IPR000086 NUDIX hydrolase domain [PS51462] (1-129)
  IPR000649 Initiation factor 2B-related [PF01008] (139-387)
  IPR015797 NUDIX hydrolase-like domain superfamily [SSF55811] (3-127)
  IPR037171 NagB/RpiA transferase-like [SSF100950] (119-398)
  IPR042529 Initiation factor 2B-like, C-terminal [G3DSA:3.40.50.10470] (217-398)

Nearest PDB structur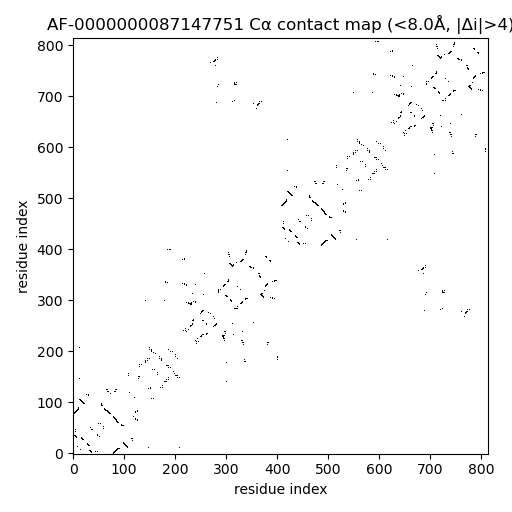es (foldseek):
  1vb5-assembly1_B  TM=8.136E-01  e=1.130E-19  Pyrococcus horikoshii OT3
  7vlk-assembly1_C  TM=8.637E-01  e=1.090E-17  Homo sapiens
  2yvk-assembly2_D  TM=7.976E-01  e=5.376E-18  Bacillus subtilis
  7kma-assembly2_B  TM=7.849E-01  e=7.064E-15  Homo sapiens
  4zem-assembly2_B  TM=7.535E-01  e=2.560E-13  Thermochaetoides thermophila

Secondary structure (DSSP, 8-state):
-EEEEEEEEEETTEEEEEEE-TTSSSSTT-EE-EEEE--S-GGGTHHHHHHHHHHHH--SSPEEEEEPPPEEEEETTEEEEEEEEEEE-S-------TTEEEEEEE-GGGGGGS-BSTTHHHHHHTTS--HHHHHH--SS-HHHHHHHHHHHHHHHHHH-SSHHHHHHHHHHHHHH-TT-HHHHHHHHHHH-SS--SHHHHHHHHHHHHHHHHHHHHHHHHHHHTT-TTEEEE-S--HHHHHHHHHH--EEEEE--TTTTHHHHHHHHHHHTT--EEEE-TTTHHHHHHHH--SEEEE--SEE-TTS-EEEETTHHHHHHHHHHHT--EEEE--GGGB-SS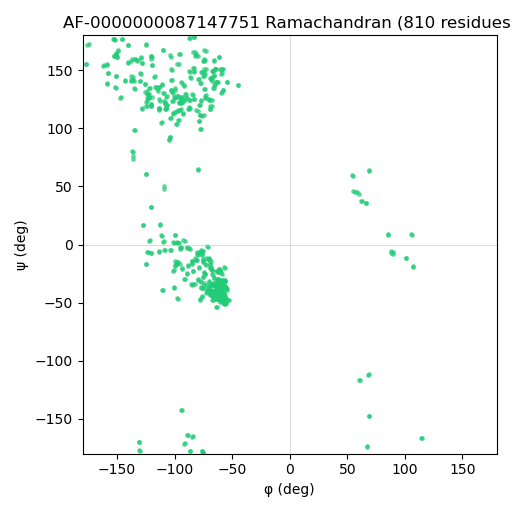------B--GGGT--SSS--EEE-BSEEEEPGGG-SEEEETTEEE-HHHHHHHHHHHHHHGGGG--/-EEEEEEEEEETTEEEEEEE-TTSSSSTT-EE-EEEE--S-GGGTHHHHHHHHHHHH--S-PEEEEEPPPEEEEETTEEEEEEEEEEE-S-------TTEEEEEEE-GGGGGGS-BSTTHHHHHHTTS--HHHHHH--SS-HHHHHHHHHHHHHHHHHH-SSHHHHHHHHHHHHHH-TT-HHHHHHHHHHH-SS--SHHHHHHHHHHHHHHHHHHHHHHHHHHHTT-TTEEEE-S--HHHHHHHHHH--EEEEE--TTTTHHHHHHHHHHHTT--EEEE-TTTHHHHHHHH--SEEEE--SEE-TTS-EEEETTHHHHHHHHHHHT--EEEE--GGGB-SS------B--GGGT--SSS--EEE-BSEEEE-GGG-SEEEETTEEE-HHHHHHHHHHHHHHGGGG--

Sequence (814 aa):
MTHVVTCFLRHGTDVLLGRRSDAVGTYIGRWAGVSGYVEGDPGDAERDARREVREETGWGDATLVRAGDPVDVEDGDRTWTVHPFLFEVDSRTVTPNEEIATYEWVSPPAIRERETVPGLWAAYEAVAPTVTTVATDTVHGSAWLSLRALEVLRDRAAVADDHAAVASVARDLRDARPSMAAVANRVNRAMSAADRTPAAVRTRAERVADAALDAGREAATRAAERCGASVATLSRSGTVRAALERARPAVLIGESRPAREGADVAAALADAGLDVTLTTDAALPAELGARDPDAVLVGADAVLADGSVVNKVGTRGLALAAARENVPVYVVAAAAKVRPDERVHAEAGEAVDLYDGPAPVSVANPVFDRTPADLVTGVVTERGVLDGDDVRAVAAEHRANAAWDEGMTHVVTCFLRHGTDVLLGRRSDAVGTYIGRWAGVSGYVEGDPGDAERDARREVREETGWGDATLVRAGDPVDVEDGDRTWTVHPFLFEVDSRTVTPNEEIATYEWVSPPAIRERETVPGLWAAYEAVAPTVTTVATDTVHGSAWLSLRALEVLRDRAAVADDHAAVASVARDLRDARPSMAAVANRVNRAMSAADRTPAAVRTRAERVADAALDAGREAATRAAERCGASVATLSRSGTVRAALERARPAVLIGESRPAREGADVAAALADAGLDVTLTTDAALPAELGARDPDAVLVGADAVLADGSVVNKVGTRGLALAAARENVPVYVVAAAAKVRPDERVHAEAGEAVDLYDGPAPVSVANPVFDRTPADLVTGVVTERGVLDGDDVRAVAAEHRANAAWDEG

Foldseek 3Di:
DWEKEFEWEDDQQWTKWFQFDPPDDPDHRAIGGQMDTQPDDPVDSVVVVLVSCCQAWVDNDWAWDDWFDWDWWDDPPDIYIYTYTYTYDHDPHTDGDRGGPDMDTGRLLVNVVTRHPTCRNVSCVRGQDALVNLLPDPPDALLVSLLSLLSHLLSCLSPDPFLVSSVVRLVSQLPSCVLQLLNNLLSLLLCQDPDRHSVSSNVSSVVSSVVSVVWLVLLLCQVLVQFPQEEEEEADDPSVLSNCLVNQHAYEYELQPDVRRRVVSQVVSVVSPHNYDYDHLVCRLVVCLVVVGQAYEYEASAQELQGKTKDFPSVQVNLVSCVVSVHAYEYGDALSRYALHRDHDWDFDDQVSPDDDDDPDDDGGTGIDIHDRVSHNFYRISVGTDHRVRSNVSSVVSVSSNCSPVD/DWEKEFEWEDDQQWTKWFQFDPVDDPDHRAIGGQMDTQPDDPVPSVVVVLVSCCQAWVDNDWAWDDWFDWDWWDDPPDIYIYTYTYTYDHDPHTDGDRGGPDMDTGRLLCNVVTRHPTCRNVSCVRGQDALVNLLPDPDDALLVSLLSLLSHLLSCLSPDPFLVSSVVRLVSQLPSCVLQLLNNLLSLLLCQDPDRHSVSSNVSSVVSSVVSVVWLVLLLCQVLVQFPQEEEEEADDPSVLSNCLVNQHAYEYELQPDVRRRVVSQVVSVVSPHNYDYDHLVCRLVVCLVVVGQAYEYEASAQELQQKTKDFPSVQVNLVSCVVSVHAYEYGDALSRYALHRDHDWDFDDQVSPDDDDDPDDDGGTGIDIHDRVSHNFYRISVGTDHSVRSNVSSVVSVSSNCSPVD

pLDDT: mean 95.69, std 4.17, range [55.19, 98.94]